Protein AF-0000000081276869 (afdb_homodimer)

Organism: Ralstonia solanacearum (NCBI:txid305)

Foldseek 3Di:
DPPPPPDPPPVVVVVVVVVVVVVPPPPPPPLDAAELVNLLQLLLVVCCVPLLDLVQLVVLLVVLVVLQDFDDKDKDWDWPDAACDDPQHRPQFPDQGTKTKIKIKGWDDDRLLSNLSSVLSVLSSVLSNLSSQVSSLVLSLQLSLLLLQLVLLVVVLVLLVVVLVVLVVLLVVQVVCVVVVNHDPVSNVVSVVVNVVSVVVNVVSVVSNVVSLVSNCVRRNPCSPRHHDDDDDQDQDPVLVCCVPVLVCQQSLLVSLVSVLVSLVSVLSSLVSVLDKIKMKMWMWIDHHPVHDTDIDIDMDIDDCPPCVPPSVVVSVVSVVVSVVSVVVSVVSSVVVVVVSVVLSVVLVVLVVVLVCLVPPVLVVLVVQLVVQVVCVVVVNHDSVSNVVSSVSNSVSVSVSSVSVSVSSSSSSVNNSSGPDDHPVNPPPPPDPD/DCPPDDDPPPVVVVVVVVVVVPVVPPPPPVLDAAELVNLLQLLLVVCCVPLLDLVQLVVLLVVLVVLQDFDDKDKDWDFPDQACDDDQHRPQFDDQGTKTKIKIKGWFQDNLLSNLSSVLSVLSSVLSNLSSQVSSLVLSLQLSLLLLQLVLLVVVLVLLVVVLVVLVVLLVVQVVCVVVVNHDPVSNVVSVVVNVVSVVVNVVSVVSNVVSLVSNCVRRNPCSPRHHDDDDDQDQDPVLVVCVVVLNCQQSLLVSLVSVLVSLVSVLSSLVSVLDKIKMKMWMWIDHHPVHDTDIDIDIDIDDCPPCVPPSVVVSVVSVVVSVVSVVVSVVSSVVVVVVSVVLSVVLVVLVVVLVCLVPPVLVVLVVQLVVQVVCVVVVNHDSVSNVVSSVVNSVSVSVSSVSVSVSSSSSSVNNSSGPDDHPVNDDPPPDPD

Secondary structure (DSSP, 8-state):
-------THHHHHHHHHHHHHHT--------S-B-HHHHHHHHHHHGGGTTT--HHHHHHHHHHHHHTSPPPPEEEEEEE----SSTTTT-SSSSTT-EEEEEEEEEE--HHHHHHHHHHHHHHHHHHHHHHHHHHHHHHHHHHHHHHHHHHHHHHHHHHHTTHHHHHHHHHHHHHHHHTTSS-HHHHHHHHHHHHHHHHHHHHHHHHHHHHHHHHHHHHGGGGGSPB-PPPP----HHHHHHHHHTTTTSHHHHHHHHHHHHHHHHHHHHHHHTSPPEEEEEEEEE--TTS--EEEEEEEEE--TTGGGTHHHHHHHHHHHHHHHHHHHHHHHHHHHHHHHHHHHHHHHHHHHHHHIIIIIHHHHHHHHHHHHHHHHTTSS-HHHHHHHHHHHHHHHHHHHHHHHHHHHHHHHHHTSS----GGGS-------/--------THHHHHHHHHHHHHT--------S-B-HHHHHHHHHHHGGGTTT--HHHHHHHHHHHHHTSPPPPEEEEEEEEEE-SSTTTT-SSSSTT-EEEEEEEEEE--HHHHHHHHHHHHHHHHHHHHHHHHHHHHHHHHHHHHHHHHHHHHHHHHHHHTTHHHHHHHHHHHHHHHHTTSS-HHHHHHHHHHHHHHHHHHHHHHHHHHHHHHHHHHHHGGGGGSPB-PPPP----HHHHHHTTTTTTTSHHHHHHHHHHHHHHHHHHHHHHHTSPPEEEEEEEEE--TTS--EEEEEEE----TTGGGTHHHHHHHHHHHHHHHHHHHHHHHHHHHHHHHHHHHHHHHHHHHHHHIIIIIHHHHHHHHHHHHHHHHTTSS-HHHHHHHHHHHHHHHHHHHHHHHHHHHHHHHHHTSS----GGGS-------

Nearest PDB structures (foldseek):
  5bun-assembly1_B  TM=7.837E-01  e=3.034E-13  Salmonella enterica subsp. enterica serovar Typhi
  2wmz-assembly1_B  TM=7.746E-01  e=6.427E-13  Escherichia coli K-12
  2xmn-assembly1_C  TM=7.506E-01  e=1.423E-12  Escherichia coli K-12
  2vdd-assembly1_A  TM=7.488E-01  e=1.614E-11  Escherichia coli K-12
  4mt4-assembly1_C  TM=6.837E-01  e=2.510E-11  Campylobacter jejuni

Sequence (868 aa):
MHLRFPPRGGRLFALAAALVAVSQLAHAEATGALSLQEAVGLASARSADAETSRAAIQSANEMVVAAGQLPDPVLKFGLDNVPLNKSDQFSLSRDFMTQRSISVVQEFTRADKRRAKADRYAAEAEAAEARRTVGLADVQRNAVAAWLDRWYAEQTGVLLGHHGHPLELARQAAMAAYRSGRGTRADVLAADLEVQKLHDRQDENRAAIDMAMVSLERWIGPAARRPLGDRPTLEVPSSVQRLETDAFDTVPEVAVARRDVALAETEIRAAAEAKKPDVTVELMYSQRGSAYSNMGSLNISFPVPWNQGHRQDREVAAKLAQAQEARAKSEILRRNTLAMVTTRLAELRRNLDRLKRYDETTLPLANAQANAALTAYRTNTGSLSAVAEANHRAVDTAQERLALEARTAKLWADLAFLVPLPTAQTEPATGSPQMHLRFPPRGGRLFALAAALVAVSQLAHAEATGALSLQEAVGLASARSADAETSRAAIQSANEMVVAAGQLPDPVLKFGLDNVPLNKSDQFSLSRDFMTQRSISVVQEFTRADKRRAKADRYAAEAEAAEARRTVGLADVQRNAVAAWLDRWYAEQTGVLLGHHGHPLELARQAAMAAYRSGRGTRADVLAADLEVQKLHDRQDENRAAIDMAMVSLERWIGPAARRPLGDRPTLEVPSSVQRLETDAFDTVPEVAVARRDVALAETEIRAAAEAKKPDVTVELMYSQRGSAYSNMGSLNISFPVPWNQGHRQDREVAAKLAQAQEARAKSEILRRNTLAMVTTRLAELRRNLDRLKRYDETTLPLANAQANAALTAYRTNTGSLSAVAEANHRAVDTAQERLALEARTAKLWADLAFLVPLPTAQTEPATGSPQ

pLDDT: mean 86.23, std 16.84, range [21.95, 98.56]

Solvent-accessible surface area (backbone atoms only — not comparable to full-atom values): 44106 Å² total; per-residue (Å²): 139,82,81,76,79,78,80,74,67,61,61,63,52,52,51,52,55,50,54,59,58,56,67,62,59,66,75,72,70,74,87,53,57,44,36,66,69,55,45,34,53,42,23,54,61,60,25,45,84,55,69,38,40,60,62,65,32,51,55,24,51,55,44,24,59,61,38,58,53,67,66,79,65,45,79,44,80,43,80,40,62,62,38,84,57,76,97,52,44,74,33,67,47,76,44,92,70,11,29,44,32,43,31,44,35,38,52,50,62,49,66,68,41,25,48,29,44,15,49,28,26,47,32,47,20,52,26,41,49,30,46,27,47,37,33,43,12,50,48,36,31,51,34,48,45,23,49,48,48,27,52,49,32,50,50,50,49,54,55,56,57,66,48,50,59,61,42,51,50,50,31,50,49,30,47,51,30,32,75,70,71,76,38,46,70,69,52,30,51,52,32,50,50,52,51,50,51,50,50,50,51,51,52,54,38,53,50,48,30,51,53,23,38,53,55,23,24,75,42,45,39,77,65,45,75,47,55,67,46,74,80,77,85,90,57,85,46,68,69,52,63,48,33,75,70,62,72,46,60,75,31,28,71,42,38,26,32,52,30,46,28,51,28,31,50,31,46,29,50,30,40,55,40,63,65,55,66,45,42,33,41,33,44,34,42,30,43,40,14,92,90,47,54,34,26,35,27,46,34,41,34,33,52,47,71,85,58,36,78,50,30,50,49,19,51,28,49,18,32,49,22,46,25,48,38,33,45,12,52,31,48,46,48,42,47,52,49,52,38,50,52,54,38,50,49,54,50,39,56,48,45,51,53,49,50,51,43,38,68,69,46,52,49,56,51,33,48,50,47,24,52,50,28,45,52,30,31,74,69,70,74,36,49,67,67,50,26,51,52,28,45,50,50,29,49,52,49,51,50,50,52,50,52,50,49,47,55,38,47,45,47,42,40,58,55,58,29,51,48,54,75,86,43,89,84,64,54,73,82,73,73,71,85,122,141,84,83,76,80,77,84,76,68,65,63,60,56,57,53,52,55,53,54,60,60,55,68,64,62,68,77,69,73,74,87,54,55,43,34,67,68,54,44,32,52,43,20,55,62,59,24,44,67,24,65,38,42,60,24,59,30,50,18,24,52,28,41,24,52,27,40,56,52,68,67,62,33,30,43,34,41,32,40,35,40,29,24,70,38,72,94,50,45,71,33,67,45,74,44,90,70,11,27,44,31,43,31,41,36,36,50,50,62,48,66,66,40,23,49,26,46,15,47,30,26,48,30,46,20,51,26,40,50,30,46,29,46,37,34,43,12,49,48,36,32,51,34,48,44,23,48,49,48,27,52,49,30,51,50,49,47,55,56,55,57,69,48,51,59,62,45,51,51,49,29,51,50,29,46,52,30,32,75,70,70,75,38,46,71,67,51,29,53,52,31,50,50,52,50,52,52,49,52,49,50,51,53,54,35,54,50,48,30,54,40,22,36,46,52,23,25,62,42,44,38,78,65,45,75,47,54,70,45,75,79,79,85,88,59,84,45,67,67,51,64,50,32,74,71,62,72,45,59,76,31,28,70,42,38,26,31,52,31,46,28,51,26,32,50,31,48,28,51,30,41,56,40,64,65,54,68,43,43,32,41,33,47,33,43,30,43,42,15,92,88,47,73,66,46,79,45,83,46,77,48,61,69,78,77,83,58,35,80,78,47,52,50,45,52,29,50,51,32,50,52,50,28,51,50,34,47,51,51,30,50,51,48,43,51,51,48,50,50,51,53,52,50,49,50,52,50,38,54,50,45,52,51,50,51,50,44,37,67,72,44,52,51,54,51,32,49,47,47,23,51,49,28,44,51,29,31,77,70,69,74,37,47,68,67,50,25,52,52,29,44,48,49,30,50,50,50,52,50,50,52,52,52,49,47,48,56,37,49,46,47,42,41,57,55,58,28,51,48,53,75,87,42,90,84,64,55,72,83,71,72,72,85,122

InterPro domains:
  IPR010131 Multidrug resistance outer membrane protein MdtP/Nodulation protein T-like [PTHR30203] (30-418)

Structure (mmCIF, N/CA/C/O backbone):
data_AF-0000000081276869-model_v1
#
loop_
_entity.id
_entity.type
_entity.pdbx_description
1 polymer 'Heavy metal RND efflux outer membrane protein, CzcC family'
#
loop_
_atom_site.group_PDB
_atom_site.id
_atom_site.type_symbol
_atom_site.label_atom_id
_atom_site.label_alt_id
_atom_site.label_comp_id
_atom_site.label_asym_id
_atom_site.label_entity_id
_atom_site.label_seq_id
_atom_site.pdbx_PDB_ins_code
_atom_site.Cartn_x
_atom_site.Cartn_y
_atom_site.Cartn_z
_atom_site.occupancy
_atom_site.B_iso_or_equiv
_atom_site.auth_seq_id
_atom_site.auth_comp_id
_atom_site.auth_asym_id
_atom_site.auth_atom_id
_atom_site.pdbx_PDB_model_num
ATOM 1 N N . MET A 1 1 ? -74.688 -31.281 -16.984 1 26.73 1 MET A N 1
ATOM 2 C CA . MET A 1 1 ? -74.562 -30.75 -15.625 1 26.73 1 MET A CA 1
ATOM 3 C C . MET A 1 1 ? -73.188 -30.094 -15.398 1 26.73 1 MET A C 1
ATOM 5 O O . MET A 1 1 ? -72.188 -30.75 -15.508 1 26.73 1 MET A O 1
ATOM 9 N N . HIS A 1 2 ? -73.062 -28.703 -15.742 1 29.62 2 HIS A N 1
ATOM 10 C CA . HIS A 1 2 ? -72.125 -27.688 -16.094 1 29.62 2 HIS A CA 1
ATOM 11 C C . HIS A 1 2 ? -71.438 -27.125 -14.859 1 29.62 2 HIS A C 1
ATOM 13 O O . HIS A 1 2 ? -71.938 -26.234 -14.195 1 29.62 2 HIS A O 1
ATOM 19 N N . LEU A 1 3 ? -70.812 -28.047 -14.016 1 29.53 3 LEU A N 1
ATOM 20 C CA . LEU A 1 3 ? -70.375 -27.578 -12.711 1 29.53 3 LEU A CA 1
ATOM 21 C C . LEU A 1 3 ? -69.25 -26.547 -12.867 1 29.53 3 LEU A C 1
ATOM 23 O O . LEU A 1 3 ? -68.25 -26.812 -13.5 1 29.53 3 LEU A O 1
ATOM 27 N N . ARG A 1 4 ? -69.688 -25.172 -12.781 1 31.58 4 ARG A N 1
ATOM 28 C CA . ARG A 1 4 ? -69 -23.891 -12.891 1 31.58 4 ARG A CA 1
ATOM 29 C C . ARG A 1 4 ? -68 -23.688 -11.742 1 31.58 4 ARG A C 1
ATOM 31 O O . ARG A 1 4 ? -68.375 -23.578 -10.586 1 31.58 4 ARG A O 1
ATOM 38 N N . PHE A 1 5 ? -66.938 -24.531 -11.648 1 36.12 5 PHE A N 1
ATOM 39 C CA . PHE A 1 5 ? -66.062 -24.359 -10.492 1 36.12 5 PHE A CA 1
ATOM 40 C C . PHE A 1 5 ? -65.5 -22.953 -10.438 1 36.12 5 PHE A C 1
ATOM 42 O O . PHE A 1 5 ? -65 -22.438 -11.422 1 36.12 5 PHE A O 1
ATOM 49 N N . PRO A 1 6 ? -66.125 -22 -9.516 1 40.84 6 PRO A N 1
ATOM 50 C CA . PRO A 1 6 ? -65.75 -20.578 -9.383 1 40.84 6 PRO A CA 1
ATOM 51 C C . PRO A 1 6 ? -64.312 -20.344 -9.055 1 40.84 6 PRO A C 1
ATOM 53 O O . PRO A 1 6 ? -63.656 -21.219 -8.477 1 40.84 6 PRO A O 1
ATOM 56 N N . PRO A 1 7 ? -63.5 -19.438 -9.82 1 40.41 7 PRO A N 1
ATOM 57 C CA . PRO A 1 7 ? -62.062 -19.172 -9.859 1 40.41 7 PRO A CA 1
ATOM 58 C C . PRO A 1 7 ? -61.531 -18.609 -8.547 1 40.41 7 PRO A C 1
ATOM 60 O O . PRO A 1 7 ? -61.969 -17.531 -8.109 1 40.41 7 PRO A O 1
ATOM 63 N N . ARG A 1 8 ? -61.312 -19.453 -7.445 1 42.72 8 ARG A N 1
ATOM 64 C CA . ARG A 1 8 ? -60.781 -19.172 -6.105 1 42.72 8 ARG A CA 1
ATOM 65 C C . ARG A 1 8 ? -59.562 -18.281 -6.164 1 42.72 8 ARG A C 1
ATOM 67 O O . ARG A 1 8 ? -58.875 -18.078 -5.148 1 42.72 8 ARG A O 1
ATOM 74 N N . GLY A 1 9 ? -59.156 -17.891 -7.426 1 41.5 9 GLY A N 1
ATOM 75 C CA . GLY A 1 9 ? -57.875 -17.234 -7.559 1 41.5 9 GLY A CA 1
ATOM 76 C C . GLY A 1 9 ? -57.844 -15.867 -6.91 1 41.5 9 GLY A C 1
ATOM 77 O O . GLY A 1 9 ? -56.812 -15.195 -6.93 1 41.5 9 GLY A O 1
ATOM 78 N N . GLY A 1 10 ? -59.031 -15.281 -6.617 1 45.12 10 GLY A N 1
ATOM 79 C CA . GLY A 1 10 ? -59 -13.852 -6.344 1 45.12 10 GLY A CA 1
ATOM 80 C C . GLY A 1 10 ? -58.531 -13.523 -4.945 1 45.12 10 GLY A C 1
ATOM 81 O O . GLY A 1 10 ? -58.25 -12.367 -4.641 1 45.12 10 GLY A O 1
ATOM 82 N N . ARG A 1 11 ? -58.812 -14.469 -3.947 1 49.34 11 ARG A N 1
ATOM 83 C CA . ARG A 1 11 ? -58.594 -14.086 -2.559 1 49.34 11 ARG A CA 1
ATOM 84 C C . ARG A 1 11 ? -57.094 -14.047 -2.254 1 49.34 11 ARG A C 1
ATOM 86 O O . ARG A 1 11 ? -56.656 -13.312 -1.363 1 49.34 11 ARG A O 1
ATOM 93 N N . LEU A 1 12 ? -56.375 -15.102 -3.004 1 48.25 12 LEU A N 1
ATOM 94 C CA . LEU A 1 12 ? -54.969 -15.148 -2.619 1 48.25 12 LEU A CA 1
ATOM 95 C C . LEU A 1 12 ? -54.25 -13.914 -3.121 1 48.25 12 LEU A C 1
ATOM 97 O O . LEU A 1 12 ? -53.25 -13.5 -2.52 1 48.25 12 LEU A O 1
ATOM 101 N N . PHE A 1 13 ? -54.781 -13.297 -4.254 1 50.59 13 PHE A N 1
ATOM 102 C CA . PHE A 1 13 ? -54.125 -12.094 -4.734 1 50.59 13 PHE A CA 1
ATOM 103 C C . PHE A 1 13 ? -54.344 -10.922 -3.791 1 50.59 13 PHE A C 1
ATOM 105 O O . PHE A 1 13 ? -53.469 -10.086 -3.594 1 50.59 13 PHE A O 1
ATOM 112 N N . ALA A 1 14 ? -55.625 -10.891 -3.143 1 50.81 14 ALA A N 1
ATOM 113 C CA . ALA A 1 14 ? -55.906 -9.766 -2.258 1 50.81 14 ALA A CA 1
ATOM 114 C C . ALA A 1 14 ? -55.031 -9.844 -0.995 1 50.81 14 ALA A C 1
ATOM 116 O O . ALA A 1 14 ? -54.594 -8.812 -0.484 1 50.81 14 ALA A O 1
ATOM 117 N N . LEU A 1 15 ? -54.844 -11.094 -0.487 1 47.62 15 LEU A N 1
ATOM 118 C CA . LEU A 1 15 ? -54.031 -11.188 0.72 1 47.62 15 LEU A CA 1
ATOM 119 C C . LEU A 1 15 ? -52.562 -10.891 0.413 1 47.62 15 LEU A C 1
ATOM 121 O O . LEU A 1 15 ? -51.875 -10.242 1.21 1 47.62 15 LEU A O 1
ATOM 125 N N . ALA A 1 16 ? -52.031 -11.336 -0.766 1 48.5 16 ALA A N 1
ATOM 126 C CA . ALA A 1 16 ? -50.656 -11.031 -1.084 1 48.5 16 ALA A CA 1
ATOM 127 C C . ALA A 1 16 ? -50.438 -9.531 -1.287 1 48.5 16 ALA A C 1
ATOM 129 O O . ALA A 1 16 ? -49.406 -8.984 -0.9 1 48.5 16 ALA A O 1
ATOM 130 N N . ALA A 1 17 ? -51.469 -8.859 -1.92 1 45.84 17 ALA A N 1
ATOM 131 C CA . ALA A 1 17 ? -51.344 -7.414 -2.078 1 45.84 17 ALA A CA 1
ATOM 132 C C . ALA A 1 17 ? -51.375 -6.711 -0.724 1 45.84 17 ALA A C 1
ATOM 134 O O . ALA A 1 17 ? -50.688 -5.699 -0.531 1 45.84 17 ALA A O 1
ATOM 135 N N . ALA A 1 18 ? -52.188 -7.25 0.212 1 43.88 18 ALA A N 1
ATOM 136 C CA . ALA A 1 18 ? -52.219 -6.613 1.524 1 43.88 18 ALA A CA 1
ATOM 137 C C . ALA A 1 18 ? -50.875 -6.793 2.256 1 43.88 18 ALA A C 1
ATOM 139 O O . ALA A 1 18 ? -50.438 -5.898 2.98 1 43.88 18 ALA A O 1
ATOM 140 N N . LEU A 1 19 ? -50.25 -8.047 2.129 1 43.56 19 LEU A N 1
ATOM 141 C CA . LEU A 1 19 ? -49 -8.219 2.859 1 43.56 19 LEU A CA 1
ATOM 142 C C . LEU A 1 19 ? -47.906 -7.348 2.26 1 43.56 19 LEU A C 1
ATOM 144 O O . LEU A 1 19 ? -46.938 -6.988 2.949 1 43.56 19 LEU A O 1
ATOM 148 N N . VAL A 1 20 ? -47.906 -7.145 0.923 1 42.28 20 VAL A N 1
ATOM 149 C CA . VAL A 1 20 ? -46.906 -6.25 0.393 1 42.28 20 VAL A CA 1
ATOM 150 C C . VAL A 1 20 ? -47.094 -4.84 0.934 1 42.28 20 VAL A C 1
ATOM 152 O O . VAL A 1 20 ? -46.156 -4.074 1.086 1 42.28 20 VAL A O 1
ATOM 155 N N . ALA A 1 21 ? -48.375 -4.418 1.207 1 39.78 21 ALA A N 1
ATOM 156 C CA . ALA A 1 21 ? -48.594 -3.066 1.718 1 39.78 21 ALA A CA 1
ATOM 157 C C . ALA A 1 21 ? -48.031 -2.914 3.123 1 39.78 21 ALA A C 1
ATOM 159 O O . ALA A 1 21 ? -47.625 -1.818 3.518 1 39.78 21 ALA A O 1
ATOM 160 N N . VAL A 1 22 ? -48.188 -3.969 3.984 1 38.19 22 VAL A N 1
ATOM 161 C CA . VAL A 1 22 ? -47.75 -3.74 5.359 1 38.19 22 VAL A CA 1
ATOM 162 C C . VAL A 1 22 ? -46.25 -3.578 5.402 1 38.19 22 VAL A C 1
ATOM 164 O O . VAL A 1 22 ? -45.719 -2.809 6.207 1 38.19 22 VAL A O 1
ATOM 167 N N . SER A 1 23 ? -45.531 -4.418 4.598 1 36.91 23 SER A N 1
ATOM 168 C CA . SER A 1 23 ? -44.125 -4.348 4.934 1 36.91 23 SER A CA 1
ATOM 169 C C . SER A 1 23 ? -43.531 -2.98 4.594 1 36.91 23 SER A C 1
ATOM 171 O O . SER A 1 23 ? -42.344 -2.77 4.703 1 36.91 23 SER A O 1
ATOM 173 N N . GLN A 1 24 ? -44.281 -2.277 3.742 1 35.78 24 GLN A N 1
ATOM 174 C CA . GLN A 1 24 ? -43.719 -0.936 3.629 1 35.78 24 GLN A CA 1
ATOM 175 C C . GLN A 1 24 ? -43.75 -0.202 4.965 1 35.78 24 GLN A C 1
ATOM 177 O O . GLN A 1 24 ? -44.562 0.724 5.145 1 35.78 24 GLN A O 1
ATOM 182 N N . LEU A 1 25 ? -43.969 -0.92 6.109 1 34.91 25 LEU A N 1
ATOM 183 C CA . LEU A 1 25 ? -43.656 -0.135 7.297 1 34.91 25 LEU A CA 1
ATOM 184 C C . LEU A 1 25 ? -42.406 0.679 7.09 1 34.91 25 LEU A C 1
ATOM 186 O O . LEU A 1 25 ? -41.312 0.114 6.871 1 34.91 25 LEU A O 1
ATOM 190 N N . ALA A 1 26 ? -42.5 1.786 6.438 1 34 26 ALA A N 1
ATOM 191 C CA . ALA A 1 26 ? -41.656 2.967 6.543 1 34 26 ALA A CA 1
ATOM 192 C C . ALA A 1 26 ? -41 3.059 7.926 1 34 26 ALA A C 1
ATOM 194 O O . ALA A 1 26 ? -41.719 3.133 8.938 1 34 26 ALA A O 1
ATOM 195 N N . HIS A 1 27 ? -39.938 2.34 8.297 1 36.38 27 HIS A N 1
ATOM 196 C CA . HIS A 1 27 ? -39.031 2.875 9.312 1 36.38 27 HIS A CA 1
ATOM 197 C C . HIS A 1 27 ? -39.188 4.387 9.438 1 36.38 27 HIS A C 1
ATOM 199 O O . HIS A 1 27 ? -38.969 5.121 8.469 1 36.38 27 HIS A O 1
ATOM 205 N N . ALA A 1 28 ? -40.219 4.914 10.023 1 35.56 28 ALA A N 1
ATOM 206 C CA . ALA A 1 28 ? -40.25 6.281 10.531 1 35.56 28 ALA A CA 1
ATOM 207 C C . ALA A 1 28 ? -38.844 6.82 10.758 1 35.56 28 ALA A C 1
ATOM 209 O O . ALA A 1 28 ? -38.094 6.301 11.594 1 35.56 28 ALA A O 1
ATOM 210 N N . GLU A 1 29 ? -38.031 7.141 9.828 1 42.12 29 GLU A N 1
ATOM 211 C CA . GLU A 1 29 ? -36.906 8.062 9.953 1 42.12 29 GLU A CA 1
ATOM 212 C C . GLU A 1 29 ? -37.125 9.031 11.117 1 42.12 29 GLU A C 1
ATOM 214 O O . GLU A 1 29 ? -38.125 9.758 11.148 1 42.12 29 GLU A O 1
ATOM 219 N N . ALA A 1 30 ? -37.031 8.672 12.375 1 44.66 30 ALA A N 1
ATOM 220 C CA . ALA A 1 30 ? -37 9.578 13.516 1 44.66 30 ALA A CA 1
ATOM 221 C C . ALA A 1 30 ? -36.625 10.992 13.094 1 44.66 30 ALA A C 1
ATOM 223 O O . ALA A 1 30 ? -35.562 11.227 12.57 1 44.66 30 ALA A O 1
ATOM 224 N N . THR A 1 31 ? -37.469 11.781 12.578 1 57.47 31 THR A N 1
ATOM 225 C CA . THR A 1 31 ? -37.5 13.195 12.219 1 57.47 31 THR A CA 1
ATOM 226 C C . THR A 1 31 ? -36.781 14.031 13.258 1 57.47 31 THR A C 1
ATOM 228 O O . THR A 1 31 ? -36.844 15.266 13.234 1 57.47 31 THR A O 1
ATOM 231 N N . GLY A 1 32 ? -36.188 13.367 14.297 1 79.38 32 GLY A N 1
ATOM 232 C CA . GLY A 1 32 ? -35.5 14.148 15.297 1 79.38 32 GLY A CA 1
ATOM 233 C C . GLY A 1 32 ? -34.094 14.531 14.875 1 79.38 32 GLY A C 1
ATOM 234 O O . GLY A 1 32 ? -33.656 14.234 13.75 1 79.38 32 GLY A O 1
ATOM 235 N N . ALA A 1 33 ? -33.406 15.234 15.688 1 93 33 ALA A N 1
ATOM 236 C CA . ALA A 1 33 ? -32.062 15.695 15.43 1 93 33 ALA A CA 1
ATOM 237 C C . ALA A 1 33 ? -31.109 14.523 15.164 1 93 33 ALA A C 1
ATOM 239 O O . ALA A 1 33 ? -31.219 13.477 15.812 1 93 33 ALA A O 1
ATOM 240 N N . LEU A 1 34 ? -30.438 14.539 14.062 1 95.69 34 LEU A N 1
ATOM 241 C CA . LEU A 1 34 ? -29.469 13.523 13.672 1 95.69 34 LEU A CA 1
ATOM 242 C C . LEU A 1 34 ? -28.281 13.5 14.633 1 95.69 34 LEU A C 1
ATOM 244 O O . LEU A 1 34 ? -27.453 14.422 14.633 1 95.69 34 LEU A O 1
ATOM 248 N N . SER A 1 35 ? -28.266 12.477 15.469 1 95.25 35 SER A N 1
ATOM 249 C CA . SER A 1 35 ? -27.141 12.344 16.391 1 95.25 35 SER A CA 1
ATOM 250 C C . SER A 1 35 ? -25.922 11.766 15.68 1 95.25 35 SER A C 1
ATOM 252 O O . SER A 1 35 ? -26.031 11.211 14.586 1 95.25 35 SER A O 1
ATOM 254 N N . LEU A 1 36 ? -24.812 11.977 16.312 1 94.56 36 LEU A N 1
ATOM 255 C CA . LEU A 1 36 ? -23.578 11.438 15.766 1 94.56 36 LEU A CA 1
ATOM 256 C C . LEU A 1 36 ? -23.625 9.914 15.68 1 94.56 36 LEU A C 1
ATOM 258 O O . LEU A 1 36 ? -23.203 9.328 14.68 1 94.56 36 LEU A O 1
ATOM 262 N N . GLN A 1 37 ? -24.188 9.242 16.656 1 92.19 37 GLN A N 1
ATOM 263 C CA . GLN A 1 37 ? -24.281 7.785 16.703 1 92.19 37 GLN A CA 1
ATOM 264 C C . GLN A 1 37 ? -25.188 7.254 15.602 1 92.19 37 GLN A C 1
ATOM 266 O O . GLN A 1 37 ? -24.906 6.227 14.984 1 92.19 37 GLN A O 1
ATOM 271 N N . GLU A 1 38 ? -26.188 8.008 15.414 1 94.5 38 GLU A N 1
ATOM 272 C CA . GLU A 1 38 ? -27.109 7.613 14.344 1 94.5 38 GLU A CA 1
ATOM 273 C C . GLU A 1 38 ? -26.438 7.73 12.984 1 94.5 38 GLU A C 1
ATOM 275 O O . GLU A 1 38 ? -26.641 6.883 12.109 1 94.5 38 GLU A O 1
ATOM 280 N N . ALA A 1 39 ? -25.672 8.797 12.781 1 96.19 39 ALA A N 1
ATOM 281 C CA . ALA A 1 39 ? -24.953 8.984 11.531 1 96.19 39 ALA A CA 1
ATOM 282 C C . ALA A 1 39 ? -23.984 7.828 11.281 1 96.19 39 ALA A C 1
ATOM 284 O O . ALA A 1 39 ? -23.859 7.352 10.156 1 96.19 39 ALA A O 1
ATOM 285 N N . VAL A 1 40 ? -23.344 7.352 12.336 1 96.19 40 VAL A N 1
ATOM 286 C CA . VAL A 1 40 ? -22.422 6.23 12.234 1 96.19 40 VAL A CA 1
ATOM 287 C C . VAL A 1 40 ? -23.172 4.969 11.812 1 96.19 40 VAL A C 1
ATOM 289 O O . VAL A 1 40 ? -22.703 4.219 10.961 1 96.19 40 VAL A O 1
ATOM 292 N N . GLY A 1 41 ? -24.297 4.734 12.43 1 94.88 41 GLY A N 1
ATOM 293 C CA . GLY A 1 41 ? -25.125 3.59 12.07 1 94.88 41 GLY A CA 1
ATOM 294 C C . GLY A 1 41 ? -25.578 3.609 10.625 1 94.88 41 GLY A C 1
ATOM 295 O O . GLY A 1 41 ? -25.5 2.596 9.93 1 94.88 41 GLY A O 1
ATOM 296 N N . LEU A 1 42 ? -26.031 4.785 10.211 1 95.81 42 LEU A N 1
ATOM 297 C CA . LEU A 1 42 ? -26.484 4.945 8.844 1 95.81 42 LEU A CA 1
ATOM 298 C C . LEU A 1 42 ? -25.359 4.723 7.852 1 95.81 42 LEU A C 1
ATOM 300 O O . LEU A 1 42 ? -25.531 4.035 6.84 1 95.81 42 LEU A O 1
ATOM 304 N N . ALA A 1 43 ? -24.219 5.305 8.102 1 97.38 43 ALA A N 1
ATOM 305 C CA . ALA A 1 43 ? -23.062 5.148 7.227 1 97.38 43 ALA A CA 1
ATOM 306 C C . ALA A 1 43 ? -22.609 3.691 7.156 1 97.38 43 ALA A C 1
ATOM 308 O O . ALA A 1 43 ? -22.25 3.193 6.09 1 97.38 43 ALA A O 1
ATOM 309 N N . SER A 1 44 ? -22.625 3.031 8.32 1 96.19 44 SER A N 1
ATOM 310 C CA . SER A 1 44 ? -22.234 1.63 8.375 1 96.19 44 SER A CA 1
ATOM 311 C C . SER A 1 44 ? -23.141 0.755 7.535 1 96.19 44 SER A C 1
ATOM 313 O O . SER A 1 44 ? -22.688 -0.118 6.801 1 96.19 44 SER A O 1
ATOM 315 N N . ALA A 1 45 ? -24.391 1 7.613 1 94.19 45 ALA A N 1
ATOM 316 C CA . ALA A 1 45 ? -25.359 0.226 6.855 1 94.19 45 ALA A CA 1
ATOM 317 C C . ALA A 1 45 ? -25.219 0.469 5.359 1 94.19 45 ALA A C 1
ATOM 319 O O . ALA A 1 45 ? -25.281 -0.47 4.562 1 94.19 45 ALA A O 1
ATOM 320 N N . ARG A 1 46 ? -25.016 1.657 4.988 1 94.19 46 ARG A N 1
ATOM 321 C CA . ARG A 1 46 ? -24.922 2.033 3.582 1 94.19 46 ARG A CA 1
ATOM 322 C C . ARG A 1 46 ? -23.641 1.504 2.959 1 94.19 46 ARG A C 1
ATOM 324 O O . ARG A 1 46 ? -23.562 1.316 1.742 1 94.19 46 ARG A O 1
ATOM 331 N N . SER A 1 47 ? -22.672 1.25 3.736 1 95.06 47 SER A N 1
ATOM 332 C CA . SER A 1 47 ? -21.359 0.844 3.238 1 95.06 47 SER A CA 1
ATOM 333 C C . SER A 1 47 ? -21.359 -0.627 2.836 1 95.06 47 SER A C 1
ATOM 335 O O . SER A 1 47 ? -20.422 -1.091 2.172 1 95.06 47 SER A O 1
ATOM 337 N N . ALA A 1 48 ? -22.375 -1.396 3.15 1 92.75 48 ALA A N 1
ATOM 338 C CA . ALA A 1 48 ? -22.406 -2.844 2.965 1 92.75 48 ALA A CA 1
ATOM 339 C C . ALA A 1 48 ? -22.297 -3.211 1.487 1 92.75 48 ALA A C 1
ATOM 341 O O . ALA A 1 48 ? -21.734 -4.254 1.141 1 92.75 48 ALA A O 1
ATOM 342 N N . ASP A 1 49 ? -22.781 -2.295 0.623 1 92.12 49 ASP A N 1
ATOM 343 C CA . ASP A 1 49 ? -22.75 -2.596 -0.805 1 92.12 49 ASP A CA 1
ATOM 344 C C . ASP A 1 49 ? -21.609 -1.857 -1.496 1 92.12 49 ASP A C 1
ATOM 346 O O . ASP A 1 49 ? -21.547 -1.811 -2.727 1 92.12 49 ASP A O 1
ATOM 350 N N . ALA A 1 50 ? -20.75 -1.32 -0.75 1 95.62 50 ALA A N 1
ATOM 351 C CA . ALA A 1 50 ? -19.656 -0.534 -1.323 1 95.62 50 ALA A CA 1
ATOM 352 C C . ALA A 1 50 ? -18.359 -0.789 -0.581 1 95.62 50 ALA A C 1
ATOM 354 O O . ALA A 1 50 ? -17.672 -1.79 -0.827 1 95.62 50 ALA A O 1
ATOM 355 N N . GLU A 1 51 ? -18.062 0.06 0.434 1 94.31 51 GLU A N 1
ATOM 356 C CA . GLU A 1 51 ? -16.766 0.025 1.098 1 94.31 51 GLU A CA 1
ATOM 357 C C . GLU A 1 51 ? -16.578 -1.269 1.886 1 94.31 51 GLU A C 1
ATOM 359 O O . GLU A 1 51 ? -15.453 -1.725 2.09 1 94.31 51 GLU A O 1
ATOM 364 N N . THR A 1 52 ? -17.703 -1.855 2.406 1 95.12 52 THR A N 1
ATOM 365 C CA . THR A 1 52 ? -17.578 -3.004 3.299 1 95.12 52 THR A CA 1
ATOM 366 C C . THR A 1 52 ? -18.266 -4.23 2.699 1 95.12 52 THR A C 1
ATOM 368 O O . THR A 1 52 ? -18.828 -5.047 3.428 1 95.12 52 THR A O 1
ATOM 371 N N . SER A 1 53 ? -18.219 -4.27 1.346 1 94.31 53 SER A N 1
ATOM 372 C CA . SER A 1 53 ? -18.75 -5.426 0.646 1 94.31 53 SER A CA 1
ATOM 373 C C . SER A 1 53 ? -18.078 -6.715 1.094 1 94.31 53 SER A C 1
ATOM 375 O O . SER A 1 53 ? -16.875 -6.727 1.354 1 94.31 53 SER A O 1
ATOM 377 N N . ARG A 1 54 ? -18.891 -7.863 1.124 1 96.25 54 ARG A N 1
ATOM 378 C CA . ARG A 1 54 ? -18.359 -9.156 1.55 1 96.25 54 ARG A CA 1
ATOM 379 C C . ARG A 1 54 ? -17.969 -10.016 0.349 1 96.25 54 ARG A C 1
ATOM 381 O O . ARG A 1 54 ? -17.656 -11.195 0.499 1 96.25 54 ARG A O 1
ATOM 388 N N . ALA A 1 55 ? -17.906 -9.461 -0.834 1 97.12 55 ALA A N 1
ATOM 389 C CA . ALA A 1 55 ? -17.703 -10.195 -2.08 1 97.12 55 ALA A CA 1
ATOM 390 C C . ALA A 1 55 ? -16.344 -10.914 -2.074 1 97.12 55 ALA A C 1
ATOM 392 O O . ALA A 1 55 ? -16.25 -12.07 -2.492 1 97.12 55 ALA A O 1
ATOM 393 N N . ALA A 1 56 ? -15.359 -10.289 -1.654 1 96.94 56 ALA A N 1
ATOM 394 C CA . ALA A 1 56 ? -14.031 -10.891 -1.623 1 96.94 56 ALA A CA 1
ATOM 395 C C . ALA A 1 56 ? -13.992 -12.086 -0.671 1 96.94 56 ALA A C 1
ATOM 397 O O . ALA A 1 56 ? -13.336 -13.094 -0.952 1 96.94 56 ALA A O 1
ATOM 398 N N . ILE A 1 57 ? -14.664 -11.984 0.538 1 97.56 57 ILE A N 1
ATOM 399 C CA . ILE A 1 57 ? -14.734 -13.062 1.511 1 97.56 57 ILE A CA 1
ATOM 400 C C . ILE A 1 57 ? -15.453 -14.266 0.894 1 97.56 57 ILE A C 1
ATOM 402 O O . ILE A 1 57 ? -14.977 -15.398 0.982 1 97.56 57 ILE A O 1
ATOM 406 N N . GLN A 1 58 ? -16.562 -13.992 0.197 1 97.81 58 GLN A N 1
ATOM 407 C CA . GLN A 1 58 ? -17.344 -15.047 -0.45 1 97.81 58 GLN A CA 1
ATOM 408 C C . GLN A 1 58 ? -16.531 -15.734 -1.547 1 97.81 58 GLN A C 1
ATOM 410 O O . GLN A 1 58 ? -16.562 -16.953 -1.67 1 97.81 58 GLN A O 1
ATOM 415 N N . SER A 1 59 ? -15.898 -14.945 -2.32 1 98.19 59 SER A N 1
ATOM 416 C CA . SER A 1 59 ? -15.055 -15.5 -3.373 1 98.19 59 SER A CA 1
ATOM 417 C C . SER A 1 59 ? -14.031 -16.469 -2.805 1 98.19 59 SER A C 1
ATOM 419 O O . SER A 1 59 ? -13.883 -17.594 -3.309 1 98.19 59 SER A O 1
ATOM 421 N N . ALA A 1 60 ? -13.328 -16.156 -1.736 1 98.19 60 ALA A N 1
ATOM 422 C CA . ALA A 1 60 ? -12.312 -17 -1.114 1 98.19 60 ALA A CA 1
ATOM 423 C C . ALA A 1 60 ? -12.938 -18.266 -0.523 1 98.19 60 ALA A C 1
ATOM 425 O O . ALA A 1 60 ? -12.383 -19.359 -0.641 1 98.19 60 ALA A O 1
ATOM 426 N N . ASN A 1 61 ? -14.109 -18.125 0.059 1 98.12 61 ASN A N 1
ATOM 427 C CA . ASN A 1 61 ? -14.797 -19.266 0.66 1 98.12 61 ASN A CA 1
ATOM 428 C C . ASN A 1 61 ? -15.203 -20.297 -0.393 1 98.12 61 ASN A C 1
ATOM 430 O O . ASN A 1 61 ? -15.148 -21.5 -0.143 1 98.12 61 ASN A O 1
ATOM 434 N N . GLU A 1 62 ? -15.664 -19.75 -1.574 1 98.31 62 GLU A N 1
ATOM 435 C CA . GLU A 1 62 ? -15.977 -20.672 -2.662 1 98.31 62 GLU A CA 1
ATOM 436 C C . GLU A 1 62 ? -14.75 -21.484 -3.064 1 98.31 62 GLU A C 1
ATOM 438 O O . GLU A 1 62 ? -14.852 -22.688 -3.328 1 98.31 62 GLU A O 1
ATOM 443 N N . MET A 1 63 ? -13.672 -20.891 -2.973 1 98.25 63 MET A N 1
ATOM 444 C CA . MET A 1 63 ? -12.445 -21.562 -3.398 1 98.25 63 MET A CA 1
ATOM 445 C C . MET A 1 63 ? -11.953 -22.547 -2.336 1 98.25 63 MET A C 1
ATOM 447 O O . MET A 1 63 ? -11.25 -23.5 -2.646 1 98.25 63 MET A O 1
ATOM 451 N N . VAL A 1 64 ? -12.305 -22.312 -1.007 1 98.06 64 VAL A N 1
ATOM 452 C CA . VAL A 1 64 ? -11.969 -23.266 0.054 1 98.06 64 VAL A CA 1
ATOM 453 C C . VAL A 1 64 ? -12.555 -24.625 -0.268 1 98.06 64 VAL A C 1
ATOM 455 O O . VAL A 1 64 ? -11.875 -25.656 -0.141 1 98.06 64 VAL A O 1
ATOM 458 N N . VAL A 1 65 ? -13.789 -24.609 -0.787 1 97.94 65 VAL A N 1
ATOM 459 C CA . VAL A 1 65 ? -14.477 -25.859 -1.104 1 97.94 65 VAL A CA 1
ATOM 460 C C . VAL A 1 65 ? -13.844 -26.5 -2.332 1 97.94 65 VAL A C 1
ATOM 462 O O . VAL A 1 65 ? -13.523 -27.688 -2.318 1 97.94 65 VAL A O 1
ATOM 465 N N . ALA A 1 66 ? -13.609 -25.703 -3.359 1 97.94 66 ALA A N 1
ATOM 466 C CA . ALA A 1 66 ? -13.055 -26.219 -4.613 1 97.94 66 ALA A CA 1
ATOM 467 C C . ALA A 1 66 ? -11.664 -26.797 -4.398 1 97.94 66 ALA A C 1
ATOM 469 O O . ALA A 1 66 ? -11.336 -27.844 -4.961 1 97.94 66 ALA A O 1
ATOM 470 N N . ALA A 1 67 ? -10.867 -26.188 -3.516 1 97.06 67 ALA A N 1
ATOM 471 C CA . ALA A 1 67 ? -9.477 -26.578 -3.307 1 97.06 67 ALA A CA 1
ATOM 472 C C . ALA A 1 67 ? -9.391 -27.922 -2.57 1 97.06 67 ALA A C 1
ATOM 474 O O . ALA A 1 67 ? -8.383 -28.609 -2.656 1 97.06 67 ALA A O 1
ATOM 475 N N . GLY A 1 68 ? -10.484 -28.297 -1.913 1 96.88 68 GLY A N 1
ATOM 476 C CA . GLY A 1 68 ? -10.477 -29.531 -1.145 1 96.88 68 GLY A CA 1
ATOM 477 C C . GLY A 1 68 ? -10.898 -30.75 -1.955 1 96.88 68 GLY A C 1
ATOM 478 O O . GLY A 1 68 ? -10.938 -31.859 -1.438 1 96.88 68 GLY A O 1
ATOM 479 N N . GLN A 1 69 ? -11.039 -30.562 -3.316 1 96.69 69 GLN A N 1
ATOM 480 C CA . GLN A 1 69 ? -11.578 -31.641 -4.129 1 96.69 69 GLN A CA 1
ATOM 481 C C . GLN A 1 69 ? -10.484 -32.312 -4.957 1 96.69 69 GLN A C 1
ATOM 483 O O . GLN A 1 69 ? -9.43 -31.719 -5.188 1 96.69 69 GLN A O 1
ATOM 488 N N . LEU A 1 70 ? -10.672 -33.562 -5.297 1 97.44 70 LEU A N 1
ATOM 489 C CA . LEU A 1 70 ? -9.82 -34.281 -6.246 1 97.44 70 LEU A CA 1
ATOM 490 C C . LEU A 1 70 ? -10.039 -33.75 -7.664 1 97.44 70 LEU A C 1
ATOM 492 O O . LEU A 1 70 ? -11.141 -33.312 -8 1 97.44 70 LEU A O 1
ATOM 496 N N . PRO A 1 71 ? -9.047 -33.719 -8.477 1 96.69 71 PRO A N 1
ATOM 497 C CA . PRO A 1 71 ? -9.266 -33.375 -9.875 1 96.69 71 PRO A CA 1
ATOM 498 C C . PRO A 1 71 ? -10.258 -34.281 -10.578 1 96.69 71 PRO A C 1
ATOM 500 O O . PRO A 1 71 ? -10.469 -35.438 -10.133 1 96.69 71 PRO A O 1
ATOM 503 N N . ASP A 1 72 ? -10.797 -33.812 -11.648 1 96.88 72 ASP A N 1
ATOM 504 C CA . ASP A 1 72 ? -11.742 -34.625 -12.422 1 96.88 72 ASP A CA 1
ATOM 505 C C . ASP A 1 72 ? -11.047 -35.812 -13.07 1 96.88 72 ASP A C 1
ATOM 507 O O . ASP A 1 72 ? -9.922 -35.688 -13.555 1 96.88 72 ASP A O 1
ATOM 511 N N . PRO A 1 73 ? -11.664 -37.031 -13.062 1 97.12 73 PRO A N 1
ATOM 512 C CA . PRO A 1 73 ? -11.141 -38.188 -13.812 1 97.12 73 PRO A CA 1
ATOM 513 C C . PRO A 1 73 ? -11.18 -37.969 -15.328 1 97.12 73 PRO A C 1
ATOM 515 O O . PRO A 1 73 ? -11.969 -37.156 -15.812 1 97.12 73 PRO A O 1
ATOM 518 N N . VAL A 1 74 ? -10.344 -38.594 -15.984 1 98.06 74 VAL A N 1
ATOM 519 C CA . VAL A 1 74 ? -10.305 -38.5 -17.438 1 98.06 74 VAL A CA 1
ATOM 520 C C . VAL A 1 74 ? -10.719 -39.844 -18.047 1 98.06 74 VAL A C 1
ATOM 522 O O . VAL A 1 74 ? -10.172 -40.906 -17.703 1 98.06 74 VAL A O 1
ATOM 525 N N . LEU A 1 75 ? -11.742 -39.75 -18.938 1 97.75 75 LEU A N 1
ATOM 526 C CA . LEU A 1 75 ? -12.188 -40.938 -19.672 1 97.75 75 LEU A CA 1
ATOM 527 C C . LEU A 1 75 ? -11.539 -41 -21.062 1 97.75 75 LEU A C 1
ATOM 529 O O . LEU A 1 75 ? -11.516 -40 -21.781 1 97.75 75 LEU A O 1
ATOM 533 N N . LYS A 1 76 ? -11.016 -42.156 -21.328 1 96.88 76 LYS A N 1
ATOM 534 C CA . LYS A 1 76 ? -10.383 -42.375 -22.625 1 96.88 76 LYS A CA 1
ATOM 535 C C . LYS A 1 76 ? -11.039 -43.531 -23.391 1 96.88 76 LYS A C 1
ATOM 537 O O . LYS A 1 76 ? -11.273 -44.594 -22.828 1 96.88 76 LYS A O 1
ATOM 542 N N . PHE A 1 77 ? -11.367 -43.219 -24.688 1 96.5 77 PHE A N 1
ATOM 543 C CA . PHE A 1 77 ? -11.836 -44.219 -25.609 1 96.5 77 PHE A CA 1
ATOM 544 C C . PHE A 1 77 ? -10.789 -44.5 -26.688 1 96.5 77 PHE A C 1
ATOM 546 O O . PHE A 1 77 ? -10.188 -43.562 -27.234 1 96.5 77 PHE A O 1
ATOM 553 N N . GLY A 1 78 ? -10.594 -45.812 -26.859 1 93.94 78 GLY A N 1
ATOM 554 C CA . GLY A 1 78 ? -9.562 -46.125 -27.844 1 93.94 78 GLY A CA 1
ATOM 555 C C . GLY A 1 78 ? -9.93 -47.281 -28.75 1 93.94 78 GLY A C 1
ATOM 556 O O . GLY A 1 78 ? -10.68 -48.188 -28.344 1 93.94 78 GLY A O 1
ATOM 557 N N . LEU A 1 79 ? -9.531 -47.156 -29.984 1 93.38 79 LEU A N 1
ATOM 558 C CA . LEU A 1 79 ? -9.445 -48.219 -30.969 1 93.38 79 LEU A CA 1
ATOM 559 C C . LEU A 1 79 ? -7.992 -48.5 -31.344 1 93.38 79 LEU A C 1
ATOM 561 O O . LEU A 1 79 ? -7.406 -47.719 -32.125 1 93.38 79 LEU A O 1
ATOM 565 N N . ASP A 1 80 ? -7.578 -49.688 -30.812 1 90.12 80 ASP A N 1
ATOM 566 C CA . ASP A 1 80 ? -6.141 -49.906 -30.922 1 90.12 80 ASP A CA 1
ATOM 567 C C . ASP A 1 80 ? -5.836 -51.031 -31.922 1 90.12 80 ASP A C 1
ATOM 569 O O . ASP A 1 80 ? -6.543 -52.031 -31.953 1 90.12 80 ASP A O 1
ATOM 573 N N . ASN A 1 81 ? -4.801 -50.875 -32.656 1 89.19 81 ASN A N 1
ATOM 574 C CA . ASN A 1 81 ? -4.164 -51.906 -33.5 1 89.19 81 ASN A CA 1
ATOM 575 C C . ASN A 1 81 ? -5.113 -52.406 -34.594 1 89.19 81 ASN A C 1
ATOM 577 O O . ASN A 1 81 ? -5.281 -53.594 -34.781 1 89.19 81 ASN A O 1
ATOM 581 N N . VAL A 1 82 ? -5.695 -51.531 -35.312 1 91.06 82 VAL A N 1
ATOM 582 C CA . VAL A 1 82 ? -6.516 -51.906 -36.469 1 91.06 82 VAL A CA 1
ATOM 583 C C . VAL A 1 82 ? -5.617 -52.188 -37.656 1 91.06 82 VAL A C 1
ATOM 585 O O . VAL A 1 82 ? -4.844 -51.312 -38.062 1 91.06 82 VAL A O 1
ATOM 588 N N . PRO A 1 83 ? -5.754 -53.438 -38.156 1 92.06 83 PRO A N 1
ATOM 589 C CA . PRO A 1 83 ? -4.941 -53.719 -39.344 1 92.06 83 PRO A CA 1
ATOM 590 C C . PRO A 1 83 ? -5.285 -52.812 -40.531 1 92.06 83 PRO A C 1
ATOM 592 O O . PRO A 1 83 ? -6.465 -52.625 -40.812 1 92.06 83 PRO A O 1
ATOM 595 N N . LEU A 1 84 ? -4.34 -52.312 -41.25 1 92.12 84 LEU A N 1
ATOM 596 C CA . LEU A 1 84 ? -4.582 -51.344 -42.312 1 92.12 84 LEU A CA 1
ATOM 597 C C . LEU A 1 84 ? -4.359 -51.969 -43.656 1 92.12 84 LEU A C 1
ATOM 599 O O . LEU A 1 84 ? -4.711 -51.406 -44.688 1 92.12 84 LEU A O 1
ATOM 603 N N . ASN A 1 85 ? -3.723 -53.125 -43.594 1 90.12 85 ASN A N 1
ATOM 604 C CA . ASN A 1 85 ? -3.465 -53.844 -44.844 1 90.12 85 ASN A CA 1
ATOM 605 C C . ASN A 1 85 ? -3.607 -55.344 -44.688 1 90.12 85 ASN A C 1
ATOM 607 O O . ASN A 1 85 ? -3.943 -55.844 -43.625 1 90.12 85 ASN A O 1
ATOM 611 N N . LYS A 1 86 ? -3.504 -56.062 -45.75 1 89.5 86 LYS A N 1
ATOM 612 C CA . LYS A 1 86 ? -3.531 -57.531 -45.844 1 89.5 86 LYS A CA 1
ATOM 613 C C . LYS A 1 86 ? -4.941 -58.062 -45.656 1 89.5 86 LYS A C 1
ATOM 615 O O . LYS A 1 86 ? -5.926 -57.344 -45.844 1 89.5 86 LYS A O 1
ATOM 620 N N . SER A 1 87 ? -5.125 -59.406 -45.375 1 86.81 87 SER A N 1
ATOM 621 C CA . SER A 1 87 ? -6.383 -60.156 -45.438 1 86.81 87 SER A CA 1
ATOM 622 C C . SER A 1 87 ? -7.348 -59.656 -44.344 1 86.81 87 SER A C 1
ATOM 624 O O . SER A 1 87 ? -8.562 -59.688 -44.531 1 86.81 87 SER A O 1
ATOM 626 N N . ASP A 1 88 ? -6.891 -59.094 -43.375 1 85.56 88 ASP A N 1
ATOM 627 C CA . ASP A 1 88 ? -7.766 -58.719 -42.281 1 85.56 88 ASP A CA 1
ATOM 628 C C . ASP A 1 88 ? -7.918 -57.188 -42.219 1 85.56 88 ASP A C 1
ATOM 630 O O . ASP A 1 88 ? -8.203 -56.625 -41.156 1 85.56 88 ASP A O 1
ATOM 634 N N . GLN A 1 89 ? -7.871 -56.656 -43.344 1 87.12 89 GLN A N 1
ATOM 635 C CA . GLN A 1 89 ? -7.879 -55.219 -43.406 1 87.12 89 GLN A CA 1
ATOM 636 C C . GLN A 1 89 ? -9.18 -54.625 -42.875 1 87.12 89 GLN A C 1
ATOM 638 O O . GLN A 1 89 ? -10.266 -55.094 -43.219 1 87.12 89 GLN A O 1
ATOM 643 N N . PHE A 1 90 ? -9.07 -53.656 -41.938 1 88.44 90 PHE A N 1
ATOM 644 C CA . PHE A 1 90 ? -10.125 -52.844 -41.312 1 88.44 90 PHE A CA 1
ATOM 645 C C . PHE A 1 90 ? -11.062 -53.719 -40.5 1 88.44 90 PHE A C 1
ATOM 647 O O . PHE A 1 90 ? -12.125 -53.25 -40.062 1 88.44 90 PHE A O 1
ATOM 654 N N . SER A 1 91 ? -10.508 -54.875 -40.281 1 88.25 91 SER A N 1
ATOM 655 C CA . SER A 1 91 ? -11.312 -55.75 -39.438 1 88.25 91 SER A CA 1
ATOM 656 C C . SER A 1 91 ? -11.094 -55.406 -37.938 1 88.25 91 SER A C 1
ATOM 658 O O . SER A 1 91 ? -9.953 -55.188 -37.531 1 88.25 91 SER A O 1
ATOM 660 N N . LEU A 1 92 ? -12.188 -55.5 -37.219 1 88 92 LEU A N 1
ATOM 661 C CA . LEU A 1 92 ? -12.102 -55.156 -35.812 1 88 92 LEU A CA 1
ATOM 662 C C . LEU A 1 92 ? -12.156 -56.406 -34.938 1 88 92 LEU A C 1
ATOM 664 O O . LEU A 1 92 ? -12.055 -56.344 -33.719 1 88 92 LEU A O 1
ATOM 668 N N . SER A 1 93 ? -12.234 -57.594 -35.562 1 85.94 93 SER A N 1
ATOM 669 C CA . SER A 1 93 ? -12.477 -58.812 -34.781 1 85.94 93 SER A CA 1
ATOM 670 C C . SER A 1 93 ? -11.508 -59.906 -35.156 1 85.94 93 SER A C 1
ATOM 672 O O . SER A 1 93 ? -11.32 -60.875 -34.406 1 85.94 93 SER A O 1
ATOM 674 N N . ARG A 1 94 ? -10.875 -59.75 -36.188 1 86.56 94 ARG A N 1
ATOM 675 C CA . ARG A 1 94 ? -10.156 -60.906 -36.719 1 86.56 94 ARG A CA 1
ATOM 676 C C . ARG A 1 94 ? -8.711 -60.938 -36.25 1 86.56 94 ARG A C 1
ATOM 678 O O . ARG A 1 94 ? -8.133 -62 -36.031 1 86.56 94 ARG A O 1
ATOM 685 N N . ASP A 1 95 ? -8.234 -59.75 -36.062 1 87.31 95 ASP A N 1
ATOM 686 C CA . ASP A 1 95 ? -6.852 -59.719 -35.594 1 87.31 95 ASP A CA 1
ATOM 687 C C . ASP A 1 95 ? -6.797 -59.75 -34.062 1 87.31 95 ASP A C 1
ATOM 689 O O . ASP A 1 95 ? -7.582 -59.094 -33.406 1 87.31 95 ASP A O 1
ATOM 693 N N . PHE A 1 96 ? -5.793 -60.5 -33.5 1 83.75 96 PHE A N 1
ATOM 694 C CA . PHE A 1 96 ? -5.719 -60.719 -32.062 1 83.75 96 PHE A CA 1
ATOM 695 C C . PHE A 1 96 ? -5.227 -59.469 -31.344 1 83.75 96 PHE A C 1
ATOM 697 O O . PHE A 1 96 ? -5.391 -59.344 -30.125 1 83.75 96 PHE A O 1
ATOM 704 N N . MET A 1 97 ? -4.676 -58.5 -32.094 1 86.06 97 MET A N 1
ATOM 705 C CA . MET A 1 97 ? -4.102 -57.344 -31.469 1 86.06 97 MET A CA 1
ATOM 706 C C . MET A 1 97 ? -5.109 -56.188 -31.422 1 86.06 97 MET A C 1
ATOM 708 O O . MET A 1 97 ? -4.941 -55.219 -30.672 1 86.06 97 MET A O 1
ATOM 712 N N . THR A 1 98 ? -6.168 -56.25 -32.312 1 91.44 98 THR A N 1
ATOM 713 C CA . THR A 1 98 ? -7.168 -55.188 -32.406 1 91.44 98 THR A CA 1
ATOM 714 C C . THR A 1 98 ? -8.039 -55.188 -31.141 1 91.44 98 THR A C 1
ATOM 716 O O . THR A 1 98 ? -8.578 -56.219 -30.734 1 91.44 98 THR A O 1
ATOM 719 N N . GLN A 1 99 ? -8.117 -53.938 -30.547 1 92.38 99 GLN A N 1
ATOM 720 C CA . GLN A 1 99 ? -8.859 -53.844 -29.297 1 92.38 99 GLN A CA 1
ATOM 721 C C . GLN A 1 99 ? -9.664 -52.531 -29.234 1 92.38 99 GLN A C 1
ATOM 723 O O . GLN A 1 99 ? -9.18 -51.5 -29.672 1 92.38 99 GLN A O 1
ATOM 728 N N . ARG A 1 100 ? -10.953 -52.656 -28.719 1 94.81 100 ARG A N 1
ATOM 729 C CA . ARG A 1 100 ? -11.703 -51.5 -28.25 1 94.81 100 ARG A CA 1
ATOM 730 C C . ARG A 1 100 ? -11.508 -51.281 -26.75 1 94.81 100 ARG A C 1
ATOM 732 O O . ARG A 1 100 ? -11.797 -52.188 -25.953 1 94.81 100 ARG A O 1
ATOM 739 N N . SER A 1 101 ? -11.031 -50.125 -26.484 1 94.75 101 SER A N 1
ATOM 740 C CA . SER A 1 101 ? -10.664 -49.969 -25.078 1 94.75 101 SER A CA 1
ATOM 741 C C . SER A 1 101 ? -11.359 -48.75 -24.469 1 94.75 101 SER A C 1
ATOM 743 O O . SER A 1 101 ? -11.68 -47.781 -25.156 1 94.75 101 SER A O 1
ATOM 745 N N . ILE A 1 102 ? -11.703 -48.875 -23.172 1 96.44 102 ILE A N 1
ATOM 746 C CA . ILE A 1 102 ? -12.195 -47.812 -22.312 1 96.44 102 ILE A CA 1
ATOM 747 C C . ILE A 1 102 ? -11.305 -47.688 -21.078 1 96.44 102 ILE A C 1
ATOM 749 O O . ILE A 1 102 ? -11.016 -48.688 -20.422 1 96.44 102 ILE A O 1
ATOM 753 N N . SER A 1 103 ? -10.812 -46.5 -20.859 1 96.38 103 SER A N 1
ATOM 754 C CA . SER A 1 103 ? -9.953 -46.344 -19.703 1 96.38 103 SER A CA 1
ATOM 755 C C . SER A 1 103 ? -10.391 -45.125 -18.859 1 96.38 103 SER A C 1
ATOM 757 O O . SER A 1 103 ? -10.953 -44.188 -19.391 1 96.38 103 SER A O 1
ATOM 759 N N . VAL A 1 104 ? -10.203 -45.25 -17.562 1 97.75 104 VAL A N 1
ATOM 760 C CA . VAL A 1 104 ? -10.422 -44.156 -16.609 1 97.75 104 VAL A CA 1
ATOM 761 C C . VAL A 1 104 ? -9.117 -43.812 -15.891 1 97.75 104 VAL A C 1
ATOM 763 O O . VAL A 1 104 ? -8.445 -44.719 -15.359 1 97.75 104 VAL A O 1
ATOM 766 N N . VAL A 1 105 ? -8.766 -42.531 -15.961 1 97.62 105 VAL A N 1
ATOM 767 C CA . VAL A 1 105 ? -7.566 -42.062 -15.289 1 97.62 105 VAL A CA 1
ATOM 768 C C . VAL A 1 105 ? -7.961 -41.125 -14.141 1 97.62 105 VAL A C 1
ATOM 770 O O . VAL A 1 105 ? -8.711 -40.156 -14.344 1 97.62 105 VAL A O 1
ATOM 773 N N . GLN A 1 106 ? -7.391 -41.406 -12.953 1 97.44 106 GLN A N 1
ATOM 774 C CA . GLN A 1 106 ? -7.688 -40.594 -11.773 1 97.44 106 GLN A CA 1
ATOM 775 C C . GLN A 1 106 ? -6.406 -40.219 -11.047 1 97.44 106 GLN A C 1
ATOM 777 O O . GLN A 1 106 ? -5.605 -41.062 -10.68 1 97.44 106 GLN A O 1
ATOM 782 N N . GLU A 1 107 ? -6.273 -38.906 -10.906 1 97.19 107 GLU A N 1
ATOM 783 C CA . GLU A 1 107 ? -5.199 -38.438 -10.039 1 97.19 107 GLU A CA 1
ATOM 784 C C . GLU A 1 107 ? -5.668 -38.312 -8.594 1 97.19 107 GLU A C 1
ATOM 786 O O . GLU A 1 107 ? -6.672 -37.656 -8.312 1 97.19 107 GLU A O 1
ATOM 791 N N . PHE A 1 108 ? -4.992 -38.969 -7.754 1 97.75 108 PHE A N 1
ATOM 792 C CA . PHE A 1 108 ? -5.293 -38.875 -6.328 1 97.75 108 PHE A CA 1
ATOM 793 C C . PHE A 1 108 ? -4.34 -37.938 -5.621 1 97.75 108 PHE A C 1
ATOM 795 O O . PHE A 1 108 ? -3.285 -38.344 -5.133 1 97.75 108 PHE A O 1
ATOM 802 N N . THR A 1 109 ? -4.789 -36.688 -5.543 1 97.5 109 THR A N 1
ATOM 803 C CA . THR A 1 109 ? -4.039 -35.688 -4.789 1 97.5 109 THR A CA 1
ATOM 804 C C . THR A 1 109 ? -4.117 -35.969 -3.289 1 97.5 109 THR A C 1
ATOM 806 O O . THR A 1 109 ? -5.199 -36.219 -2.75 1 97.5 109 THR A O 1
ATOM 809 N N . ARG A 1 110 ? -3.033 -35.969 -2.664 1 97.25 110 ARG A N 1
ATOM 810 C CA . ARG A 1 110 ? -2.953 -36.281 -1.246 1 97.25 110 ARG A CA 1
ATOM 811 C C . ARG A 1 110 ? -3.869 -35.406 -0.419 1 97.25 110 ARG A C 1
ATOM 813 O O . ARG A 1 110 ? -4.016 -34.219 -0.714 1 97.25 110 ARG A O 1
ATOM 820 N N . ALA A 1 111 ? -4.363 -35.906 0.638 1 97.25 111 ALA A N 1
ATOM 821 C CA . ALA A 1 111 ? -5.309 -35.219 1.491 1 97.25 111 ALA A CA 1
ATOM 822 C C . ALA A 1 111 ? -4.656 -34 2.139 1 97.25 111 ALA A C 1
ATOM 824 O O . ALA A 1 111 ? -5.27 -32.906 2.225 1 97.25 111 ALA A O 1
ATOM 825 N N . ASP A 1 112 ? -3.463 -34.156 2.59 1 97.81 112 ASP A N 1
ATOM 826 C CA . ASP A 1 112 ? -2.756 -33.062 3.248 1 97.81 112 ASP A CA 1
ATOM 827 C C . ASP A 1 112 ? -2.531 -31.906 2.285 1 97.81 112 ASP A C 1
ATOM 829 O O . ASP A 1 112 ? -2.586 -30.734 2.688 1 97.81 112 ASP A O 1
ATOM 833 N N . LYS A 1 113 ? -2.203 -32.156 1.036 1 97.44 113 LYS A N 1
ATOM 834 C CA . LYS A 1 113 ? -2.035 -31.109 0.022 1 97.44 113 LYS A CA 1
ATOM 835 C C . LYS A 1 113 ? -3.342 -30.359 -0.212 1 97.44 113 LYS A C 1
ATOM 837 O O . LYS A 1 113 ? -3.346 -29.125 -0.303 1 97.44 113 LYS A O 1
ATOM 842 N N . ARG A 1 114 ? -4.41 -31.094 -0.345 1 98 114 ARG A N 1
ATOM 843 C CA . ARG A 1 114 ? -5.719 -30.484 -0.537 1 98 114 ARG A CA 1
ATOM 844 C C . ARG A 1 114 ? -6.102 -29.625 0.664 1 98 114 ARG A C 1
ATOM 846 O O . ARG A 1 114 ? -6.629 -28.531 0.504 1 98 114 ARG A O 1
ATOM 853 N N . ARG A 1 115 ? -5.82 -30.156 1.845 1 98.19 115 ARG A N 1
ATOM 854 C CA . ARG A 1 115 ? -6.105 -29.391 3.061 1 98.19 115 ARG A CA 1
ATOM 855 C C . ARG A 1 115 ? -5.27 -28.125 3.127 1 98.19 115 ARG A C 1
ATOM 857 O O . ARG A 1 115 ? -5.777 -27.062 3.502 1 98.19 115 ARG A O 1
ATOM 864 N N . ALA A 1 116 ? -3.998 -28.234 2.76 1 98.25 116 ALA A N 1
ATOM 865 C CA . ALA A 1 116 ? -3.117 -27.062 2.775 1 98.25 116 ALA A CA 1
ATOM 866 C C . ALA A 1 116 ? -3.607 -26 1.805 1 98.25 116 ALA A C 1
ATOM 868 O O . ALA A 1 116 ? -3.57 -24.797 2.115 1 98.25 116 ALA A O 1
ATOM 869 N N . LYS A 1 117 ? -4.012 -26.406 0.614 1 97.56 117 LYS A N 1
ATOM 870 C CA . LYS A 1 117 ? -4.547 -25.453 -0.362 1 97.56 117 LYS A CA 1
ATOM 871 C C . LYS A 1 117 ? -5.84 -24.812 0.139 1 97.56 117 LYS A C 1
ATOM 873 O O . LYS A 1 117 ? -6.051 -23.609 -0.034 1 97.56 117 LYS A O 1
ATOM 878 N N . ALA A 1 118 ? -6.688 -25.609 0.728 1 98.31 118 ALA A N 1
ATOM 879 C CA . ALA A 1 118 ? -7.922 -25.094 1.31 1 98.31 118 ALA A CA 1
ATOM 880 C C . ALA A 1 118 ? -7.621 -24.094 2.424 1 98.31 118 ALA A C 1
ATOM 882 O O . ALA A 1 118 ? -8.258 -23.031 2.512 1 98.31 118 ALA A O 1
ATOM 883 N N . ASP A 1 119 ? -6.695 -24.453 3.227 1 98.38 119 ASP A N 1
ATOM 884 C CA . ASP A 1 119 ? -6.297 -23.578 4.324 1 98.38 119 ASP A CA 1
ATOM 885 C C . ASP A 1 119 ? -5.797 -22.234 3.805 1 98.38 119 ASP A C 1
ATOM 887 O O . ASP A 1 119 ? -6.012 -21.203 4.438 1 98.38 119 ASP A O 1
ATOM 891 N N . ARG A 1 120 ? -5.074 -22.25 2.707 1 98.12 120 ARG A N 1
ATOM 892 C CA . ARG A 1 120 ? -4.602 -21.016 2.098 1 98.12 120 ARG A CA 1
ATOM 893 C C . ARG A 1 120 ? -5.766 -20.094 1.744 1 98.12 120 ARG A C 1
ATOM 895 O O . ARG A 1 120 ? -5.734 -18.906 2.041 1 98.12 120 ARG A O 1
ATOM 902 N N . TYR A 1 121 ? -6.785 -20.625 1.167 1 98.19 121 TYR A N 1
ATOM 903 C CA . TYR A 1 121 ? -7.945 -19.828 0.797 1 98.19 121 TYR A CA 1
ATOM 904 C C . TYR A 1 121 ? -8.727 -19.406 2.033 1 98.19 121 TYR A C 1
ATOM 906 O O . TYR A 1 121 ? -9.305 -18.312 2.062 1 98.19 121 TYR A O 1
ATOM 914 N N . ALA A 1 122 ? -8.758 -20.266 3.033 1 98.56 122 ALA A N 1
ATOM 915 C CA . ALA A 1 122 ? -9.383 -19.875 4.293 1 98.56 122 ALA A CA 1
ATOM 916 C C . ALA A 1 122 ? -8.672 -18.656 4.898 1 98.56 122 ALA A C 1
ATOM 918 O O . ALA A 1 122 ? -9.32 -17.734 5.406 1 98.56 122 ALA A O 1
ATOM 919 N N . ALA A 1 123 ? -7.348 -18.703 4.84 1 98.44 123 ALA A N 1
ATOM 920 C CA . ALA A 1 123 ? -6.57 -17.562 5.328 1 98.44 123 ALA A CA 1
ATOM 921 C C . ALA A 1 123 ? -6.844 -16.312 4.496 1 98.44 123 ALA A C 1
ATOM 923 O O . ALA A 1 123 ? -6.879 -15.203 5.027 1 98.44 123 ALA A O 1
ATOM 924 N N . GLU A 1 124 ? -6.988 -16.5 3.232 1 98.12 124 GLU A N 1
ATOM 925 C CA . GLU A 1 124 ? -7.34 -15.398 2.35 1 98.12 124 GLU A CA 1
ATOM 926 C C . GLU A 1 124 ? -8.688 -14.789 2.736 1 98.12 124 GLU A C 1
ATOM 928 O O . GLU A 1 124 ? -8.859 -13.57 2.691 1 98.12 124 GLU A O 1
ATOM 933 N N . ALA A 1 125 ? -9.625 -15.594 3.098 1 98.19 125 ALA A N 1
ATOM 934 C CA . ALA A 1 125 ? -10.93 -15.125 3.553 1 98.19 125 ALA A CA 1
ATOM 935 C C . ALA A 1 125 ? -10.797 -14.312 4.84 1 98.19 125 ALA A C 1
ATOM 937 O O . ALA A 1 125 ? -11.438 -13.273 4.992 1 98.19 125 ALA A O 1
ATOM 938 N N . GLU A 1 126 ? -9.984 -14.836 5.711 1 98 126 GLU A N 1
ATOM 939 C CA . GLU A 1 126 ? -9.758 -14.133 6.969 1 98 126 GLU A CA 1
ATOM 940 C C . GLU A 1 126 ? -9.102 -12.781 6.73 1 98 126 GLU A C 1
ATOM 942 O O . GLU A 1 126 ? -9.422 -11.797 7.406 1 98 126 GLU A O 1
ATOM 947 N N . ALA A 1 127 ? -8.133 -12.719 5.809 1 97.56 127 ALA A N 1
ATOM 948 C CA . ALA A 1 127 ? -7.5 -11.453 5.449 1 97.56 127 ALA A CA 1
ATOM 949 C C . ALA A 1 127 ? -8.516 -10.484 4.852 1 97.56 127 ALA A C 1
ATOM 951 O O . ALA A 1 127 ? -8.492 -9.289 5.148 1 97.56 127 ALA A O 1
ATOM 952 N N . ALA A 1 128 ? -9.391 -10.992 4.031 1 97.69 128 ALA A N 1
ATOM 953 C CA . ALA A 1 128 ? -10.445 -10.172 3.434 1 97.69 128 ALA A CA 1
ATOM 954 C C . ALA A 1 128 ? -11.383 -9.617 4.5 1 97.69 128 ALA A C 1
ATOM 956 O O . ALA A 1 128 ? -11.828 -8.469 4.41 1 97.69 128 ALA A O 1
ATOM 957 N N . GLU A 1 129 ? -11.672 -10.438 5.477 1 97.12 129 GLU A N 1
ATOM 958 C CA . GLU A 1 129 ? -12.5 -9.984 6.594 1 97.12 129 GLU A CA 1
ATOM 959 C C . GLU A 1 129 ? -11.828 -8.859 7.363 1 97.12 129 GLU A C 1
ATOM 961 O O . GLU A 1 129 ? -12.477 -7.883 7.746 1 97.12 129 GLU A O 1
ATOM 966 N N . ALA A 1 130 ? -10.562 -9.016 7.598 1 96.19 130 ALA A N 1
ATOM 967 C CA . ALA A 1 130 ? -9.805 -7.965 8.281 1 96.19 130 ALA A CA 1
ATOM 968 C C . ALA A 1 130 ? -9.812 -6.668 7.477 1 96.19 130 ALA A C 1
ATOM 970 O O . ALA A 1 130 ? -9.953 -5.582 8.039 1 96.19 130 ALA A O 1
ATOM 971 N N . ARG A 1 131 ? -9.672 -6.742 6.184 1 97.12 131 ARG A N 1
ATOM 972 C CA . ARG A 1 131 ? -9.703 -5.566 5.324 1 97.12 131 ARG A CA 1
ATOM 973 C C . ARG A 1 131 ? -11.07 -4.898 5.352 1 97.12 131 ARG A C 1
ATOM 975 O O . ARG A 1 131 ? -11.18 -3.674 5.285 1 97.12 131 ARG A O 1
ATOM 982 N N . ARG A 1 132 ? -12.031 -5.68 5.414 1 96.06 132 ARG A N 1
ATOM 983 C CA . ARG A 1 132 ? -13.383 -5.141 5.535 1 96.06 132 ARG A CA 1
ATOM 984 C C . ARG A 1 132 ? -13.531 -4.312 6.809 1 96.06 132 ARG A C 1
ATOM 986 O O . ARG A 1 132 ? -14.172 -3.264 6.801 1 96.06 132 ARG A O 1
ATOM 993 N N . THR A 1 133 ? -12.969 -4.816 7.887 1 95.25 133 THR A N 1
ATOM 994 C CA . THR A 1 133 ? -13.023 -4.105 9.156 1 95.25 133 THR A CA 1
ATOM 995 C C . THR A 1 133 ? -12.32 -2.754 9.055 1 95.25 133 THR A C 1
ATOM 997 O O . THR A 1 133 ? -12.766 -1.769 9.648 1 95.25 133 THR A O 1
ATOM 1000 N N . VAL A 1 134 ? -11.195 -2.664 8.32 1 95.81 134 VAL A N 1
ATOM 1001 C CA . VAL A 1 134 ? -10.523 -1.396 8.062 1 95.81 134 VAL A CA 1
ATOM 1002 C C . VAL A 1 134 ? -11.469 -0.461 7.305 1 95.81 134 VAL A C 1
ATOM 1004 O O . VAL A 1 134 ? -11.578 0.722 7.637 1 95.81 134 VAL A O 1
ATOM 1007 N N . GLY A 1 135 ? -12.148 -1.064 6.32 1 95.94 135 GLY A N 1
ATOM 1008 C CA . GLY A 1 135 ? -13.109 -0.277 5.57 1 95.94 135 GLY A CA 1
ATOM 1009 C C . GLY A 1 135 ? -14.219 0.294 6.438 1 95.94 135 GLY A C 1
ATOM 1010 O O . GLY A 1 135 ? -14.602 1.456 6.285 1 95.94 135 GLY A O 1
ATOM 1011 N N . LEU A 1 136 ? -14.656 -0.5 7.332 1 96 136 LEU A N 1
ATOM 1012 C CA . LEU A 1 136 ? -15.727 -0.06 8.219 1 96 136 LEU A CA 1
ATOM 1013 C C . LEU A 1 136 ? -15.242 1.066 9.133 1 96 136 LEU A C 1
ATOM 1015 O O . LEU A 1 136 ? -15.961 2.051 9.336 1 96 136 LEU A O 1
ATOM 1019 N N . ALA A 1 137 ? -14.086 0.902 9.672 1 95.06 137 ALA A N 1
ATOM 1020 C CA . ALA A 1 137 ? -13.516 1.954 10.5 1 95.06 137 ALA A CA 1
ATOM 1021 C C . ALA A 1 137 ? -13.391 3.262 9.727 1 95.06 137 ALA A C 1
ATOM 1023 O O . ALA A 1 137 ? -13.719 4.332 10.242 1 95.06 137 ALA A O 1
ATOM 1024 N N . ASP A 1 138 ? -12.953 3.189 8.469 1 96.69 138 ASP A N 1
ATOM 1025 C CA . ASP A 1 138 ? -12.789 4.359 7.613 1 96.69 138 ASP A CA 1
ATOM 1026 C C . ASP A 1 138 ? -14.133 5.035 7.344 1 96.69 138 ASP A C 1
ATOM 1028 O O . ASP A 1 138 ? -14.234 6.262 7.391 1 96.69 138 ASP A O 1
ATOM 1032 N N . VAL A 1 139 ? -15.07 4.207 7.098 1 97.38 139 VAL A N 1
ATOM 1033 C CA . VAL A 1 139 ? -16.406 4.719 6.812 1 97.38 139 VAL A CA 1
ATOM 1034 C C . VAL A 1 139 ? -16.938 5.469 8.031 1 97.38 139 VAL A C 1
ATOM 1036 O O . VAL A 1 139 ? -17.438 6.59 7.91 1 97.38 139 VAL A O 1
ATOM 1039 N N . GLN A 1 140 ? -16.828 4.871 9.156 1 96.88 140 GLN A N 1
ATOM 1040 C CA . GLN A 1 140 ? -17.328 5.488 10.383 1 96.88 140 GLN A CA 1
ATOM 1041 C C . GLN A 1 140 ? -16.578 6.773 10.703 1 96.88 140 GLN A C 1
ATOM 1043 O O . GLN A 1 140 ? -17.188 7.797 11.023 1 96.88 140 GLN A O 1
ATOM 1048 N N . ARG A 1 141 ? -15.297 6.75 10.57 1 95.94 141 ARG A N 1
ATOM 1049 C CA . ARG A 1 141 ? -14.477 7.93 10.844 1 95.94 141 ARG A CA 1
ATOM 1050 C C . ARG A 1 141 ? -14.836 9.07 9.891 1 95.94 141 ARG A C 1
ATOM 1052 O O . ARG A 1 141 ? -14.977 10.219 10.32 1 95.94 141 ARG A O 1
ATOM 1059 N N . ASN A 1 142 ? -14.977 8.742 8.656 1 96.81 142 ASN A N 1
ATOM 1060 C CA . ASN A 1 142 ? -15.266 9.773 7.664 1 96.81 142 ASN A CA 1
ATOM 1061 C C . ASN A 1 142 ? -16.672 10.352 7.852 1 96.81 142 ASN A C 1
ATOM 1063 O O . ASN A 1 142 ? -16.875 11.547 7.672 1 96.81 142 ASN A O 1
ATOM 1067 N N . ALA A 1 143 ? -17.578 9.5 8.211 1 97.31 143 ALA A N 1
ATOM 1068 C CA . ALA A 1 143 ? -18.922 9.977 8.492 1 97.31 143 ALA A CA 1
ATOM 1069 C C . ALA A 1 143 ? -18.938 10.914 9.695 1 97.31 143 ALA A C 1
ATOM 1071 O O . ALA A 1 143 ? -19.578 11.961 9.672 1 97.31 143 ALA A O 1
ATOM 1072 N N . VAL A 1 144 ? -18.234 10.516 10.719 1 96.94 144 VAL A N 1
ATOM 1073 C CA . VAL A 1 144 ? -18.156 11.336 11.922 1 96.94 144 VAL A CA 1
ATOM 1074 C C . VAL A 1 144 ? -17.469 12.664 11.594 1 96.94 144 VAL A C 1
ATOM 1076 O O . VAL A 1 144 ? -17.938 13.727 12.023 1 96.94 144 VAL A O 1
ATOM 1079 N N . ALA A 1 145 ? -16.391 12.594 10.82 1 97 145 ALA A N 1
ATOM 1080 C CA . ALA A 1 145 ? -15.68 13.805 10.422 1 97 145 ALA A CA 1
ATOM 1081 C C . ALA A 1 145 ? -16.594 14.742 9.633 1 97 145 ALA A C 1
ATOM 1083 O O . ALA A 1 145 ? -16.594 15.953 9.859 1 97 145 ALA A O 1
ATOM 1084 N N . ALA A 1 146 ? -17.344 14.156 8.773 1 97.75 146 ALA A N 1
ATOM 1085 C CA . ALA A 1 146 ? -18.266 14.961 7.977 1 97.75 146 ALA A CA 1
ATOM 1086 C C . ALA A 1 146 ? -19.359 15.57 8.852 1 97.75 146 ALA A C 1
ATOM 1088 O O . ALA A 1 146 ? -19.734 16.734 8.656 1 97.75 146 ALA A O 1
ATOM 1089 N N . TRP A 1 147 ? -19.891 14.797 9.781 1 97.88 147 TRP A N 1
ATOM 1090 C CA . TRP A 1 147 ? -20.891 15.281 10.727 1 97.88 147 TRP A CA 1
ATOM 1091 C C . TRP A 1 147 ? -20.359 16.453 11.547 1 97.88 147 TRP A C 1
ATOM 1093 O O . TRP A 1 147 ? -21.016 17.469 11.695 1 97.88 147 TRP A O 1
ATOM 1103 N N . LEU A 1 148 ? -19.141 16.297 11.984 1 97.88 148 LEU A N 1
ATOM 1104 C CA . LEU A 1 148 ? -18.5 17.344 12.789 1 97.88 148 LEU A CA 1
ATOM 1105 C C . LEU A 1 148 ? -18.234 18.578 11.953 1 97.88 148 LEU A C 1
ATOM 1107 O O . LEU A 1 148 ? -18.406 19.703 12.438 1 97.88 148 LEU A O 1
ATOM 1111 N N . ASP A 1 149 ? -17.812 18.391 10.75 1 97.25 149 ASP A N 1
ATOM 1112 C CA . ASP A 1 149 ? -17.578 19.531 9.867 1 97.25 149 ASP A CA 1
ATOM 1113 C C . ASP A 1 149 ? -18.844 20.375 9.695 1 97.25 149 ASP A C 1
ATOM 1115 O O . ASP A 1 149 ? -18.797 21.594 9.781 1 97.25 149 ASP A O 1
ATOM 1119 N N . ARG A 1 150 ? -19.922 19.719 9.492 1 97.75 150 ARG A N 1
ATOM 1120 C CA . ARG A 1 150 ? -21.172 20.453 9.336 1 97.75 150 ARG A CA 1
ATOM 1121 C C . ARG A 1 150 ? -21.578 21.125 10.648 1 97.75 150 ARG A C 1
ATOM 1123 O O . ARG A 1 150 ? -21.984 22.297 10.656 1 97.75 150 ARG A O 1
ATOM 1130 N N . TRP A 1 151 ? -21.469 20.406 11.734 1 97.5 151 TRP A N 1
ATOM 1131 C CA . TRP A 1 151 ? -21.844 20.953 13.031 1 97.5 151 TRP A CA 1
ATOM 1132 C C . TRP A 1 151 ? -21.062 22.219 13.344 1 97.5 151 TRP A C 1
ATOM 1134 O O . TRP A 1 151 ? -21.656 23.25 13.711 1 97.5 151 TRP A O 1
ATOM 1144 N N . TYR A 1 152 ? -19.781 22.188 13.117 1 97.06 152 TYR A N 1
ATOM 1145 C CA . TYR A 1 152 ? -18.953 23.328 13.469 1 97.06 152 TYR A CA 1
ATOM 1146 C C . TYR A 1 152 ? -19.125 24.469 12.469 1 97.06 152 TYR A C 1
ATOM 1148 O O . TYR A 1 152 ? -19.016 25.641 12.82 1 97.06 152 TYR A O 1
ATOM 1156 N N . ALA A 1 153 ? -19.406 24.109 11.234 1 96.56 153 ALA A N 1
ATOM 1157 C CA . ALA A 1 153 ? -19.75 25.156 10.266 1 96.56 153 ALA A CA 1
ATOM 1158 C C . ALA A 1 153 ? -21.016 25.891 10.68 1 96.56 153 ALA A C 1
ATOM 1160 O O . ALA A 1 153 ? -21.094 27.125 10.586 1 96.56 153 ALA A O 1
ATOM 1161 N N . GLU A 1 154 ? -21.984 25.188 11.156 1 96.56 154 GLU A N 1
ATOM 1162 C CA . GLU A 1 154 ? -23.234 25.781 11.625 1 96.56 154 GLU A CA 1
ATOM 1163 C C . GLU A 1 154 ? -23 26.641 12.867 1 96.56 154 GLU A C 1
ATOM 1165 O O . GLU A 1 154 ? -23.562 27.734 12.992 1 96.56 154 GLU A O 1
ATOM 1170 N N . GLN A 1 155 ? -22.172 26.125 13.711 1 95.75 155 GLN A N 1
ATOM 1171 C CA . GLN A 1 155 ? -21.859 26.891 14.906 1 95.75 155 GLN A CA 1
ATOM 1172 C C . GLN A 1 155 ? -21.125 28.188 14.547 1 95.75 155 GLN A C 1
ATOM 1174 O O . GLN A 1 155 ? -21.312 29.219 15.195 1 95.75 155 GLN A O 1
ATOM 1179 N N . THR A 1 156 ? -20.266 28.094 13.586 1 95.06 156 THR A N 1
ATOM 1180 C CA . THR A 1 156 ? -19.578 29.297 13.109 1 95.06 156 THR A CA 1
ATOM 1181 C C . THR A 1 156 ? -20.578 30.312 12.562 1 95.06 156 THR A C 1
ATOM 1183 O O . THR A 1 156 ? -20.422 31.516 12.781 1 95.06 156 THR A O 1
ATOM 1186 N N . GLY A 1 157 ? -21.594 29.797 11.859 1 93.31 157 GLY A N 1
ATOM 1187 C CA . GLY A 1 157 ? -22.656 30.672 11.383 1 93.31 157 GLY A CA 1
ATOM 1188 C C . GLY A 1 157 ? -23.375 31.375 12.508 1 93.31 157 GLY A C 1
ATOM 1189 O O . GLY A 1 157 ? -23.641 32.594 12.414 1 93.31 157 GLY A O 1
ATOM 1190 N N . VAL A 1 158 ? -23.625 30.703 13.547 1 93.06 158 VAL A N 1
ATOM 1191 C CA . VAL A 1 158 ? -24.297 31.266 14.711 1 93.06 158 VAL A CA 1
ATOM 1192 C C . VAL A 1 158 ? -23.406 32.344 15.352 1 93.06 158 VAL A C 1
ATOM 1194 O O . VAL A 1 158 ? -23.891 33.406 15.695 1 93.06 158 VAL A O 1
ATOM 1197 N N . LEU A 1 159 ? -22.141 32.031 15.438 1 91.5 159 LEU A N 1
ATOM 1198 C CA . LEU A 1 159 ? -21.188 32.969 16.031 1 91.5 159 LEU A CA 1
ATOM 1199 C C . LEU A 1 159 ? -21.094 34.25 15.203 1 91.5 159 LEU A C 1
ATOM 1201 O O . LEU A 1 159 ? -21.125 35.344 15.742 1 91.5 159 LEU A O 1
ATOM 1205 N N . LEU A 1 160 ? -21.016 34.125 13.898 1 89.5 160 LEU A N 1
ATOM 1206 C CA . LEU A 1 160 ? -20.922 35.281 13.016 1 89.5 160 LEU A CA 1
ATOM 1207 C C . LEU A 1 160 ? -22.203 36.094 13.047 1 89.5 160 LEU A C 1
ATOM 1209 O O . LEU A 1 160 ? -22.156 37.344 12.938 1 89.5 160 LEU A O 1
ATOM 1213 N N . GLY A 1 161 ? -23.328 35.438 13.211 1 88.25 161 GLY A N 1
ATOM 1214 C CA . GLY A 1 161 ? -24.609 36.125 13.312 1 88.25 161 GLY A CA 1
ATOM 1215 C C . GLY A 1 161 ? -24.703 37.031 14.531 1 88.25 161 GLY A C 1
ATOM 1216 O O . GLY A 1 161 ? -25.281 38.125 14.453 1 88.25 161 GLY A O 1
ATOM 1217 N N . HIS A 1 162 ? -24.047 36.688 15.539 1 85.5 162 HIS A N 1
ATOM 1218 C CA . HIS A 1 162 ? -24.078 37.469 16.766 1 85.5 162 HIS A CA 1
ATOM 1219 C C . HIS A 1 162 ? -23.234 38.75 16.641 1 85.5 162 HIS A C 1
ATOM 1221 O O . HIS A 1 162 ? -23.359 39.656 17.453 1 85.5 162 HIS A O 1
ATOM 1227 N N . HIS A 1 163 ? -22.484 38.812 15.594 1 80.38 163 HIS A N 1
ATOM 1228 C CA . HIS A 1 163 ? -21.594 39.969 15.453 1 80.38 163 HIS A CA 1
ATOM 1229 C C . HIS A 1 163 ? -22.188 41.031 14.531 1 80.38 163 HIS A C 1
ATOM 1231 O O . HIS A 1 163 ? -21.656 42.125 14.422 1 80.38 163 HIS A O 1
ATOM 1237 N N . GLY A 1 164 ? -23.344 40.75 13.922 1 80.31 164 GLY A N 1
ATOM 1238 C CA . GLY A 1 164 ? -23.969 41.656 13 1 80.31 164 GLY A CA 1
ATOM 1239 C C . GLY A 1 164 ? -24.5 42.906 13.68 1 80.31 164 GLY A C 1
ATOM 1240 O O . GLY A 1 164 ? -24.188 44.031 13.273 1 80.31 164 GLY A O 1
ATOM 1241 N N . HIS A 1 165 ? -25.078 42.75 14.773 1 81.06 165 HIS A N 1
ATOM 1242 C CA . HIS A 1 165 ? -25.75 43.844 15.438 1 81.06 165 HIS A CA 1
ATOM 1243 C C . HIS A 1 165 ? -24.766 44.812 16.078 1 81.06 165 HIS A C 1
ATOM 1245 O O . HIS A 1 165 ? -24.828 46.031 15.852 1 81.06 165 HIS A O 1
ATOM 1251 N N . PRO A 1 166 ? -23.781 44.219 16.766 1 75.62 166 PRO A N 1
ATOM 1252 C CA . PRO A 1 166 ? -22.797 45.125 17.344 1 75.62 166 PRO A CA 1
ATOM 1253 C C . PRO A 1 166 ? -22.062 45.938 16.281 1 75.62 166 PRO A C 1
ATOM 1255 O O . PRO A 1 166 ? -21.766 47.125 16.5 1 75.62 166 PRO A O 1
ATOM 1258 N N . LEU A 1 167 ? -21.781 45.406 15.172 1 81.31 167 LEU A N 1
ATOM 1259 C CA . LEU A 1 167 ? -21.062 46.094 14.117 1 81.31 167 LEU A CA 1
ATOM 1260 C C . LEU A 1 167 ? -21.938 47.188 13.492 1 81.31 167 LEU A C 1
ATOM 1262 O O . LEU A 1 167 ? -21.453 48.25 13.133 1 81.31 167 LEU A O 1
ATOM 1266 N N . GLU A 1 168 ? -23.188 46.938 13.359 1 83.94 168 GLU A N 1
ATOM 1267 C CA . GLU A 1 168 ? -24.141 47.906 12.844 1 83.94 168 GLU A CA 1
ATOM 1268 C C . GLU A 1 168 ? -24.281 49.094 13.812 1 83.94 168 GLU A C 1
ATOM 1270 O O . GLU A 1 168 ? -24.391 50.25 13.383 1 83.94 168 GLU A O 1
ATOM 1275 N N . LEU A 1 169 ? -24.266 48.719 15.07 1 78.56 169 LEU A N 1
ATOM 1276 C CA . LEU A 1 169 ? -24.344 49.781 16.078 1 78.56 169 LEU A CA 1
ATOM 1277 C C . LEU A 1 169 ? -23.094 50.656 16.031 1 78.56 169 LEU A C 1
ATOM 1279 O O . LEU A 1 169 ? -23.188 51.875 16.172 1 78.56 169 LEU A O 1
ATOM 1283 N N . ALA A 1 170 ? -22.016 49.938 15.859 1 77.44 170 ALA A N 1
ATOM 1284 C CA . ALA A 1 170 ? -20.75 50.688 15.75 1 77.44 170 ALA A CA 1
ATOM 1285 C C . ALA A 1 170 ? -20.766 51.594 14.523 1 77.44 170 ALA A C 1
ATOM 1287 O O . ALA A 1 170 ? -20.25 52.719 14.578 1 77.44 170 ALA A O 1
ATOM 1288 N N . ARG A 1 171 ? -21.297 51.188 13.438 1 85.12 171 ARG A N 1
ATOM 1289 C CA . ARG A 1 171 ? -21.406 51.969 12.219 1 85.12 171 ARG A CA 1
ATOM 1290 C C . ARG A 1 171 ? -22.312 53.188 12.43 1 85.12 171 ARG A C 1
ATOM 1292 O O . ARG A 1 171 ? -21.969 54.281 12.023 1 85.12 171 ARG A O 1
ATOM 1299 N N . GLN A 1 172 ? -23.359 53.031 13.125 1 86.31 172 GLN A N 1
ATOM 1300 C CA . GLN A 1 172 ? -24.297 54.094 13.414 1 86.31 172 GLN A CA 1
ATOM 1301 C C . GLN A 1 172 ? -23.672 55.125 14.352 1 86.31 172 GLN A C 1
ATOM 1303 O O . GLN A 1 172 ? -23.859 56.344 14.172 1 86.31 172 GLN A O 1
ATOM 1308 N N . ALA A 1 173 ? -22.984 54.562 15.266 1 80.62 173 ALA A N 1
ATOM 1309 C CA . ALA A 1 173 ? -22.312 55.438 16.203 1 80.62 173 ALA A CA 1
ATOM 1310 C C . ALA A 1 173 ? -21.266 56.312 15.5 1 80.62 173 ALA A C 1
ATOM 1312 O O . ALA A 1 173 ? -21.125 57.5 15.789 1 80.62 173 ALA A O 1
ATOM 1313 N N . ALA A 1 174 ? -20.531 55.688 14.586 1 82.5 174 ALA A N 1
ATOM 1314 C CA . ALA A 1 174 ? -19.516 56.438 13.828 1 82.5 174 ALA A CA 1
ATOM 1315 C C . ALA A 1 174 ? -20.172 57.5 12.953 1 82.5 174 ALA A C 1
ATOM 1317 O O . ALA A 1 174 ? -19.656 58.625 12.844 1 82.5 174 ALA A O 1
ATOM 1318 N N . MET A 1 175 ? -21.266 57.281 12.352 1 88.12 175 MET A N 1
ATOM 1319 C CA . MET A 1 175 ? -22 58.219 11.508 1 88.12 175 MET A CA 1
ATOM 1320 C C . MET A 1 175 ? -22.531 59.375 12.344 1 88.12 175 MET A C 1
ATOM 1322 O O . MET A 1 175 ? -22.438 60.531 11.93 1 88.12 175 MET A O 1
ATOM 1326 N N . ALA A 1 176 ? -23.016 59.031 13.555 1 84.75 176 ALA A N 1
ATOM 1327 C CA . ALA A 1 176 ? -23.531 60.062 14.453 1 84.75 176 ALA A CA 1
ATOM 1328 C C . ALA A 1 176 ? -22.422 61 14.922 1 84.75 176 ALA A C 1
ATOM 1330 O O . ALA A 1 176 ? -22.609 62.219 14.977 1 84.75 176 ALA A O 1
ATOM 1331 N N . ALA A 1 177 ? -21.359 60.438 15.234 1 82.5 177 ALA A N 1
ATOM 1332 C CA . ALA A 1 177 ? -20.219 61.219 15.68 1 82.5 177 ALA A CA 1
ATOM 1333 C C . ALA A 1 177 ? -19.703 62.125 14.562 1 82.5 177 ALA A C 1
ATOM 1335 O O . ALA A 1 177 ? -19.328 63.281 14.797 1 82.5 177 ALA A O 1
ATOM 1336 N N . TYR A 1 178 ? -19.672 61.625 13.352 1 85.56 178 TYR A N 1
ATOM 1337 C CA . TYR A 1 178 ? -19.234 62.406 12.195 1 85.56 178 TYR A CA 1
ATOM 1338 C C . TYR A 1 178 ? -20.188 63.594 11.938 1 85.56 178 TYR A C 1
ATOM 1340 O O . TYR A 1 178 ? -19.734 64.688 11.68 1 85.56 178 TYR A O 1
ATOM 1348 N N . ARG A 1 179 ? -21.406 63.344 12.062 1 87.62 179 ARG A N 1
ATOM 1349 C CA . ARG A 1 179 ? -22.422 64.375 11.812 1 87.62 179 ARG A CA 1
ATOM 1350 C C . ARG A 1 179 ? -22.375 65.438 12.883 1 87.62 179 ARG A C 1
ATOM 1352 O O . ARG A 1 179 ? -22.672 66.625 12.609 1 87.62 179 ARG A O 1
ATOM 1359 N N . SER A 1 180 ? -21.938 65.062 14.047 1 86.88 180 SER A N 1
ATOM 1360 C CA . SER A 1 180 ? -21.875 66 15.148 1 86.88 180 SER A CA 1
ATOM 1361 C C . SER A 1 180 ? -20.516 66.688 15.203 1 86.88 180 SER A C 1
ATOM 1363 O O . SER A 1 180 ? -20.25 67.5 16.109 1 86.88 180 SER A O 1
ATOM 1365 N N . GLY A 1 181 ? -19.547 66.438 14.242 1 82.06 181 GLY A N 1
ATOM 1366 C CA . GLY A 1 181 ? -18.234 67.062 14.164 1 82.06 181 GLY A CA 1
ATOM 1367 C C . GLY A 1 181 ? -17.234 66.5 15.133 1 82.06 181 GLY A C 1
ATOM 1368 O O . GLY A 1 181 ? -16.156 67.062 15.328 1 82.06 181 GLY A O 1
ATOM 1369 N N . ARG A 1 182 ? -17.594 65.375 15.742 1 77.81 182 ARG A N 1
ATOM 1370 C CA . ARG A 1 182 ? -16.734 64.75 16.766 1 77.81 182 ARG A CA 1
ATOM 1371 C C . ARG A 1 182 ? -15.969 63.562 16.188 1 77.81 182 ARG A C 1
ATOM 1373 O O . ARG A 1 182 ? -15.062 63.031 16.844 1 77.81 182 ARG A O 1
ATOM 1380 N N . GLY A 1 183 ? -16.484 63.188 15.008 1 77.31 183 GLY A N 1
ATOM 1381 C CA . GLY A 1 183 ? -15.836 62.062 14.367 1 77.31 183 GLY A CA 1
ATOM 1382 C C . GLY A 1 183 ? -15.336 62.375 12.969 1 77.31 183 GLY A C 1
ATOM 1383 O O . GLY A 1 183 ? -15.562 63.469 12.453 1 77.31 183 GLY A O 1
ATOM 1384 N N . THR A 1 184 ? -14.578 61.531 12.422 1 86.06 184 THR A N 1
ATOM 1385 C CA . THR A 1 184 ? -14.016 61.719 11.094 1 86.06 184 THR A CA 1
ATOM 1386 C C . THR A 1 184 ? -14.719 60.844 10.07 1 86.06 184 THR A C 1
ATOM 1388 O O . THR A 1 184 ? -15.344 59.844 10.422 1 86.06 184 THR A O 1
ATOM 1391 N N . ARG A 1 185 ? -14.648 61.25 8.844 1 85.19 185 ARG A N 1
ATOM 1392 C CA . ARG A 1 185 ? -15.18 60.438 7.75 1 85.19 185 ARG A CA 1
ATOM 1393 C C . ARG A 1 185 ? -14.453 59.094 7.656 1 85.19 185 ARG A C 1
ATOM 1395 O O . ARG A 1 185 ? -15.055 58.094 7.277 1 85.19 185 ARG A O 1
ATOM 1402 N N . ALA A 1 186 ? -13.18 59.094 7.977 1 84.62 186 ALA A N 1
ATOM 1403 C CA . ALA A 1 186 ? -12.367 57.875 7.953 1 84.62 186 ALA A CA 1
ATOM 1404 C C . ALA A 1 186 ? -12.922 56.844 8.914 1 84.62 186 ALA A C 1
ATOM 1406 O O . ALA A 1 186 ? -12.883 55.625 8.625 1 84.62 186 ALA A O 1
ATOM 1407 N N . ASP A 1 187 ? -13.5 57.312 9.984 1 81.56 187 ASP A N 1
ATOM 1408 C CA . ASP A 1 187 ? -14.078 56.375 10.969 1 81.56 187 ASP A CA 1
ATOM 1409 C C . ASP A 1 187 ? -15.336 55.719 10.414 1 81.56 187 ASP A C 1
ATOM 1411 O O . ASP A 1 187 ? -15.555 54.531 10.641 1 81.56 187 ASP A O 1
ATOM 1415 N N . VAL A 1 188 ? -16.078 56.5 9.773 1 84.56 188 VAL A N 1
ATOM 1416 C CA . VAL A 1 188 ? -17.297 55.969 9.188 1 84.56 188 VAL A CA 1
ATOM 1417 C C . VAL A 1 188 ? -16.969 54.938 8.125 1 84.56 188 VAL A C 1
ATOM 1419 O O . VAL A 1 188 ? -17.562 53.875 8.094 1 84.56 188 VAL A O 1
ATOM 1422 N N . LEU A 1 189 ? -15.992 55.219 7.328 1 87.75 189 LEU A N 1
ATOM 1423 C CA . LEU A 1 189 ? -15.594 54.281 6.266 1 87.75 189 LEU A CA 1
ATOM 1424 C C . LEU A 1 189 ? -15 53 6.844 1 87.75 189 LEU A C 1
ATOM 1426 O O . LEU A 1 189 ? -15.219 51.938 6.309 1 87.75 189 LEU A O 1
ATOM 1430 N N . ALA A 1 190 ? -14.297 53.094 7.871 1 83.06 190 ALA A N 1
ATOM 1431 C CA . ALA A 1 190 ? -13.734 51.938 8.539 1 83.06 190 ALA A CA 1
ATOM 1432 C C . ALA A 1 190 ? -14.836 51.031 9.086 1 83.06 190 ALA A C 1
ATOM 1434 O O . ALA A 1 190 ? -14.727 49.781 9.008 1 83.06 190 ALA A O 1
ATOM 1435 N N . ALA A 1 191 ? -15.836 51.594 9.641 1 82.94 191 ALA A N 1
ATOM 1436 C CA . ALA A 1 191 ? -16.953 50.844 10.156 1 82.94 191 ALA A CA 1
ATOM 1437 C C . ALA A 1 191 ? -17.719 50.125 9.031 1 82.94 191 ALA A C 1
ATOM 1439 O O . ALA A 1 191 ? -18.141 49 9.18 1 82.94 191 ALA A O 1
ATOM 1440 N N . ASP A 1 192 ? -17.812 50.844 7.934 1 87.56 192 ASP A N 1
ATOM 1441 C CA . ASP A 1 192 ? -18.469 50.281 6.766 1 87.56 192 ASP A CA 1
ATOM 1442 C C . ASP A 1 192 ? -17.688 49.062 6.258 1 87.56 192 ASP A C 1
ATOM 1444 O O . ASP A 1 192 ? -18.297 48.031 5.879 1 87.56 192 ASP A O 1
ATOM 1448 N N . LEU A 1 193 ? -16.422 49.188 6.203 1 86.38 193 LEU A N 1
ATOM 1449 C CA . LEU A 1 193 ? -15.57 48.094 5.742 1 86.38 193 LEU A CA 1
ATOM 1450 C C . LEU A 1 193 ? -15.711 46.875 6.645 1 86.38 193 LEU A C 1
ATOM 1452 O O . LEU A 1 193 ? -15.711 45.75 6.164 1 86.38 193 LEU A O 1
ATOM 1456 N N . GLU A 1 194 ? -15.805 47.062 7.891 1 84.06 194 GLU A N 1
ATOM 1457 C CA . GLU A 1 194 ? -15.945 45.969 8.836 1 84.06 194 GLU A CA 1
ATOM 1458 C C . GLU A 1 194 ? -17.266 45.219 8.617 1 84.06 194 GLU A C 1
ATOM 1460 O O . GLU A 1 194 ? -17.312 44 8.734 1 84.06 194 GLU A O 1
ATOM 1465 N N . VAL A 1 195 ? -18.266 46 8.398 1 86.12 195 VAL A N 1
ATOM 1466 C CA . VAL A 1 195 ? -19.578 45.375 8.141 1 86.12 195 VAL A CA 1
ATOM 1467 C C . VAL A 1 195 ? -19.5 44.531 6.871 1 86.12 195 VAL A C 1
ATOM 1469 O O . VAL A 1 195 ? -20.031 43.438 6.828 1 86.12 195 VAL A O 1
ATOM 1472 N N . GLN A 1 196 ? -18.781 45.062 5.855 1 90.12 196 GLN A N 1
ATOM 1473 C CA . GLN A 1 196 ? -18.641 44.344 4.605 1 90.12 196 GLN A CA 1
ATOM 1474 C C . GLN A 1 196 ? -17.812 43.062 4.812 1 90.12 196 GLN A C 1
ATOM 1476 O O . GLN A 1 196 ? -18.109 42.031 4.219 1 90.12 196 GLN A O 1
ATOM 1481 N N . LYS A 1 197 ? -16.766 43.125 5.566 1 87.5 197 LYS A N 1
ATOM 1482 C CA . LYS A 1 197 ? -15.938 41.969 5.867 1 87.5 197 LYS A CA 1
ATOM 1483 C C . LYS A 1 197 ? -16.766 40.875 6.555 1 87.5 197 LYS A C 1
ATOM 1485 O O . LYS A 1 197 ? -16.562 39.688 6.301 1 87.5 197 LYS A O 1
ATOM 1490 N N . LEU A 1 198 ? -17.625 41.281 7.457 1 87 198 LEU A N 1
ATOM 1491 C CA . LEU A 1 198 ? -18.484 40.312 8.133 1 87 198 LEU A CA 1
ATOM 1492 C C . LEU A 1 198 ? -19.406 39.625 7.129 1 87 198 LEU A C 1
ATOM 1494 O O . LEU A 1 198 ? -19.578 38.406 7.203 1 87 198 LEU A O 1
ATOM 1498 N N . HIS A 1 199 ? -19.922 40.406 6.184 1 90.94 199 HIS A N 1
ATOM 1499 C CA . HIS A 1 199 ? -20.766 39.812 5.16 1 90.94 199 HIS A CA 1
ATOM 1500 C C . HIS A 1 199 ? -20 38.812 4.328 1 90.94 199 HIS A C 1
ATOM 1502 O O . HIS A 1 199 ? -20.531 37.75 3.99 1 90.94 199 HIS A O 1
ATOM 1508 N N . ASP A 1 200 ? -18.812 39.094 4.023 1 92.44 200 ASP A N 1
ATOM 1509 C CA . ASP A 1 200 ? -17.969 38.188 3.271 1 92.44 200 ASP A CA 1
ATOM 1510 C C . ASP A 1 200 ? -17.75 36.875 4.043 1 92.44 200 ASP A C 1
ATOM 1512 O O . ASP A 1 200 ? -17.828 35.781 3.469 1 92.44 200 ASP A O 1
ATOM 1516 N N . ARG A 1 201 ? -17.453 37 5.266 1 90.75 201 ARG A N 1
ATOM 1517 C CA . ARG A 1 201 ? -17.219 35.844 6.105 1 90.75 201 ARG A CA 1
ATOM 1518 C C . ARG A 1 201 ? -18.5 35 6.223 1 90.75 201 ARG A C 1
ATOM 1520 O O . ARG A 1 201 ? -18.422 33.75 6.258 1 90.75 201 ARG A O 1
ATOM 1527 N N . GLN A 1 202 ? -19.609 35.688 6.371 1 93.06 202 GLN A N 1
ATOM 1528 C CA . GLN A 1 202 ? -20.875 34.969 6.453 1 93.06 202 GLN A CA 1
ATOM 1529 C C . GLN A 1 202 ? -21.156 34.188 5.172 1 93.06 202 GLN A C 1
ATOM 1531 O O . GLN A 1 202 ? -21.625 33.062 5.223 1 93.06 202 GLN A O 1
ATOM 1536 N N . ASP A 1 203 ? -20.828 34.781 4.055 1 94.75 203 ASP A N 1
ATOM 1537 C CA . ASP A 1 203 ? -21.016 34.094 2.775 1 94.75 203 ASP A CA 1
ATOM 1538 C C . ASP A 1 203 ? -20.078 32.875 2.662 1 94.75 203 ASP A C 1
ATOM 1540 O O . ASP A 1 203 ? -20.5 31.812 2.199 1 94.75 203 ASP A O 1
ATOM 1544 N N . GLU A 1 204 ? -18.844 33.062 3.016 1 94.88 204 GLU A N 1
ATOM 1545 C CA . GLU A 1 204 ? -17.891 31.969 3.016 1 94.88 204 GLU A CA 1
ATOM 1546 C C . GLU A 1 204 ? -18.359 30.828 3.902 1 94.88 204 GLU A C 1
ATOM 1548 O O . GLU A 1 204 ? -18.203 29.656 3.551 1 94.88 204 GLU A O 1
ATOM 1553 N N . ASN A 1 205 ? -18.922 31.156 5.02 1 95.5 205 ASN A N 1
ATOM 1554 C CA . ASN A 1 205 ? -19.406 30.141 5.949 1 95.5 205 ASN A CA 1
ATOM 1555 C C . ASN A 1 205 ? -20.609 29.406 5.395 1 95.5 205 ASN A C 1
ATOM 1557 O O . ASN A 1 205 ? -20.766 28.203 5.621 1 95.5 205 ASN A O 1
ATOM 1561 N N . ARG A 1 206 ? -21.5 30.156 4.73 1 95.56 206 ARG A N 1
ATOM 1562 C CA . ARG A 1 206 ? -22.641 29.5 4.109 1 95.56 206 ARG A CA 1
ATOM 1563 C C . ARG A 1 206 ? -22.203 28.469 3.088 1 95.56 206 ARG A C 1
ATOM 1565 O O . ARG A 1 206 ? -22.781 27.375 3.014 1 95.56 206 ARG A O 1
ATOM 1572 N N . ALA A 1 207 ? -21.203 28.797 2.385 1 96.69 207 ALA A N 1
ATOM 1573 C CA . ALA A 1 207 ? -20.625 27.859 1.437 1 96.69 207 ALA A CA 1
ATOM 1574 C C . ALA A 1 207 ? -20.031 26.641 2.158 1 96.69 207 ALA A C 1
ATOM 1576 O O . ALA A 1 207 ? -20.172 25.516 1.69 1 96.69 207 ALA A O 1
ATOM 1577 N N . ALA A 1 208 ? -19.359 26.891 3.199 1 96.38 208 ALA A N 1
ATOM 1578 C CA . ALA A 1 208 ? -18.766 25.812 3.982 1 96.38 208 ALA A CA 1
ATOM 1579 C C . ALA A 1 208 ? -19.844 24.844 4.496 1 96.38 208 ALA A C 1
ATOM 1581 O O . ALA A 1 208 ? -19.641 23.641 4.512 1 96.38 208 ALA A O 1
ATOM 1582 N N . ILE A 1 209 ? -20.969 25.391 4.953 1 96.44 209 ILE A N 1
ATOM 1583 C CA . ILE A 1 209 ? -22.062 24.578 5.441 1 96.44 209 ILE A CA 1
ATOM 1584 C C . ILE A 1 209 ? -22.594 23.703 4.309 1 96.44 209 ILE A C 1
ATOM 1586 O O . ILE A 1 209 ? -22.797 22.5 4.488 1 96.44 209 ILE A O 1
ATOM 1590 N N . ASP A 1 210 ? -22.734 24.312 3.16 1 96.44 210 ASP A N 1
ATOM 1591 C CA . ASP A 1 210 ? -23.234 23.562 2.006 1 96.44 210 ASP A CA 1
ATOM 1592 C C . ASP A 1 210 ? -22.281 22.438 1.614 1 96.44 210 ASP A C 1
ATOM 1594 O O . ASP A 1 210 ? -22.703 21.328 1.329 1 96.44 210 ASP A O 1
ATOM 1598 N N . MET A 1 211 ? -21.016 22.766 1.585 1 97.19 211 MET A N 1
ATOM 1599 C CA . MET A 1 211 ? -20.016 21.766 1.24 1 97.19 211 MET A CA 1
ATOM 1600 C C . MET A 1 211 ? -20 20.625 2.258 1 97.19 211 MET A C 1
ATOM 1602 O O . MET A 1 211 ? -19.891 19.453 1.889 1 97.19 211 MET A O 1
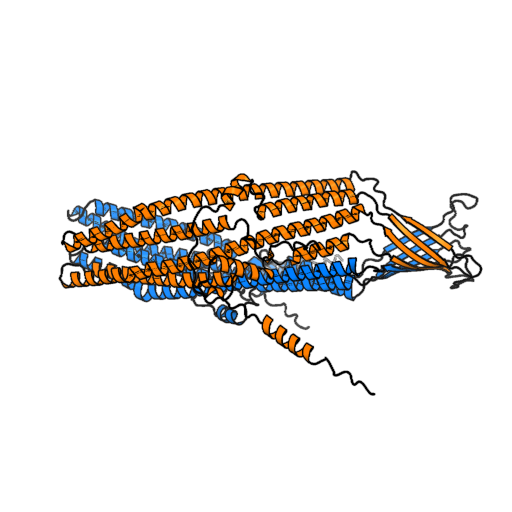ATOM 1606 N N . ALA A 1 212 ? -20.125 20.953 3.521 1 97.25 212 ALA A N 1
ATOM 1607 C CA . ALA A 1 212 ? -20.141 19.938 4.578 1 97.25 212 ALA A CA 1
ATOM 1608 C C . ALA A 1 212 ? -21.375 19.047 4.469 1 97.25 212 ALA A C 1
ATOM 1610 O O . ALA A 1 212 ? -21.312 17.859 4.754 1 97.25 212 ALA A O 1
ATOM 1611 N N . MET A 1 213 ? -22.469 19.688 4.086 1 96.81 213 MET A N 1
ATOM 1612 C CA . MET A 1 213 ? -23.703 18.938 3.902 1 96.81 213 MET A CA 1
ATOM 1613 C C . MET A 1 213 ? -23.547 17.906 2.787 1 96.81 213 MET A C 1
ATOM 1615 O O . MET A 1 213 ? -23.969 16.766 2.938 1 96.81 213 MET A O 1
ATOM 1619 N N . VAL A 1 214 ? -22.969 18.297 1.672 1 97.12 214 VAL A N 1
ATOM 1620 C CA . VAL A 1 214 ? -22.75 17.391 0.546 1 97.12 214 VAL A CA 1
ATOM 1621 C C . VAL A 1 214 ? -21.812 16.266 0.971 1 97.12 214 VAL A C 1
ATOM 1623 O O . VAL A 1 214 ? -22.031 15.102 0.623 1 97.12 214 VAL A O 1
ATOM 1626 N N . SER A 1 215 ? -20.812 16.641 1.668 1 97.62 215 SER A N 1
ATOM 1627 C CA . SER A 1 215 ? -19.859 15.641 2.145 1 97.62 215 SER A CA 1
ATOM 1628 C C . SER A 1 215 ? -20.531 14.625 3.055 1 97.62 215 SER A C 1
ATOM 1630 O O . SER A 1 215 ? -20.25 13.43 2.971 1 97.62 215 SER A O 1
ATOM 1632 N N . LEU A 1 216 ? -21.344 15.078 3.963 1 98.06 216 LEU A N 1
ATOM 1633 C CA . LEU A 1 216 ? -22.062 14.18 4.863 1 98.06 216 LEU A CA 1
ATOM 1634 C C . LEU A 1 216 ? -23.047 13.305 4.09 1 98.06 216 LEU A C 1
ATOM 1636 O O . LEU A 1 216 ? -23.203 12.125 4.398 1 98.06 216 LEU A O 1
ATOM 1640 N N . GLU A 1 217 ? -23.656 13.867 3.086 1 97.69 217 GLU A N 1
ATOM 1641 C CA . GLU A 1 217 ? -24.625 13.156 2.268 1 97.69 217 GLU A CA 1
ATOM 1642 C C . GLU A 1 217 ? -23.984 11.984 1.531 1 97.69 217 GLU A C 1
ATOM 1644 O O . GLU A 1 217 ? -24.625 10.961 1.291 1 97.69 217 GLU A O 1
ATOM 1649 N N . ARG A 1 218 ? -22.797 12.117 1.138 1 97.19 218 ARG A N 1
ATOM 1650 C CA . ARG A 1 218 ? -22.062 11.031 0.494 1 97.19 218 ARG A CA 1
ATOM 1651 C C . ARG A 1 218 ? -22.078 9.781 1.363 1 97.19 218 ARG A C 1
ATOM 1653 O O . ARG A 1 218 ? -22.188 8.664 0.852 1 97.19 218 ARG A O 1
ATOM 1660 N N . TRP A 1 219 ? -22.016 9.961 2.693 1 97.31 219 TRP A N 1
ATOM 1661 C CA . TRP A 1 219 ? -21.828 8.836 3.598 1 97.31 219 TRP A CA 1
ATOM 1662 C C . TRP A 1 219 ? -23.156 8.305 4.105 1 97.31 219 TRP A C 1
ATOM 1664 O O . TRP A 1 219 ? -23.312 7.094 4.301 1 97.31 219 TRP A O 1
ATOM 1674 N N . ILE A 1 220 ? -24.141 9.211 4.363 1 96.88 220 ILE A N 1
ATOM 1675 C CA . ILE A 1 220 ? -25.312 8.742 5.098 1 96.88 220 ILE A CA 1
ATOM 1676 C C . ILE A 1 220 ? -26.562 8.961 4.254 1 96.88 220 ILE A C 1
ATOM 1678 O O . ILE A 1 220 ? -27.672 8.594 4.664 1 96.88 220 ILE A O 1
ATOM 1682 N N . GLY A 1 221 ? -26.547 9.57 3.1 1 96.19 221 GLY A N 1
ATOM 1683 C CA . GLY A 1 221 ? -27.672 9.773 2.219 1 96.19 221 GLY A CA 1
ATOM 1684 C C . GLY A 1 221 ? -28.531 10.969 2.609 1 96.19 221 GLY A C 1
ATOM 1685 O O . GLY A 1 221 ? -28.016 11.969 3.119 1 96.19 221 GLY A O 1
ATOM 1686 N N . PRO A 1 222 ? -29.797 10.891 2.4 1 95.19 222 PRO A N 1
ATOM 1687 C CA . PRO A 1 222 ? -30.688 12.039 2.562 1 95.19 222 PRO A CA 1
ATOM 1688 C C . PRO A 1 222 ? -30.828 12.484 4.016 1 95.19 222 PRO A C 1
ATOM 1690 O O . PRO A 1 222 ? -31.203 13.625 4.285 1 95.19 222 PRO A O 1
ATOM 1693 N N . ALA A 1 223 ? -30.5 11.625 4.926 1 95.81 223 ALA A N 1
ATOM 1694 C CA . ALA A 1 223 ? -30.594 11.969 6.34 1 95.81 223 ALA A CA 1
ATOM 1695 C C . ALA A 1 223 ? -29.656 13.117 6.699 1 95.81 223 ALA A C 1
ATOM 1697 O O . ALA A 1 223 ? -29.797 13.727 7.762 1 95.81 223 ALA A O 1
ATOM 1698 N N . ALA A 1 224 ? -28.734 13.43 5.762 1 96.56 224 ALA A N 1
ATOM 1699 C CA . ALA A 1 224 ? -27.734 14.477 5.996 1 96.56 224 ALA A CA 1
ATOM 1700 C C . ALA A 1 224 ? -28.406 15.844 6.102 1 96.56 224 ALA A C 1
ATOM 1702 O O . ALA A 1 224 ? -27.812 16.781 6.641 1 96.56 224 ALA A O 1
ATOM 1703 N N . ARG A 1 225 ? -29.641 15.938 5.609 1 94.56 225 ARG A N 1
ATOM 1704 C CA . ARG A 1 225 ? -30.328 17.219 5.578 1 94.56 225 ARG A CA 1
ATOM 1705 C C . ARG A 1 225 ? -31.094 17.469 6.875 1 94.56 225 ARG A C 1
ATOM 1707 O O . ARG A 1 225 ? -31.578 18.578 7.109 1 94.56 225 ARG A O 1
ATOM 1714 N N . ARG A 1 226 ? -31.125 16.516 7.793 1 95.81 226 ARG A N 1
ATOM 1715 C CA . ARG A 1 226 ? -31.781 16.688 9.086 1 95.81 226 ARG A CA 1
ATOM 1716 C C . ARG A 1 226 ? -30.984 17.594 10 1 95.81 226 ARG A C 1
ATOM 1718 O O . ARG A 1 226 ? -29.766 17.719 9.844 1 95.81 226 ARG A O 1
ATOM 1725 N N . PRO A 1 227 ? -31.734 18.234 10.883 1 95.94 227 PRO A N 1
ATOM 1726 C CA . PRO A 1 227 ? -30.984 19 11.883 1 95.94 227 PRO A CA 1
ATOM 1727 C C . PRO A 1 227 ? -30.078 18.125 12.742 1 95.94 227 PRO A C 1
ATOM 1729 O O . PRO A 1 227 ? -30.422 16.984 13.055 1 95.94 227 PRO A O 1
ATOM 1732 N N . LEU A 1 228 ? -28.953 18.703 13.078 1 96.56 228 LEU A N 1
ATOM 1733 C CA . LEU A 1 228 ? -27.953 17.938 13.828 1 96.56 228 LEU A CA 1
ATOM 1734 C C . LEU A 1 228 ? -28.219 18.031 15.328 1 96.56 228 LEU A C 1
ATOM 1736 O O . LEU A 1 228 ? -28.75 19.031 15.805 1 96.56 228 LEU A O 1
ATOM 1740 N N . GLY A 1 229 ? -27.875 16.922 16.016 1 94.19 229 GLY A N 1
ATOM 1741 C CA . GLY A 1 229 ? -27.938 16.922 17.469 1 94.19 229 GLY A CA 1
ATOM 1742 C C . GLY A 1 229 ? -26.734 17.578 18.109 1 94.19 229 GLY A C 1
ATOM 1743 O O . GLY A 1 229 ? -26.031 18.375 17.469 1 94.19 229 GLY A O 1
ATOM 1744 N N . ASP A 1 230 ? -26.547 17.25 19.406 1 91.56 230 ASP A N 1
ATOM 1745 C CA . ASP A 1 230 ? -25.453 17.844 20.172 1 91.56 230 ASP A CA 1
ATOM 1746 C C . ASP A 1 230 ? -24.125 17.188 19.859 1 91.56 230 ASP A C 1
ATOM 1748 O O . ASP A 1 230 ? -24.078 16 19.5 1 91.56 230 ASP A O 1
ATOM 1752 N N . ARG A 1 231 ? -23.141 17.984 19.938 1 89.44 231 ARG A N 1
ATOM 1753 C CA . ARG A 1 231 ? -21.812 17.422 19.703 1 89.44 231 ARG A CA 1
ATOM 1754 C C . ARG A 1 231 ? -21.406 16.484 20.828 1 89.44 231 ARG A C 1
ATOM 1756 O O . ARG A 1 231 ? -21.922 16.609 21.953 1 89.44 231 ARG A O 1
ATOM 1763 N N . PRO A 1 232 ? -20.484 15.648 20.531 1 88.25 232 PRO A N 1
ATOM 1764 C CA . PRO A 1 232 ? -20 14.758 21.578 1 88.25 232 PRO A CA 1
ATOM 1765 C C . PRO A 1 232 ? -19.047 15.453 22.562 1 88.25 232 PRO A C 1
ATOM 1767 O O . PRO A 1 232 ? -18.531 16.531 22.25 1 88.25 232 PRO A O 1
ATOM 1770 N N . THR A 1 233 ? -18.922 14.797 23.734 1 89.88 233 THR A N 1
ATOM 1771 C CA . THR A 1 233 ? -17.922 15.273 24.672 1 89.88 233 THR A CA 1
ATOM 1772 C C . THR A 1 233 ? -16.516 14.938 24.203 1 89.88 233 THR A C 1
ATOM 1774 O O . THR A 1 233 ? -16.234 13.789 23.828 1 89.88 233 THR A O 1
ATOM 1777 N N . LEU A 1 234 ? -15.75 15.945 24.125 1 92.06 234 LEU A N 1
ATOM 1778 C CA . LEU A 1 234 ? -14.383 15.742 23.656 1 92.06 234 LEU A CA 1
ATOM 1779 C C . LEU A 1 234 ? -13.469 15.344 24.812 1 92.06 234 LEU A C 1
ATOM 1781 O O . LEU A 1 234 ? -13.148 16.172 25.672 1 92.06 234 LEU A O 1
ATOM 1785 N N . GLU A 1 235 ? -13.203 14.094 24.984 1 90.81 235 GLU A N 1
ATOM 1786 C CA . GLU A 1 235 ? -12.281 13.516 25.953 1 90.81 235 GLU A CA 1
ATOM 1787 C C . GLU A 1 235 ? -11.43 12.414 25.328 1 90.81 235 GLU A C 1
ATOM 1789 O O . GLU A 1 235 ? -11.719 11.945 24.234 1 90.81 235 GLU A O 1
ATOM 1794 N N . VAL A 1 236 ? -10.398 12.219 26.016 1 88.69 236 VAL A N 1
ATOM 1795 C CA . VAL A 1 236 ? -9.578 11.117 25.531 1 88.69 236 VAL A CA 1
ATOM 1796 C C . VAL A 1 236 ? -10.391 9.82 25.578 1 88.69 236 VAL A C 1
ATOM 1798 O O . VAL A 1 236 ? -10.867 9.406 26.641 1 88.69 236 VAL A O 1
ATOM 1801 N N . PRO A 1 237 ? -10.531 9.242 24.406 1 87.5 237 PRO A N 1
ATOM 1802 C CA . PRO A 1 237 ? -11.344 8.016 24.391 1 87.5 237 PRO A CA 1
ATOM 1803 C C . PRO A 1 237 ? -10.742 6.898 25.234 1 87.5 237 PRO A C 1
ATOM 1805 O O . PRO A 1 237 ? -9.523 6.719 25.25 1 87.5 237 PRO A O 1
ATOM 1808 N N . SER A 1 238 ? -11.578 6.129 25.859 1 81.75 238 SER A N 1
ATOM 1809 C CA . SER A 1 238 ? -11.133 5.051 26.734 1 81.75 238 SER A CA 1
ATOM 1810 C C . SER A 1 238 ? -10.445 3.943 25.953 1 81.75 238 SER A C 1
ATOM 1812 O O . SER A 1 238 ? -9.531 3.291 26.453 1 81.75 238 SER A O 1
ATOM 1814 N N . SER A 1 239 ? -10.938 3.732 24.781 1 78.12 239 SER A N 1
ATOM 1815 C CA . SER A 1 239 ? -10.359 2.686 23.938 1 78.12 239 SER A CA 1
ATOM 1816 C C . SER A 1 239 ? -8.891 2.955 23.641 1 78.12 239 SER A C 1
ATOM 1818 O O . SER A 1 239 ? -8.086 2.023 23.594 1 78.12 239 SER A O 1
ATOM 1820 N N . VAL A 1 240 ? -8.547 4.156 23.438 1 81.56 240 VAL A N 1
ATOM 1821 C CA . VAL A 1 240 ? -7.18 4.523 23.109 1 81.56 240 VAL A CA 1
ATOM 1822 C C . VAL A 1 240 ? -6.289 4.375 24.344 1 81.56 240 VAL A C 1
ATOM 1824 O O . VAL A 1 240 ? -5.117 4.008 24.219 1 81.56 240 VAL A O 1
ATOM 1827 N N . GLN A 1 241 ? -6.844 4.633 25.469 1 76.62 241 GLN A N 1
ATOM 1828 C CA . GLN A 1 241 ? -6.09 4.477 26.703 1 76.62 241 GLN A CA 1
ATOM 1829 C C . GLN A 1 241 ? -5.664 3.027 26.906 1 76.62 241 GLN A C 1
ATOM 1831 O O . GLN A 1 241 ? -4.551 2.762 27.375 1 76.62 241 GLN A O 1
ATOM 1836 N N . ARG A 1 242 ? -6.484 2.154 26.438 1 74.25 242 ARG A N 1
ATOM 1837 C CA . ARG A 1 242 ? -6.215 0.726 26.547 1 74.25 242 ARG A CA 1
ATOM 1838 C C . ARG A 1 242 ? -5.191 0.27 25.516 1 74.25 242 ARG A C 1
ATOM 1840 O O . ARG A 1 242 ? -4.379 -0.615 25.781 1 74.25 242 ARG A O 1
ATOM 1847 N N . LEU A 1 243 ? -5.266 0.874 24.391 1 72.31 243 LEU A N 1
ATOM 1848 C CA . LEU A 1 243 ? -4.383 0.493 23.297 1 72.31 243 LEU A CA 1
ATOM 1849 C C . LEU A 1 243 ? -2.928 0.776 23.641 1 72.31 243 LEU A C 1
ATOM 1851 O O . LEU A 1 243 ? -2.033 0.017 23.266 1 72.31 243 LEU A O 1
ATOM 1855 N N . GLU A 1 244 ? -2.74 1.75 24.297 1 65.38 244 GLU A N 1
ATOM 1856 C CA . GLU A 1 244 ? -1.38 2.08 24.703 1 65.38 244 GLU A CA 1
ATOM 1857 C C . GLU A 1 244 ? -0.749 0.938 25.5 1 65.38 244 GLU A C 1
ATOM 1859 O O . GLU A 1 244 ? 0.455 0.697 25.406 1 65.38 244 GLU A O 1
ATOM 1864 N N . THR A 1 245 ? -1.708 0.061 26.031 1 63.22 245 THR A N 1
ATOM 1865 C CA . THR A 1 245 ? -1.226 -1.035 26.875 1 63.22 245 THR A CA 1
ATOM 1866 C C . THR A 1 245 ? -1.098 -2.318 26.047 1 63.22 245 THR A C 1
ATOM 1868 O O . THR A 1 245 ? -0.165 -3.1 26.25 1 63.22 245 THR A O 1
ATOM 1871 N N . ASP A 1 246 ? -2.07 -2.613 25.188 1 63.12 246 ASP A N 1
ATOM 1872 C CA . ASP A 1 246 ? -2.164 -3.893 24.484 1 63.12 246 ASP A CA 1
ATOM 1873 C C . ASP A 1 246 ? -1.421 -3.848 23.156 1 63.12 246 ASP A C 1
ATOM 1875 O O . ASP A 1 246 ? -1.643 -4.691 22.297 1 63.12 246 ASP A O 1
ATOM 1879 N N . ALA A 1 247 ? -0.583 -3.076 22.953 1 63.53 247 ALA A N 1
ATOM 1880 C CA . ALA A 1 247 ? 0.377 -2.973 21.859 1 63.53 247 ALA A CA 1
ATOM 1881 C C . ALA A 1 247 ? -0.334 -2.82 20.516 1 63.53 247 ALA A C 1
ATOM 1883 O O . ALA A 1 247 ? 0.136 -3.33 19.5 1 63.53 247 ALA A O 1
ATOM 1884 N N . PHE A 1 248 ? -1.508 -2.42 20.422 1 72.81 248 PHE A N 1
ATOM 1885 C CA . PHE A 1 248 ? -2.215 -1.941 19.234 1 72.81 248 PHE A CA 1
ATOM 1886 C C . PHE A 1 248 ? -2.592 -3.102 18.328 1 72.81 248 PHE A C 1
ATOM 1888 O O . PHE A 1 248 ? -2.881 -2.9 17.141 1 72.81 248 PHE A O 1
ATOM 1895 N N . ASP A 1 249 ? -2.646 -4.34 18.812 1 76.25 249 ASP A N 1
ATOM 1896 C CA . ASP A 1 249 ? -2.932 -5.516 18 1 76.25 249 ASP A CA 1
ATOM 1897 C C . ASP A 1 249 ? -4.387 -5.52 17.531 1 76.25 249 ASP A C 1
ATOM 1899 O O . ASP A 1 249 ? -4.723 -6.164 16.531 1 76.25 249 ASP A O 1
ATOM 1903 N N . THR A 1 250 ? -5.16 -4.754 18.078 1 80.5 250 THR A N 1
ATOM 1904 C CA . THR A 1 250 ? -6.586 -4.762 17.781 1 80.5 250 THR A CA 1
ATOM 1905 C C . THR A 1 250 ? -6.914 -3.719 16.719 1 80.5 250 THR A C 1
ATOM 1907 O O . THR A 1 250 ? -8.031 -3.689 16.188 1 80.5 250 THR A O 1
ATOM 1910 N N . VAL A 1 251 ? -5.914 -2.865 16.422 1 89.38 251 VAL A N 1
ATOM 1911 C CA . VAL A 1 251 ? -6.145 -1.877 15.375 1 89.38 251 VAL A CA 1
ATOM 1912 C C . VAL A 1 251 ? -6.277 -2.576 14.023 1 89.38 251 VAL A C 1
ATOM 1914 O O . VAL A 1 251 ? -5.406 -3.357 13.633 1 89.38 251 VAL A O 1
ATOM 1917 N N . PRO A 1 252 ? -7.395 -2.326 13.305 1 92 252 PRO A N 1
ATOM 1918 C CA . PRO A 1 252 ? -7.707 -3.076 12.086 1 92 252 PRO A CA 1
ATOM 1919 C C . PRO A 1 252 ? -6.547 -3.098 11.094 1 92 252 PRO A C 1
ATOM 1921 O O . PRO A 1 252 ? -6.273 -4.133 10.484 1 92 252 PRO A O 1
ATOM 1924 N N . GLU A 1 253 ? -5.848 -1.999 10.922 1 92.44 253 GLU A N 1
ATOM 1925 C CA . GLU A 1 253 ? -4.723 -1.941 9.992 1 92.44 253 GLU A CA 1
ATOM 1926 C C . GLU A 1 253 ? -3.627 -2.928 10.391 1 92.44 253 GLU A C 1
ATOM 1928 O O . GLU A 1 253 ? -3.02 -3.566 9.531 1 92.44 253 GLU A O 1
ATOM 1933 N N . VAL A 1 254 ? -3.365 -3.041 11.656 1 93.06 254 VAL A N 1
ATOM 1934 C CA . VAL A 1 254 ? -2.363 -3.969 12.172 1 93.06 254 VAL A CA 1
ATOM 1935 C C . VAL A 1 254 ? -2.861 -5.406 12.023 1 93.06 254 VAL A C 1
ATOM 1937 O O . VAL A 1 254 ? -2.088 -6.305 11.688 1 93.06 254 VAL A O 1
ATOM 1940 N N . ALA A 1 255 ? -4.141 -5.598 12.203 1 93.44 255 ALA A N 1
ATOM 1941 C CA . ALA A 1 255 ? -4.742 -6.922 12.07 1 93.44 255 ALA A CA 1
ATOM 1942 C C . ALA A 1 255 ? -4.625 -7.438 10.633 1 93.44 255 ALA A C 1
ATOM 1944 O O . ALA A 1 255 ? -4.367 -8.625 10.414 1 93.44 255 ALA A O 1
ATOM 1945 N N . VAL A 1 256 ? -4.859 -6.586 9.672 1 95.88 256 VAL A N 1
ATOM 1946 C CA . VAL A 1 256 ? -4.734 -6.98 8.273 1 95.88 256 VAL A CA 1
ATOM 1947 C C . VAL A 1 256 ? -3.318 -7.484 8 1 95.88 256 VAL A C 1
ATOM 1949 O O . VAL A 1 256 ? -3.135 -8.523 7.359 1 95.88 256 VAL A O 1
ATOM 1952 N N . ALA A 1 257 ? -2.307 -6.707 8.492 1 95.75 257 ALA A N 1
ATOM 1953 C CA . ALA A 1 257 ? -0.912 -7.09 8.281 1 95.75 257 ALA A CA 1
ATOM 1954 C C . ALA A 1 257 ? -0.613 -8.445 8.914 1 95.75 257 ALA A C 1
ATOM 1956 O O . ALA A 1 257 ? 0.103 -9.266 8.336 1 95.75 257 ALA A O 1
ATOM 1957 N N . ARG A 1 258 ? -1.17 -8.719 10.07 1 95.38 258 ARG A N 1
ATOM 1958 C CA . ARG A 1 258 ? -0.989 -10.008 10.734 1 95.38 258 ARG A CA 1
ATOM 1959 C C . ARG A 1 258 ? -1.636 -11.133 9.938 1 95.38 258 ARG A C 1
ATOM 1961 O O . ARG A 1 258 ? -1.08 -12.227 9.844 1 95.38 258 ARG A O 1
ATOM 1968 N N . ARG A 1 259 ? -2.807 -10.812 9.391 1 97.25 259 ARG A N 1
ATOM 1969 C CA . ARG A 1 259 ? -3.486 -11.82 8.578 1 97.25 259 ARG A CA 1
ATOM 1970 C C . ARG A 1 259 ? -2.715 -12.102 7.293 1 97.25 259 ARG A C 1
ATOM 1972 O O . ARG A 1 259 ? -2.703 -13.227 6.805 1 97.25 259 ARG A O 1
ATOM 1979 N N . ASP A 1 260 ? -2.09 -11.117 6.793 1 97.19 260 ASP A N 1
ATOM 1980 C CA . ASP A 1 260 ? -1.266 -11.312 5.605 1 97.19 260 ASP A CA 1
ATOM 1981 C C . ASP A 1 260 ? -0.067 -12.211 5.914 1 97.19 260 ASP A C 1
ATOM 1983 O O . ASP A 1 260 ? 0.351 -13.008 5.07 1 97.19 260 ASP A O 1
ATOM 1987 N N . VAL A 1 261 ? 0.517 -12.008 7.121 1 97.5 261 VAL A N 1
ATOM 1988 C CA . VAL A 1 261 ? 1.599 -12.891 7.539 1 97.5 261 VAL A CA 1
ATOM 1989 C C . VAL A 1 261 ? 1.079 -14.32 7.664 1 97.5 261 VAL A C 1
ATOM 1991 O O . VAL A 1 261 ? 1.725 -15.266 7.199 1 97.5 261 VAL A O 1
ATOM 1994 N N . ALA A 1 262 ? -0.087 -14.492 8.219 1 97.75 262 ALA A N 1
ATOM 1995 C CA . ALA A 1 262 ? -0.696 -15.812 8.359 1 97.75 262 ALA A CA 1
ATOM 1996 C C . ALA A 1 262 ? -0.951 -16.438 6.988 1 97.75 262 ALA A C 1
ATOM 1998 O O . ALA A 1 262 ? -0.728 -17.641 6.801 1 97.75 262 ALA A O 1
ATOM 1999 N N . LEU A 1 263 ? -1.425 -15.664 6.062 1 97.94 263 LEU A N 1
ATOM 2000 C CA . LEU A 1 263 ? -1.631 -16.141 4.699 1 97.94 263 LEU A CA 1
ATOM 2001 C C . LEU A 1 263 ? -0.319 -16.625 4.086 1 97.94 263 LEU A C 1
ATOM 2003 O O . LEU A 1 263 ? -0.266 -17.703 3.494 1 97.94 263 LEU A O 1
ATOM 2007 N N . ALA A 1 264 ? 0.749 -15.82 4.285 1 98 264 ALA A N 1
ATOM 2008 C CA . ALA A 1 264 ? 2.061 -16.203 3.768 1 98 264 ALA A CA 1
ATOM 2009 C C . ALA A 1 264 ? 2.547 -17.5 4.402 1 98 264 ALA A C 1
ATOM 2011 O O . ALA A 1 264 ? 3.195 -18.312 3.746 1 98 264 ALA A O 1
ATOM 2012 N N . GLU A 1 265 ? 2.209 -17.703 5.652 1 97.94 265 GLU A N 1
ATOM 2013 C CA . GLU A 1 265 ? 2.602 -18.938 6.344 1 97.94 265 GLU A CA 1
ATOM 2014 C C . GLU A 1 265 ? 1.884 -20.141 5.766 1 97.94 265 GLU A C 1
ATOM 2016 O O . GLU A 1 265 ? 2.465 -21.234 5.672 1 97.94 265 GLU A O 1
ATOM 2021 N N . THR A 1 266 ? 0.589 -19.938 5.438 1 98.12 266 THR A N 1
ATOM 2022 C CA . THR A 1 266 ? -0.131 -21.047 4.812 1 98.12 266 THR A CA 1
ATOM 2023 C C . THR A 1 266 ? 0.471 -21.391 3.451 1 98.12 266 THR A C 1
ATOM 2025 O O . THR A 1 266 ? 0.459 -22.547 3.033 1 98.12 266 THR A O 1
ATOM 2028 N N . GLU A 1 267 ? 1.049 -20.453 2.803 1 97.81 267 GLU A N 1
ATOM 2029 C CA . GLU A 1 267 ? 1.689 -20.688 1.512 1 97.81 267 GLU A CA 1
ATOM 2030 C C . GLU A 1 267 ? 2.961 -21.516 1.668 1 97.81 267 GLU A C 1
ATOM 2032 O O . GLU A 1 267 ? 3.297 -22.328 0.794 1 97.81 267 GLU A O 1
ATOM 2037 N N . ILE A 1 268 ? 3.686 -21.328 2.773 1 98.12 268 ILE A N 1
ATOM 2038 C CA . ILE A 1 268 ? 4.848 -22.156 3.076 1 98.12 268 ILE A CA 1
ATOM 2039 C C . ILE A 1 268 ? 4.414 -23.609 3.227 1 98.12 268 ILE A C 1
ATOM 2041 O O . ILE A 1 268 ? 5.02 -24.516 2.637 1 98.12 268 ILE A O 1
ATOM 2045 N N . ARG A 1 269 ? 3.326 -23.812 3.947 1 97.81 269 ARG A N 1
ATOM 2046 C CA . ARG A 1 269 ? 2.828 -25.172 4.18 1 97.81 269 ARG A CA 1
ATOM 2047 C C . ARG A 1 269 ? 2.359 -25.812 2.877 1 97.81 269 ARG A C 1
ATOM 2049 O O . ARG A 1 269 ? 2.627 -26.984 2.629 1 97.81 269 ARG A O 1
ATOM 2056 N N . ALA A 1 270 ? 1.654 -25.031 2.061 1 97.19 270 ALA A N 1
ATOM 2057 C CA . ALA A 1 270 ? 1.211 -25.531 0.765 1 97.19 270 ALA A CA 1
ATOM 2058 C C . ALA A 1 270 ? 2.398 -25.953 -0.1 1 97.19 270 ALA A C 1
ATOM 2060 O O . ALA A 1 270 ? 2.365 -26.984 -0.758 1 97.19 270 ALA A O 1
ATOM 2061 N N . ALA A 1 271 ? 3.434 -25.156 -0.063 1 96.94 271 ALA A N 1
ATOM 2062 C CA . ALA A 1 271 ? 4.633 -25.469 -0.834 1 96.94 271 ALA A CA 1
ATOM 2063 C C . ALA A 1 271 ? 5.332 -26.703 -0.268 1 96.94 271 ALA A C 1
ATOM 2065 O O . ALA A 1 271 ? 5.836 -27.547 -1.021 1 96.94 271 ALA A O 1
ATOM 2066 N N . ALA A 1 272 ? 5.371 -26.875 0.995 1 97.62 272 ALA A N 1
ATOM 2067 C CA . ALA A 1 272 ? 5.988 -28.031 1.646 1 97.62 272 ALA A CA 1
ATOM 2068 C C . ALA A 1 272 ? 5.242 -29.312 1.297 1 97.62 272 ALA A C 1
ATOM 2070 O O . ALA A 1 272 ? 5.863 -30.344 1.005 1 97.62 272 ALA A O 1
ATOM 2071 N N . GLU A 1 273 ? 3.887 -29.172 1.307 1 97.06 273 GLU A N 1
ATOM 2072 C CA . GLU A 1 273 ? 3.084 -30.344 0.958 1 97.06 273 GLU A CA 1
ATOM 2073 C C . GLU A 1 273 ? 3.197 -30.656 -0.529 1 97.06 273 GLU A C 1
ATOM 2075 O O . GLU A 1 273 ? 3.068 -31.812 -0.929 1 97.06 273 GLU A O 1
ATOM 2080 N N . ALA A 1 274 ? 3.473 -29.656 -1.319 1 95.06 274 ALA A N 1
ATOM 2081 C CA . ALA A 1 274 ? 3.572 -29.844 -2.764 1 95.06 274 ALA A CA 1
ATOM 2082 C C . ALA A 1 274 ? 4.801 -30.688 -3.125 1 95.06 274 ALA A C 1
ATOM 2084 O O . ALA A 1 274 ? 4.891 -31.219 -4.23 1 95.06 274 ALA A O 1
ATOM 2085 N N . LYS A 1 275 ? 5.781 -30.922 -2.16 1 95.19 275 LYS A N 1
ATOM 2086 C CA . LYS A 1 275 ? 6.98 -31.719 -2.379 1 95.19 275 LYS A CA 1
ATOM 2087 C C . LYS A 1 275 ? 6.637 -33.219 -2.484 1 95.19 275 LYS A C 1
ATOM 2089 O O . LYS A 1 275 ? 7.402 -34 -3.047 1 95.19 275 LYS A O 1
ATOM 2094 N N . LYS A 1 276 ? 5.484 -33.5 -1.898 1 96.12 276 LYS A N 1
ATOM 2095 C CA . LYS A 1 276 ? 5.074 -34.906 -1.887 1 96.12 276 LYS A CA 1
ATOM 2096 C C . LYS A 1 276 ? 4.344 -35.281 -3.176 1 96.12 276 LYS A C 1
ATOM 2098 O O . LYS A 1 276 ? 3.398 -34.594 -3.578 1 96.12 276 LYS A O 1
ATOM 2103 N N . PRO A 1 277 ? 4.75 -36.312 -3.805 1 95.56 277 PRO A N 1
ATOM 2104 C CA . PRO A 1 277 ? 4.172 -36.656 -5.105 1 95.56 277 PRO A CA 1
ATOM 2105 C C . PRO A 1 277 ? 2.729 -37.125 -4.996 1 95.56 277 PRO A C 1
ATOM 2107 O O . PRO A 1 277 ? 2.365 -37.781 -4.012 1 95.56 277 PRO A O 1
ATOM 2110 N N . ASP A 1 278 ? 1.926 -36.844 -5.984 1 96.38 278 ASP A N 1
ATOM 2111 C CA . ASP A 1 278 ? 0.581 -37.406 -6.141 1 96.38 278 ASP A CA 1
ATOM 2112 C C . ASP A 1 278 ? 0.595 -38.656 -6.996 1 96.38 278 ASP A C 1
ATOM 2114 O O . ASP A 1 278 ? 1.515 -38.875 -7.789 1 96.38 278 ASP A O 1
ATOM 2118 N N . VAL A 1 279 ? -0.418 -39.469 -6.793 1 97.31 279 VAL A N 1
ATOM 2119 C CA . VAL A 1 279 ? -0.487 -40.75 -7.504 1 97.31 279 VAL A CA 1
ATOM 2120 C C . VAL A 1 279 ? -1.6 -40.688 -8.547 1 97.31 279 VAL A C 1
ATOM 2122 O O . VAL A 1 279 ? -2.686 -40.188 -8.281 1 97.31 279 VAL A O 1
ATOM 2125 N N . THR A 1 280 ? -1.312 -41.156 -9.672 1 97.94 280 THR A N 1
ATOM 2126 C CA . THR A 1 280 ? -2.307 -41.281 -10.734 1 97.94 280 THR A CA 1
ATOM 2127 C C . THR A 1 280 ? -2.557 -42.75 -11.078 1 97.94 280 THR A C 1
ATOM 2129 O O . THR A 1 280 ? -1.612 -43.531 -11.281 1 97.94 280 THR A O 1
ATOM 2132 N N . VAL A 1 281 ? -3.852 -43.156 -11.148 1 98.12 281 VAL A N 1
ATOM 2133 C CA . VAL A 1 281 ? -4.234 -44.531 -11.445 1 98.12 281 VAL A CA 1
ATOM 2134 C C . VAL A 1 281 ? -5.055 -44.594 -12.734 1 98.12 281 VAL A C 1
ATOM 2136 O O . VAL A 1 281 ? -5.949 -43.75 -12.93 1 98.12 281 VAL A O 1
ATOM 2139 N N . GLU A 1 282 ? -4.703 -45.469 -13.547 1 97.31 282 GLU A N 1
ATOM 2140 C CA . GLU A 1 282 ? -5.453 -45.688 -14.781 1 97.31 282 GLU A CA 1
ATOM 2141 C C . GLU A 1 282 ? -5.953 -47.125 -14.883 1 97.31 282 GLU A C 1
ATOM 2143 O O . GLU A 1 282 ? -5.168 -48.062 -14.789 1 97.31 282 GLU A O 1
ATOM 2148 N N . LEU A 1 283 ? -7.227 -47.312 -15.062 1 97.5 283 LEU A N 1
ATOM 2149 C CA . LEU A 1 283 ? -7.875 -48.594 -15.305 1 97.5 283 LEU A CA 1
ATOM 2150 C C . LEU A 1 283 ? -8.398 -48.688 -16.734 1 97.5 283 LEU A C 1
ATOM 2152 O O . LEU A 1 283 ? -9.141 -47.812 -17.188 1 97.5 283 LEU A O 1
ATOM 2156 N N . MET A 1 284 ? -7.961 -49.719 -17.359 1 96.69 284 MET A N 1
ATOM 2157 C CA . MET A 1 284 ? -8.367 -49.844 -18.75 1 96.69 284 MET A CA 1
ATOM 2158 C C . MET A 1 284 ? -9.016 -51.219 -19 1 96.69 284 MET A C 1
ATOM 2160 O O . MET A 1 284 ? -8.555 -52.219 -18.484 1 96.69 284 MET A O 1
ATOM 2164 N N . TYR A 1 285 ? -10.086 -51.219 -19.641 1 95.06 285 TYR A N 1
ATOM 2165 C CA . TYR A 1 285 ? -10.773 -52.406 -20.156 1 95.06 285 TYR A CA 1
ATOM 2166 C C . TYR A 1 285 ? -10.703 -52.469 -21.672 1 95.06 285 TYR A C 1
ATOM 2168 O O . TYR A 1 285 ? -11.055 -51.5 -22.359 1 95.06 285 TYR A O 1
ATOM 2176 N N . SER A 1 286 ? -10.273 -53.531 -22.172 1 93.94 286 SER A N 1
ATOM 2177 C CA . SER A 1 286 ? -10.133 -53.688 -23.625 1 93.94 286 SER A CA 1
ATOM 2178 C C . SER A 1 286 ? -10.898 -54.875 -24.125 1 93.94 286 SER A C 1
ATOM 2180 O O . SER A 1 286 ? -10.703 -56 -23.641 1 93.94 286 SER A O 1
ATOM 2182 N N . GLN A 1 287 ? -11.719 -54.688 -25.109 1 92.56 287 GLN A N 1
ATOM 2183 C CA . GLN A 1 287 ? -12.484 -55.75 -25.75 1 92.56 287 GLN A CA 1
ATOM 2184 C C . GLN A 1 287 ? -11.883 -56.125 -27.109 1 92.56 287 GLN A C 1
ATOM 2186 O O . GLN A 1 287 ? -11.633 -55.25 -27.938 1 92.56 287 GLN A O 1
ATOM 2191 N N . ARG A 1 288 ? -11.68 -57.406 -27.266 1 91.12 288 ARG A N 1
ATOM 2192 C CA . ARG A 1 288 ? -11.156 -57.906 -28.531 1 91.12 288 ARG A CA 1
ATOM 2193 C C . ARG A 1 288 ? -12.227 -58.688 -29.297 1 91.12 288 ARG A C 1
ATOM 2195 O O . ARG A 1 288 ? -13.414 -58.594 -28.969 1 91.12 288 ARG A O 1
ATOM 2202 N N . GLY A 1 289 ? -11.812 -59.344 -30.406 1 87.38 289 GLY A N 1
ATOM 2203 C CA . GLY A 1 289 ? -12.742 -60.188 -31.141 1 87.38 289 GLY A CA 1
ATOM 2204 C C . GLY A 1 289 ? -13.297 -61.344 -30.312 1 87.38 289 GLY A C 1
ATOM 2205 O O . GLY A 1 289 ? -12.742 -61.688 -29.266 1 87.38 289 GLY A O 1
ATOM 2206 N N . SER A 1 290 ? -14.391 -62 -30.734 1 86.69 290 SER A N 1
ATOM 2207 C CA . SER A 1 290 ? -15.109 -63 -29.984 1 86.69 290 SER A CA 1
ATOM 2208 C C . SER A 1 290 ? -14.234 -64.25 -29.75 1 86.69 290 SER A C 1
ATOM 2210 O O . SER A 1 290 ? -14.438 -65 -28.781 1 86.69 290 SER A O 1
ATOM 2212 N N . ALA A 1 291 ? -13.266 -64.312 -30.531 1 86.88 291 ALA A N 1
ATOM 2213 C CA . ALA A 1 291 ? -12.391 -65.5 -30.422 1 86.88 291 ALA A CA 1
ATOM 2214 C C . ALA A 1 291 ? -11.328 -65.25 -29.344 1 86.88 291 ALA A C 1
ATOM 2216 O O . ALA A 1 291 ? -10.672 -66.25 -28.922 1 86.88 291 ALA A O 1
ATOM 2217 N N . TYR A 1 292 ? -11.25 -64.062 -28.938 1 87.88 292 TYR A N 1
ATOM 2218 C CA . TYR A 1 292 ? -10.172 -63.75 -28.031 1 87.88 292 TYR A CA 1
ATOM 2219 C C . TYR A 1 292 ? -10.711 -63.25 -26.703 1 87.88 292 TYR A C 1
ATOM 2221 O O . TYR A 1 292 ? -11.859 -62.812 -26.625 1 87.88 292 TYR A O 1
ATOM 2229 N N . SER A 1 293 ? -9.883 -63.25 -25.641 1 89.12 293 SER A N 1
ATOM 2230 C CA . SER A 1 293 ? -10.281 -62.781 -24.312 1 89.12 293 SER A CA 1
ATOM 2231 C C . SER A 1 293 ? -10.312 -61.281 -24.219 1 89.12 293 SER A C 1
ATOM 2233 O O . SER A 1 293 ? -9.531 -60.594 -24.891 1 89.12 293 SER A O 1
ATOM 2235 N N . ASN A 1 294 ? -11.273 -60.781 -23.406 1 91.31 294 ASN A N 1
ATOM 2236 C CA . ASN A 1 294 ? -11.203 -59.375 -23.016 1 91.31 294 ASN A CA 1
ATOM 2237 C C . ASN A 1 294 ? -10.055 -59.125 -22.047 1 91.31 294 ASN A C 1
ATOM 2239 O O . ASN A 1 294 ? -9.633 -60.031 -21.312 1 91.31 294 ASN A O 1
ATOM 2243 N N . MET A 1 295 ? -9.562 -57.938 -22.156 1 92.12 295 MET A N 1
ATOM 2244 C CA . MET A 1 295 ? -8.359 -57.656 -21.375 1 92.12 295 MET A CA 1
ATOM 2245 C C . MET A 1 295 ? -8.602 -56.531 -20.375 1 92.12 295 MET A C 1
ATOM 2247 O O . MET A 1 295 ? -9.406 -55.625 -20.641 1 92.12 295 MET A O 1
ATOM 2251 N N . GLY A 1 296 ? -7.891 -56.656 -19.156 1 93.94 296 GLY A N 1
ATOM 2252 C CA . GLY A 1 296 ? -7.836 -55.594 -18.156 1 93.94 296 GLY A CA 1
ATOM 2253 C C . GLY A 1 296 ? -6.43 -55.094 -17.906 1 93.94 296 GLY A C 1
ATOM 2254 O O . GLY A 1 296 ? -5.473 -55.875 -17.906 1 93.94 296 GLY A O 1
ATOM 2255 N N . SER A 1 297 ? -6.336 -53.812 -17.766 1 95.25 297 SER A N 1
ATOM 2256 C CA . SER A 1 297 ? -5.031 -53.219 -17.469 1 95.25 297 SER A CA 1
ATOM 2257 C C . SER A 1 297 ? -5.125 -52.219 -16.312 1 95.25 297 SER A C 1
ATOM 2259 O O . SER A 1 297 ? -6.141 -51.562 -16.156 1 95.25 297 SER A O 1
ATOM 2261 N N . LEU A 1 298 ? -4.078 -52.219 -15.469 1 96.44 298 LEU A N 1
ATOM 2262 C CA . LEU A 1 298 ? -3.926 -51.312 -14.336 1 96.44 298 LEU A CA 1
ATOM 2263 C C . LEU A 1 298 ? -2.572 -50.625 -14.383 1 96.44 298 LEU A C 1
ATOM 2265 O O . LEU A 1 298 ? -1.529 -51.281 -14.414 1 96.44 298 LEU A O 1
ATOM 2269 N N . ASN A 1 299 ? -2.592 -49.281 -14.422 1 96.75 299 ASN A N 1
ATOM 2270 C CA . ASN A 1 299 ? -1.364 -48.5 -14.445 1 96.75 299 ASN A CA 1
ATOM 2271 C C . ASN A 1 299 ? -1.334 -47.5 -13.305 1 96.75 299 ASN A C 1
ATOM 2273 O O . ASN A 1 299 ? -2.33 -46.812 -13.047 1 96.75 299 ASN A O 1
ATOM 2277 N N . ILE A 1 300 ? -0.23 -47.406 -12.609 1 98 300 ILE A N 1
ATOM 2278 C CA . ILE A 1 300 ? -0.007 -46.438 -11.539 1 98 300 ILE A CA 1
ATOM 2279 C C . ILE A 1 300 ? 1.217 -45.594 -11.852 1 98 300 ILE A C 1
ATOM 2281 O O . ILE A 1 300 ? 2.266 -46.125 -12.234 1 98 300 ILE A O 1
ATOM 2285 N N . SER A 1 301 ? 1.066 -44.312 -11.758 1 97.62 301 SER A N 1
ATOM 2286 C CA . SER A 1 301 ? 2.197 -43.406 -12.047 1 97.62 301 SER A CA 1
ATOM 2287 C C . SER A 1 301 ? 2.322 -42.312 -10.992 1 97.62 301 SER A C 1
ATOM 2289 O O . SER A 1 301 ? 1.328 -41.906 -10.391 1 97.62 301 SER A O 1
ATOM 2291 N N . PHE A 1 302 ? 3.547 -41.812 -10.688 1 97 302 PHE A N 1
ATOM 2292 C CA . PHE A 1 302 ? 3.84 -40.75 -9.766 1 97 302 PHE A CA 1
ATOM 2293 C C . PHE A 1 302 ? 5.18 -40.094 -10.094 1 97 302 PHE A C 1
ATOM 2295 O O . PHE A 1 302 ? 6.098 -40.75 -10.57 1 97 302 PHE A O 1
ATOM 2302 N N . PRO A 1 303 ? 5.238 -38.781 -9.867 1 96.19 303 PRO A N 1
ATOM 2303 C CA . PRO A 1 303 ? 6.527 -38.125 -10.07 1 96.19 303 PRO A CA 1
ATOM 2304 C C . PRO A 1 303 ? 7.551 -38.5 -8.992 1 96.19 303 PRO A C 1
ATOM 2306 O O . PRO A 1 303 ? 7.188 -38.719 -7.844 1 96.19 303 PRO A O 1
ATOM 2309 N N . VAL A 1 304 ? 8.812 -38.562 -9.422 1 96.06 304 VAL A N 1
ATOM 2310 C CA . VAL A 1 304 ? 9.906 -38.844 -8.5 1 96.06 304 VAL A CA 1
ATOM 2311 C C . VAL A 1 304 ? 10.82 -37.625 -8.367 1 96.06 304 VAL A C 1
ATOM 2313 O O . VAL A 1 304 ? 11.672 -37.406 -9.219 1 96.06 304 VAL A O 1
ATOM 2316 N N . PRO A 1 305 ? 10.703 -36.969 -7.238 1 94.31 305 PRO A N 1
ATOM 2317 C CA . PRO A 1 305 ? 11.547 -35.781 -7.031 1 94.31 305 PRO A CA 1
ATOM 2318 C C . PRO A 1 305 ? 12.969 -36.156 -6.59 1 94.31 305 PRO A C 1
ATOM 2320 O O . PRO A 1 305 ? 13.305 -36 -5.414 1 94.31 305 PRO A O 1
ATOM 2323 N N . TRP A 1 306 ? 13.812 -36.5 -7.504 1 92.69 306 TRP A N 1
ATOM 2324 C CA . TRP A 1 306 ? 15.148 -37 -7.184 1 92.69 306 TRP A CA 1
ATOM 2325 C C . TRP A 1 306 ? 16.078 -35.844 -6.84 1 92.69 306 TRP A C 1
ATOM 2327 O O . TRP A 1 306 ? 17.109 -36.031 -6.191 1 92.69 306 TRP A O 1
ATOM 2337 N N . ASN A 1 307 ? 15.781 -34.594 -7.242 1 94.56 307 ASN A N 1
ATOM 2338 C CA . ASN A 1 307 ? 16.609 -33.406 -6.984 1 94.56 307 ASN A CA 1
ATOM 2339 C C . ASN A 1 307 ? 15.883 -32.375 -6.145 1 94.56 307 ASN A C 1
ATOM 2341 O O . ASN A 1 307 ? 15.836 -31.203 -6.512 1 94.56 307 ASN A O 1
ATOM 2345 N N . GLN A 1 308 ? 15.328 -32.75 -5.113 1 94.81 308 GLN A N 1
ATOM 2346 C CA . GLN A 1 308 ? 14.5 -31.875 -4.281 1 94.81 308 GLN A CA 1
ATOM 2347 C C . GLN A 1 308 ? 15.297 -30.672 -3.779 1 94.81 308 GLN A C 1
ATOM 2349 O O . GLN A 1 308 ? 14.75 -29.578 -3.646 1 94.81 308 GLN A O 1
ATOM 2354 N N . GLY A 1 309 ? 16.531 -30.828 -3.5 1 96.31 309 GLY A N 1
ATOM 2355 C CA . GLY A 1 309 ? 17.375 -29.781 -2.953 1 96.31 309 GLY A CA 1
ATOM 2356 C C . GLY A 1 309 ? 17.469 -28.562 -3.846 1 96.31 309 GLY A C 1
ATOM 2357 O O . GLY A 1 309 ? 17.641 -27.438 -3.361 1 96.31 309 GLY A O 1
ATOM 2358 N N . HIS A 1 310 ? 17.328 -28.734 -5.172 1 96.31 310 HIS A N 1
ATOM 2359 C CA . HIS A 1 310 ? 17.531 -27.625 -6.098 1 96.31 310 HIS A CA 1
ATOM 2360 C C . HIS A 1 310 ? 16.219 -27.203 -6.746 1 96.31 310 HIS A C 1
ATOM 2362 O O . HIS A 1 310 ? 16.188 -26.281 -7.559 1 96.31 310 HIS A O 1
ATOM 2368 N N . ARG A 1 311 ? 15.148 -27.859 -6.406 1 95.56 311 ARG A N 1
ATOM 2369 C CA . ARG A 1 311 ? 13.875 -27.5 -7.039 1 95.56 311 ARG A CA 1
ATOM 2370 C C . ARG A 1 311 ? 12.805 -27.219 -5.992 1 95.56 311 ARG A C 1
ATOM 2372 O O . ARG A 1 311 ? 12.617 -26.062 -5.59 1 95.56 311 ARG A O 1
ATOM 2379 N N . GLN A 1 312 ? 12.25 -28.359 -5.387 1 95.88 312 GLN A N 1
ATOM 2380 C CA . GLN A 1 312 ? 11.148 -28.188 -4.453 1 95.88 312 GLN A CA 1
ATOM 2381 C C . GLN A 1 312 ? 11.602 -27.453 -3.191 1 95.88 312 GLN A C 1
ATOM 2383 O O . GLN A 1 312 ? 10.875 -26.609 -2.656 1 95.88 312 GLN A O 1
ATOM 2388 N N . ASP A 1 313 ? 12.773 -27.781 -2.68 1 97.44 313 ASP A N 1
ATOM 2389 C CA . ASP A 1 313 ? 13.273 -27.125 -1.484 1 97.44 313 ASP A CA 1
ATOM 2390 C C . ASP A 1 313 ? 13.492 -25.625 -1.739 1 97.44 313 ASP A C 1
ATOM 2392 O O . ASP A 1 313 ? 13.297 -24.812 -0.844 1 97.44 313 ASP A O 1
ATOM 2396 N N . ARG A 1 314 ? 14 -25.328 -2.949 1 97.75 314 ARG A N 1
ATOM 2397 C CA . ARG A 1 314 ? 14.195 -23.922 -3.311 1 97.75 314 ARG A CA 1
ATOM 2398 C C . ARG A 1 314 ? 12.859 -23.188 -3.398 1 97.75 314 ARG A C 1
ATOM 2400 O O . ARG A 1 314 ? 12.758 -22.031 -3.021 1 97.75 314 ARG A O 1
ATOM 2407 N N . GLU A 1 315 ? 11.844 -23.828 -3.875 1 97 315 GLU A N 1
ATOM 2408 C CA . GLU A 1 315 ? 10.5 -23.25 -3.922 1 97 315 GLU A CA 1
ATOM 2409 C C . GLU A 1 315 ? 9.969 -22.969 -2.518 1 97 315 GLU A C 1
ATOM 2411 O O . GLU A 1 315 ? 9.375 -21.922 -2.271 1 97 315 GLU A O 1
ATOM 2416 N N . VAL A 1 316 ? 10.195 -23.922 -1.621 1 98 316 VAL A N 1
ATOM 2417 C CA . VAL A 1 316 ? 9.789 -23.719 -0.232 1 98 316 VAL A CA 1
ATOM 2418 C C . VAL A 1 316 ? 10.578 -22.562 0.371 1 98 316 VAL A C 1
ATOM 2420 O O . VAL A 1 316 ? 10.016 -21.719 1.071 1 98 316 VAL A O 1
ATOM 2423 N N . ALA A 1 317 ? 11.867 -22.531 0.061 1 98.25 317 ALA A N 1
A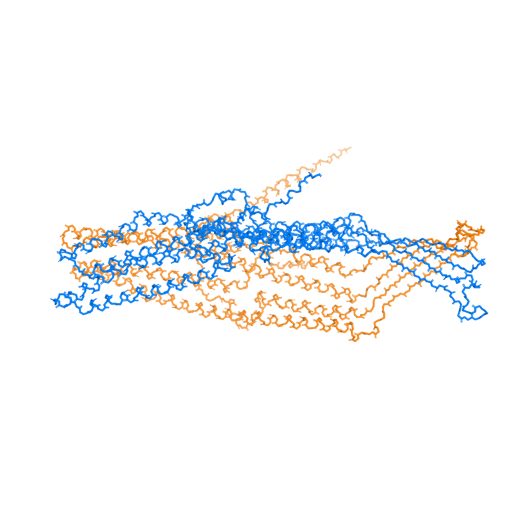TOM 2424 C CA . ALA A 1 317 ? 12.711 -21.453 0.564 1 98.25 317 ALA A CA 1
ATOM 2425 C C . ALA A 1 317 ? 12.234 -20.094 0.045 1 98.25 317 ALA A C 1
ATOM 2427 O O . ALA A 1 317 ? 12.281 -19.094 0.765 1 98.25 317 ALA A O 1
ATOM 2428 N N . ALA A 1 318 ? 11.828 -20.047 -1.203 1 98.06 318 ALA A N 1
ATOM 2429 C CA . ALA A 1 318 ? 11.273 -18.828 -1.768 1 98.06 318 ALA A CA 1
ATOM 2430 C C . ALA A 1 318 ? 10.031 -18.375 -1.006 1 98.06 318 ALA A C 1
ATOM 2432 O O . ALA A 1 318 ? 9.859 -17.188 -0.727 1 98.06 318 ALA A O 1
ATOM 2433 N N . LYS A 1 319 ? 9.195 -19.359 -0.666 1 98.25 319 LYS A N 1
ATOM 2434 C CA . LYS A 1 319 ? 7.992 -19.031 0.091 1 98.25 319 LYS A CA 1
ATOM 2435 C C . LYS A 1 319 ? 8.336 -18.562 1.504 1 98.25 319 LYS A C 1
ATOM 2437 O O . LYS A 1 319 ? 7.672 -17.688 2.055 1 98.25 319 LYS A O 1
ATOM 2442 N N . LEU A 1 320 ? 9.344 -19.188 2.074 1 98.25 320 LEU A N 1
ATOM 2443 C CA . LEU A 1 320 ? 9.82 -18.75 3.381 1 98.25 320 LEU A CA 1
ATOM 2444 C C . LEU A 1 320 ? 10.266 -17.297 3.338 1 98.25 320 LEU A C 1
ATOM 2446 O O . LEU A 1 320 ? 9.93 -16.5 4.227 1 98.25 320 LEU A O 1
ATOM 2450 N N . ALA A 1 321 ? 10.992 -16.953 2.287 1 97.94 321 ALA A N 1
ATOM 2451 C CA . ALA A 1 321 ? 11.445 -15.578 2.115 1 97.94 321 ALA A CA 1
ATOM 2452 C C . ALA A 1 321 ? 10.258 -14.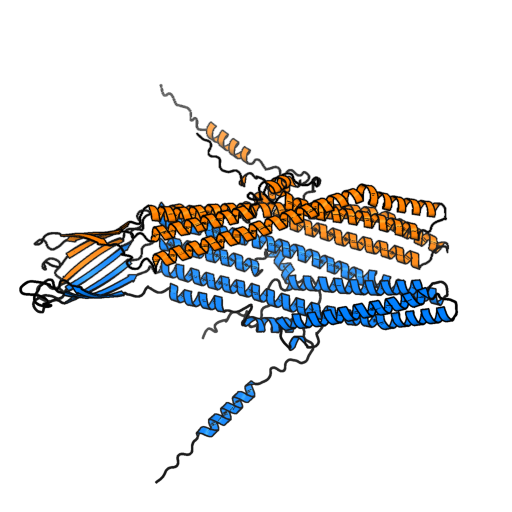633 1.926 1 97.94 321 ALA A C 1
ATOM 2454 O O . ALA A 1 321 ? 10.266 -13.508 2.443 1 97.94 321 ALA A O 1
ATOM 2455 N N . GLN A 1 322 ? 9.281 -15.047 1.224 1 97.62 322 GLN A N 1
ATOM 2456 C CA . GLN A 1 322 ? 8.086 -14.234 1.03 1 97.62 322 GLN A CA 1
ATOM 2457 C C . GLN A 1 322 ? 7.363 -14 2.354 1 97.62 322 GLN A C 1
ATOM 2459 O O . GLN A 1 322 ? 6.812 -12.922 2.582 1 97.62 322 GLN A O 1
ATOM 2464 N N . ALA A 1 323 ? 7.32 -14.992 3.203 1 97.88 323 ALA A N 1
ATOM 2465 C CA . ALA A 1 323 ? 6.73 -14.82 4.527 1 97.88 323 ALA A CA 1
ATOM 2466 C C . ALA A 1 323 ? 7.516 -13.805 5.352 1 97.88 323 ALA A C 1
ATOM 2468 O O . ALA A 1 323 ? 6.934 -13.031 6.113 1 97.88 323 ALA A O 1
ATOM 2469 N N . GLN A 1 324 ? 8.781 -13.836 5.168 1 97.62 324 GLN A N 1
ATOM 2470 C CA . GLN A 1 324 ? 9.609 -12.844 5.848 1 97.62 324 GLN A CA 1
ATOM 2471 C C . GLN A 1 324 ? 9.312 -11.438 5.344 1 97.62 324 GLN A C 1
ATOM 2473 O O . GLN A 1 324 ? 9.336 -10.477 6.117 1 97.62 324 GLN A O 1
ATOM 2478 N N . GLU A 1 325 ? 9.117 -11.336 4.074 1 96.69 325 GLU A N 1
ATOM 2479 C CA . GLU A 1 325 ? 8.711 -10.055 3.514 1 96.69 325 GLU A CA 1
ATOM 2480 C C . GLU A 1 325 ? 7.398 -9.57 4.129 1 96.69 325 GLU A C 1
ATOM 2482 O O . GLU A 1 325 ? 7.262 -8.391 4.457 1 96.69 325 GLU A O 1
ATOM 2487 N N . ALA A 1 326 ? 6.488 -10.469 4.27 1 97 326 ALA A N 1
ATOM 2488 C CA . ALA A 1 326 ? 5.207 -10.125 4.883 1 97 326 ALA A CA 1
ATOM 2489 C C . ALA A 1 326 ? 5.395 -9.688 6.332 1 97 326 ALA A C 1
ATOM 2491 O O . ALA A 1 326 ? 4.734 -8.75 6.793 1 97 326 ALA A O 1
ATOM 2492 N N . ARG A 1 327 ? 6.254 -10.32 7.012 1 97.44 327 ARG A N 1
ATOM 2493 C CA . ARG A 1 327 ? 6.551 -9.945 8.391 1 97.44 327 ARG A CA 1
ATOM 2494 C C . ARG A 1 327 ? 7.168 -8.555 8.461 1 97.44 327 ARG A C 1
ATOM 2496 O O . ARG A 1 327 ? 6.844 -7.766 9.344 1 97.44 327 ARG A O 1
ATOM 2503 N N . ALA A 1 328 ? 8.031 -8.281 7.539 1 96.62 328 ALA A N 1
ATOM 2504 C CA . ALA A 1 328 ? 8.641 -6.953 7.477 1 96.62 328 ALA A CA 1
ATOM 2505 C C . ALA A 1 328 ? 7.582 -5.879 7.23 1 96.62 328 ALA A C 1
ATOM 2507 O O . ALA A 1 328 ? 7.594 -4.828 7.875 1 96.62 328 ALA A O 1
ATOM 2508 N N . LYS A 1 329 ? 6.727 -6.133 6.344 1 96.12 329 LYS A N 1
ATOM 2509 C CA . LYS A 1 329 ? 5.648 -5.195 6.055 1 96.12 329 LYS A CA 1
ATOM 2510 C C . LYS A 1 329 ? 4.75 -4.992 7.27 1 96.12 329 LYS A C 1
ATOM 2512 O O . LYS A 1 329 ? 4.301 -3.877 7.539 1 96.12 329 LYS A O 1
ATOM 2517 N N . SER A 1 330 ? 4.473 -6.066 7.977 1 96.19 330 SER A N 1
ATOM 2518 C CA . SER A 1 330 ? 3.684 -5.98 9.203 1 96.19 330 SER A CA 1
ATOM 2519 C C . SER A 1 330 ? 4.363 -5.094 10.242 1 96.19 330 SER A C 1
ATOM 2521 O O . SER A 1 330 ? 3.703 -4.305 10.914 1 96.19 330 SER A O 1
ATOM 2523 N N . GLU A 1 331 ? 5.664 -5.242 10.32 1 94.12 331 GLU A N 1
ATOM 2524 C CA . GLU A 1 331 ? 6.43 -4.43 11.266 1 94.12 331 GLU A CA 1
ATOM 2525 C C . GLU A 1 331 ? 6.371 -2.951 10.891 1 94.12 331 GLU A C 1
ATOM 2527 O O . GLU A 1 331 ? 6.223 -2.092 11.766 1 94.12 331 GLU A O 1
ATOM 2532 N N . ILE A 1 332 ? 6.461 -2.613 9.609 1 94.81 332 ILE A N 1
ATOM 2533 C CA . ILE A 1 332 ? 6.355 -1.238 9.141 1 94.81 332 ILE A CA 1
ATOM 2534 C C . ILE A 1 332 ? 5.008 -0.65 9.547 1 94.81 332 ILE A C 1
ATOM 2536 O O . ILE A 1 332 ? 4.949 0.445 10.117 1 94.81 332 ILE A O 1
ATOM 2540 N N . LEU A 1 333 ? 4.004 -1.409 9.344 1 93.69 333 LEU A N 1
ATOM 2541 C CA . LEU A 1 333 ? 2.654 -0.934 9.633 1 93.69 333 LEU A CA 1
ATOM 2542 C C . LEU A 1 333 ? 2.447 -0.757 11.133 1 93.69 333 LEU A C 1
ATOM 2544 O O . LEU A 1 333 ? 1.802 0.199 11.562 1 93.69 333 LEU A O 1
ATOM 2548 N N . ARG A 1 334 ? 2.953 -1.654 11.875 1 91.38 334 ARG A N 1
ATOM 2549 C CA . ARG A 1 334 ? 2.855 -1.557 13.328 1 91.38 334 ARG A CA 1
ATOM 2550 C C . ARG A 1 334 ? 3.545 -0.296 13.836 1 91.38 334 ARG A C 1
ATOM 2552 O O . ARG A 1 334 ? 2.965 0.462 14.617 1 91.38 334 ARG A O 1
ATOM 2559 N N . ARG A 1 335 ? 4.758 -0.051 13.367 1 90.38 335 ARG A N 1
ATOM 2560 C CA . ARG A 1 335 ? 5.516 1.12 13.797 1 90.38 335 ARG A CA 1
ATOM 2561 C C . ARG A 1 335 ? 4.832 2.408 13.352 1 90.38 335 ARG A C 1
ATOM 2563 O O . ARG A 1 335 ? 4.762 3.377 14.109 1 90.38 335 ARG A O 1
ATOM 2570 N N . ASN A 1 336 ? 4.34 2.416 12.125 1 91.56 336 ASN A N 1
ATOM 2571 C CA . ASN A 1 336 ? 3.631 3.586 11.625 1 91.56 336 ASN A CA 1
ATOM 2572 C C . ASN A 1 336 ? 2.367 3.867 12.43 1 91.56 336 ASN A C 1
ATOM 2574 O O . ASN A 1 336 ? 2.08 5.02 12.758 1 91.56 336 ASN A O 1
ATOM 2578 N N . THR A 1 337 ? 1.628 2.842 12.766 1 90.19 337 THR A N 1
ATOM 2579 C CA . THR A 1 337 ? 0.389 2.996 13.523 1 90.19 337 THR A CA 1
ATOM 2580 C C . THR A 1 337 ? 0.675 3.498 14.938 1 90.19 337 THR A C 1
ATOM 2582 O O . THR A 1 337 ? -0.014 4.391 15.43 1 90.19 337 THR A O 1
ATOM 2585 N N . LEU A 1 338 ? 1.705 2.971 15.539 1 87.5 338 LEU A N 1
ATOM 2586 C CA . LEU A 1 338 ? 2.088 3.406 16.875 1 87.5 338 LEU A CA 1
ATOM 2587 C C . LEU A 1 338 ? 2.48 4.879 16.875 1 87.5 338 LEU A C 1
ATOM 2589 O O . LEU A 1 338 ? 2.033 5.645 17.734 1 87.5 338 LEU A O 1
ATOM 2593 N N . ALA A 1 339 ? 3.275 5.246 15.914 1 87.75 339 ALA A N 1
ATOM 2594 C CA . ALA A 1 339 ? 3.701 6.641 15.812 1 87.75 339 ALA A CA 1
ATOM 2595 C C . ALA A 1 339 ? 2.514 7.559 15.562 1 87.75 339 ALA A C 1
ATOM 2597 O O . ALA A 1 339 ? 2.402 8.625 16.172 1 87.75 339 ALA A O 1
ATOM 2598 N N . MET A 1 340 ? 1.652 7.16 14.703 1 89.75 340 MET A N 1
ATOM 2599 C CA . MET A 1 340 ? 0.481 7.961 14.352 1 89.75 340 MET A CA 1
ATOM 2600 C C . MET A 1 340 ? -0.435 8.133 15.555 1 89.75 340 MET A C 1
ATOM 2602 O O . MET A 1 340 ? -0.853 9.25 15.867 1 89.75 340 MET A O 1
ATOM 2606 N N . VAL A 1 341 ? -0.754 7.082 16.312 1 88.5 341 VAL A N 1
ATOM 2607 C CA . VAL A 1 341 ? -1.66 7.133 17.453 1 88.5 341 VAL A CA 1
ATOM 2608 C C . VAL A 1 341 ? -1.04 7.973 18.562 1 88.5 341 VAL A C 1
ATOM 2610 O O . VAL A 1 341 ? -1.714 8.812 19.172 1 88.5 341 VAL A O 1
ATOM 2613 N N . THR A 1 342 ? 0.246 7.793 18.812 1 86.88 342 THR A N 1
ATOM 2614 C CA . THR A 1 342 ? 0.924 8.523 19.875 1 86.88 342 THR A CA 1
ATOM 2615 C C . THR A 1 342 ? 0.95 10.023 19.578 1 86.88 342 THR A C 1
ATOM 2617 O O . THR A 1 342 ? 0.695 10.844 20.453 1 86.88 342 THR A O 1
ATOM 2620 N N . THR A 1 343 ? 1.173 10.336 18.312 1 87.75 343 THR A N 1
ATOM 2621 C CA . THR A 1 343 ? 1.215 11.742 17.922 1 87.75 343 THR A CA 1
ATOM 2622 C C . THR A 1 343 ? -0.172 12.367 18.016 1 87.75 343 THR A C 1
ATOM 2624 O O . THR A 1 343 ? -0.325 13.477 18.531 1 87.75 343 THR A O 1
ATOM 2627 N N . ARG A 1 344 ? -1.133 11.68 17.562 1 90.25 344 ARG A N 1
ATOM 2628 C CA . ARG A 1 344 ? -2.492 12.211 17.594 1 90.25 344 ARG A CA 1
ATOM 2629 C C . ARG A 1 344 ? -3.014 12.328 19.016 1 90.25 344 ARG A C 1
ATOM 2631 O O . ARG A 1 344 ? -3.738 13.266 19.344 1 90.25 344 ARG A O 1
ATOM 2638 N N . LEU A 1 345 ? -2.66 11.43 19.891 1 87.69 345 LEU A N 1
ATOM 2639 C CA . LEU A 1 345 ? -3.059 11.492 21.281 1 87.69 345 LEU A CA 1
ATOM 2640 C C . LEU A 1 345 ? -2.424 12.688 21.984 1 87.69 345 LEU A C 1
ATOM 2642 O O . LEU A 1 345 ? -3.094 13.406 22.734 1 87.69 345 LEU A O 1
ATOM 2646 N N . ALA A 1 346 ? -1.181 12.875 21.734 1 85.69 346 ALA A N 1
ATOM 2647 C CA . ALA A 1 346 ? -0.496 14.031 22.297 1 85.69 346 ALA A CA 1
ATOM 2648 C C . ALA A 1 346 ? -1.138 15.336 21.828 1 85.69 346 ALA A C 1
ATOM 2650 O O . ALA A 1 346 ? -1.334 16.266 22.625 1 85.69 346 ALA A O 1
ATOM 2651 N N . GLU A 1 347 ? -1.467 15.367 20.562 1 89.06 347 GLU A N 1
ATOM 2652 C CA . GLU A 1 347 ? -2.113 16.547 20 1 89.06 347 GLU A CA 1
ATOM 2653 C C . GLU A 1 347 ? -3.492 16.766 20.609 1 89.06 347 GLU A C 1
ATOM 2655 O O . GLU A 1 347 ? -3.875 17.906 20.906 1 89.06 347 GLU A O 1
ATOM 2660 N N . LEU A 1 348 ? -4.215 15.719 20.828 1 91.31 348 LEU A N 1
ATOM 2661 C CA . LEU A 1 348 ? -5.539 15.812 21.438 1 91.31 348 LEU A CA 1
ATOM 2662 C C . LEU A 1 348 ? -5.453 16.359 22.859 1 91.31 348 LEU A C 1
ATOM 2664 O O . LEU A 1 348 ? -6.176 17.297 23.203 1 91.31 348 LEU A O 1
ATOM 2668 N N . ARG A 1 349 ? -4.598 15.859 23.641 1 88.81 349 ARG A N 1
ATOM 2669 C CA . ARG A 1 349 ? -4.426 16.312 25.016 1 88.81 349 ARG A CA 1
ATOM 2670 C C . ARG A 1 349 ? -4.035 17.781 25.078 1 88.81 349 ARG A C 1
ATOM 2672 O O . ARG A 1 349 ? -4.57 18.531 25.891 1 88.81 349 ARG A O 1
ATOM 2679 N N . ARG A 1 350 ? -3.252 18.109 24.219 1 88.12 350 ARG A N 1
ATOM 2680 C CA . ARG A 1 350 ? -2.816 19.5 24.156 1 88.12 350 ARG A CA 1
ATOM 2681 C C . ARG A 1 350 ? -3.975 20.422 23.797 1 88.12 350 ARG A C 1
ATOM 2683 O O . ARG A 1 350 ? -4.156 21.469 24.406 1 88.12 350 ARG A O 1
ATOM 2690 N N . ASN A 1 351 ? -4.633 20.062 22.734 1 91.94 351 ASN A N 1
ATOM 2691 C CA . ASN A 1 351 ? -5.758 20.875 22.297 1 91.94 351 ASN A CA 1
ATOM 2692 C C . ASN A 1 351 ? -6.816 21 23.391 1 91.94 351 ASN A C 1
ATOM 2694 O O . ASN A 1 351 ? -7.434 22.062 23.547 1 91.94 351 ASN A O 1
ATOM 2698 N N . LEU A 1 352 ? -6.98 19.969 24.172 1 92.69 352 LEU A N 1
ATOM 2699 C CA . LEU A 1 352 ? -7.934 20.016 25.266 1 92.69 352 LEU A CA 1
ATOM 2700 C C . LEU A 1 352 ? -7.473 21 26.344 1 92.69 352 LEU A C 1
ATOM 2702 O O . LEU A 1 352 ? -8.281 21.75 26.891 1 92.69 352 LEU A O 1
ATOM 2706 N N . ASP A 1 353 ? -6.203 21.016 26.594 1 89.75 353 ASP A N 1
ATOM 2707 C CA . ASP A 1 353 ? -5.645 21.984 27.547 1 89.75 353 ASP A CA 1
ATOM 2708 C C . ASP A 1 353 ? -5.816 23.406 27.047 1 89.75 353 ASP A C 1
ATOM 2710 O O . ASP A 1 353 ? -6.148 24.312 27.828 1 89.75 353 ASP A O 1
ATOM 2714 N N . ARG A 1 354 ? -5.613 23.562 25.797 1 88.06 354 ARG A N 1
ATOM 2715 C CA . ARG A 1 354 ? -5.777 24.875 25.203 1 88.06 354 ARG A CA 1
ATOM 2716 C C . ARG A 1 354 ? -7.23 25.344 25.281 1 88.06 354 ARG A C 1
ATOM 2718 O O . ARG A 1 354 ? -7.504 26.5 25.562 1 88.06 354 ARG A O 1
ATOM 2725 N N . LEU A 1 355 ? -8.078 24.438 25.016 1 92.94 355 LEU A N 1
ATOM 2726 C CA . LEU A 1 355 ? -9.492 24.781 25.094 1 92.94 355 LEU A CA 1
ATOM 2727 C C . LEU A 1 355 ? -9.891 25.188 26.5 1 92.94 355 LEU A C 1
ATOM 2729 O O . LEU A 1 355 ? -10.641 26.141 26.688 1 92.94 355 LEU A O 1
ATOM 2733 N N . LYS A 1 356 ? -9.367 24.531 27.422 1 92.69 356 LYS A N 1
ATOM 2734 C CA . LYS A 1 356 ? -9.609 24.906 28.812 1 92.69 356 LYS A CA 1
ATOM 2735 C C . LYS A 1 356 ? -9.094 26.312 29.109 1 92.69 356 LYS A C 1
ATOM 2737 O O . LYS A 1 356 ? -9.781 27.094 29.766 1 92.69 356 LYS A O 1
ATOM 2742 N N . ARG A 1 357 ? -7.961 26.625 28.641 1 87.44 357 ARG A N 1
ATOM 2743 C CA . ARG A 1 357 ? -7.387 27.938 28.844 1 87.44 357 ARG A CA 1
ATOM 2744 C C . ARG A 1 357 ? -8.211 29.016 28.141 1 87.44 357 ARG A C 1
ATOM 2746 O O . ARG A 1 357 ? -8.422 30.109 28.688 1 87.44 357 ARG A O 1
ATOM 2753 N N . TYR A 1 358 ? -8.648 28.75 26.906 1 90.44 358 TYR A N 1
ATOM 2754 C CA . TYR A 1 358 ? -9.516 29.688 26.203 1 90.44 358 TYR A CA 1
ATOM 2755 C C . TYR A 1 358 ? -10.766 30 27.016 1 90.44 358 TYR A C 1
ATOM 2757 O O . TYR A 1 358 ? -11.141 31.156 27.172 1 90.44 358 TYR A O 1
ATOM 2765 N N . ASP A 1 359 ? -11.344 29.031 27.594 1 92.5 359 ASP A N 1
ATOM 2766 C CA . ASP A 1 359 ? -12.617 29.172 28.297 1 92.5 359 ASP A CA 1
ATOM 2767 C C . ASP A 1 359 ? -12.422 29.844 29.656 1 92.5 359 ASP A C 1
ATOM 2769 O O . ASP A 1 359 ? -13.25 30.656 30.078 1 92.5 359 ASP A O 1
ATOM 2773 N N . GLU A 1 360 ? -11.32 29.625 30.281 1 91.69 360 GLU A N 1
ATOM 2774 C CA . GLU A 1 360 ? -11.125 30.109 31.641 1 91.69 360 GLU A CA 1
ATOM 2775 C C . GLU A 1 360 ? -10.469 31.484 31.656 1 91.69 360 GLU A C 1
ATOM 2777 O O . GLU A 1 360 ? -10.711 32.281 32.562 1 91.69 360 GLU A O 1
ATOM 2782 N N . THR A 1 361 ? -9.68 31.703 30.672 1 87.88 361 THR A N 1
ATOM 2783 C CA . THR A 1 361 ? -8.867 32.906 30.797 1 87.88 361 THR A CA 1
ATOM 2784 C C . THR A 1 361 ? -8.984 33.781 29.547 1 87.88 361 THR A C 1
ATOM 2786 O O . THR A 1 361 ? -9.406 34.938 29.641 1 87.88 361 THR A O 1
ATOM 2789 N N . THR A 1 362 ? -8.781 33.188 28.359 1 85.94 362 THR A N 1
ATOM 2790 C CA . THR A 1 362 ? -8.586 33.969 27.141 1 85.94 362 THR A CA 1
ATOM 2791 C C . THR A 1 362 ? -9.883 34.656 26.719 1 85.94 362 THR A C 1
ATOM 2793 O O . THR A 1 362 ? -9.906 35.844 26.469 1 85.94 362 THR A O 1
ATOM 2796 N N . LEU A 1 363 ? -10.984 33.938 26.75 1 89.81 363 LEU A N 1
ATOM 2797 C CA . LEU A 1 363 ? -12.258 34.5 26.312 1 89.81 363 LEU A CA 1
ATOM 2798 C C . LEU A 1 363 ? -12.773 35.531 27.312 1 89.81 363 LEU A C 1
ATOM 2800 O O . LEU A 1 363 ? -13.156 36.656 26.922 1 89.81 363 LEU A O 1
ATOM 2804 N N . PRO A 1 364 ? -12.719 35.25 28.578 1 89.94 364 PRO A N 1
ATOM 2805 C CA . PRO A 1 364 ? -13.164 36.25 29.547 1 89.94 364 PRO A CA 1
ATOM 2806 C C . PRO A 1 364 ? -12.328 37.531 29.5 1 89.94 364 PRO A C 1
ATOM 2808 O O . PRO A 1 364 ? -12.867 38.625 29.641 1 89.94 364 PRO A O 1
ATOM 2811 N N . LEU A 1 365 ? -11.055 37.375 29.234 1 84.12 365 LEU A N 1
ATOM 2812 C CA . LEU A 1 365 ? -10.18 38.531 29.156 1 84.12 365 LEU A CA 1
ATOM 2813 C C . LEU A 1 365 ? -10.508 39.375 27.938 1 84.12 365 LEU A C 1
ATOM 2815 O O . LEU A 1 365 ? -10.508 40.625 28 1 84.12 365 LEU A O 1
ATOM 2819 N N . ALA A 1 366 ? -10.797 38.75 26.812 1 86.31 366 ALA A N 1
ATOM 2820 C CA . ALA A 1 366 ? -11.156 39.438 25.578 1 86.31 366 ALA A CA 1
ATOM 2821 C C . ALA A 1 366 ? -12.484 40.188 25.75 1 86.31 366 ALA A C 1
ATOM 2823 O O . ALA A 1 366 ? -12.617 41.344 25.328 1 86.31 366 ALA A O 1
ATOM 2824 N N . ASN A 1 367 ? -13.422 39.656 26.438 1 86.31 367 ASN A N 1
ATOM 2825 C CA . ASN A 1 367 ? -14.719 40.281 26.703 1 86.31 367 ASN A CA 1
ATOM 2826 C C . ASN A 1 367 ? -14.586 41.438 27.672 1 86.31 367 ASN A C 1
ATOM 2828 O O . ASN A 1 367 ? -15.219 42.469 27.5 1 86.31 367 ASN A O 1
ATOM 2832 N N . ALA A 1 368 ? -13.742 41.281 28.656 1 85.69 368 ALA A N 1
ATOM 2833 C CA . ALA A 1 368 ? -13.5 42.375 29.625 1 85.69 368 ALA A CA 1
ATOM 2834 C C . ALA A 1 368 ? -12.867 43.562 28.953 1 85.69 368 ALA A C 1
ATOM 2836 O O . ALA A 1 368 ? -13.18 44.719 29.297 1 85.69 368 ALA A O 1
ATOM 2837 N N . GLN A 1 369 ? -12.047 43.219 28.078 1 82.31 369 GLN A N 1
ATOM 2838 C CA . GLN A 1 369 ? -11.398 44.312 27.344 1 82.31 369 GLN A CA 1
ATOM 2839 C C . GLN A 1 369 ? -12.414 45.094 26.516 1 82.31 369 GLN A C 1
ATOM 2841 O O . GLN A 1 369 ? -12.359 46.312 26.453 1 82.31 369 GLN A O 1
ATOM 2846 N N . ALA A 1 370 ? -13.297 44.375 25.875 1 82.06 370 ALA A N 1
ATOM 2847 C CA . ALA A 1 370 ? -14.344 45.031 25.078 1 82.06 370 ALA A CA 1
ATOM 2848 C C . ALA A 1 370 ? -15.258 45.875 25.969 1 82.06 370 ALA A C 1
ATOM 2850 O O . ALA A 1 370 ? -15.586 47 25.625 1 82.06 370 ALA A O 1
ATOM 2851 N N . ASN A 1 371 ? -15.57 45.406 27.109 1 84.06 371 ASN A N 1
ATOM 2852 C CA . ASN A 1 371 ? -16.422 46.156 28.047 1 84.06 371 ASN A CA 1
ATOM 2853 C C . ASN A 1 371 ? -15.727 47.375 28.609 1 84.06 371 ASN A C 1
ATOM 2855 O O . ASN A 1 371 ? -16.359 48.438 28.781 1 84.06 371 ASN A O 1
ATOM 2859 N N . ALA A 1 372 ? -14.484 47.188 28.844 1 82.31 372 ALA A N 1
ATOM 2860 C CA . ALA A 1 372 ? -13.703 48.312 29.359 1 82.31 372 ALA A CA 1
ATOM 2861 C C . ALA A 1 372 ? -13.609 49.438 28.312 1 82.31 372 ALA A C 1
ATOM 2863 O O . ALA A 1 372 ? -13.703 50.625 28.656 1 82.31 372 ALA A O 1
ATOM 2864 N N . ALA A 1 373 ? -13.438 49 27.094 1 79.38 373 ALA A N 1
ATOM 2865 C CA . ALA A 1 373 ? -13.359 50 26.031 1 79.38 373 ALA A CA 1
ATOM 2866 C C . ALA A 1 373 ? -14.695 50.719 25.859 1 79.38 373 ALA A C 1
ATOM 2868 O O . ALA A 1 373 ? -14.727 51.938 25.641 1 79.38 373 ALA A O 1
ATOM 2869 N N . LEU A 1 374 ? -15.734 50.062 26 1 77.44 374 LEU A N 1
ATOM 2870 C CA . LEU A 1 374 ? -17.062 50.656 25.891 1 77.44 374 LEU A CA 1
ATOM 2871 C C . LEU A 1 374 ? -17.344 51.625 27.031 1 77.44 374 LEU A C 1
ATOM 2873 O O . LEU A 1 374 ? -17.891 52.688 26.812 1 77.44 374 LEU A O 1
ATOM 2877 N N . THR A 1 375 ? -16.922 51.219 28.188 1 81.31 375 THR A N 1
ATOM 2878 C CA . THR A 1 375 ? -17.094 52.094 29.359 1 81.31 375 THR A CA 1
ATOM 2879 C C . THR A 1 375 ? -16.281 53.375 29.203 1 81.31 375 THR A C 1
ATOM 2881 O O . THR A 1 375 ? -16.781 54.469 29.5 1 81.31 375 THR A O 1
ATOM 2884 N N . ALA A 1 376 ? -15.07 53.219 28.719 1 78.06 376 ALA A N 1
ATOM 2885 C CA . ALA A 1 376 ? -14.219 54.406 28.516 1 78.06 376 ALA A CA 1
ATOM 2886 C C . ALA A 1 376 ? -14.82 55.344 27.469 1 78.06 376 ALA A C 1
ATOM 2888 O O . ALA A 1 376 ? -14.727 56.562 27.609 1 78.06 376 ALA A O 1
ATOM 2889 N N . TYR A 1 377 ? -15.375 54.812 26.516 1 73.88 377 TYR A N 1
ATOM 2890 C CA . TYR A 1 377 ? -16.016 55.625 25.484 1 73.88 377 TYR A CA 1
ATOM 2891 C C . TYR A 1 377 ? -17.234 56.375 26.047 1 73.88 377 TYR A C 1
ATOM 2893 O O . TYR A 1 377 ? -17.422 57.562 25.781 1 73.88 377 TYR A O 1
ATOM 2901 N N . ARG A 1 378 ? -17.969 55.719 26.828 1 75.88 378 ARG A N 1
ATOM 2902 C CA . ARG A 1 378 ? -19.172 56.281 27.422 1 75.88 378 ARG A CA 1
ATOM 2903 C C . ARG A 1 378 ? -18.828 57.438 28.375 1 75.88 378 ARG A C 1
ATOM 2905 O O . ARG A 1 378 ? -19.609 58.375 28.531 1 75.88 378 ARG A O 1
ATOM 2912 N N . THR A 1 379 ? -17.688 57.344 28.938 1 78.19 379 THR A N 1
ATOM 2913 C CA . THR A 1 379 ? -17.266 58.375 29.875 1 78.19 379 THR A CA 1
ATOM 2914 C C . THR A 1 379 ? -16.391 59.406 29.172 1 78.19 379 THR A C 1
ATOM 2916 O O . THR A 1 379 ? -15.75 60.219 29.828 1 78.19 379 THR A O 1
ATOM 2919 N N . ASN A 1 380 ? -16.312 59.344 27.812 1 70.56 380 ASN A N 1
ATOM 2920 C CA . ASN A 1 380 ? -15.578 60.281 26.969 1 70.56 380 ASN A CA 1
ATOM 2921 C C . ASN A 1 380 ? -14.086 60.25 27.266 1 70.56 380 ASN A C 1
ATOM 2923 O O . ASN A 1 380 ? -13.414 61.281 27.188 1 70.56 380 ASN A O 1
ATOM 2927 N N . THR A 1 381 ? -13.703 59.156 27.672 1 73.56 381 THR A N 1
ATOM 2928 C CA . THR A 1 381 ? -12.281 59 27.969 1 73.56 381 THR A CA 1
ATOM 2929 C C . THR A 1 381 ? -11.617 58.094 26.953 1 73.56 381 THR A C 1
ATOM 2931 O O . THR A 1 381 ? -10.406 57.875 27 1 73.56 381 THR A O 1
ATOM 2934 N N . GLY A 1 382 ? -12.531 57.438 26.219 1 72.38 382 GLY A N 1
ATOM 2935 C CA . GLY A 1 382 ? -12.016 56.531 25.203 1 72.38 382 GLY A CA 1
ATOM 2936 C C . GLY A 1 382 ? -12.562 56.812 23.812 1 72.38 382 GLY A C 1
ATOM 2937 O O . GLY A 1 382 ? -13.5 57.594 23.656 1 72.38 382 GLY A O 1
ATOM 2938 N N . SER A 1 383 ? -11.859 56.25 22.844 1 72.56 383 SER A N 1
ATOM 2939 C CA . SER A 1 383 ? -12.266 56.5 21.453 1 72.56 383 SER A CA 1
ATOM 2940 C C . SER A 1 383 ? -13.156 55.375 20.938 1 72.56 383 SER A C 1
ATOM 2942 O O . SER A 1 383 ? -13.117 54.25 21.438 1 72.56 383 SER A O 1
ATOM 2944 N N . LEU A 1 384 ? -13.93 55.719 20.062 1 69.12 384 LEU A N 1
ATOM 2945 C CA . LEU A 1 384 ? -14.789 54.719 19.406 1 69.12 384 LEU A CA 1
ATOM 2946 C C . LEU A 1 384 ? -13.961 53.688 18.672 1 69.12 384 LEU A C 1
ATOM 2948 O O . LEU A 1 384 ? -14.344 52.5 18.594 1 69.12 384 LEU A O 1
ATOM 2952 N N . SER A 1 385 ? -12.828 54.125 18.156 1 69.94 385 SER A N 1
ATOM 2953 C CA . SER A 1 385 ? -11.922 53.219 17.453 1 69.94 385 SER A CA 1
ATOM 2954 C C . SER A 1 385 ? -11.406 52.125 18.391 1 69.94 385 SER A C 1
ATOM 2956 O O . SER A 1 385 ? -11.242 50.969 17.984 1 69.94 385 SER A O 1
ATOM 2958 N N . ALA A 1 386 ? -11.266 52.5 19.609 1 73.69 386 ALA A N 1
ATOM 2959 C CA . ALA A 1 386 ? -10.797 51.531 20.594 1 73.69 386 ALA A CA 1
ATOM 2960 C C . ALA A 1 386 ? -11.875 50.5 20.906 1 73.69 386 ALA A C 1
ATOM 2962 O O . ALA A 1 386 ? -11.578 49.344 21.125 1 73.69 386 ALA A O 1
ATOM 2963 N N . VAL A 1 387 ? -13.109 50.938 20.984 1 74.44 387 VAL A N 1
ATOM 2964 C CA . VAL A 1 387 ? -14.227 50.031 21.219 1 74.44 387 VAL A CA 1
ATOM 2965 C C . VAL A 1 387 ? -14.352 49.062 20.047 1 74.44 387 VAL A C 1
ATOM 2967 O O . VAL A 1 387 ? -14.5 47.844 20.25 1 74.44 387 VAL A O 1
ATOM 2970 N N . ALA A 1 388 ? -14.172 49.531 18.906 1 70.31 388 ALA A N 1
ATOM 2971 C CA . ALA A 1 388 ? -14.273 48.688 17.719 1 70.31 388 ALA A CA 1
ATOM 2972 C C . ALA A 1 388 ? -13.18 47.656 17.688 1 70.31 388 ALA A C 1
ATOM 2974 O O . ALA A 1 388 ? -13.438 46.469 17.391 1 70.31 388 ALA A O 1
ATOM 2975 N N . GLU A 1 389 ? -12.031 48.062 17.938 1 74 389 GLU A N 1
ATOM 2976 C CA . GLU A 1 389 ? -10.891 47.156 17.938 1 74 389 GLU A CA 1
ATOM 2977 C C . GLU A 1 389 ? -11.055 46.062 18.984 1 74 389 GLU A C 1
ATOM 2979 O O . GLU A 1 389 ? -10.742 44.875 18.734 1 74 389 GLU A O 1
ATOM 2984 N N . ALA A 1 390 ? -11.516 46.5 20.172 1 77.38 390 ALA A N 1
ATOM 2985 C CA . ALA A 1 390 ? -11.703 45.531 21.25 1 77.38 390 ALA A CA 1
ATOM 2986 C C . ALA A 1 390 ? -12.797 44.531 20.906 1 77.38 390 ALA A C 1
ATOM 2988 O O . ALA A 1 390 ? -12.672 43.344 21.219 1 77.38 390 ALA A O 1
ATOM 2989 N N . ASN A 1 391 ? -13.797 44.969 20.281 1 75.75 391 ASN A N 1
ATOM 2990 C CA . ASN A 1 391 ? -14.867 44.062 19.859 1 75.75 391 ASN A CA 1
ATOM 2991 C C . ASN A 1 391 ? -14.406 43.094 18.766 1 75.75 391 ASN A C 1
ATOM 2993 O O . ASN A 1 391 ? -14.758 41.938 18.797 1 75.75 391 ASN A O 1
ATOM 2997 N N . HIS A 1 392 ? -13.633 43.562 17.891 1 74.75 392 HIS A N 1
ATOM 2998 C CA . HIS A 1 392 ? -13.062 42.719 16.844 1 74.75 392 HIS A CA 1
ATOM 2999 C C . HIS A 1 392 ? -12.211 41.625 17.453 1 74.75 392 HIS A C 1
ATOM 3001 O O . HIS A 1 392 ? -12.305 40.469 17.047 1 74.75 392 HIS A O 1
ATOM 3007 N N . ARG A 1 393 ? -11.469 41.969 18.328 1 78.81 393 ARG A N 1
ATOM 3008 C CA . ARG A 1 393 ? -10.594 41 18.969 1 78.81 393 ARG A CA 1
ATOM 3009 C C . ARG A 1 393 ? -11.406 39.938 19.719 1 78.81 393 ARG A C 1
ATOM 3011 O O . ARG A 1 393 ? -11.047 38.75 19.719 1 78.81 393 ARG A O 1
ATOM 3018 N N . ALA A 1 394 ? -12.461 40.375 20.391 1 82.75 394 ALA A N 1
ATOM 3019 C CA . ALA A 1 394 ? -13.312 39.438 21.109 1 82.75 394 ALA A CA 1
ATOM 3020 C C . ALA A 1 394 ? -13.938 38.438 20.156 1 82.75 394 ALA A C 1
ATOM 3022 O O . ALA A 1 394 ? -13.961 37.25 20.438 1 82.75 394 ALA A O 1
ATOM 3023 N N . VAL A 1 395 ? -14.305 38.844 19.078 1 81.31 395 VAL A N 1
ATOM 3024 C CA . VAL A 1 395 ? -14.922 38 18.078 1 81.31 395 VAL A CA 1
ATOM 3025 C C . VAL A 1 395 ? -13.883 37.062 17.484 1 81.31 395 VAL A C 1
ATOM 3027 O O . VAL A 1 395 ? -14.141 35.844 17.328 1 81.31 395 VAL A O 1
ATOM 3030 N N . ASP A 1 396 ? -12.797 37.594 17.125 1 83.62 396 ASP A N 1
ATOM 3031 C CA . ASP A 1 396 ? -11.719 36.781 16.562 1 83.62 396 ASP A CA 1
ATOM 3032 C C . ASP A 1 396 ? -11.305 35.688 17.531 1 83.62 396 ASP A C 1
ATOM 3034 O O . ASP A 1 396 ? -11.039 34.562 17.125 1 83.62 396 ASP A O 1
ATOM 3038 N N . THR A 1 397 ? -11.266 36.094 18.75 1 86.88 397 THR A N 1
ATOM 3039 C CA . THR A 1 397 ? -10.883 35.125 19.781 1 86.88 397 THR A CA 1
ATOM 3040 C C . THR A 1 397 ? -11.922 34 19.891 1 86.88 397 THR A C 1
ATOM 3042 O O . THR A 1 397 ? -11.562 32.844 20.016 1 86.88 397 THR A O 1
ATOM 3045 N N . ALA A 1 398 ? -13.141 34.375 19.844 1 89.31 398 ALA A N 1
ATOM 3046 C CA . ALA A 1 398 ? -14.211 33.406 19.891 1 89.31 398 ALA A CA 1
ATOM 3047 C C . ALA A 1 398 ? -14.156 32.469 18.672 1 89.31 398 ALA A C 1
ATOM 3049 O O . ALA A 1 398 ? -14.375 31.266 18.797 1 89.31 398 ALA A O 1
ATOM 3050 N N . GLN A 1 399 ? -13.891 33 17.609 1 89.12 399 GLN A N 1
ATOM 3051 C CA . GLN A 1 399 ? -13.773 32.219 16.391 1 89.12 399 GLN A CA 1
ATOM 3052 C C . GLN A 1 399 ? -12.578 31.25 16.453 1 89.12 399 GLN A C 1
ATOM 3054 O O . GLN A 1 399 ? -12.664 30.125 15.984 1 89.12 399 GLN A O 1
ATOM 3059 N N . GLU A 1 400 ? -11.523 31.766 16.922 1 89.81 400 GLU A N 1
ATOM 3060 C CA . GLU A 1 400 ? -10.328 30.938 17.078 1 89.81 400 GLU A CA 1
ATOM 3061 C C . GLU A 1 400 ? -10.594 29.766 18 1 89.81 400 GLU A C 1
ATOM 3063 O O . GLU A 1 400 ? -10.133 28.641 17.734 1 89.81 400 GLU A O 1
ATOM 3068 N N . ARG A 1 401 ? -11.258 30.047 19.078 1 93 401 ARG A N 1
ATOM 3069 C CA . ARG A 1 401 ? -11.617 28.984 20.016 1 93 401 ARG A CA 1
ATOM 3070 C C . ARG A 1 401 ? -12.484 27.922 19.328 1 93 401 ARG A C 1
ATOM 3072 O O . ARG A 1 401 ? -12.266 26.719 19.516 1 93 401 ARG A O 1
ATOM 3079 N N . LEU A 1 402 ? -13.414 28.344 18.594 1 94.12 402 LEU A N 1
ATOM 3080 C CA . LEU A 1 402 ? -14.297 27.422 17.891 1 94.12 402 LEU A CA 1
ATOM 3081 C C . LEU A 1 402 ? -13.523 26.609 16.859 1 94.12 402 LEU A C 1
ATOM 3083 O O . LEU A 1 402 ? -13.75 25.406 16.719 1 94.12 402 LEU A O 1
ATOM 3087 N N . ALA A 1 403 ? -12.656 27.203 16.141 1 93.62 403 ALA A N 1
ATOM 3088 C CA . ALA A 1 403 ? -11.82 26.516 15.172 1 93.62 403 ALA A CA 1
ATOM 3089 C C . ALA A 1 403 ? -10.938 25.469 15.852 1 93.62 403 ALA A C 1
ATOM 3091 O O . ALA A 1 403 ? -10.742 24.375 15.32 1 93.62 403 ALA A O 1
ATOM 3092 N N . LEU A 1 404 ? -10.398 25.859 16.969 1 92.75 404 LEU A N 1
ATOM 3093 C CA . LEU A 1 404 ? -9.594 24.922 17.75 1 92.75 404 LEU A CA 1
ATOM 3094 C C . LEU A 1 404 ? -10.422 23.719 18.188 1 92.75 404 LEU A C 1
ATOM 3096 O O . LEU A 1 404 ? -9.953 22.578 18.125 1 92.75 404 LEU A O 1
ATOM 3100 N N . GLU A 1 405 ? -11.57 24.031 18.609 1 96.12 405 GLU A N 1
ATOM 3101 C CA . GLU A 1 405 ? -12.453 22.953 19.031 1 96.12 405 GLU A CA 1
ATOM 3102 C C . GLU A 1 405 ? -12.781 22.016 17.859 1 96.12 405 GLU A C 1
ATOM 3104 O O . GLU A 1 405 ? -12.828 20.797 18.031 1 96.12 405 GLU A O 1
ATOM 3109 N N . ALA A 1 406 ? -12.992 22.547 16.734 1 95.81 406 ALA A N 1
ATOM 3110 C CA . ALA A 1 406 ? -13.273 21.75 15.539 1 95.81 406 ALA A CA 1
ATOM 3111 C C . ALA A 1 406 ? -12.102 20.812 15.211 1 95.81 406 ALA A C 1
ATOM 3113 O O . ALA A 1 406 ? -12.305 19.641 14.945 1 95.81 406 ALA A O 1
ATOM 3114 N N . ARG A 1 407 ? -10.93 21.375 15.219 1 94.19 407 ARG A N 1
ATOM 3115 C CA . ARG A 1 407 ? -9.742 20.578 14.969 1 94.19 407 ARG A CA 1
ATOM 3116 C C . ARG A 1 407 ? -9.594 19.469 16.016 1 94.19 407 ARG A C 1
ATOM 3118 O O . ARG A 1 407 ? -9.195 18.359 15.68 1 94.19 407 ARG A O 1
ATOM 3125 N N . THR A 1 408 ? -9.891 19.859 17.25 1 95.19 408 THR A N 1
ATOM 3126 C CA . THR A 1 408 ? -9.812 18.891 18.344 1 95.19 408 THR A CA 1
ATOM 3127 C C . THR A 1 408 ? -10.828 17.766 18.156 1 95.19 408 THR A C 1
ATOM 3129 O O . THR A 1 408 ? -10.523 16.609 18.406 1 95.19 408 THR A O 1
ATOM 3132 N N . ALA A 1 409 ? -11.969 18.141 17.719 1 96.06 409 ALA A N 1
ATOM 3133 C CA . ALA A 1 409 ? -13.031 17.172 17.5 1 96.06 409 ALA A CA 1
ATOM 3134 C C . ALA A 1 409 ? -12.648 16.188 16.391 1 96.06 409 ALA A C 1
ATOM 3136 O O . ALA A 1 409 ? -12.961 14.992 16.484 1 96.06 409 ALA A O 1
ATOM 3137 N N . LYS A 1 410 ? -12.055 16.641 15.391 1 94.19 410 LYS A N 1
ATOM 3138 C CA . LYS A 1 410 ? -11.602 15.766 14.312 1 94.19 410 LYS A CA 1
ATOM 3139 C C . LYS A 1 410 ? -10.531 14.797 14.797 1 94.19 410 LYS A C 1
ATOM 3141 O O . LYS A 1 410 ? -10.547 13.617 14.438 1 94.19 410 LYS A O 1
ATOM 3146 N N . LEU A 1 411 ? -9.609 15.328 15.578 1 93.06 411 LEU A N 1
ATOM 3147 C CA . LEU A 1 411 ? -8.594 14.477 16.188 1 93.06 411 LEU A CA 1
ATOM 3148 C C . LEU A 1 411 ? -9.234 13.422 17.078 1 93.06 411 LEU A C 1
ATOM 3150 O O . LEU A 1 411 ? -8.812 12.258 17.078 1 93.06 411 LEU A O 1
ATOM 3154 N N . TRP A 1 412 ? -10.203 13.875 17.844 1 94.19 412 TRP A N 1
ATOM 3155 C CA . TRP A 1 412 ? -10.969 12.969 18.688 1 94.19 412 TRP A CA 1
ATOM 3156 C C . TRP A 1 412 ? -11.602 11.852 17.859 1 94.19 412 TRP A C 1
ATOM 3158 O O . TRP A 1 412 ? -11.516 10.68 18.219 1 94.19 412 TRP A O 1
ATOM 3168 N N . ALA A 1 413 ? -12.188 12.195 16.75 1 94.06 413 ALA A N 1
ATOM 3169 C CA . ALA A 1 413 ? -12.844 11.219 15.883 1 94.06 413 ALA A CA 1
ATOM 3170 C C . ALA A 1 413 ? -11.836 10.211 15.336 1 94.06 413 ALA A C 1
ATOM 3172 O O . ALA A 1 413 ? -12.125 9.008 15.273 1 94.06 413 ALA A O 1
ATOM 3173 N N . ASP A 1 414 ? -10.68 10.695 14.922 1 92.81 414 ASP A N 1
ATOM 3174 C CA . ASP A 1 414 ? -9.633 9.836 14.383 1 92.81 414 ASP A CA 1
ATOM 3175 C C . ASP A 1 414 ? -9.219 8.773 15.398 1 92.81 414 ASP A C 1
ATOM 3177 O O . ASP A 1 414 ? -8.938 7.633 15.039 1 92.81 414 ASP A O 1
ATOM 3181 N N . LEU A 1 415 ? -9.172 9.164 16.656 1 91.31 415 LEU A N 1
ATOM 3182 C CA . LEU A 1 415 ? -8.719 8.273 17.703 1 91.31 415 LEU A CA 1
ATOM 3183 C C . LEU A 1 415 ? -9.859 7.383 18.203 1 91.31 415 LEU A C 1
ATOM 3185 O O . LEU A 1 415 ? -9.648 6.199 18.469 1 91.31 415 LEU A O 1
ATOM 3189 N N . ALA A 1 416 ? -11.039 7.926 18.281 1 90.19 416 ALA A N 1
ATOM 3190 C CA . ALA A 1 416 ? -12.195 7.207 18.812 1 90.19 416 ALA A CA 1
ATOM 3191 C C . ALA A 1 416 ? -12.617 6.078 17.891 1 90.19 416 ALA A C 1
ATOM 3193 O O . ALA A 1 416 ? -13.133 5.051 18.344 1 90.19 416 ALA A O 1
ATOM 3194 N N . PHE A 1 417 ? -12.359 6.246 16.625 1 90.12 417 PHE A N 1
ATOM 3195 C CA . PHE A 1 417 ? -12.836 5.27 15.648 1 90.12 417 PHE A CA 1
ATOM 3196 C C . PHE A 1 417 ? -11.664 4.551 14.992 1 90.12 417 PHE A C 1
ATOM 3198 O O . PHE A 1 417 ? -11.742 4.164 13.82 1 90.12 417 PHE A O 1
ATOM 3205 N N . LEU A 1 418 ? -10.57 4.453 15.781 1 88.75 418 LEU A N 1
ATOM 3206 C CA . LEU A 1 418 ? -9.469 3.59 15.359 1 88.75 418 LEU A CA 1
ATOM 3207 C C . LEU A 1 418 ? -9.953 2.156 15.164 1 88.75 418 LEU A C 1
ATOM 3209 O O . LEU A 1 418 ? -9.492 1.46 14.258 1 88.75 418 LEU A O 1
ATOM 3213 N N . VAL A 1 419 ? -10.812 1.763 16.062 1 85.88 419 VAL A N 1
ATOM 3214 C CA . VAL A 1 419 ? -11.523 0.492 15.969 1 85.88 419 VAL A CA 1
ATOM 3215 C C . VAL A 1 419 ? -13.016 0.747 15.75 1 85.88 419 VAL A C 1
ATOM 3217 O O . VAL A 1 419 ? -13.617 1.562 16.453 1 85.88 419 VAL A O 1
ATOM 3220 N N . PRO A 1 420 ? -13.523 0.18 14.688 1 87 420 PRO A N 1
ATOM 3221 C CA . PRO A 1 420 ? -14.93 0.469 14.398 1 87 420 PRO A CA 1
ATOM 3222 C C . PRO A 1 420 ? -15.867 0.01 15.516 1 87 420 PRO A C 1
ATOM 3224 O O . PRO A 1 420 ? -15.57 -0.958 16.219 1 87 420 PRO A O 1
ATOM 3227 N N . LEU A 1 421 ? -16.891 0.709 15.672 1 83 421 LEU A N 1
ATOM 3228 C CA . LEU A 1 421 ? -17.953 0.301 16.594 1 83 421 LEU A CA 1
ATOM 3229 C C . LEU A 1 421 ? -18.703 -0.911 16.047 1 83 421 LEU A C 1
ATOM 3231 O O . LEU A 1 421 ? -18.875 -1.053 14.836 1 83 421 LEU A O 1
ATOM 3235 N N . PRO A 1 422 ? -19.031 -1.778 17.031 1 78.19 422 PRO A N 1
ATOM 3236 C CA . PRO A 1 422 ? -19.797 -2.947 16.578 1 78.19 422 PRO A CA 1
ATOM 3237 C C . PRO A 1 422 ? -21.172 -2.584 16.016 1 78.19 422 PRO A C 1
ATOM 3239 O O . PRO A 1 422 ? -21.812 -1.667 16.516 1 78.19 422 PRO A O 1
ATOM 3242 N N . THR A 1 423 ? -21.359 -2.766 14.789 1 66.94 423 THR A N 1
ATOM 3243 C CA . THR A 1 423 ? -22.703 -2.59 14.227 1 66.94 423 THR A CA 1
ATOM 3244 C C . THR A 1 423 ? -23.359 -3.943 13.961 1 66.94 423 THR A C 1
ATOM 3246 O O . THR A 1 423 ? -22.688 -4.973 13.945 1 66.94 423 THR A O 1
ATOM 3249 N N . ALA A 1 424 ? -24.703 -4.051 13.945 1 51.97 424 ALA A N 1
ATOM 3250 C CA . ALA A 1 424 ? -25.438 -5.281 13.656 1 51.97 424 ALA A CA 1
ATOM 3251 C C . ALA A 1 424 ? -24.703 -6.105 12.594 1 51.97 424 ALA A C 1
ATOM 3253 O O . ALA A 1 424 ? -24.812 -7.336 12.578 1 51.97 424 ALA A O 1
ATOM 3254 N N . GLN A 1 425 ? -23.969 -5.516 11.711 1 50.44 425 GLN A N 1
ATOM 3255 C CA . GLN A 1 425 ? -23.297 -6.223 10.625 1 50.44 425 GLN A CA 1
ATOM 3256 C C . GLN A 1 425 ? -22.016 -6.879 11.102 1 50.44 425 GLN A C 1
ATOM 3258 O O . GLN A 1 425 ? -21.453 -7.73 10.414 1 50.44 425 GLN A O 1
ATOM 3263 N N . THR A 1 426 ? -21.422 -6.461 12.156 1 52.06 426 THR A N 1
ATOM 3264 C CA . THR A 1 426 ? -20.172 -7.023 12.648 1 52.06 426 THR A CA 1
ATOM 3265 C C . THR A 1 426 ? -20.438 -8.195 13.594 1 52.06 426 THR A C 1
ATOM 3267 O O . THR A 1 426 ? -19.5 -8.781 14.141 1 52.06 426 THR A O 1
ATOM 3270 N N . GLU A 1 427 ? -21.672 -8.453 14.016 1 45.62 427 GLU A N 1
ATOM 3271 C CA . GLU A 1 427 ? -21.906 -9.57 14.922 1 45.62 427 GLU A CA 1
ATOM 3272 C C . GLU A 1 427 ? -21.625 -10.906 14.242 1 45.62 427 GLU A C 1
ATOM 3274 O O . GLU A 1 427 ? -22.062 -11.141 13.117 1 45.62 427 GLU A O 1
ATOM 3279 N N . PRO A 1 428 ? -20.688 -11.547 14.664 1 42.12 428 PRO A N 1
ATOM 3280 C CA . PRO A 1 428 ? -20.5 -12.883 14.102 1 42.12 428 PRO A CA 1
ATOM 3281 C C . PRO A 1 428 ? -21.812 -13.672 14.023 1 42.12 428 PRO A C 1
ATOM 3283 O O . PRO A 1 428 ? -22.703 -13.492 14.867 1 42.12 428 PRO A O 1
ATOM 3286 N N . ALA A 1 429 ? -22.266 -14.164 12.898 1 36.44 429 ALA A N 1
ATOM 3287 C CA . ALA A 1 429 ? -23.391 -15.094 12.781 1 36.44 429 ALA A CA 1
ATOM 3288 C C . ALA A 1 429 ? -23.281 -16.219 13.812 1 36.44 429 ALA A C 1
ATOM 3290 O O . ALA A 1 429 ? -22.438 -17.109 13.695 1 36.44 429 ALA A O 1
ATOM 3291 N N . THR A 1 430 ? -23.438 -15.961 15.062 1 35.16 430 THR A N 1
ATOM 3292 C CA . THR A 1 430 ? -23.609 -17.062 16 1 35.16 430 THR A CA 1
ATOM 3293 C C . THR A 1 430 ? -24.625 -18.078 15.461 1 35.16 430 THR A C 1
ATOM 3295 O O . THR A 1 430 ? -25.781 -17.734 15.242 1 35.16 430 THR A O 1
ATOM 3298 N N . GLY A 1 431 ? -24.219 -19 14.594 1 31.62 431 GLY A N 1
ATOM 3299 C CA . GLY A 1 431 ? -25 -20.203 14.305 1 31.62 431 GLY A CA 1
ATOM 3300 C C . GLY A 1 431 ? -25.703 -20.75 15.523 1 31.62 431 GLY A C 1
ATOM 3301 O O . GLY A 1 431 ? -25.109 -20.906 16.594 1 31.62 431 GLY A O 1
ATOM 3302 N N . SER A 1 432 ? -27.031 -20.406 15.711 1 29.41 432 SER A N 1
ATOM 3303 C CA . SER A 1 432 ? -27.844 -21.172 16.641 1 29.41 432 SER A CA 1
ATOM 3304 C C . SER A 1 432 ? -27.641 -22.672 16.484 1 29.41 432 SER A C 1
ATOM 3306 O O . SER A 1 432 ? -27.688 -23.188 15.359 1 29.41 432 SER A O 1
ATOM 3308 N N . PRO A 1 433 ? -26.938 -23.312 17.359 1 33.84 433 PRO A N 1
ATOM 3309 C CA . PRO A 1 433 ? -27.031 -24.766 17.391 1 33.84 433 PRO A CA 1
ATOM 3310 C C . PRO A 1 433 ? -28.469 -25.266 17.297 1 33.84 433 PRO A C 1
ATOM 3312 O O . PRO A 1 433 ? -29.281 -24.953 18.156 1 33.84 433 PRO A O 1
ATOM 3315 N N . GLN A 1 434 ? -29.156 -25.266 16.078 1 21.95 434 GLN A N 1
ATOM 3316 C CA . GLN A 1 434 ? -30.188 -26.297 16.109 1 21.95 434 GLN A CA 1
ATOM 3317 C C . GLN A 1 434 ? -29.578 -27.703 16.141 1 21.95 434 GLN A C 1
ATOM 3319 O O . GLN A 1 434 ? -28.578 -27.953 15.469 1 21.95 434 GLN A O 1
ATOM 3324 N N . MET B 1 1 ? 59.969 -47.25 31.891 1 26.55 1 MET B N 1
ATOM 3325 C CA . MET B 1 1 ? 60.219 -45.812 31.922 1 26.55 1 MET B CA 1
ATOM 3326 C C . MET B 1 1 ? 59.062 -45.031 31.281 1 26.55 1 MET B C 1
ATOM 3328 O O . MET B 1 1 ? 58.906 -45.062 30.062 1 26.55 1 MET B O 1
ATOM 3332 N N . HIS B 1 2 ? 57.875 -44.875 32 1 30.19 2 HIS B N 1
ATOM 3333 C CA . HIS B 1 2 ? 56.438 -44.656 31.781 1 30.19 2 HIS B CA 1
ATOM 3334 C C . HIS B 1 2 ? 56.125 -43.188 31.578 1 30.19 2 HIS B C 1
ATOM 3336 O O . HIS B 1 2 ? 56.156 -42.406 32.531 1 30.19 2 HIS B O 1
ATOM 3342 N N . LEU B 1 3 ? 56.594 -42.562 30.422 1 29.25 3 LEU B N 1
ATOM 3343 C CA . LEU B 1 3 ? 56.594 -41.125 30.078 1 29.25 3 LEU B CA 1
ATOM 3344 C C . LEU B 1 3 ? 55.156 -40.594 30 1 29.25 3 LEU B C 1
ATOM 3346 O O . LEU B 1 3 ? 54.406 -41 29.125 1 29.25 3 LEU B O 1
ATOM 3350 N N . ARG B 1 4 ? 54.5 -40.219 31.203 1 31.25 4 ARG B N 1
ATOM 3351 C CA . ARG B 1 4 ? 53.094 -39.844 31.406 1 31.25 4 ARG B CA 1
ATOM 3352 C C . ARG B 1 4 ? 52.812 -38.469 30.859 1 31.25 4 ARG B C 1
ATOM 3354 O O . ARG B 1 4 ? 53.438 -37.5 31.266 1 31.25 4 ARG B O 1
ATOM 3361 N N . PHE B 1 5 ? 52.469 -38.375 29.547 1 35.25 5 PHE B N 1
ATOM 3362 C CA . PHE B 1 5 ? 52.281 -37.156 28.797 1 35.25 5 PHE B CA 1
ATOM 3363 C C . PHE B 1 5 ? 51.156 -36.312 29.438 1 35.25 5 PHE B C 1
ATOM 3365 O O . PHE B 1 5 ? 50.094 -36.812 29.734 1 35.25 5 PHE B O 1
ATOM 3372 N N . PRO B 1 6 ? 51.5 -35.156 30.188 1 41.38 6 PRO B N 1
ATOM 3373 C CA . PRO B 1 6 ? 50.594 -34.312 30.984 1 41.38 6 PRO B CA 1
ATOM 3374 C C . PRO B 1 6 ? 49.469 -33.688 30.156 1 41.38 6 PRO B C 1
ATOM 3376 O O . PRO B 1 6 ? 49.625 -33.5 28.953 1 41.38 6 PRO B O 1
ATOM 3379 N N . PRO B 1 7 ? 48.125 -33.688 30.625 1 38.72 7 PRO B N 1
ATOM 3380 C CA . PRO B 1 7 ? 46.844 -33.375 29.984 1 38.72 7 PRO B CA 1
ATOM 3381 C C . PRO B 1 7 ? 46.719 -31.922 29.594 1 38.72 7 PRO B C 1
ATOM 3383 O O . PRO B 1 7 ? 46.875 -31.031 30.438 1 38.72 7 PRO B O 1
ATOM 3386 N N . ARG B 1 8 ? 47.125 -31.438 28.328 1 40.88 8 ARG B N 1
ATOM 3387 C CA . ARG B 1 8 ? 47.156 -30.156 27.625 1 40.88 8 ARG B CA 1
ATOM 3388 C C . ARG B 1 8 ? 45.812 -29.469 27.656 1 40.88 8 ARG B C 1
ATOM 3390 O O . ARG B 1 8 ? 45.594 -28.469 26.953 1 40.88 8 ARG B O 1
ATOM 3397 N N . GLY B 1 9 ? 44.781 -30.062 28.328 1 40.06 9 GLY B N 1
ATOM 3398 C CA . GLY B 1 9 ? 43.438 -29.625 28.094 1 40.06 9 GLY B CA 1
ATOM 3399 C C . GLY B 1 9 ? 43.125 -28.25 28.672 1 40.06 9 GLY B C 1
ATOM 3400 O O . GLY B 1 9 ? 42 -27.75 28.562 1 40.06 9 GLY B O 1
ATOM 3401 N N . GLY B 1 10 ? 43.938 -27.797 29.656 1 44.94 10 GLY B N 1
ATOM 3402 C CA . GLY B 1 10 ? 43.438 -26.703 30.484 1 44.94 10 GLY B CA 1
ATOM 3403 C C . GLY B 1 10 ? 43.5 -25.359 29.781 1 44.94 10 GLY B C 1
ATOM 3404 O O . GLY B 1 10 ? 42.969 -24.375 30.281 1 44.94 10 GLY B O 1
ATOM 3405 N N . ARG B 1 11 ? 44.5 -25.188 28.844 1 48.03 11 ARG B N 1
ATOM 3406 C CA . ARG B 1 11 ? 44.781 -23.859 28.328 1 48.03 11 ARG B CA 1
ATOM 3407 C C . ARG B 1 11 ? 43.688 -23.406 27.359 1 48.03 11 ARG B C 1
ATOM 3409 O O . ARG B 1 11 ? 43.5 -22.203 27.141 1 48.03 11 ARG B O 1
ATOM 3416 N N . LEU B 1 12 ? 43.094 -24.531 26.656 1 47.34 12 LEU B N 1
ATOM 3417 C CA . LEU B 1 12 ? 42.156 -24.094 25.609 1 47.34 12 LEU B CA 1
ATOM 3418 C C . LEU B 1 12 ? 40.875 -23.531 26.219 1 47.34 12 LEU B C 1
ATOM 3420 O O . LEU B 1 12 ? 40.219 -22.703 25.609 1 47.34 12 LEU B O 1
ATOM 3424 N N . PHE B 1 13 ? 40.531 -24.047 27.453 1 48.75 13 PHE B N 1
ATOM 3425 C CA . PHE B 1 13 ? 39.281 -23.562 28.031 1 48.75 13 PHE B CA 1
ATOM 3426 C C . PHE B 1 13 ? 39.406 -22.141 28.516 1 48.75 13 PHE B C 1
ATOM 3428 O O . PHE B 1 13 ? 38.469 -21.359 28.484 1 48.75 13 PHE B O 1
ATOM 3435 N N . ALA B 1 14 ? 40.688 -21.781 29.031 1 49.22 14 ALA B N 1
ATOM 3436 C CA . ALA B 1 14 ? 40.844 -20.422 29.547 1 49.22 14 ALA B CA 1
ATOM 3437 C C . ALA B 1 14 ? 40.781 -19.391 28.422 1 49.22 14 ALA B C 1
ATOM 3439 O O . ALA B 1 14 ? 40.312 -18.266 28.609 1 49.22 14 ALA B O 1
ATOM 3440 N N . LEU B 1 15 ? 41.344 -19.797 27.234 1 45.22 15 LEU B N 1
ATOM 3441 C CA . LEU B 1 15 ? 41.344 -18.828 26.141 1 45.22 15 LEU B CA 1
ATOM 3442 C C . LEU B 1 15 ? 39.906 -18.656 25.594 1 45.22 15 LEU B C 1
ATOM 3444 O O . LEU B 1 15 ? 39.531 -17.562 25.188 1 45.22 15 LEU B O 1
ATOM 3448 N N . ALA B 1 16 ? 39.094 -19.75 25.547 1 46.69 16 ALA B N 1
ATOM 3449 C CA . ALA B 1 16 ? 37.75 -19.609 25.031 1 46.69 16 ALA B CA 1
ATOM 3450 C C . ALA B 1 16 ? 36.906 -18.734 25.953 1 46.69 16 ALA B C 1
ATOM 3452 O O . ALA B 1 16 ? 36.062 -17.969 25.484 1 46.69 16 ALA B O 1
ATOM 3453 N N . ALA B 1 17 ? 37.062 -18.922 27.312 1 44.41 17 ALA B N 1
ATOM 3454 C CA . ALA B 1 17 ? 36.312 -18.094 28.234 1 44.41 17 ALA B CA 1
ATOM 3455 C C . ALA B 1 17 ? 36.688 -16.625 28.094 1 44.41 17 ALA B C 1
ATOM 3457 O O . ALA B 1 17 ? 35.844 -15.734 28.281 1 44.41 17 ALA B O 1
ATOM 3458 N N . ALA B 1 18 ? 38 -16.375 27.828 1 42.34 18 ALA B N 1
ATOM 3459 C CA . ALA B 1 18 ? 38.406 -14.977 27.672 1 42.34 18 ALA B CA 1
ATOM 3460 C C . ALA B 1 18 ? 37.812 -14.367 26.406 1 42.34 18 ALA B C 1
ATOM 3462 O O . ALA B 1 18 ? 37.5 -13.172 26.375 1 42.34 18 ALA B O 1
ATOM 3463 N N . LEU B 1 19 ? 37.719 -15.234 25.297 1 41.97 19 LEU B N 1
ATOM 3464 C CA . LEU B 1 19 ? 37.188 -14.641 24.062 1 41.97 19 LEU B CA 1
ATOM 3465 C C . LEU B 1 19 ? 35.688 -14.352 24.203 1 41.97 19 LEU B C 1
ATOM 3467 O O . LEU B 1 19 ? 35.156 -13.5 23.484 1 41.97 19 LEU B O 1
ATOM 3471 N N . VAL B 1 20 ? 34.938 -15.211 24.953 1 42.25 20 VAL B N 1
ATOM 3472 C CA . VAL B 1 20 ? 33.531 -14.891 25.109 1 42.25 20 VAL B CA 1
ATOM 3473 C C . VAL B 1 20 ? 33.375 -13.57 25.859 1 42.25 20 VAL B C 1
ATOM 3475 O O . VAL B 1 20 ? 32.406 -12.852 25.656 1 42.25 20 VAL B O 1
ATOM 3478 N N . ALA B 1 21 ? 34.281 -13.234 26.797 1 39.16 21 ALA B N 1
ATOM 3479 C CA . ALA B 1 21 ? 34.125 -12 27.562 1 39.16 21 ALA B CA 1
ATOM 3480 C C . ALA B 1 21 ? 34.312 -10.781 26.656 1 39.16 21 ALA B C 1
ATOM 3482 O O . ALA B 1 21 ? 33.781 -9.703 26.953 1 39.16 21 ALA B O 1
ATOM 3483 N N . VAL B 1 22 ? 35.281 -10.883 25.656 1 36.91 22 VAL B N 1
ATOM 3484 C CA . VAL B 1 22 ? 35.562 -9.648 24.938 1 36.91 22 VAL B CA 1
ATOM 3485 C C . VAL B 1 22 ? 34.344 -9.258 24.078 1 36.91 22 VAL B C 1
ATOM 3487 O O . VAL B 1 22 ? 34.094 -8.07 23.875 1 36.91 22 VAL B O 1
ATOM 3490 N N . SER B 1 23 ? 33.688 -10.289 23.453 1 36.47 23 SER B N 1
ATOM 3491 C CA . SER B 1 23 ? 32.812 -9.766 22.406 1 36.47 23 SER B CA 1
ATOM 3492 C C . SER B 1 23 ? 31.625 -9.023 23.016 1 36.47 23 SER B C 1
ATOM 3494 O O . SER B 1 23 ? 30.688 -8.664 22.312 1 36.47 23 SER B O 1
ATOM 3496 N N . GLN B 1 24 ? 31.422 -9.289 24.297 1 36.16 24 GLN B N 1
ATOM 3497 C CA . GLN B 1 24 ? 30.359 -8.414 24.766 1 36.16 24 GLN B CA 1
ATOM 3498 C C . GLN B 1 24 ? 30.75 -6.945 24.641 1 36.16 24 GLN B C 1
ATOM 3500 O O . GLN B 1 24 ? 31.109 -6.305 25.641 1 36.16 24 GLN B O 1
ATOM 3505 N N . LEU B 1 25 ? 31.703 -6.617 23.703 1 34.69 25 LEU B N 1
ATOM 3506 C CA . LEU B 1 25 ? 31.812 -5.18 23.453 1 34.69 25 LEU B CA 1
ATOM 3507 C C . LEU B 1 25 ? 30.422 -4.535 23.438 1 34.69 25 LEU B C 1
ATOM 3509 O O . LEU B 1 25 ? 29.578 -4.883 22.609 1 34.69 25 LEU B O 1
ATOM 3513 N N . ALA B 1 26 ? 29.891 -4.223 24.578 1 34.28 26 ALA B N 1
ATOM 3514 C CA . ALA B 1 26 ? 28.906 -3.176 24.859 1 34.28 26 ALA B CA 1
ATOM 3515 C C . ALA B 1 26 ? 29.031 -2.027 23.859 1 34.28 26 ALA B C 1
ATOM 3517 O O . ALA B 1 26 ? 30.047 -1.334 23.828 1 34.28 26 ALA B O 1
ATOM 3518 N N . HIS B 1 27 ? 28.641 -2.105 22.594 1 37.09 27 HIS B N 1
ATOM 3519 C CA . HIS B 1 27 ? 28.344 -0.878 21.859 1 37.09 27 HIS B CA 1
ATOM 3520 C C . HIS B 1 27 ? 27.969 0.254 22.797 1 37.09 27 HIS B C 1
ATOM 3522 O O . HIS B 1 27 ? 26.938 0.188 23.469 1 37.09 27 HIS B O 1
ATOM 3528 N N . ALA B 1 28 ? 28.797 0.766 23.625 1 35.59 28 ALA B N 1
ATOM 3529 C CA . ALA B 1 28 ? 28.672 2.062 24.297 1 35.59 28 ALA B CA 1
ATOM 3530 C C . ALA B 1 28 ? 27.719 2.975 23.516 1 35.59 28 ALA B C 1
ATOM 3532 O O . ALA B 1 28 ? 28 3.336 22.375 1 35.59 28 ALA B O 1
ATOM 3533 N N . GLU B 1 29 ? 26.453 2.883 23.5 1 42.53 29 GLU B N 1
ATOM 3534 C CA . GLU B 1 29 ? 25.5 3.932 23.172 1 42.53 29 GLU B CA 1
ATOM 3535 C C . GLU B 1 29 ? 26.078 5.316 23.438 1 42.53 29 GLU B C 1
ATOM 3537 O O . GLU B 1 29 ? 26.406 5.645 24.578 1 42.53 29 GLU B O 1
ATOM 3542 N N . ALA B 1 30 ? 27.094 5.809 22.766 1 45.38 30 ALA B N 1
ATOM 3543 C CA . ALA B 1 30 ? 27.656 7.152 22.844 1 45.38 30 ALA B CA 1
ATOM 3544 C C . ALA B 1 30 ? 26.625 8.141 23.391 1 45.38 30 ALA B C 1
ATOM 3546 O O . ALA B 1 30 ? 25.578 8.352 22.781 1 45.38 30 ALA B O 1
ATOM 3547 N N . THR B 1 31 ? 26.391 8.305 24.656 1 58.62 31 THR B N 1
ATOM 3548 C CA . THR B 1 31 ? 25.672 9.203 25.547 1 58.62 31 THR B CA 1
ATOM 3549 C C . THR B 1 31 ? 25.812 10.656 25.078 1 58.62 31 THR B C 1
ATOM 3551 O O . THR B 1 31 ? 25.375 11.578 25.766 1 58.62 31 THR B O 1
ATOM 3554 N N . GLY B 1 32 ? 26.578 10.914 23.984 1 79.69 32 GLY B N 1
ATOM 3555 C CA . GLY B 1 32 ? 26.734 12.281 23.531 1 79.69 32 GLY B CA 1
ATOM 3556 C C . GLY B 1 32 ? 25.562 12.758 22.688 1 79.69 32 GLY B C 1
ATOM 3557 O O . GLY B 1 32 ? 24.594 12.023 22.469 1 79.69 32 GLY B O 1
ATOM 3558 N N . ALA B 1 33 ? 25.656 14 22.234 1 93.19 33 ALA B N 1
ATOM 3559 C CA . ALA B 1 33 ? 24.609 14.609 21.422 1 93.19 33 ALA B CA 1
ATOM 3560 C C . ALA B 1 33 ? 24.375 13.812 20.141 1 93.19 33 ALA B C 1
ATOM 3562 O O . ALA B 1 33 ? 25.328 13.312 19.531 1 93.19 33 ALA B O 1
ATOM 3563 N N . LEU B 1 34 ? 23.172 13.422 19.859 1 96.12 34 LEU B N 1
ATOM 3564 C CA . LEU B 1 34 ? 22.766 12.688 18.672 1 96.12 34 LEU B CA 1
ATOM 3565 C C . LEU B 1 34 ? 22.938 13.539 17.422 1 96.12 34 LEU B C 1
ATOM 3567 O O . LEU B 1 34 ? 22.203 14.492 17.203 1 96.12 34 LEU B O 1
ATOM 3571 N N . SER B 1 35 ? 23.984 13.211 16.656 1 95.38 35 SER B N 1
ATOM 3572 C CA . SER B 1 35 ? 24.203 13.922 15.406 1 95.38 35 SER B CA 1
ATOM 3573 C C . SER B 1 35 ? 23.25 13.438 14.32 1 95.38 35 SER B C 1
ATOM 3575 O O . SER B 1 35 ? 22.641 12.375 14.445 1 95.38 35 SER B O 1
ATOM 3577 N N . LEU B 1 36 ? 23.094 14.266 13.328 1 94.44 36 LEU B N 1
ATOM 3578 C CA . LEU B 1 36 ? 22.25 13.906 12.195 1 94.44 36 LEU B CA 1
ATOM 3579 C C . LEU B 1 36 ? 22.766 12.648 11.508 1 94.44 36 LEU B C 1
ATOM 3581 O O . LEU B 1 36 ? 21.984 11.766 11.148 1 94.44 36 LEU B O 1
ATOM 3585 N N . GLN B 1 37 ? 24.094 12.5 11.359 1 92.31 37 GLN B N 1
ATOM 3586 C CA . GLN B 1 37 ? 24.703 11.352 10.703 1 92.31 37 GLN B CA 1
ATOM 3587 C C . GLN B 1 37 ? 24.469 10.07 11.508 1 92.31 37 GLN B C 1
ATOM 3589 O O . GLN B 1 37 ? 24.219 9.016 10.93 1 92.31 37 GLN B O 1
ATOM 3594 N N . GLU B 1 38 ? 24.562 10.242 12.766 1 94.69 38 GLU B N 1
ATOM 3595 C CA . GLU B 1 38 ? 24.312 9.086 13.625 1 94.69 38 GLU B CA 1
ATOM 3596 C C . GLU B 1 38 ? 22.859 8.625 13.516 1 94.69 38 GLU B C 1
ATOM 3598 O O . GLU B 1 38 ? 22.578 7.426 13.508 1 94.69 38 GLU B O 1
ATOM 3603 N N . ALA B 1 39 ? 21.906 9.609 13.461 1 96.12 39 ALA B N 1
ATOM 3604 C CA . ALA B 1 39 ? 20.5 9.273 13.297 1 96.12 39 ALA B CA 1
ATOM 3605 C C . ALA B 1 39 ? 20.25 8.508 12.008 1 96.12 39 ALA B C 1
ATOM 3607 O O . ALA B 1 39 ? 19.484 7.543 11.984 1 96.12 39 ALA B O 1
ATOM 3608 N N . VAL B 1 40 ? 20.953 8.883 10.969 1 96 40 VAL B N 1
ATOM 3609 C CA . VAL B 1 40 ? 20.828 8.211 9.68 1 96 40 VAL B CA 1
ATOM 3610 C C . VAL B 1 40 ? 21.328 6.777 9.797 1 96 40 VAL B C 1
ATOM 3612 O O . VAL B 1 40 ? 20.703 5.848 9.281 1 96 40 VAL B O 1
ATOM 3615 N N . GLY B 1 41 ? 22.453 6.605 10.438 1 94.94 41 GLY B N 1
ATOM 3616 C CA . GLY B 1 41 ? 23 5.273 10.648 1 94.94 41 GLY B CA 1
ATOM 3617 C C . GLY B 1 41 ? 22.078 4.367 11.438 1 94.94 41 GLY B C 1
ATOM 3618 O O . GLY B 1 41 ? 21.859 3.211 11.07 1 94.94 41 GLY B O 1
ATOM 3619 N N . LEU B 1 42 ? 21.531 4.922 12.531 1 96 42 LEU B N 1
ATOM 3620 C CA . LEU B 1 42 ? 20.625 4.164 13.375 1 96 42 LEU B CA 1
ATOM 3621 C C . LEU B 1 42 ? 19.359 3.771 12.609 1 96 42 LEU B C 1
ATOM 3623 O O . LEU B 1 42 ? 18.906 2.629 12.703 1 96 42 LEU B O 1
ATOM 3627 N N . ALA B 1 43 ? 18.797 4.715 11.867 1 97.06 43 ALA B N 1
ATOM 3628 C CA . ALA B 1 43 ? 17.594 4.445 11.078 1 97.06 43 ALA B CA 1
ATOM 3629 C C . ALA B 1 43 ? 17.859 3.385 10.016 1 97.06 43 ALA B C 1
ATOM 3631 O O . ALA B 1 43 ? 17.031 2.512 9.773 1 97.06 43 ALA B O 1
ATOM 3632 N N . SER B 1 44 ? 19.016 3.475 9.375 1 96.12 44 SER B N 1
ATOM 3633 C CA . SER B 1 44 ? 19.391 2.516 8.344 1 96.12 44 SER B CA 1
ATOM 3634 C C . SER B 1 44 ? 19.5 1.105 8.914 1 96.12 44 SER B C 1
ATOM 3636 O O . SER B 1 44 ? 19.031 0.145 8.305 1 96.12 44 SER B O 1
ATOM 3638 N N . ALA B 1 45 ? 20.094 0.976 10.055 1 94.38 45 ALA B N 1
ATOM 3639 C CA . ALA B 1 45 ? 20.266 -0.325 10.695 1 94.38 45 ALA B CA 1
ATOM 3640 C C . ALA B 1 45 ? 18.922 -0.911 11.117 1 94.38 45 ALA B C 1
ATOM 3642 O O . ALA B 1 45 ? 18.672 -2.104 10.922 1 94.38 45 ALA B O 1
ATOM 3643 N N . ARG B 1 46 ? 18.094 -0.088 11.633 1 93.94 46 ARG B N 1
ATOM 3644 C CA . ARG B 1 46 ? 16.797 -0.525 12.141 1 93.94 46 ARG B CA 1
ATOM 3645 C C . ARG B 1 46 ? 15.859 -0.924 11 1 93.94 46 ARG B C 1
ATOM 3647 O O . ARG B 1 46 ? 14.914 -1.68 11.203 1 93.94 46 ARG B O 1
ATOM 3654 N N . SER B 1 47 ? 16.109 -0.427 9.828 1 95.38 47 SER B N 1
ATOM 3655 C CA . SER B 1 47 ? 15.227 -0.653 8.695 1 95.38 47 SER B CA 1
ATOM 3656 C C . SER B 1 47 ? 15.445 -2.037 8.086 1 95.38 47 SER B C 1
ATOM 3658 O O . SER B 1 47 ? 14.633 -2.502 7.285 1 95.38 47 SER B O 1
ATOM 3660 N N . ALA B 1 48 ? 16.469 -2.775 8.516 1 93.38 48 ALA B N 1
ATOM 3661 C CA . ALA B 1 48 ? 16.875 -4.035 7.891 1 93.38 48 ALA B CA 1
ATOM 3662 C C . ALA B 1 48 ? 15.789 -5.094 8.039 1 93.38 48 ALA B C 1
ATOM 3664 O O . ALA B 1 48 ? 15.641 -5.965 7.18 1 93.38 48 ALA B O 1
ATOM 3665 N N . ASP B 1 49 ? 15.039 -4.961 9.125 1 92.56 49 ASP B N 1
ATOM 3666 C CA . ASP B 1 49 ? 14.008 -5.965 9.359 1 92.56 49 ASP B CA 1
ATOM 3667 C C . ASP B 1 49 ? 12.641 -5.453 8.922 1 92.56 49 ASP B C 1
ATOM 3669 O O . ASP B 1 49 ? 11.617 -6.074 9.219 1 92.56 49 ASP B O 1
ATOM 3673 N N . ALA B 1 50 ? 12.617 -4.34 8.203 1 95.44 50 ALA B N 1
ATOM 3674 C CA . ALA B 1 50 ? 11.359 -3.729 7.805 1 95.44 50 ALA B CA 1
ATOM 3675 C C . ALA B 1 50 ? 11.445 -3.145 6.395 1 95.44 50 ALA B C 1
ATOM 3677 O O . ALA B 1 50 ? 11.359 -3.877 5.406 1 95.44 50 ALA B O 1
ATOM 3678 N N . GLU B 1 51 ? 11.758 -1.858 6.309 1 94.75 51 GLU B N 1
ATOM 3679 C CA . GLU B 1 51 ? 11.688 -1.144 5.039 1 94.75 51 GLU B CA 1
ATOM 3680 C C . GLU B 1 51 ? 12.719 -1.676 4.047 1 94.75 51 GLU B C 1
ATOM 3682 O O . GLU B 1 51 ? 12.516 -1.596 2.832 1 94.75 51 GLU B O 1
ATOM 3687 N N . THR B 1 52 ? 13.867 -2.176 4.566 1 94.94 52 THR B N 1
ATOM 3688 C CA . THR B 1 52 ? 14.945 -2.576 3.67 1 94.94 52 THR B CA 1
ATOM 3689 C C . THR B 1 52 ? 15.234 -4.07 3.803 1 94.94 52 THR B C 1
ATOM 3691 O O . THR B 1 52 ? 16.375 -4.504 3.648 1 94.94 52 THR B O 1
ATOM 3694 N N . SER B 1 53 ? 14.203 -4.809 4.102 1 94.44 53 SER B N 1
ATOM 3695 C CA . SER B 1 53 ? 14.312 -6.262 4.164 1 94.44 53 SER B CA 1
ATOM 3696 C C . SER B 1 53 ? 14.797 -6.836 2.838 1 94.44 53 SER B C 1
ATOM 3698 O O . SER B 1 53 ? 14.414 -6.355 1.77 1 94.44 53 SER B O 1
ATOM 3700 N N . ARG B 1 54 ? 15.602 -7.953 2.893 1 96.75 54 ARG B N 1
ATOM 3701 C CA . ARG B 1 54 ? 16.141 -8.594 1.7 1 96.75 54 ARG B CA 1
ATOM 3702 C C . ARG B 1 54 ? 15.312 -9.797 1.292 1 96.75 54 ARG B C 1
ATOM 3704 O O . ARG B 1 54 ? 15.711 -10.57 0.414 1 96.75 54 ARG B O 1
ATOM 3711 N N . ALA B 1 55 ? 14.203 -9.906 1.908 1 96.94 55 ALA B N 1
ATOM 3712 C CA . ALA B 1 55 ? 13.375 -11.102 1.735 1 96.94 55 ALA B CA 1
ATOM 3713 C C . ALA B 1 55 ? 12.969 -11.281 0.275 1 96.94 55 ALA B C 1
ATOM 3715 O O . ALA B 1 55 ? 13.039 -12.383 -0.264 1 96.94 55 ALA B O 1
ATOM 3716 N N . ALA B 1 56 ? 12.57 -10.258 -0.408 1 96.56 56 ALA B N 1
ATOM 3717 C CA . ALA B 1 56 ? 12.148 -10.336 -1.805 1 96.56 56 ALA B CA 1
ATOM 3718 C C . ALA B 1 56 ? 13.305 -10.758 -2.703 1 96.56 56 ALA B C 1
ATOM 3720 O O . ALA B 1 56 ? 13.117 -11.508 -3.66 1 96.56 56 ALA B O 1
ATOM 3721 N N . ILE B 1 57 ? 14.531 -10.227 -2.424 1 97.94 57 ILE B N 1
ATOM 3722 C CA . ILE B 1 57 ? 15.727 -10.602 -3.168 1 97.94 57 ILE B CA 1
ATOM 3723 C C . ILE B 1 57 ? 16.016 -12.086 -2.982 1 97.94 57 ILE B C 1
ATOM 3725 O O . ILE B 1 57 ? 16.25 -12.805 -3.957 1 97.94 57 ILE B O 1
ATOM 3729 N N . GLN B 1 58 ? 15.93 -12.516 -1.722 1 98.06 58 GLN B N 1
ATOM 3730 C CA . GLN B 1 58 ? 16.172 -13.922 -1.406 1 98.06 58 GLN B CA 1
ATOM 3731 C C . GLN B 1 58 ? 15.156 -14.82 -2.098 1 98.06 58 GLN B C 1
ATOM 3733 O O . GLN B 1 58 ? 15.516 -15.875 -2.639 1 98.06 58 GLN B O 1
ATOM 3738 N N . SER B 1 59 ? 13.898 -14.477 -2.062 1 98.25 59 SER B N 1
ATOM 3739 C CA . SER B 1 59 ? 12.859 -15.25 -2.727 1 98.25 59 SER B CA 1
ATOM 3740 C C . SER B 1 59 ? 13.164 -15.422 -4.211 1 98.25 59 SER B C 1
ATOM 3742 O O . SER B 1 59 ? 13.109 -16.547 -4.734 1 98.25 59 SER B O 1
ATOM 3744 N N . ALA B 1 60 ? 13.484 -14.336 -4.875 1 98.12 60 ALA B N 1
ATOM 3745 C CA . ALA B 1 60 ? 13.773 -14.375 -6.309 1 98.12 60 ALA B CA 1
ATOM 3746 C C . ALA B 1 60 ? 15.008 -15.227 -6.59 1 98.12 60 ALA B C 1
ATOM 3748 O O . ALA B 1 60 ? 15.031 -16 -7.555 1 98.12 60 ALA B O 1
ATOM 3749 N N . ASN B 1 61 ? 16.031 -15.156 -5.738 1 98.38 61 ASN B N 1
ATOM 3750 C CA . ASN B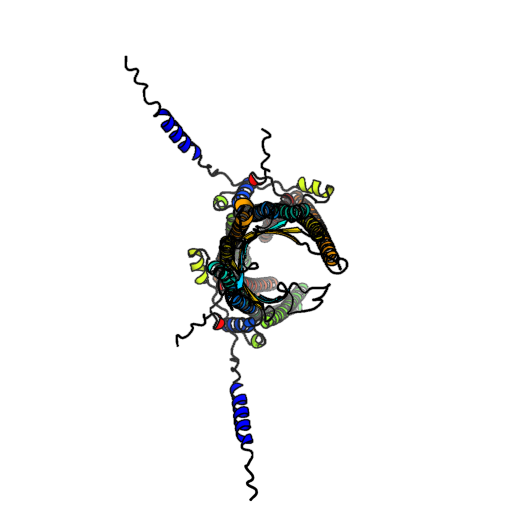 1 61 ? 17.266 -15.922 -5.922 1 98.38 61 ASN B CA 1
ATOM 3751 C C . ASN B 1 61 ? 17.016 -17.422 -5.785 1 98.38 61 ASN B C 1
ATOM 3753 O O . ASN B 1 61 ? 17.625 -18.219 -6.5 1 98.38 61 ASN B O 1
ATOM 3757 N N . GLU B 1 62 ? 16.156 -17.766 -4.816 1 98.31 62 GLU B N 1
ATOM 3758 C CA . GLU B 1 62 ? 15.805 -19.188 -4.695 1 98.31 62 GLU B CA 1
ATOM 3759 C C . GLU B 1 62 ? 15.133 -19.703 -5.969 1 98.31 62 GLU B C 1
ATOM 3761 O O . GLU B 1 62 ? 15.414 -20.812 -6.418 1 98.31 62 GLU B O 1
ATOM 3766 N N . MET B 1 63 ? 14.375 -18.859 -6.609 1 98.12 63 MET B N 1
ATOM 3767 C CA . MET B 1 63 ? 13.641 -19.281 -7.805 1 98.12 63 MET B CA 1
ATOM 3768 C C . MET B 1 63 ? 14.562 -19.328 -9.016 1 98.12 63 MET B C 1
ATOM 3770 O O . MET B 1 63 ? 14.289 -20.047 -9.977 1 98.12 63 MET B O 1
ATOM 3774 N N . VAL B 1 64 ? 15.703 -18.516 -8.992 1 98.25 64 VAL B N 1
ATOM 3775 C CA . VAL B 1 64 ? 16.703 -18.609 -10.055 1 98.25 64 VAL B CA 1
ATOM 3776 C C . VAL B 1 64 ? 17.219 -20.047 -10.156 1 98.25 64 VAL B C 1
ATOM 3778 O O . VAL B 1 64 ? 17.344 -20.594 -11.25 1 98.25 64 VAL B O 1
ATOM 3781 N N . VAL B 1 65 ? 17.438 -20.656 -8.992 1 98 65 VAL B N 1
ATOM 3782 C CA . VAL B 1 65 ? 17.984 -22.016 -8.945 1 98 65 VAL B CA 1
ATOM 3783 C C . VAL B 1 65 ? 16.922 -23.016 -9.398 1 98 65 VAL B C 1
ATOM 3785 O O . VAL B 1 65 ? 17.172 -23.844 -10.273 1 98 65 VAL B O 1
ATOM 3788 N N . ALA B 1 66 ? 15.711 -22.859 -8.914 1 97.19 66 ALA B N 1
ATOM 3789 C CA . ALA B 1 66 ? 14.633 -23.797 -9.227 1 97.19 66 ALA B CA 1
ATOM 3790 C C . ALA B 1 66 ? 14.281 -23.766 -10.711 1 97.19 66 ALA B C 1
ATOM 3792 O O . ALA B 1 66 ? 14.039 -24.797 -11.328 1 97.19 66 ALA B O 1
ATOM 3793 N N . ALA B 1 67 ? 14.305 -22.578 -11.297 1 96.69 67 ALA B N 1
ATOM 3794 C CA . ALA B 1 67 ? 13.891 -22.391 -12.68 1 96.69 67 ALA B CA 1
ATOM 3795 C C . ALA B 1 67 ? 14.883 -23.047 -13.641 1 96.69 67 ALA B C 1
ATOM 3797 O O . ALA B 1 67 ? 14.531 -23.359 -14.781 1 96.69 67 ALA B O 1
ATOM 3798 N N . GLY B 1 68 ? 16.109 -23.312 -13.188 1 96.38 68 GLY B N 1
ATOM 3799 C CA . GLY B 1 68 ? 17.141 -23.875 -14.047 1 96.38 68 GLY B CA 1
ATOM 3800 C C . GLY B 1 68 ? 17.125 -25.391 -14.062 1 96.38 68 GLY B C 1
ATOM 3801 O O . GLY B 1 68 ? 17.953 -26.016 -14.742 1 96.38 68 GLY B O 1
ATOM 3802 N N . GLN B 1 69 ? 16.125 -26.016 -13.43 1 96.19 69 GLN B N 1
ATOM 3803 C CA . GLN B 1 69 ? 16.141 -27.469 -13.289 1 96.19 69 GLN B CA 1
ATOM 3804 C C . GLN B 1 69 ? 15.141 -28.125 -14.234 1 96.19 69 GLN B C 1
ATOM 3806 O O . GLN B 1 69 ? 14.195 -27.469 -14.695 1 96.19 69 GLN B O 1
ATOM 3811 N N . LEU B 1 70 ? 15.359 -29.391 -14.578 1 96.5 70 LEU B N 1
ATOM 3812 C CA . LEU B 1 70 ? 14.414 -30.188 -15.336 1 96.5 70 LEU B CA 1
ATOM 3813 C C . LEU B 1 70 ? 13.234 -30.625 -14.469 1 96.5 70 LEU B C 1
ATOM 3815 O O . LEU B 1 70 ? 13.383 -30.781 -13.258 1 96.5 70 LEU B O 1
ATOM 3819 N N . PRO B 1 71 ? 12.055 -30.75 -15.07 1 95.06 71 PRO B N 1
ATOM 3820 C CA . PRO B 1 71 ? 10.938 -31.297 -14.297 1 95.06 71 PRO B CA 1
ATOM 3821 C C . PRO B 1 71 ? 11.234 -32.688 -13.75 1 95.06 71 PRO B C 1
ATOM 3823 O O . PRO B 1 71 ? 12.094 -33.406 -14.289 1 95.06 71 PRO B O 1
ATOM 3826 N N . ASP B 1 72 ? 10.531 -33.125 -12.727 1 95.62 72 ASP B N 1
ATOM 3827 C CA . ASP B 1 72 ? 10.695 -34.469 -12.141 1 95.62 72 ASP B CA 1
ATOM 3828 C C . ASP B 1 72 ? 10.258 -35.531 -13.109 1 95.62 72 ASP B C 1
ATOM 3830 O O . ASP B 1 72 ? 9.242 -35.406 -13.797 1 95.62 72 ASP B O 1
ATOM 3834 N N . PRO B 1 73 ? 11.047 -36.562 -13.211 1 97 73 PRO B N 1
ATOM 3835 C CA . PRO B 1 73 ? 10.586 -37.719 -14 1 97 73 PRO B CA 1
ATOM 3836 C C . PRO B 1 73 ? 9.359 -38.406 -13.391 1 97 73 PRO B C 1
ATOM 3838 O O . PRO B 1 73 ? 9.117 -38.281 -12.188 1 97 73 PRO B O 1
ATOM 3841 N N . VAL B 1 74 ? 8.68 -39.094 -14.195 1 97.81 74 VAL B N 1
ATOM 3842 C CA . VAL B 1 74 ? 7.496 -39.812 -13.742 1 97.81 74 VAL B CA 1
ATOM 3843 C C . VAL B 1 74 ? 7.711 -41.312 -13.898 1 97.81 74 VAL B C 1
ATOM 3845 O O . VAL B 1 74 ? 8.109 -41.781 -14.969 1 97.81 74 VAL B O 1
ATOM 3848 N N . LEU B 1 75 ? 7.531 -42.062 -12.859 1 98.06 75 LEU B N 1
ATOM 3849 C CA . LEU B 1 75 ? 7.594 -43.5 -12.883 1 98.06 75 LEU B CA 1
ATOM 3850 C C . LEU B 1 75 ? 6.203 -44.125 -13.039 1 98.06 75 LEU B C 1
ATOM 3852 O O . LEU B 1 75 ? 5.254 -43.688 -12.383 1 98.06 75 LEU B O 1
ATOM 3856 N N . LYS B 1 76 ? 6.078 -45.031 -13.883 1 97.56 76 LYS B N 1
ATOM 3857 C CA . LYS B 1 76 ? 4.805 -45.719 -14.133 1 97.56 76 LYS B CA 1
ATOM 3858 C C . LYS B 1 76 ? 4.941 -47.219 -13.977 1 97.56 76 LYS B C 1
ATOM 3860 O O . LYS B 1 76 ? 5.887 -47.812 -14.492 1 97.56 76 LYS B O 1
ATOM 3865 N N . PHE B 1 77 ? 4.098 -47.812 -13.227 1 97.31 77 PHE B N 1
ATOM 3866 C CA . PHE B 1 77 ? 3.967 -49.25 -13.094 1 97.31 77 PHE B CA 1
ATOM 3867 C C . PHE B 1 77 ? 2.658 -49.719 -13.711 1 97.31 77 PHE B C 1
ATOM 3869 O O . PHE B 1 77 ? 1.601 -49.156 -13.469 1 97.31 77 PHE B O 1
ATOM 3876 N N . GLY B 1 78 ? 2.787 -50.75 -14.5 1 95.62 78 GLY B N 1
ATOM 3877 C CA . GLY B 1 78 ? 1.574 -51.188 -15.18 1 95.62 78 GLY B CA 1
ATOM 3878 C C . GLY B 1 78 ? 1.436 -52.688 -15.234 1 95.62 78 GLY B C 1
ATOM 3879 O O . GLY B 1 78 ? 2.436 -53.406 -15.273 1 95.62 78 GLY B O 1
ATOM 3880 N N . LEU B 1 79 ? 0.271 -53.156 -15.094 1 94.88 79 LEU B N 1
ATOM 3881 C CA . LEU B 1 79 ? -0.187 -54.5 -15.477 1 94.88 79 LEU B CA 1
ATOM 3882 C C . LEU B 1 79 ? -1.13 -54.438 -16.672 1 94.88 79 LEU B C 1
ATOM 3884 O O . LEU B 1 79 ? -2.299 -54.062 -16.531 1 94.88 79 LEU B O 1
ATOM 3888 N N . ASP B 1 80 ? -0.593 -54.875 -17.766 1 92.25 80 ASP B N 1
ATOM 3889 C CA . ASP B 1 80 ? -1.316 -54.625 -19.016 1 92.25 80 ASP B CA 1
ATOM 3890 C C . ASP B 1 80 ? -1.882 -55.938 -19.578 1 92.25 80 ASP B C 1
ATOM 3892 O O . ASP B 1 80 ? -1.21 -56.969 -19.562 1 92.25 80 ASP B O 1
ATOM 3896 N N . ASN B 1 81 ? -3.051 -55.812 -20.031 1 91 81 ASN B N 1
ATOM 3897 C CA . ASN B 1 81 ? -3.713 -56.875 -20.812 1 91 81 ASN B CA 1
ATOM 3898 C C . ASN B 1 81 ? -3.828 -58.156 -20.016 1 91 81 ASN B C 1
ATOM 3900 O O . ASN B 1 81 ? -3.43 -59.219 -20.5 1 91 81 ASN B O 1
ATOM 3904 N N . VAL B 1 82 ? -4.43 -58.188 -18.891 1 92.06 82 VAL B N 1
ATOM 3905 C CA . VAL B 1 82 ? -4.781 -59.375 -18.125 1 92.06 82 VAL B CA 1
ATOM 3906 C C . VAL B 1 82 ? -6.117 -59.938 -18.609 1 92.06 82 VAL B C 1
ATOM 3908 O O . VAL B 1 82 ? -7.133 -59.25 -18.594 1 92.06 82 VAL B O 1
ATOM 3911 N N . PRO B 1 83 ? -6.094 -61.125 -19.062 1 91.94 83 PRO B N 1
ATOM 3912 C CA . PRO B 1 83 ? -7.359 -61.688 -19.547 1 91.94 83 PRO B CA 1
ATOM 3913 C C . PRO B 1 83 ? -8.43 -61.75 -18.453 1 91.94 83 PRO B C 1
ATOM 3915 O O . PRO B 1 83 ? -8.156 -62.188 -17.328 1 91.94 83 PRO B O 1
ATOM 3918 N N . LEU B 1 84 ? -9.617 -61.406 -18.781 1 91.12 84 LEU B N 1
ATOM 3919 C CA . LEU B 1 84 ? -10.664 -61.312 -17.766 1 91.12 84 LEU B CA 1
ATOM 3920 C C . LEU B 1 84 ? -11.672 -62.469 -17.922 1 91.12 84 LEU B C 1
ATOM 3922 O O . LEU B 1 84 ? -12.484 -62.719 -17.031 1 91.12 84 LEU B O 1
ATOM 3926 N N . ASN B 1 85 ? -11.547 -63.062 -19.109 1 87.88 85 ASN B N 1
ATOM 3927 C CA . ASN B 1 85 ? -12.453 -64.188 -19.359 1 87.88 85 ASN B CA 1
ATOM 3928 C C . ASN B 1 85 ? -11.766 -65.312 -20.156 1 87.88 85 ASN B C 1
ATOM 3930 O O . ASN B 1 85 ? -10.57 -65.188 -20.453 1 87.88 85 ASN B O 1
ATOM 3934 N N . LYS B 1 86 ? -12.422 -66.438 -20.328 1 85.25 86 LYS B N 1
ATOM 3935 C CA . LYS B 1 86 ? -12.008 -67.562 -21.109 1 85.25 86 LYS B CA 1
ATOM 3936 C C . LYS B 1 86 ? -10.945 -68.375 -20.359 1 85.25 86 LYS B C 1
ATOM 3938 O O . LYS B 1 86 ? -10.859 -68.312 -19.125 1 85.25 86 LYS B O 1
ATOM 3943 N N . SER B 1 87 ? -10.219 -69.25 -20.984 1 81.88 87 SER B N 1
ATOM 3944 C CA . SER B 1 87 ? -9.391 -70.25 -20.375 1 81.88 87 SER B CA 1
ATOM 3945 C C . SER B 1 87 ? -8.234 -69.625 -19.594 1 81.88 87 SER B C 1
ATOM 3947 O O . SER B 1 87 ? -7.793 -70.188 -18.578 1 81.88 87 SER B O 1
ATOM 3949 N N . ASP B 1 88 ? -7.848 -68.5 -19.891 1 81.75 88 ASP B N 1
ATOM 3950 C CA . ASP B 1 88 ? -6.664 -68 -19.234 1 81.75 88 ASP B CA 1
ATOM 3951 C C . ASP B 1 88 ? -7.035 -66.812 -18.312 1 81.75 88 ASP B C 1
ATOM 3953 O O . ASP B 1 88 ? -6.215 -65.938 -18.047 1 81.75 88 ASP B O 1
ATOM 3957 N N . GLN B 1 89 ? -8.18 -67 -17.75 1 84.31 89 GLN B N 1
ATOM 3958 C CA . GLN B 1 89 ? -8.703 -65.875 -16.938 1 84.31 89 GLN B CA 1
ATOM 3959 C C . GLN B 1 89 ? -7.785 -65.625 -15.75 1 84.31 89 GLN B C 1
ATOM 3961 O O . GLN B 1 89 ? -7.402 -66.5 -15.023 1 84.31 89 GLN B O 1
ATOM 3966 N N . PHE B 1 90 ? -7.34 -64.375 -15.633 1 86.69 90 PHE B N 1
ATOM 3967 C CA . PHE B 1 90 ? -6.578 -63.812 -14.539 1 86.69 90 PHE B CA 1
ATOM 3968 C C . PHE B 1 90 ? -5.156 -64.375 -14.508 1 86.69 90 PHE B C 1
ATOM 3970 O O . PHE B 1 90 ? -4.434 -64.188 -13.531 1 86.69 90 PHE B O 1
ATOM 3977 N N . SER B 1 91 ? -4.867 -65 -15.609 1 87.25 91 SER B N 1
ATOM 3978 C CA . SER B 1 91 ? -3.49 -65.5 -15.688 1 87.25 91 SER B CA 1
ATOM 3979 C C . SER B 1 91 ? -2.539 -64.375 -16.094 1 87.25 91 SER B C 1
ATOM 3981 O O . SER B 1 91 ? -2.844 -63.562 -16.984 1 87.25 91 SER B O 1
ATOM 3983 N N . LEU B 1 92 ? -1.4 -64.375 -15.445 1 87.06 92 LEU B N 1
ATOM 3984 C CA . LEU B 1 92 ? -0.433 -63.281 -15.719 1 87.06 92 LEU B CA 1
ATOM 3985 C C . LEU B 1 92 ? 0.705 -63.812 -16.594 1 87.06 92 LEU B C 1
ATOM 3987 O O . LEU B 1 92 ? 1.604 -63.062 -16.969 1 87.06 92 LEU B O 1
ATOM 3991 N N . SER B 1 93 ? 0.611 -65.125 -17 1 84.69 93 SER B N 1
ATOM 3992 C CA . SER B 1 93 ? 1.758 -65.688 -17.703 1 84.69 93 SER B CA 1
ATOM 3993 C C . SER B 1 93 ? 1.326 -66.438 -18.953 1 84.69 93 SER B C 1
ATOM 3995 O O . SER B 1 93 ? 2.146 -66.75 -19.828 1 84.69 93 SER B O 1
ATOM 3997 N N . ARG B 1 94 ? 0.111 -66.625 -19.094 1 84 94 ARG B N 1
ATOM 3998 C CA . ARG B 1 94 ? -0.298 -67.562 -20.125 1 84 94 ARG B CA 1
ATOM 3999 C C . ARG B 1 94 ? -0.624 -66.875 -21.438 1 84 94 ARG B C 1
ATOM 4001 O O . ARG B 1 94 ? -0.383 -67.375 -22.516 1 84 94 ARG B O 1
ATOM 4008 N N . ASP B 1 95 ? -1.154 -65.688 -21.203 1 85.12 95 ASP B N 1
ATOM 4009 C CA . ASP B 1 95 ? -1.481 -64.938 -22.422 1 85.12 95 ASP B CA 1
ATOM 4010 C C . ASP B 1 95 ? -0.274 -64.188 -22.922 1 85.12 95 ASP B C 1
ATOM 4012 O O . ASP B 1 95 ? 0.438 -63.531 -22.125 1 85.12 95 ASP B O 1
ATOM 4016 N N . PHE B 1 96 ? -0.07 -64.125 -24.234 1 83.38 96 PHE B N 1
ATOM 4017 C CA . PHE B 1 96 ? 1.113 -63.469 -24.828 1 83.38 96 PHE B CA 1
ATOM 4018 C C . PHE B 1 96 ? 1.023 -61.969 -24.766 1 83.38 96 PHE B C 1
ATOM 4020 O O . PHE B 1 96 ? 2.035 -61.281 -24.891 1 83.38 96 PHE B O 1
ATOM 4027 N N . MET B 1 97 ? -0.139 -61.438 -24.5 1 86.75 97 MET B N 1
ATOM 4028 C CA . MET B 1 97 ? -0.318 -59.969 -24.5 1 86.75 97 MET B CA 1
ATOM 4029 C C . MET B 1 97 ? -0.189 -59.406 -23.094 1 86.75 97 MET B C 1
ATOM 4031 O O . MET B 1 97 ? -0.023 -58.219 -22.922 1 86.75 97 MET B O 1
ATOM 4035 N N . THR B 1 98 ? -0.332 -60.312 -22.016 1 91.25 98 THR B N 1
ATOM 4036 C CA . THR B 1 98 ? -0.236 -59.844 -20.625 1 91.25 98 THR B CA 1
ATOM 4037 C C . THR B 1 98 ? 1.197 -59.469 -20.281 1 91.25 98 THR B C 1
ATOM 4039 O O . THR B 1 98 ? 2.131 -60.219 -20.516 1 91.25 98 THR B O 1
ATOM 4042 N N . GLN B 1 99 ? 1.334 -58.25 -19.781 1 93.44 99 GLN B N 1
ATOM 4043 C CA . GLN B 1 99 ? 2.67 -57.75 -19.453 1 93.44 99 GLN B CA 1
ATOM 4044 C C . GLN B 1 99 ? 2.66 -56.938 -18.172 1 93.44 99 GLN B C 1
ATOM 4046 O O . GLN B 1 99 ? 1.719 -56.188 -17.906 1 93.44 99 GLN B O 1
ATOM 4051 N N . ARG B 1 100 ? 3.758 -57.125 -17.359 1 95.25 100 ARG B N 1
ATOM 4052 C CA . ARG B 1 100 ? 4.113 -56.219 -16.281 1 95.25 100 ARG B CA 1
ATOM 4053 C C . ARG B 1 100 ? 5.141 -55.188 -16.75 1 95.25 100 ARG B C 1
ATOM 4055 O O . ARG B 1 100 ? 6.223 -55.562 -17.219 1 95.25 100 ARG B O 1
ATOM 4062 N N . SER B 1 101 ? 4.773 -54 -16.609 1 95.44 101 SER B N 1
ATOM 4063 C CA . SER B 1 101 ? 5.648 -53 -17.219 1 95.44 101 SER B CA 1
ATOM 4064 C C . SER B 1 101 ? 6.078 -51.938 -16.219 1 95.44 101 SER B C 1
ATOM 4066 O O . SER B 1 101 ? 5.363 -51.656 -15.242 1 95.44 101 SER B O 1
ATOM 4068 N N . ILE B 1 102 ? 7.289 -51.438 -16.359 1 96.94 102 ILE B N 1
ATOM 4069 C CA . ILE B 1 102 ? 7.855 -50.281 -15.656 1 96.94 102 ILE B CA 1
ATOM 4070 C C . ILE B 1 102 ? 8.32 -49.25 -16.672 1 96.94 102 ILE B C 1
ATOM 4072 O O . ILE B 1 102 ? 9.016 -49.594 -17.641 1 96.94 102 ILE B O 1
ATOM 4076 N N . SER B 1 103 ? 7.848 -48.094 -16.516 1 97 103 SER B N 1
ATOM 4077 C CA . SER B 1 103 ? 8.219 -47.031 -17.469 1 97 103 SER B CA 1
ATOM 4078 C C . SER B 1 103 ? 8.695 -45.781 -16.75 1 97 103 SER B C 1
ATOM 4080 O O . SER B 1 103 ? 8.258 -45.5 -15.633 1 97 103 SER B O 1
ATOM 4082 N N . VAL B 1 104 ? 9.609 -45.062 -17.328 1 97.56 104 VAL B N 1
ATOM 4083 C CA . VAL B 1 104 ? 10.102 -43.781 -16.875 1 97.56 104 VAL B CA 1
ATOM 4084 C C . VAL B 1 104 ? 9.852 -42.719 -17.953 1 97.56 104 VAL B C 1
ATOM 4086 O O . VAL B 1 104 ? 10.211 -42.906 -19.109 1 97.56 104 VAL B O 1
ATOM 4089 N N . VAL B 1 105 ? 9.172 -41.656 -17.516 1 97.5 105 VAL B N 1
ATOM 4090 C CA . VAL B 1 105 ? 8.891 -40.562 -18.438 1 97.5 105 VAL B CA 1
ATOM 4091 C C . VAL B 1 105 ? 9.664 -39.312 -17.984 1 97.5 105 VAL B C 1
ATOM 4093 O O . VAL B 1 105 ? 9.57 -38.906 -16.828 1 97.5 105 VAL B O 1
ATOM 4096 N N . GLN B 1 106 ? 10.383 -38.719 -18.922 1 97 106 GLN B N 1
ATOM 4097 C CA . GLN B 1 106 ? 11.164 -37.531 -18.625 1 97 106 GLN B CA 1
ATOM 4098 C C . GLN B 1 106 ? 10.938 -36.438 -19.672 1 97 106 GLN B C 1
ATOM 4100 O O . GLN B 1 106 ? 11.094 -36.688 -20.875 1 97 106 GLN B O 1
ATOM 4105 N N . GLU B 1 107 ? 10.547 -35.281 -19.172 1 96.5 107 GLU B N 1
ATOM 4106 C CA . GLU B 1 107 ? 10.508 -34.125 -20.062 1 96.5 107 GLU B CA 1
ATOM 4107 C C . GLU B 1 107 ? 11.836 -33.375 -20.062 1 96.5 107 GLU B C 1
ATOM 4109 O O . GLU B 1 107 ? 12.336 -33 -19 1 96.5 107 GLU B O 1
ATOM 4114 N N . PHE B 1 108 ? 12.391 -33.281 -21.203 1 97.31 108 PHE B N 1
ATOM 4115 C CA . PHE B 1 108 ? 13.641 -32.531 -21.344 1 97.31 108 PHE B CA 1
ATOM 4116 C C . PHE B 1 108 ? 13.367 -31.125 -21.844 1 97.31 108 PHE B C 1
ATOM 4118 O O . PHE B 1 108 ? 13.352 -30.875 -23.062 1 97.31 108 PHE B O 1
ATOM 4125 N N . THR B 1 109 ? 13.211 -30.234 -20.891 1 97.31 109 THR B N 1
ATOM 4126 C CA . THR B 1 109 ? 13.07 -28.812 -21.219 1 97.31 109 THR B CA 1
ATOM 4127 C C . THR B 1 109 ? 14.383 -28.25 -21.766 1 97.31 109 THR B C 1
ATOM 4129 O O . THR B 1 109 ? 15.445 -28.453 -21.156 1 97.31 109 THR B O 1
ATOM 4132 N N . ARG B 1 110 ? 14.312 -27.547 -22.797 1 97.06 110 ARG B N 1
ATOM 4133 C CA . ARG B 1 110 ? 15.5 -27.031 -23.469 1 97.06 110 ARG B CA 1
ATOM 4134 C C . ARG B 1 110 ? 16.312 -26.141 -22.531 1 97.06 110 ARG B C 1
ATOM 4136 O O . ARG B 1 110 ? 15.75 -25.406 -21.734 1 97.06 110 ARG B O 1
ATOM 4143 N N . ALA B 1 111 ? 17.578 -26.203 -22.703 1 97.06 111 ALA B N 1
ATOM 4144 C CA . ALA B 1 111 ? 18.5 -25.438 -21.859 1 97.06 111 ALA B CA 1
ATOM 4145 C C . ALA B 1 111 ? 18.25 -23.938 -21.984 1 97.06 111 ALA B C 1
ATOM 4147 O O . ALA B 1 111 ? 18.281 -23.219 -20.984 1 97.06 111 ALA B O 1
ATOM 4148 N N . ASP B 1 112 ? 17.984 -23.5 -23.156 1 97.69 112 ASP B N 1
ATOM 4149 C CA . ASP B 1 112 ? 17.766 -22.078 -23.375 1 97.69 112 ASP B CA 1
ATOM 4150 C C . ASP B 1 112 ? 16.484 -21.609 -22.672 1 97.69 112 ASP B C 1
ATOM 4152 O O . ASP B 1 112 ? 16.438 -20.484 -22.172 1 97.69 112 ASP B O 1
ATOM 4156 N N . LYS B 1 113 ? 15.492 -22.375 -22.672 1 97.31 113 LYS B N 1
ATOM 4157 C CA . LYS B 1 113 ? 14.258 -22.062 -21.984 1 97.31 113 LYS B CA 1
ATOM 4158 C C . LYS B 1 113 ? 14.484 -21.953 -20.469 1 97.31 113 LYS B C 1
ATOM 4160 O O . LYS B 1 113 ? 13.992 -21.016 -19.828 1 97.31 113 LYS B O 1
ATOM 4165 N N . ARG B 1 114 ? 15.227 -22.891 -19.953 1 97.75 114 ARG B N 1
ATOM 4166 C CA . ARG B 1 114 ? 15.539 -22.875 -18.531 1 97.75 114 ARG B CA 1
ATOM 4167 C C . ARG B 1 114 ? 16.391 -21.672 -18.172 1 97.75 114 ARG B C 1
ATOM 4169 O O . ARG B 1 114 ? 16.141 -21.016 -17.141 1 97.75 114 ARG B O 1
ATOM 4176 N N . ARG B 1 115 ? 17.328 -21.391 -19.016 1 98.06 115 ARG B N 1
ATOM 4177 C CA . ARG B 1 115 ? 18.172 -20.219 -18.781 1 98.06 115 ARG B CA 1
ATOM 4178 C C . ARG B 1 115 ? 17.359 -18.938 -18.844 1 98.06 115 ARG B C 1
ATOM 4180 O O . ARG B 1 115 ? 17.547 -18.031 -18.031 1 98.06 115 ARG B O 1
ATOM 4187 N N . ALA B 1 116 ? 16.438 -18.828 -19.797 1 98.19 116 ALA B N 1
ATOM 4188 C CA . ALA B 1 116 ? 15.602 -17.641 -19.938 1 98.19 116 ALA B CA 1
ATOM 4189 C C . ALA B 1 116 ? 14.719 -17.453 -18.719 1 98.19 116 ALA B C 1
ATOM 4191 O O . ALA B 1 116 ? 14.539 -16.312 -18.25 1 98.19 116 ALA B O 1
ATOM 4192 N N . LYS B 1 117 ? 14.164 -18.516 -18.25 1 97.44 117 LYS B N 1
ATOM 4193 C CA . LYS B 1 117 ? 13.344 -18.438 -17.047 1 97.44 117 LYS B CA 1
ATOM 4194 C C . LYS B 1 117 ? 14.18 -18.031 -15.828 1 97.44 117 LYS B C 1
ATOM 4196 O O . LYS B 1 117 ? 13.742 -17.219 -15.016 1 97.44 117 LYS B O 1
ATOM 4201 N N . ALA B 1 118 ? 15.383 -18.625 -15.688 1 98.12 118 ALA B N 1
ATOM 4202 C CA . ALA B 1 118 ? 16.297 -18.25 -14.609 1 98.12 118 ALA B CA 1
ATOM 4203 C C . ALA B 1 118 ? 16.672 -16.766 -14.695 1 98.12 118 ALA B C 1
ATOM 4205 O O . ALA B 1 118 ? 16.703 -16.062 -13.68 1 98.12 118 ALA B O 1
ATOM 4206 N N . ASP B 1 119 ? 16.922 -16.344 -15.906 1 98.25 119 ASP B N 1
ATOM 4207 C CA . ASP B 1 119 ? 17.297 -14.953 -16.125 1 98.25 119 ASP B CA 1
ATOM 4208 C C . ASP B 1 119 ? 16.156 -14.023 -15.703 1 98.25 119 ASP B C 1
ATOM 4210 O O . ASP B 1 119 ? 16.406 -12.922 -15.203 1 98.25 119 ASP B O 1
ATOM 4214 N N . ARG B 1 120 ? 14.953 -14.391 -15.969 1 98.06 120 ARG B N 1
ATOM 4215 C CA . ARG B 1 120 ? 13.805 -13.602 -15.547 1 98.06 120 ARG B CA 1
ATOM 4216 C C . ARG B 1 120 ? 13.805 -13.391 -14.031 1 98.06 120 ARG B C 1
ATOM 4218 O O . ARG B 1 120 ? 13.609 -12.273 -13.555 1 98.06 120 ARG B O 1
ATOM 4225 N N . TYR B 1 121 ? 14.039 -14.5 -13.258 1 98.25 121 TYR B N 1
ATOM 4226 C CA . TYR B 1 121 ? 14.07 -14.391 -11.805 1 98.25 121 TYR B CA 1
ATOM 4227 C C . TYR B 1 121 ? 15.289 -13.609 -11.336 1 98.25 121 TYR B C 1
ATOM 4229 O O . TYR B 1 121 ? 15.227 -12.898 -10.336 1 98.25 121 TYR B O 1
ATOM 4237 N N . ALA B 1 122 ? 16.391 -13.75 -12.07 1 98.44 122 ALA B N 1
ATOM 4238 C CA . ALA B 1 122 ? 17.562 -12.945 -11.75 1 98.44 122 ALA B CA 1
ATOM 4239 C C . ALA B 1 122 ? 17.266 -11.453 -11.906 1 98.44 122 ALA B C 1
ATOM 4241 O O . ALA B 1 122 ? 17.672 -10.641 -11.07 1 98.44 122 ALA B O 1
ATOM 4242 N N . ALA B 1 123 ? 16.562 -11.102 -12.992 1 98.44 123 ALA B N 1
ATOM 4243 C CA . ALA B 1 123 ? 16.156 -9.719 -13.203 1 98.44 123 ALA B CA 1
ATOM 4244 C C . ALA B 1 123 ? 15.203 -9.25 -12.109 1 98.44 123 ALA B C 1
ATOM 4246 O O . ALA B 1 123 ? 15.25 -8.094 -11.688 1 98.44 123 ALA B O 1
ATOM 4247 N N . GLU B 1 124 ? 14.375 -10.117 -11.711 1 97.94 124 GLU B N 1
ATOM 4248 C CA . GLU B 1 124 ? 13.461 -9.812 -10.609 1 97.94 124 GLU B CA 1
ATOM 4249 C C . GLU B 1 124 ? 14.234 -9.508 -9.328 1 97.94 124 GLU B C 1
ATOM 4251 O O . GLU B 1 124 ? 13.859 -8.609 -8.57 1 97.94 124 GLU B O 1
ATOM 4256 N N . ALA B 1 125 ? 15.273 -10.273 -9.039 1 98.19 125 ALA B N 1
ATOM 4257 C CA . ALA B 1 125 ? 16.125 -10.031 -7.871 1 98.19 125 ALA B CA 1
ATOM 4258 C C . ALA B 1 125 ? 16.797 -8.664 -7.957 1 98.19 125 ALA B C 1
ATOM 4260 O O . ALA B 1 125 ? 16.859 -7.938 -6.957 1 98.19 125 ALA B O 1
ATOM 4261 N N . GLU B 1 126 ? 17.219 -8.359 -9.172 1 97.81 126 GLU B N 1
ATOM 4262 C CA . GLU B 1 126 ? 17.844 -7.055 -9.375 1 97.81 126 GLU B CA 1
ATOM 4263 C C . GLU B 1 126 ? 16.844 -5.922 -9.172 1 97.81 126 GLU B C 1
ATOM 4265 O O . GLU B 1 126 ? 17.188 -4.879 -8.609 1 97.81 126 GLU B O 1
ATOM 4270 N N . ALA B 1 127 ? 15.656 -6.086 -9.656 1 97.5 127 ALA B N 1
ATOM 4271 C CA . ALA B 1 127 ? 14.602 -5.098 -9.438 1 97.5 127 ALA B CA 1
ATOM 4272 C C . ALA B 1 127 ? 14.297 -4.941 -7.949 1 97.5 127 ALA B C 1
ATOM 4274 O O . ALA B 1 127 ? 14.094 -3.828 -7.461 1 97.5 127 ALA B O 1
ATOM 4275 N N . ALA B 1 128 ? 14.25 -6.062 -7.223 1 97.56 128 ALA B N 1
ATOM 4276 C CA . ALA B 1 128 ? 14.016 -6.031 -5.781 1 97.56 128 ALA B CA 1
ATOM 4277 C C . ALA B 1 128 ? 15.133 -5.289 -5.059 1 97.56 128 ALA B C 1
ATOM 4279 O O . ALA B 1 128 ? 14.875 -4.559 -4.094 1 97.56 128 ALA B O 1
ATOM 4280 N N . GLU B 1 129 ? 16.344 -5.516 -5.543 1 97 129 GLU B N 1
ATOM 4281 C CA . GLU B 1 129 ? 17.484 -4.805 -4.969 1 97 129 GLU B CA 1
ATOM 4282 C C . GLU B 1 129 ? 17.344 -3.299 -5.184 1 97 129 GLU B C 1
ATOM 4284 O O . GLU B 1 129 ? 17.625 -2.512 -4.277 1 97 129 GLU B O 1
ATOM 4289 N N . ALA B 1 130 ? 16.953 -2.895 -6.344 1 96.06 130 ALA B N 1
ATOM 4290 C CA . ALA B 1 130 ? 16.734 -1.48 -6.633 1 96.06 130 ALA B CA 1
ATOM 4291 C C . ALA B 1 130 ? 15.633 -0.902 -5.742 1 96.06 130 ALA B C 1
ATOM 4293 O O . ALA B 1 130 ? 15.75 0.222 -5.25 1 96.06 130 ALA B O 1
ATOM 4294 N N . ARG B 1 131 ? 14.602 -1.604 -5.551 1 96.75 131 ARG B N 1
ATOM 4295 C CA . ARG B 1 131 ? 13.516 -1.155 -4.688 1 96.75 131 ARG B CA 1
ATOM 4296 C C . ARG B 1 131 ? 13.984 -1.012 -3.244 1 96.75 131 ARG B C 1
ATOM 4298 O O . ARG B 1 131 ? 13.539 -0.112 -2.527 1 96.75 131 ARG B O 1
ATOM 4305 N N . ARG B 1 132 ? 14.797 -1.909 -2.822 1 96 132 ARG B N 1
ATOM 4306 C CA . ARG B 1 132 ? 15.375 -1.812 -1.486 1 96 132 ARG B CA 1
ATOM 4307 C C . ARG B 1 132 ? 16.156 -0.508 -1.319 1 96 132 ARG B C 1
ATOM 4309 O O . ARG B 1 132 ? 16.078 0.128 -0.265 1 96 132 ARG B O 1
ATOM 4316 N N . THR B 1 133 ? 16.844 -0.111 -2.373 1 95.19 133 THR B N 1
ATOM 4317 C CA . THR B 1 133 ? 17.609 1.134 -2.338 1 95.19 133 THR B CA 1
ATOM 4318 C C . THR B 1 133 ? 16.672 2.334 -2.209 1 95.19 133 THR B C 1
ATOM 4320 O O . THR B 1 133 ? 16.984 3.301 -1.513 1 95.19 133 THR B O 1
ATOM 4323 N N . VAL B 1 134 ? 15.57 2.33 -2.883 1 95.62 134 VAL B N 1
ATOM 4324 C CA . VAL B 1 134 ? 14.555 3.367 -2.723 1 95.62 134 VAL B CA 1
ATOM 4325 C C . VAL B 1 134 ? 14.086 3.414 -1.27 1 95.62 134 VAL B C 1
ATOM 4327 O O . VAL B 1 134 ? 13.969 4.492 -0.683 1 95.62 134 VAL B O 1
ATOM 4330 N N . GLY B 1 135 ? 13.828 2.17 -0.709 1 95.38 135 GLY B N 1
ATOM 4331 C CA . GLY B 1 135 ? 13.438 2.094 0.688 1 95.38 135 GLY B CA 1
ATOM 4332 C C . GLY B 1 135 ? 14.453 2.703 1.632 1 95.38 135 GLY B C 1
ATOM 4333 O O . GLY B 1 135 ? 14.086 3.418 2.568 1 95.38 135 GLY B O 1
ATOM 4334 N N . LEU B 1 136 ? 15.695 2.449 1.339 1 95.62 136 LEU B N 1
ATOM 4335 C CA . LEU B 1 136 ? 16.766 2.98 2.178 1 95.62 136 LEU B CA 1
ATOM 4336 C C . LEU B 1 136 ? 16.812 4.504 2.092 1 95.62 136 LEU B C 1
ATOM 4338 O O . LEU B 1 136 ? 16.953 5.184 3.111 1 95.62 136 LEU B O 1
ATOM 4342 N N . ALA B 1 137 ? 16.703 5.039 0.886 1 94.88 137 ALA B N 1
ATOM 4343 C CA . ALA B 1 137 ? 16.672 6.488 0.705 1 94.88 137 ALA B CA 1
ATOM 4344 C C . ALA B 1 137 ? 15.508 7.113 1.473 1 94.88 137 ALA B C 1
ATOM 4346 O O . ALA B 1 137 ? 15.672 8.141 2.135 1 94.88 137 ALA B O 1
ATOM 4347 N N . ASP B 1 138 ? 14.391 6.527 1.415 1 96.12 138 ASP B N 1
ATOM 4348 C CA . ASP B 1 138 ? 13.203 7.016 2.111 1 96.12 138 ASP B CA 1
ATOM 4349 C C . ASP B 1 138 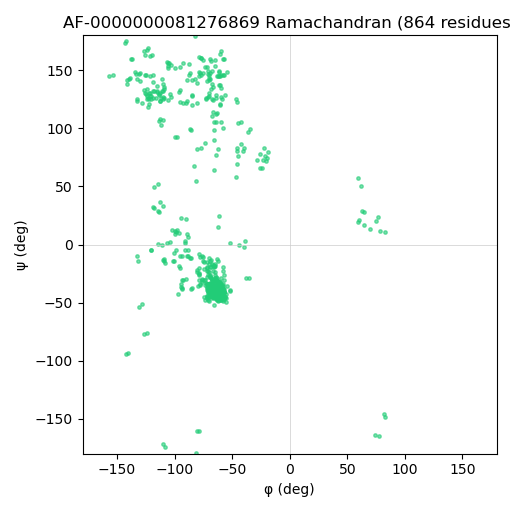? 13.414 7.008 3.623 1 96.12 138 ASP B C 1
ATOM 4351 O O . ASP B 1 138 ? 13.047 7.965 4.309 1 96.12 138 ASP B O 1
ATOM 4355 N N . VAL B 1 139 ? 13.945 5.875 4.105 1 96.88 139 VAL B N 1
ATOM 4356 C CA . VAL B 1 139 ? 14.195 5.738 5.535 1 96.88 139 VAL B CA 1
ATOM 4357 C C . VAL B 1 139 ? 15.141 6.844 6 1 96.88 139 VAL B C 1
ATOM 4359 O O . VAL B 1 139 ? 14.883 7.512 7.004 1 96.88 139 VAL B O 1
ATOM 4362 N N . GLN B 1 140 ? 16.188 7.066 5.273 1 96.5 140 GLN B N 1
ATOM 4363 C CA . GLN B 1 140 ? 17.172 8.078 5.645 1 96.5 140 GLN B CA 1
ATOM 4364 C C . GLN B 1 140 ? 16.562 9.477 5.574 1 96.5 140 GLN B C 1
ATOM 4366 O O . GLN B 1 140 ? 16.734 10.281 6.492 1 96.5 140 GLN B O 1
ATOM 4371 N N . ARG B 1 141 ? 15.836 9.773 4.523 1 95.62 141 ARG B N 1
ATOM 4372 C CA . ARG B 1 141 ? 15.203 11.078 4.367 1 95.62 141 ARG B CA 1
ATOM 4373 C C . ARG B 1 141 ? 14.203 11.344 5.492 1 95.62 141 ARG B C 1
ATOM 4375 O O . ARG B 1 141 ? 14.18 12.445 6.059 1 95.62 141 ARG B O 1
ATOM 4382 N N . ASN B 1 142 ? 13.398 10.367 5.77 1 96 142 ASN B N 1
ATOM 4383 C CA . ASN B 1 142 ? 12.391 10.539 6.809 1 96 142 ASN B CA 1
ATOM 4384 C C . ASN B 1 142 ? 13.023 10.695 8.188 1 96 142 ASN B C 1
ATOM 4386 O O . ASN B 1 142 ? 12.539 11.477 9.016 1 96 142 ASN B O 1
ATOM 4390 N N . ALA B 1 143 ? 14.078 9.938 8.453 1 96.62 143 ALA B N 1
ATOM 4391 C CA . ALA B 1 143 ? 14.797 10.078 9.719 1 96.62 143 ALA B CA 1
ATOM 4392 C C . ALA B 1 143 ? 15.406 11.477 9.852 1 96.62 143 ALA B C 1
ATOM 4394 O O . ALA B 1 143 ? 15.305 12.102 10.914 1 96.62 143 ALA B O 1
ATOM 4395 N N . VAL B 1 144 ? 16 11.938 8.742 1 96.56 144 VAL B N 1
ATOM 4396 C CA . VAL B 1 144 ? 16.609 13.266 8.75 1 96.56 144 VAL B CA 1
ATOM 4397 C C . VAL B 1 144 ? 15.516 14.32 8.945 1 96.56 144 VAL B C 1
ATOM 4399 O O . VAL B 1 144 ? 15.688 15.25 9.734 1 96.56 144 VAL B O 1
ATOM 4402 N N . ALA B 1 145 ? 14.414 14.148 8.234 1 96.44 145 ALA B N 1
ATOM 4403 C CA . ALA B 1 145 ? 13.305 15.086 8.375 1 96.44 145 ALA B CA 1
ATOM 4404 C C . ALA B 1 145 ? 12.789 15.125 9.812 1 96.44 145 ALA B C 1
ATOM 4406 O O . ALA B 1 145 ? 12.539 16.203 10.359 1 96.44 145 ALA B O 1
ATOM 4407 N N . ALA B 1 146 ? 12.672 13.961 10.398 1 96.62 146 ALA B N 1
ATOM 4408 C CA . ALA B 1 146 ? 12.211 13.891 11.781 1 96.62 146 ALA B CA 1
ATOM 4409 C C . ALA B 1 146 ? 13.211 14.539 12.734 1 96.62 146 ALA B C 1
ATOM 4411 O O . ALA B 1 146 ? 12.82 15.234 13.68 1 96.62 146 ALA B O 1
ATOM 4412 N N . TRP B 1 147 ? 14.508 14.328 12.508 1 97.5 147 TRP B N 1
ATOM 4413 C CA . TRP B 1 147 ? 15.57 14.93 13.297 1 97.5 147 TRP B CA 1
ATOM 4414 C C . TRP B 1 147 ? 15.523 16.453 13.203 1 97.5 147 TRP B C 1
ATOM 4416 O O . TRP B 1 147 ? 15.586 17.141 14.227 1 97.5 147 TRP B O 1
ATOM 4426 N N . LEU B 1 148 ? 15.328 16.922 11.977 1 97.56 148 LEU B N 1
ATOM 4427 C CA . LEU B 1 148 ? 15.273 18.359 11.75 1 97.56 148 LEU B CA 1
ATOM 4428 C C . LEU B 1 148 ? 14.023 18.969 12.391 1 97.56 148 LEU B C 1
ATOM 4430 O O . LEU B 1 148 ? 14.07 20.062 12.945 1 97.56 148 LEU B O 1
ATOM 4434 N N . ASP B 1 149 ? 12.945 18.266 12.289 1 96.31 149 ASP B N 1
ATOM 4435 C CA . ASP B 1 149 ? 11.711 18.734 12.914 1 96.31 149 ASP B CA 1
ATOM 4436 C C . ASP B 1 149 ? 11.898 18.953 14.414 1 96.31 149 ASP B C 1
ATOM 4438 O O . ASP B 1 149 ? 11.492 19.969 14.961 1 96.31 149 ASP B O 1
ATOM 4442 N N . ARG B 1 150 ? 12.516 18.016 15.07 1 96.88 150 ARG B N 1
ATOM 4443 C CA . ARG B 1 150 ? 12.75 18.156 16.5 1 96.88 150 ARG B CA 1
ATOM 4444 C C . ARG B 1 150 ? 13.727 19.297 16.797 1 96.88 150 ARG B C 1
ATOM 4446 O O . ARG B 1 150 ? 13.5 20.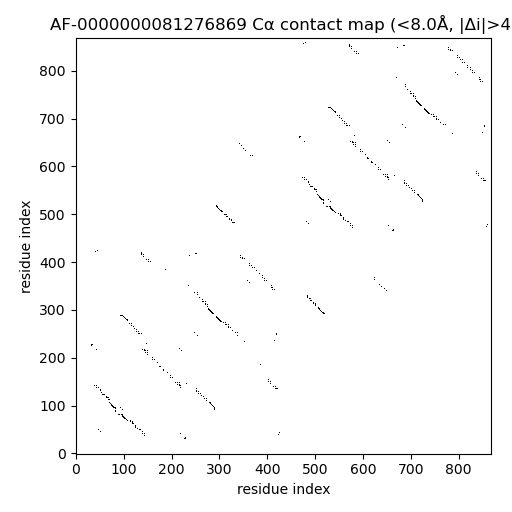094 17.703 1 96.88 150 ARG B O 1
ATOM 4453 N N . TRP B 1 151 ? 14.781 19.375 16.016 1 97.12 151 TRP B N 1
ATOM 4454 C CA . TRP B 1 151 ? 15.797 20.406 16.234 1 97.12 151 TRP B CA 1
ATOM 4455 C C . TRP B 1 151 ? 15.188 21.797 16.141 1 97.12 151 TRP B C 1
ATOM 4457 O O . TRP B 1 151 ? 15.383 22.641 17.016 1 97.12 151 TRP B O 1
ATOM 4467 N N . TYR B 1 152 ? 14.398 22.031 15.094 1 96.75 152 TYR B N 1
ATOM 4468 C CA . TYR B 1 152 ? 13.852 23.359 14.883 1 96.75 152 TYR B CA 1
ATOM 4469 C C . TYR B 1 152 ? 12.727 23.656 15.875 1 96.75 152 TYR B C 1
ATOM 4471 O O . TYR B 1 152 ? 12.5 24.797 16.25 1 96.75 152 TYR B O 1
ATOM 4479 N N . ALA B 1 153 ? 12.008 22.609 16.297 1 95.31 153 ALA B N 1
ATOM 4480 C CA . ALA B 1 153 ? 11.039 22.797 17.359 1 95.31 153 ALA B CA 1
ATOM 4481 C C . ALA B 1 153 ? 11.734 23.25 18.656 1 95.31 153 ALA B C 1
ATOM 4483 O O . ALA B 1 153 ? 11.242 24.141 19.344 1 95.31 153 ALA B O 1
ATOM 4484 N N . GLU B 1 154 ? 12.859 22.688 18.938 1 96.12 154 GLU B N 1
ATOM 4485 C CA . GLU B 1 154 ? 13.617 23.062 20.125 1 96.12 154 GLU B CA 1
ATOM 4486 C C . GLU B 1 154 ? 14.164 24.484 20 1 96.12 154 GLU B C 1
ATOM 4488 O O . GLU B 1 154 ? 14.141 25.25 20.969 1 96.12 154 GLU B O 1
ATOM 4493 N N . GLN B 1 155 ? 14.617 24.797 18.812 1 95.56 155 GLN B N 1
ATOM 4494 C CA . GLN B 1 155 ? 15.109 26.156 18.594 1 95.56 155 GLN B CA 1
ATOM 4495 C C . GLN B 1 155 ? 13.992 27.172 18.734 1 95.56 155 GLN B C 1
ATOM 4497 O O . GLN B 1 155 ? 14.211 28.297 19.203 1 95.56 155 GLN B O 1
ATOM 4502 N N . THR B 1 156 ? 12.859 26.812 18.266 1 94.62 156 THR B N 1
ATOM 4503 C CA . THR B 1 156 ? 11.711 27.688 18.438 1 94.62 156 THR B CA 1
ATOM 4504 C C . THR B 1 156 ? 11.406 27.906 19.906 1 94.62 156 THR B C 1
ATOM 4506 O O . THR B 1 156 ? 11.07 29.016 20.328 1 94.62 156 THR B O 1
ATOM 4509 N N . GLY B 1 157 ? 11.539 26.844 20.703 1 92.88 157 GLY B N 1
ATOM 4510 C CA . GLY B 1 157 ? 11.367 26.969 22.141 1 92.88 157 GLY B CA 1
ATOM 4511 C C . GLY B 1 157 ? 12.352 27.938 22.766 1 92.88 157 GLY B C 1
ATOM 4512 O O . GLY B 1 157 ? 11.969 28.766 23.609 1 92.88 157 GLY B O 1
ATOM 4513 N N . VAL B 1 158 ? 13.562 27.906 22.312 1 92.5 158 VAL B N 1
ATOM 4514 C CA . VAL B 1 158 ? 14.602 28.812 22.797 1 92.5 158 VAL B CA 1
ATOM 4515 C C . VAL B 1 158 ? 14.258 30.25 22.422 1 92.5 158 VAL B C 1
ATOM 4517 O O . VAL B 1 158 ? 14.352 31.156 23.25 1 92.5 158 VAL B O 1
ATOM 4520 N N . LEU B 1 159 ? 13.82 30.422 21.219 1 91.31 159 LEU B N 1
ATOM 4521 C CA . LEU B 1 159 ? 13.461 31.75 20.734 1 91.31 159 LEU B CA 1
ATOM 4522 C C . LEU B 1 159 ? 12.289 32.312 21.516 1 91.31 159 LEU B C 1
ATOM 4524 O O . LEU B 1 159 ? 12.32 33.469 21.938 1 91.31 159 LEU B O 1
ATOM 4528 N N . LEU B 1 160 ? 11.258 31.5 21.75 1 88.75 160 LEU B N 1
ATOM 4529 C CA . LEU B 1 160 ? 10.086 31.953 22.5 1 88.75 160 LEU B CA 1
ATOM 4530 C C . LEU B 1 160 ? 10.445 32.281 23.953 1 88.75 160 LEU B C 1
ATOM 4532 O O . LEU B 1 160 ? 9.891 33.188 24.547 1 88.75 160 LEU B O 1
ATOM 4536 N N . GLY B 1 161 ? 11.398 31.547 24.5 1 87.5 161 GLY B N 1
ATOM 4537 C CA . GLY B 1 161 ? 11.867 31.781 25.859 1 87.5 161 GLY B CA 1
ATOM 4538 C C . GLY B 1 161 ? 12.516 33.156 26.016 1 87.5 161 GLY B C 1
ATOM 4539 O O . GLY B 1 161 ? 12.336 33.812 27.047 1 87.5 161 GLY B O 1
ATOM 4540 N N . HIS B 1 162 ? 13.109 33.656 25.031 1 84.56 162 HIS B N 1
ATOM 4541 C CA . HIS B 1 162 ? 13.789 34.938 25.062 1 84.56 162 HIS B CA 1
ATOM 4542 C C . HIS B 1 162 ? 12.789 36.094 25.016 1 84.56 162 HIS B C 1
ATOM 4544 O O . HIS B 1 162 ? 13.133 37.25 25.344 1 84.56 162 HIS B O 1
ATOM 4550 N N . HIS B 1 163 ? 11.562 35.781 24.766 1 79.69 163 HIS B N 1
ATOM 4551 C CA . HIS B 1 163 ? 10.578 36.844 24.609 1 79.69 163 HIS B CA 1
ATOM 4552 C C . HIS B 1 163 ? 9.75 37.031 25.891 1 79.69 163 HIS B C 1
ATOM 4554 O O . HIS B 1 163 ? 8.969 37.969 26 1 79.69 163 HIS B O 1
ATOM 4560 N N . GLY B 1 164 ? 9.938 36.125 26.875 1 79.44 164 GLY B N 1
ATOM 4561 C CA . GLY B 1 164 ? 9.18 36.219 28.109 1 79.44 164 GLY B CA 1
ATOM 4562 C C . GLY B 1 164 ? 9.492 37.438 28.938 1 79.44 164 GLY B C 1
ATOM 4563 O O . GLY B 1 164 ? 8.586 38.156 29.344 1 79.44 164 GLY B O 1
ATOM 4564 N N . HIS B 1 165 ? 10.703 37.75 29.016 1 79.81 165 HIS B N 1
ATOM 4565 C CA . HIS B 1 165 ? 11.133 38.844 29.906 1 79.81 165 HIS B CA 1
ATOM 4566 C C . HIS B 1 165 ? 10.758 40.188 29.359 1 79.81 165 HIS B C 1
ATOM 4568 O O . HIS B 1 165 ? 10.133 41 30.062 1 79.81 165 HIS B O 1
ATOM 4574 N N . PRO B 1 166 ? 11.039 40.438 28.062 1 74.81 166 PRO B N 1
ATOM 4575 C CA . PRO B 1 166 ? 10.625 41.719 27.516 1 74.81 166 PRO B CA 1
ATOM 4576 C C . PRO B 1 166 ? 9.125 41.969 27.609 1 74.81 166 PRO B C 1
ATOM 4578 O O . PRO B 1 166 ? 8.688 43.094 27.875 1 74.81 166 PRO B O 1
ATOM 4581 N N . LEU B 1 167 ? 8.312 40.969 27.438 1 79.06 167 LEU B N 1
ATOM 4582 C CA . LEU B 1 167 ? 6.867 41.125 27.5 1 79.06 167 LEU B CA 1
ATOM 4583 C C . LEU B 1 167 ? 6.414 41.375 28.938 1 79.06 167 LEU B C 1
ATOM 4585 O O . LEU B 1 167 ? 5.48 42.156 29.172 1 79.06 167 LEU B O 1
ATOM 4589 N N . GLU B 1 168 ? 7.062 40.781 29.875 1 83.12 168 GLU B N 1
ATOM 4590 C CA . GLU B 1 168 ? 6.762 41.031 31.281 1 83.12 168 GLU B CA 1
ATOM 4591 C C . GLU B 1 168 ? 7.133 42.438 31.688 1 83.12 168 GLU B C 1
ATOM 4593 O O . GLU B 1 168 ? 6.41 43.094 32.438 1 83.12 168 GLU B O 1
ATOM 4598 N N . LEU B 1 169 ? 8.234 42.906 31.156 1 76.88 169 LEU B N 1
ATOM 4599 C CA . LEU B 1 169 ? 8.641 44.281 31.422 1 76.88 169 LEU B CA 1
ATOM 4600 C C . LEU B 1 169 ? 7.637 45.25 30.828 1 76.88 169 LEU B C 1
ATOM 4602 O O . LEU B 1 169 ? 7.32 46.281 31.453 1 76.88 169 LEU B O 1
ATOM 4606 N N . ALA B 1 170 ? 7.199 44.875 29.641 1 75.31 170 ALA B N 1
ATOM 4607 C CA . ALA B 1 170 ? 6.191 45.719 29 1 75.31 170 ALA B CA 1
ATOM 4608 C C . ALA B 1 170 ? 4.902 45.75 29.828 1 75.31 170 ALA B C 1
ATOM 4610 O O . ALA B 1 170 ? 4.258 46.812 29.938 1 75.31 170 ALA B O 1
ATOM 4611 N N . ARG B 1 171 ? 4.508 44.688 30.375 1 83.06 171 ARG B N 1
ATOM 4612 C CA . ARG B 1 171 ? 3.316 44.594 31.219 1 83.06 171 ARG B CA 1
ATOM 4613 C C . ARG B 1 171 ? 3.48 45.438 32.469 1 83.06 171 ARG B C 1
ATOM 4615 O O . ARG B 1 171 ? 2.574 46.188 32.875 1 83.06 171 ARG B O 1
ATOM 4622 N N . GLN B 1 172 ? 4.633 45.406 33.094 1 84.56 172 GLN B N 1
ATOM 4623 C CA . GLN B 1 172 ? 4.918 46.188 34.312 1 84.56 172 GLN B CA 1
ATOM 4624 C C . GLN B 1 172 ? 4.938 47.688 34 1 84.56 172 GLN B C 1
ATOM 4626 O O . GLN B 1 172 ? 4.441 48.5 34.812 1 84.56 172 GLN B O 1
ATOM 4631 N N . ALA B 1 173 ? 5.508 47.938 32.875 1 78.5 173 ALA B N 1
ATOM 4632 C CA . ALA B 1 173 ? 5.555 49.344 32.469 1 78.5 173 ALA B CA 1
ATOM 4633 C C . ALA B 1 173 ? 4.152 49.906 32.219 1 78.5 173 ALA B C 1
ATOM 4635 O O . ALA B 1 173 ? 3.854 51.031 32.594 1 78.5 173 ALA B O 1
ATOM 4636 N N . ALA B 1 174 ? 3.342 49.094 31.578 1 80.19 174 ALA B N 1
ATOM 4637 C CA . ALA B 1 174 ? 1.963 49.5 31.328 1 80.19 174 ALA B CA 1
ATOM 4638 C C . ALA B 1 174 ? 1.212 49.688 32.656 1 80.19 174 ALA B C 1
ATOM 4640 O O . ALA B 1 174 ? 0.445 50.625 32.812 1 80.19 174 ALA B O 1
ATOM 4641 N N . MET B 1 175 ? 1.396 48.906 33.656 1 85.81 175 MET B N 1
ATOM 4642 C CA . MET B 1 175 ? 0.763 49 34.969 1 85.81 175 MET B CA 1
ATOM 4643 C C . MET B 1 175 ? 1.237 50.25 35.719 1 85.81 175 MET B C 1
ATOM 4645 O O . MET B 1 175 ? 0.434 50.938 36.312 1 85.81 175 MET B O 1
ATOM 4649 N N . ALA B 1 176 ? 2.502 50.5 35.625 1 81.88 176 ALA B N 1
ATOM 4650 C CA . ALA B 1 176 ? 3.059 51.688 36.281 1 81.88 176 ALA B CA 1
ATOM 4651 C C . ALA B 1 176 ? 2.506 52.969 35.656 1 81.88 176 ALA B C 1
ATOM 4653 O O . ALA B 1 176 ? 2.174 53.906 36.375 1 81.88 176 ALA B O 1
ATOM 4654 N N . ALA B 1 177 ? 2.41 53 34.344 1 78.25 177 ALA B N 1
ATOM 4655 C CA . ALA B 1 177 ? 1.879 54.156 33.656 1 78.25 177 ALA B CA 1
ATOM 4656 C C . ALA B 1 177 ? 0.411 54.375 34.031 1 78.25 177 ALA B C 1
ATOM 4658 O O . ALA B 1 177 ? -0.024 55.531 34.188 1 78.25 177 ALA B O 1
ATOM 4659 N N . TYR B 1 178 ? -0.335 53.344 34.125 1 79.62 178 TYR B N 1
ATOM 4660 C CA . TYR B 1 178 ? -1.742 53.438 34.5 1 79.62 178 TYR B CA 1
ATOM 4661 C C . TYR B 1 178 ? -1.896 53.969 35.938 1 79.62 178 TYR B C 1
ATOM 4663 O O . TYR B 1 178 ? -2.74 54.812 36.188 1 79.62 178 TYR B O 1
ATOM 4671 N N . ARG B 1 179 ? -1.087 53.5 36.812 1 83.81 179 ARG B N 1
ATOM 4672 C CA . ARG B 1 179 ? -1.151 53.906 38.219 1 83.81 179 ARG B CA 1
ATOM 4673 C C . ARG B 1 179 ? -0.761 55.375 38.375 1 83.81 179 ARG B C 1
ATOM 4675 O O . ARG B 1 179 ? -1.267 56.062 39.281 1 83.81 179 ARG B O 1
ATOM 4682 N N . SER B 1 180 ? 0.069 55.812 37.5 1 82 180 SER B N 1
ATOM 4683 C CA . SER B 1 180 ? 0.521 57.219 37.594 1 82 180 SER B CA 1
ATOM 4684 C C . SER B 1 180 ? -0.382 58.125 36.781 1 82 180 SER B C 1
ATOM 4686 O O . SER B 1 180 ? -0.117 59.344 36.656 1 82 180 SER B O 1
ATOM 4688 N N . GLY B 1 181 ? -1.438 57.656 36.125 1 75.19 181 GLY B N 1
ATOM 4689 C CA . GLY B 1 181 ? -2.404 58.438 35.375 1 75.19 181 GLY B CA 1
ATOM 4690 C C . GLY B 1 181 ? -1.955 58.781 33.969 1 75.19 181 GLY B C 1
ATOM 4691 O O . GLY B 1 181 ? -2.576 59.594 33.281 1 75.19 181 GLY B O 1
ATOM 4692 N N . ARG B 1 182 ? -0.861 58.125 33.562 1 73.25 182 ARG B N 1
ATOM 4693 C CA . ARG B 1 182 ? -0.297 58.406 32.25 1 73.25 182 ARG B CA 1
ATOM 4694 C C . ARG B 1 182 ? -0.704 57.344 31.234 1 73.25 182 ARG B C 1
ATOM 4696 O O . ARG B 1 182 ? -0.49 57.531 30.031 1 73.25 182 ARG B O 1
ATOM 4703 N N . GLY B 1 183 ? -1.193 56.281 31.766 1 71.62 183 GLY B N 1
ATOM 4704 C CA . GLY B 1 183 ? -1.598 55.188 30.891 1 71.62 183 GLY B CA 1
ATOM 4705 C C . GLY B 1 183 ? -3.049 54.781 31.078 1 71.62 183 GLY B C 1
ATOM 4706 O O . GLY B 1 183 ? -3.744 55.344 31.938 1 71.62 183 GLY B O 1
ATOM 4707 N N . THR B 1 184 ? -3.498 54.031 30.203 1 73.44 184 THR B N 1
ATOM 4708 C CA . THR B 1 184 ? -4.891 53.625 30.25 1 73.44 184 THR B CA 1
ATOM 4709 C C . THR B 1 184 ? -4.996 52.156 30.719 1 73.44 184 THR B C 1
ATOM 4711 O O . THR B 1 184 ? -4.027 51.406 30.625 1 73.44 184 THR B O 1
ATOM 4714 N N . ARG B 1 185 ? -6.098 51.844 31.328 1 75.25 185 ARG B N 1
ATOM 4715 C CA . ARG B 1 185 ? -6.371 50.438 31.703 1 75.25 185 ARG B CA 1
ATOM 4716 C C . ARG B 1 185 ? -6.32 49.531 30.484 1 75.25 185 ARG B C 1
ATOM 4718 O O . ARG B 1 185 ? -5.941 48.375 30.594 1 75.25 185 ARG B O 1
ATOM 4725 N N . ALA B 1 186 ? -6.688 50.094 29.328 1 69.31 186 ALA B N 1
ATOM 4726 C CA . ALA B 1 186 ? -6.684 49.312 28.078 1 69.31 186 ALA B CA 1
ATOM 4727 C C . ALA B 1 186 ? -5.273 48.875 27.719 1 69.31 186 ALA B C 1
ATOM 4729 O O . ALA B 1 186 ? -5.078 47.75 27.219 1 69.31 186 ALA B O 1
ATOM 4730 N N . ASP B 1 187 ? -4.328 49.656 28.078 1 72.38 187 ASP B N 1
ATOM 4731 C CA . ASP B 1 187 ? -2.936 49.312 27.797 1 72.38 187 ASP B CA 1
ATOM 4732 C C . ASP B 1 187 ? -2.459 48.156 28.656 1 72.38 187 ASP B C 1
ATOM 4734 O O . ASP B 1 187 ? -1.73 47.281 28.172 1 72.38 187 ASP B O 1
ATOM 4738 N N . VAL B 1 188 ? -2.92 48.188 29.875 1 78.5 188 VAL B N 1
ATOM 4739 C CA . VAL B 1 188 ? -2.539 47.125 30.797 1 78.5 188 VAL B CA 1
ATOM 4740 C C . VAL B 1 188 ? -3.148 45.812 30.344 1 78.5 188 VAL B C 1
ATOM 4742 O O . VAL B 1 188 ? -2.465 44.781 30.312 1 78.5 188 VAL B O 1
ATOM 4745 N N . LEU B 1 189 ? -4.367 45.875 29.969 1 76.56 189 LEU B N 1
ATOM 4746 C CA . LEU B 1 189 ? -5.055 44.656 29.531 1 76.56 189 LEU B CA 1
ATOM 4747 C C . LEU B 1 189 ? -4.445 44.125 28.234 1 76.56 189 LEU B C 1
ATOM 4749 O O . LEU B 1 189 ? -4.352 42.906 28.031 1 76.56 189 LEU B O 1
ATOM 4753 N N . ALA B 1 190 ? -4.035 44.969 27.344 1 73.75 190 ALA B N 1
ATOM 4754 C CA . ALA B 1 190 ? -3.375 44.594 26.109 1 73.75 190 ALA B CA 1
ATOM 4755 C C . ALA B 1 190 ? -2.055 43.875 26.391 1 73.75 190 ALA B C 1
ATOM 4757 O O . ALA B 1 190 ? -1.721 42.875 25.734 1 73.75 190 ALA B O 1
ATOM 4758 N N . ALA B 1 191 ? -1.342 44.344 27.312 1 77.88 191 ALA B N 1
ATOM 4759 C CA . ALA B 1 191 ? -0.073 43.75 27.703 1 77.88 191 ALA B CA 1
ATOM 4760 C C . ALA B 1 191 ? -0.294 42.375 28.328 1 77.88 191 ALA B C 1
ATOM 4762 O O . ALA B 1 191 ? 0.464 41.438 28.062 1 77.88 191 ALA B O 1
ATOM 4763 N N . ASP B 1 192 ? -1.385 42.281 29.078 1 81.31 192 ASP B N 1
ATOM 4764 C CA . ASP B 1 192 ? -1.735 41 29.688 1 81.31 192 ASP B CA 1
ATOM 4765 C C . ASP B 1 192 ? -2.076 39.969 28.609 1 81.31 192 ASP B C 1
ATOM 4767 O O . ASP B 1 192 ? -1.671 38.781 28.703 1 81.31 192 ASP B O 1
ATOM 4771 N N . LEU B 1 193 ? -2.75 40.375 27.672 1 75.25 193 LEU B N 1
ATOM 4772 C CA . LEU B 1 193 ? -3.141 39.469 26.578 1 75.25 193 LEU B CA 1
ATOM 4773 C C . LEU B 1 193 ? -1.918 39 25.797 1 75.25 193 LEU B C 1
ATOM 4775 O O . LEU B 1 193 ? -1.863 37.844 25.391 1 75.25 193 LEU B O 1
ATOM 4779 N N . GLU B 1 194 ? -1.002 39.812 25.609 1 77.38 194 GLU B N 1
ATOM 4780 C CA . GLU B 1 194 ? 0.209 39.438 24.891 1 77.38 194 GLU B CA 1
ATOM 4781 C C . GLU B 1 194 ? 1.007 38.406 25.656 1 77.38 194 GLU B C 1
ATOM 4783 O O . GLU B 1 194 ? 1.58 37.469 25.062 1 77.38 194 GLU B O 1
ATOM 4788 N N . VAL B 1 195 ? 1.076 38.594 26.938 1 81.44 195 VAL B N 1
ATOM 4789 C CA . VAL B 1 195 ? 1.771 37.625 27.766 1 81.44 195 VAL B CA 1
ATOM 4790 C C . VAL B 1 195 ? 1.065 36.25 27.688 1 81.44 195 VAL B C 1
ATOM 4792 O O . VAL B 1 195 ? 1.718 35.219 27.578 1 81.44 195 VAL B O 1
ATOM 4795 N N . GLN B 1 196 ? -0.226 36.312 27.672 1 79.44 196 GLN B N 1
ATOM 4796 C CA . GLN B 1 196 ? -0.987 35.062 27.578 1 79.44 196 GLN B CA 1
ATOM 4797 C C . GLN B 1 196 ? -0.776 34.375 26.219 1 79.44 196 GLN B C 1
ATOM 4799 O O . GLN B 1 196 ? -0.686 33.156 26.141 1 79.44 196 GLN B O 1
ATOM 4804 N N . LYS B 1 197 ? -0.752 35.125 25.172 1 77.19 197 LYS B N 1
ATOM 4805 C CA . LYS B 1 197 ? -0.509 34.594 23.844 1 77.19 197 LYS B CA 1
ATOM 4806 C C . LYS B 1 197 ? 0.856 33.938 23.75 1 77.19 197 LYS B C 1
ATOM 4808 O O . LYS B 1 197 ? 1.01 32.906 23.078 1 77.19 197 LYS B O 1
ATOM 4813 N N . LEU B 1 198 ? 1.828 34.562 24.406 1 82.19 198 LEU B N 1
ATOM 4814 C CA . LEU B 1 198 ? 3.15 33.938 24.422 1 82.19 198 LEU B CA 1
ATOM 4815 C C . LEU B 1 198 ? 3.111 32.594 25.141 1 82.19 198 LEU B C 1
ATOM 4817 O O . LEU B 1 198 ? 3.721 31.625 24.672 1 82.19 198 LEU B O 1
ATOM 4821 N N . HIS B 1 199 ? 2.359 32.562 26.234 1 82.19 199 HIS B N 1
ATOM 4822 C CA . HIS B 1 199 ? 2.225 31.281 26.953 1 82.19 199 HIS B CA 1
ATOM 4823 C C . HIS B 1 199 ? 1.566 30.219 26.078 1 82.19 199 HIS B C 1
ATOM 4825 O O . HIS B 1 199 ? 1.976 29.062 26.078 1 82.19 199 HIS B O 1
ATOM 4831 N N . ASP B 1 200 ? 0.696 30.578 25.266 1 79.12 200 ASP B N 1
ATOM 4832 C CA . ASP B 1 200 ? 0.028 29.672 24.344 1 79.12 200 ASP B CA 1
ATOM 4833 C C . ASP B 1 200 ? 1.002 29.141 23.297 1 79.12 200 ASP B C 1
ATOM 4835 O O . ASP B 1 200 ? 1.021 27.953 23 1 79.12 200 ASP B O 1
ATOM 4839 N N . ARG B 1 201 ? 1.705 30 22.812 1 83.56 201 ARG B N 1
ATOM 4840 C CA . ARG B 1 201 ? 2.68 29.609 21.797 1 83.56 201 ARG B CA 1
ATOM 4841 C C . ARG B 1 201 ? 3.74 28.688 22.375 1 83.56 201 ARG B C 1
ATOM 4843 O O . ARG B 1 201 ? 4.195 27.766 21.703 1 83.56 201 ARG B O 1
ATOM 4850 N N . GLN B 1 202 ? 4.152 29.047 23.594 1 87.25 202 GLN B N 1
ATOM 4851 C CA . GLN B 1 202 ? 5.129 28.188 24.266 1 87.25 202 GLN B CA 1
ATOM 4852 C C . GLN B 1 202 ? 4.566 26.781 24.5 1 87.25 202 GLN B C 1
ATOM 4854 O O . GLN B 1 202 ? 5.262 25.797 24.297 1 87.25 202 GLN B O 1
ATOM 4859 N N . ASP B 1 203 ? 3.371 26.656 24.859 1 82.62 203 ASP B N 1
ATOM 4860 C CA . ASP B 1 203 ? 2.723 25.375 25.047 1 82.62 203 ASP B CA 1
ATOM 4861 C C . ASP B 1 203 ? 2.592 24.609 23.719 1 82.62 203 ASP B C 1
ATOM 4863 O O . ASP B 1 203 ? 2.838 23.406 23.672 1 82.62 203 ASP B O 1
ATOM 4867 N N . GLU B 1 204 ? 2.188 25.344 22.688 1 83.81 204 GLU B N 1
ATOM 4868 C CA . GLU B 1 204 ? 2.109 24.75 21.344 1 83.81 204 GLU B CA 1
ATOM 4869 C C . GLU B 1 204 ? 3.463 24.188 20.906 1 83.81 204 GLU B C 1
ATOM 4871 O O . GLU B 1 204 ? 3.533 23.109 20.328 1 83.81 204 GLU B O 1
ATOM 4876 N N . ASN B 1 205 ? 4.441 24.953 21.234 1 90.31 205 ASN B N 1
ATOM 4877 C CA . ASN B 1 205 ? 5.781 24.531 20.828 1 90.31 205 ASN B CA 1
ATOM 4878 C C . ASN B 1 205 ? 6.234 23.297 21.625 1 90.31 205 ASN B C 1
ATOM 4880 O O . ASN B 1 205 ? 6.93 22.438 21.094 1 90.31 205 ASN B O 1
ATOM 4884 N N . ARG B 1 206 ? 5.922 23.266 22.922 1 88.44 206 ARG B N 1
ATOM 4885 C CA . ARG B 1 206 ? 6.254 22.094 23.734 1 88.44 206 ARG B CA 1
ATOM 4886 C C . ARG B 1 206 ? 5.609 20.828 23.156 1 88.44 206 ARG B C 1
ATOM 4888 O O . ARG B 1 206 ? 6.246 19.781 23.094 1 88.44 206 ARG B O 1
ATOM 4895 N N . ALA B 1 207 ? 4.438 20.969 22.688 1 86.25 207 ALA B N 1
ATOM 4896 C CA . ALA B 1 207 ? 3.75 19.859 22.031 1 86.25 207 ALA B CA 1
ATOM 4897 C C . ALA B 1 207 ? 4.449 19.469 20.734 1 86.25 207 ALA B C 1
ATOM 4899 O O . ALA B 1 207 ? 4.559 18.281 20.406 1 86.25 207 ALA B O 1
ATOM 4900 N N . ALA B 1 208 ? 4.781 20.438 19.984 1 89.94 208 ALA B N 1
ATOM 4901 C CA . ALA B 1 208 ? 5.484 20.172 18.734 1 89.94 208 ALA B CA 1
ATOM 4902 C C . ALA B 1 208 ? 6.777 19.406 18.969 1 89.94 208 ALA B C 1
ATOM 4904 O O . ALA B 1 208 ? 7.125 18.516 18.188 1 89.94 208 ALA B O 1
ATOM 4905 N N . ILE B 1 209 ? 7.457 19.75 20.047 1 93.44 209 ILE B N 1
ATOM 4906 C CA . ILE B 1 209 ? 8.688 19.047 20.406 1 93.44 209 ILE B CA 1
ATOM 4907 C C . ILE B 1 209 ? 8.375 17.594 20.734 1 93.44 209 ILE B C 1
ATOM 4909 O O . ILE B 1 209 ? 9.047 16.688 20.25 1 93.44 209 ILE B O 1
ATOM 4913 N N . ASP B 1 210 ? 7.359 17.344 21.516 1 88.94 210 ASP B N 1
ATOM 4914 C CA . ASP B 1 210 ? 6.969 15.992 21.891 1 88.94 210 ASP B CA 1
ATOM 4915 C C . ASP B 1 210 ? 6.586 15.164 20.672 1 88.94 210 ASP B C 1
ATOM 4917 O O . ASP B 1 210 ? 6.984 14.008 20.547 1 88.94 210 ASP B O 1
ATOM 4921 N N . MET B 1 211 ? 5.793 15.789 19.781 1 89.31 211 MET B N 1
ATOM 4922 C CA . MET B 1 211 ? 5.383 15.109 18.547 1 89.31 211 MET B CA 1
ATOM 4923 C C . MET B 1 211 ? 6.594 14.773 17.688 1 89.31 211 MET B C 1
ATOM 4925 O O . MET B 1 211 ? 6.668 13.68 17.125 1 89.31 211 MET B O 1
ATOM 4929 N N . ALA B 1 212 ? 7.488 15.688 17.562 1 94.19 212 ALA B N 1
ATOM 4930 C CA . ALA B 1 212 ? 8.695 15.461 16.781 1 94.19 212 ALA B CA 1
ATOM 4931 C C . ALA B 1 212 ? 9.547 14.352 17.375 1 94.19 212 ALA B C 1
ATOM 4933 O O . ALA B 1 212 ? 10.188 13.586 16.656 1 94.19 212 ALA B O 1
ATOM 4934 N N . MET B 1 213 ? 9.539 14.289 18.688 1 94.44 213 MET B N 1
ATOM 4935 C CA . MET B 1 213 ? 10.281 13.242 19.375 1 94.44 213 MET B CA 1
ATOM 4936 C C . MET B 1 213 ? 9.703 11.867 19.078 1 94.44 213 MET B C 1
ATOM 4938 O O . MET B 1 213 ? 10.445 10.922 18.797 1 94.44 213 MET B O 1
ATOM 4942 N N . VAL B 1 214 ? 8.422 11.719 19.078 1 90 214 VAL B N 1
ATOM 4943 C CA . VAL B 1 214 ? 7.746 10.461 18.766 1 90 214 VAL B CA 1
ATOM 4944 C C . VAL B 1 214 ? 8.039 10.07 17.312 1 90 214 VAL B C 1
ATOM 4946 O O . VAL B 1 214 ? 8.312 8.906 17.031 1 90 214 VAL B O 1
ATOM 4949 N N . SER B 1 215 ? 7.941 11.078 16.484 1 93.75 215 SER B N 1
ATOM 4950 C CA . SER B 1 215 ? 8.211 10.828 15.062 1 93.75 215 SER B CA 1
ATOM 4951 C C . SER B 1 215 ? 9.641 10.32 14.859 1 93.75 215 SER B C 1
ATOM 4953 O O . SER B 1 215 ? 9.867 9.398 14.078 1 93.75 215 SER B O 1
ATOM 4955 N N . LEU B 1 216 ? 10.547 10.969 15.516 1 96.56 216 LEU B N 1
ATOM 4956 C CA . LEU B 1 216 ? 11.938 10.539 15.414 1 96.56 216 LEU B CA 1
ATOM 4957 C C . LEU B 1 216 ? 12.125 9.148 16.016 1 96.56 216 LEU B C 1
ATOM 4959 O O . LEU B 1 216 ? 12.883 8.336 15.484 1 96.56 216 LEU B O 1
ATOM 4963 N N . GLU B 1 217 ? 11.453 8.859 17.109 1 94.94 217 GLU B N 1
ATOM 4964 C CA . GLU B 1 217 ? 11.555 7.57 17.781 1 94.94 217 GLU B CA 1
ATOM 4965 C C . GLU B 1 217 ? 11.062 6.441 16.875 1 94.94 217 GLU B C 1
ATOM 4967 O O . GLU B 1 217 ? 11.562 5.316 16.953 1 94.94 217 GLU B O 1
ATOM 4972 N N . ARG B 1 218 ? 10.133 6.742 16.047 1 93.25 218 ARG B N 1
ATOM 4973 C CA . ARG B 1 218 ? 9.656 5.754 15.086 1 93.25 218 ARG B CA 1
ATOM 4974 C C . ARG B 1 218 ? 10.797 5.25 14.211 1 93.25 218 ARG B C 1
ATOM 4976 O O . ARG B 1 218 ? 10.852 4.062 13.875 1 93.25 218 ARG B O 1
ATOM 4983 N N . TRP B 1 219 ? 11.703 6.098 13.891 1 96.06 219 TRP B N 1
ATOM 4984 C CA . TRP B 1 219 ? 12.727 5.762 12.914 1 96.06 219 TRP B CA 1
ATOM 4985 C C . TRP B 1 219 ? 13.984 5.238 13.602 1 96.06 219 TRP B C 1
ATOM 4987 O O . TRP B 1 219 ? 14.641 4.324 13.094 1 96.06 219 TRP B O 1
ATOM 4997 N N . ILE B 1 220 ? 14.352 5.789 14.773 1 96 220 ILE B N 1
ATOM 4998 C CA . ILE B 1 220 ? 15.68 5.477 15.297 1 96 220 ILE B CA 1
ATOM 4999 C C . ILE B 1 220 ? 15.555 4.816 16.672 1 96 220 ILE B C 1
ATOM 5001 O O . ILE B 1 220 ? 16.562 4.426 17.266 1 96 220 ILE B O 1
ATOM 5005 N N . GLY B 1 221 ? 14.422 4.676 17.266 1 93.44 221 GLY B N 1
ATOM 5006 C CA . GLY B 1 221 ? 14.211 4.023 18.547 1 93.44 221 GLY B CA 1
ATOM 5007 C C . GLY B 1 221 ? 14.492 4.934 19.734 1 93.44 221 GLY B C 1
ATOM 5008 O O . GLY B 1 221 ? 14.281 6.148 19.641 1 93.44 221 GLY B O 1
ATOM 5009 N N . PRO B 1 222 ? 14.938 4.387 20.812 1 93.06 222 PRO B N 1
ATOM 5010 C CA . PRO B 1 222 ? 15.07 5.121 22.078 1 93.06 222 PRO B CA 1
ATOM 5011 C C . PRO B 1 222 ? 16.125 6.223 22 1 93.06 222 PRO B C 1
ATOM 5013 O O . PRO B 1 222 ? 16.109 7.152 22.812 1 93.06 222 PRO B O 1
ATOM 5016 N N . ALA B 1 223 ? 17.016 6.121 21.031 1 95.56 223 ALA B N 1
ATOM 5017 C CA . ALA B 1 223 ? 18.062 7.133 20.891 1 95.56 223 ALA B CA 1
ATOM 5018 C C . ALA B 1 223 ? 17.469 8.5 20.594 1 95.56 223 ALA B C 1
ATOM 5020 O O . ALA B 1 223 ? 18.141 9.523 20.703 1 95.56 223 ALA B O 1
ATOM 5021 N N . ALA B 1 224 ? 16.156 8.523 20.219 1 95.5 224 ALA B N 1
ATOM 5022 C CA . ALA B 1 224 ? 15.469 9.758 19.859 1 95.5 224 ALA B CA 1
ATOM 5023 C C . ALA B 1 224 ? 15.375 10.703 21.047 1 95.5 224 ALA B C 1
ATOM 5025 O O . ALA B 1 224 ? 15.164 11.906 20.875 1 95.5 224 ALA B O 1
ATOM 5026 N N . ARG B 1 225 ? 15.594 10.156 22.266 1 93.81 225 ARG B N 1
ATOM 5027 C CA . ARG B 1 225 ? 15.422 10.961 23.469 1 93.81 225 ARG B CA 1
ATOM 5028 C C . ARG B 1 225 ? 16.734 11.641 23.875 1 93.81 225 ARG B C 1
ATOM 5030 O O . ARG B 1 225 ? 16.75 12.492 24.766 1 93.81 225 ARG B O 1
ATOM 5037 N N . ARG B 1 226 ? 17.812 11.352 23.188 1 95.69 226 ARG B N 1
ATOM 5038 C CA . ARG B 1 226 ? 19.094 11.992 23.453 1 95.69 226 ARG B CA 1
ATOM 5039 C C . ARG B 1 226 ? 19.094 13.445 22.984 1 95.69 226 ARG B C 1
ATOM 5041 O O . ARG B 1 226 ? 18.344 13.805 22.078 1 95.69 226 ARG B O 1
ATOM 5048 N N . PRO B 1 227 ? 19.953 14.242 23.672 1 96.19 227 PRO B N 1
ATOM 5049 C CA . PRO B 1 227 ? 20.094 15.602 23.156 1 96.19 227 PRO B CA 1
ATOM 5050 C C . PRO B 1 227 ? 20.625 15.641 21.734 1 96.19 227 PRO B C 1
ATOM 5052 O O . PRO B 1 227 ? 21.453 14.805 21.359 1 96.19 227 PRO B O 1
ATOM 5055 N N . LEU B 1 228 ? 20.141 16.594 20.984 1 96.75 228 LEU B N 1
ATOM 5056 C CA . LEU B 1 228 ? 20.516 16.688 19.562 1 96.75 228 LEU B CA 1
ATOM 5057 C C . LEU B 1 228 ? 21.797 17.5 19.391 1 96.75 228 LEU B C 1
ATOM 5059 O O . LEU B 1 228 ? 22.062 18.406 20.188 1 96.75 228 LEU B O 1
ATOM 5063 N N . GLY B 1 229 ? 22.609 17.094 18.391 1 94.5 229 GLY B N 1
ATOM 5064 C CA . GLY B 1 229 ? 23.797 17.859 18.031 1 94.5 229 GLY B CA 1
ATOM 5065 C C . GLY B 1 229 ? 23.469 19.078 17.188 1 94.5 229 GLY B C 1
ATOM 5066 O O . GLY B 1 229 ? 22.328 19.547 17.172 1 94.5 229 GLY B O 1
ATOM 5067 N N . ASP B 1 230 ? 24.5 19.578 16.5 1 91.44 230 ASP B N 1
ATOM 5068 C CA . ASP B 1 230 ? 24.359 20.781 15.695 1 91.44 230 ASP B CA 1
ATOM 5069 C C . ASP B 1 230 ? 23.688 20.469 14.359 1 91.44 230 ASP B C 1
ATOM 5071 O O . ASP B 1 230 ? 23.812 19.359 13.844 1 91.44 230 ASP B O 1
ATOM 5075 N N . ARG B 1 231 ? 22.969 21.469 13.922 1 89.44 231 ARG B N 1
ATOM 5076 C CA . ARG B 1 231 ? 22.328 21.297 12.625 1 89.44 231 ARG B CA 1
ATOM 5077 C C . ARG B 1 231 ? 23.359 21.266 11.5 1 89.44 231 ARG B C 1
ATOM 5079 O O . ARG B 1 231 ? 24.453 21.812 11.648 1 89.44 231 ARG B O 1
ATOM 5086 N N . PRO B 1 232 ? 22.984 20.688 10.406 1 88.12 232 PRO B N 1
ATOM 5087 C CA . PRO B 1 232 ? 23.891 20.688 9.258 1 88.12 232 PRO B CA 1
ATOM 5088 C C . PRO B 1 232 ? 23.953 22.031 8.539 1 88.12 232 PRO B C 1
ATOM 5090 O O . PRO B 1 232 ? 23.062 22.875 8.727 1 88.12 232 PRO B O 1
ATOM 5093 N N . THR B 1 233 ? 25.047 22.188 7.812 1 89.69 233 THR B N 1
ATOM 5094 C CA . THR B 1 233 ? 25.125 23.375 6.957 1 89.69 233 THR B CA 1
ATOM 5095 C C . THR B 1 233 ? 24.188 23.234 5.762 1 89.69 233 THR B C 1
ATOM 5097 O O . THR B 1 233 ? 24.188 22.203 5.082 1 89.69 233 THR B O 1
ATOM 5100 N N . LEU B 1 234 ? 23.359 24.219 5.613 1 92.5 234 LEU B N 1
ATOM 5101 C CA . LEU B 1 234 ? 22.406 24.188 4.516 1 92.5 234 LEU B CA 1
ATOM 5102 C C . LEU B 1 234 ? 23.016 24.766 3.244 1 92.5 234 LEU B C 1
ATOM 5104 O O . LEU B 1 234 ? 23.234 25.984 3.152 1 92.5 234 LEU B O 1
ATOM 5108 N N . GLU B 1 235 ? 23.453 23.969 2.375 1 90.75 235 GLU B N 1
ATOM 5109 C CA . GLU B 1 235 ? 23.984 24.312 1.058 1 90.75 235 GLU B CA 1
ATOM 5110 C C . GLU B 1 235 ? 23.469 23.344 -0.01 1 90.75 235 GLU B C 1
ATOM 5112 O O . GLU B 1 235 ? 22.922 22.297 0.312 1 90.75 235 GLU B O 1
ATOM 5117 N N . VAL B 1 236 ? 23.578 23.875 -1.148 1 89.12 236 VAL B N 1
ATOM 5118 C CA . VAL B 1 236 ? 23.203 22.953 -2.229 1 89.12 236 VAL B CA 1
ATOM 5119 C C . VAL B 1 236 ? 24.109 21.734 -2.203 1 89.12 236 VAL B C 1
ATOM 5121 O O . VAL B 1 236 ? 25.344 21.859 -2.299 1 89.12 236 VAL B O 1
ATOM 5124 N N . PRO B 1 237 ? 23.484 20.609 -2.051 1 87.5 237 PRO B N 1
ATOM 5125 C CA . PRO B 1 237 ? 24.312 19.406 -1.976 1 87.5 237 PRO B CA 1
ATOM 5126 C C . PRO B 1 237 ? 25.094 19.156 -3.26 1 87.5 237 PRO B C 1
ATOM 5128 O O . PRO B 1 237 ? 24.578 19.359 -4.359 1 87.5 237 PRO B O 1
ATOM 5131 N N . SER B 1 238 ? 26.266 18.641 -3.121 1 82.5 238 SER B N 1
ATOM 5132 C CA . SER B 1 238 ? 27.141 18.391 -4.262 1 82.5 238 SER B CA 1
ATOM 5133 C C . SER B 1 238 ? 26.594 17.297 -5.16 1 82.5 238 SER B C 1
ATOM 5135 O O . SER B 1 238 ? 26.781 17.328 -6.379 1 82.5 238 SER B O 1
ATOM 5137 N N . SER B 1 239 ? 25.984 16.344 -4.543 1 78.62 239 SER B N 1
ATOM 5138 C CA . SER B 1 239 ? 25.422 15.227 -5.293 1 78.62 239 SER B CA 1
ATOM 5139 C C . SER B 1 239 ? 24.375 15.703 -6.289 1 78.62 239 SER B C 1
ATOM 5141 O O . SER B 1 239 ? 24.281 15.172 -7.398 1 78.62 239 SER B O 1
ATOM 5143 N N . VAL B 1 240 ? 23.625 16.625 -5.902 1 81.56 240 VAL B N 1
ATOM 5144 C CA . VAL B 1 240 ? 22.562 17.125 -6.75 1 81.56 240 VAL B CA 1
ATOM 5145 C C . VAL B 1 240 ? 23.141 17.938 -7.906 1 81.56 240 VAL B C 1
ATOM 5147 O O . VAL B 1 240 ? 22.609 17.922 -9.023 1 81.56 240 VAL B O 1
ATOM 5150 N N . GLN B 1 241 ? 24.203 18.609 -7.652 1 77.19 241 GLN B N 1
ATOM 5151 C CA . GLN B 1 241 ? 24.875 19.359 -8.703 1 77.19 241 GLN B CA 1
ATOM 5152 C C . GLN B 1 241 ? 25.344 18.453 -9.828 1 77.19 241 GLN B C 1
ATOM 5154 O O . GLN B 1 241 ? 25.25 18.797 -11.008 1 77.19 241 GLN B O 1
ATOM 5159 N N . ARG B 1 242 ? 25.672 17.266 -9.414 1 75.19 242 ARG B N 1
ATOM 5160 C CA . ARG B 1 242 ? 26.156 16.281 -10.375 1 75.19 242 ARG B CA 1
ATOM 5161 C C . ARG B 1 242 ? 25 15.641 -11.133 1 75.19 242 ARG B C 1
ATOM 5163 O O . ARG B 1 242 ? 25.109 15.32 -12.32 1 75.19 242 ARG B O 1
ATOM 5170 N N . LEU B 1 243 ? 23.938 15.461 -10.453 1 72.94 243 LEU B N 1
ATOM 5171 C CA . LEU B 1 243 ? 22.766 14.812 -11.039 1 72.94 243 LEU B CA 1
ATOM 5172 C C . LEU B 1 243 ? 22.219 15.641 -12.195 1 72.94 243 LEU B C 1
ATOM 5174 O O . LEU B 1 243 ? 21.734 15.086 -13.188 1 72.94 243 LEU B O 1
ATOM 5178 N N . GLU B 1 244 ? 22.281 16.844 -12.031 1 66.12 244 GLU B N 1
ATOM 5179 C CA . GLU B 1 244 ? 21.797 17.703 -13.102 1 66.12 244 GLU B CA 1
ATOM 5180 C C . GLU B 1 244 ? 22.531 17.438 -14.406 1 66.12 244 GLU B C 1
ATOM 5182 O O . GLU B 1 244 ? 21.938 17.516 -15.484 1 66.12 244 GLU B O 1
ATOM 5187 N N . THR B 1 245 ? 23.781 16.844 -14.211 1 65.5 245 THR B N 1
ATOM 5188 C CA . THR B 1 245 ? 24.594 16.609 -15.398 1 65.5 245 THR B CA 1
ATOM 5189 C C . THR B 1 245 ? 24.375 15.195 -15.93 1 65.5 245 THR B C 1
ATOM 5191 O O . THR B 1 245 ? 24.375 14.977 -17.141 1 65.5 245 THR B O 1
ATOM 5194 N N . ASP B 1 246 ? 24.234 14.195 -15.039 1 66 246 ASP B N 1
ATOM 5195 C CA . ASP B 1 246 ? 24.203 12.789 -15.422 1 66 246 ASP B CA 1
ATOM 5196 C C . ASP B 1 246 ? 22.766 12.297 -15.609 1 66 246 ASP B C 1
ATOM 5198 O O . ASP B 1 246 ? 22.5 11.094 -15.547 1 66 246 ASP B O 1
ATOM 5202 N N . ALA B 1 247 ? 21.875 13.102 -15.844 1 64.94 247 ALA B N 1
ATOM 5203 C CA . ALA B 1 247 ? 20.484 12.859 -16.25 1 64.94 247 ALA B CA 1
ATOM 5204 C C . ALA B 1 247 ? 19.75 12.023 -15.203 1 64.94 247 ALA B C 1
ATOM 5206 O O . ALA B 1 247 ? 18.891 11.203 -15.547 1 64.94 247 ALA B O 1
ATOM 5207 N N . PHE B 1 248 ? 20.125 11.914 -14.055 1 71.19 248 PHE B N 1
ATOM 5208 C CA . PHE B 1 248 ? 19.391 11.43 -12.898 1 71.19 248 PHE B CA 1
ATOM 5209 C C . PHE B 1 248 ? 19.281 9.906 -12.922 1 71.19 248 PHE B C 1
ATOM 5211 O O . PHE B 1 248 ? 18.422 9.328 -12.25 1 71.19 248 PHE B O 1
ATOM 5218 N N . ASP B 1 249 ? 20.172 9.18 -13.602 1 76.81 249 ASP B N 1
ATOM 5219 C CA . ASP B 1 249 ? 20.109 7.73 -13.727 1 76.81 249 ASP B CA 1
ATOM 5220 C C . ASP B 1 249 ? 20.469 7.051 -12.406 1 76.81 249 ASP B C 1
ATOM 5222 O O . ASP B 1 249 ? 20.094 5.902 -12.172 1 76.81 249 ASP B O 1
ATOM 5226 N N . THR B 1 250 ? 21.016 7.723 -11.555 1 81.12 250 THR B N 1
ATOM 5227 C CA . THR B 1 250 ? 21.484 7.145 -10.305 1 81.12 250 THR B CA 1
ATOM 5228 C C . THR B 1 250 ? 20.438 7.281 -9.211 1 81.12 250 THR B C 1
ATOM 5230 O O . THR B 1 250 ? 20.562 6.703 -8.133 1 81.12 250 THR B O 1
ATOM 5233 N N . VAL B 1 251 ? 19.391 8.086 -9.547 1 89.31 251 VAL B N 1
ATOM 5234 C CA . VAL B 1 251 ? 18.297 8.219 -8.578 1 89.31 251 VAL B CA 1
ATOM 5235 C C . VAL B 1 251 ? 17.578 6.887 -8.43 1 89.31 251 VAL B C 1
ATOM 5237 O O . VAL B 1 251 ? 17.125 6.309 -9.422 1 89.31 251 VAL B O 1
ATOM 5240 N N . PRO B 1 252 ? 17.484 6.395 -7.195 1 92.31 252 PRO B N 1
ATOM 5241 C CA . PRO B 1 252 ? 16.953 5.047 -6.961 1 92.31 252 PRO B CA 1
ATOM 5242 C C . PRO B 1 252 ? 15.602 4.816 -7.633 1 92.31 252 PRO B C 1
ATOM 5244 O O . PRO B 1 252 ? 15.367 3.75 -8.211 1 92.31 252 PRO B O 1
ATOM 5247 N N . GLU B 1 253 ? 14.695 5.773 -7.66 1 92.5 253 GLU B N 1
ATOM 5248 C CA . GLU B 1 253 ? 13.383 5.621 -8.281 1 92.5 253 GLU B CA 1
ATOM 5249 C C . GLU B 1 253 ? 13.508 5.383 -9.781 1 92.5 253 GLU B C 1
ATOM 5251 O O . GLU B 1 253 ? 12.758 4.586 -10.352 1 92.5 253 GLU B O 1
ATOM 5256 N N . VAL B 1 254 ? 14.438 6.055 -10.406 1 92.81 254 VAL B N 1
ATOM 5257 C CA . VAL B 1 254 ? 14.672 5.891 -11.836 1 92.81 254 VAL B CA 1
ATOM 5258 C C . VAL B 1 254 ? 15.328 4.539 -12.102 1 92.81 254 VAL B C 1
ATOM 5260 O O . VAL B 1 254 ? 15 3.865 -13.078 1 92.81 254 VAL B O 1
ATOM 5263 N N . ALA B 1 255 ? 16.203 4.141 -11.227 1 93.62 255 ALA B N 1
ATOM 5264 C CA . ALA B 1 255 ? 16.875 2.854 -11.352 1 93.62 255 ALA B CA 1
ATOM 5265 C C . ALA B 1 255 ? 15.883 1.698 -11.289 1 93.62 255 ALA B C 1
ATOM 5267 O O . ALA B 1 255 ? 16.016 0.718 -12.023 1 93.62 255 ALA B O 1
ATOM 5268 N N . VAL B 1 256 ? 14.898 1.795 -10.383 1 96.12 256 VAL B N 1
ATOM 5269 C CA . VAL B 1 256 ? 13.875 0.754 -10.281 1 96.12 256 VAL B CA 1
ATOM 5270 C C . VAL B 1 256 ? 13.133 0.625 -11.609 1 96.12 256 VAL B C 1
ATOM 5272 O O . VAL B 1 256 ? 12.906 -0.486 -12.094 1 96.12 256 VAL B O 1
ATOM 5275 N N . ALA B 1 257 ? 12.773 1.772 -12.133 1 96.12 257 ALA B N 1
ATOM 5276 C CA . ALA B 1 257 ? 12.039 1.764 -13.398 1 96.12 257 ALA B CA 1
ATOM 5277 C C . ALA B 1 257 ? 12.867 1.13 -14.508 1 96.12 257 ALA B C 1
ATOM 5279 O O . ALA B 1 257 ? 12.336 0.377 -15.328 1 96.12 257 ALA B O 1
ATOM 5280 N N . ARG B 1 258 ? 14.133 1.366 -14.57 1 95.5 258 ARG B N 1
ATOM 5281 C CA . ARG B 1 258 ? 15.031 0.766 -15.555 1 95.5 258 ARG B CA 1
ATOM 5282 C C . ARG B 1 258 ? 15.117 -0.744 -15.359 1 95.5 258 ARG B C 1
ATOM 5284 O O . ARG B 1 258 ? 15.148 -1.499 -16.344 1 95.5 258 ARG B O 1
ATOM 5291 N N . ARG B 1 259 ? 15.172 -1.12 -14.086 1 97.25 259 ARG B N 1
ATOM 5292 C CA . ARG B 1 259 ? 15.234 -2.551 -13.805 1 97.25 259 ARG B CA 1
ATOM 5293 C C . ARG B 1 259 ? 13.93 -3.24 -14.188 1 97.25 259 ARG B C 1
ATOM 5295 O O . ARG B 1 259 ? 13.93 -4.395 -14.617 1 97.25 259 ARG B O 1
ATOM 5302 N N . ASP B 1 260 ? 12.836 -2.523 -14.078 1 97.56 260 ASP B N 1
ATOM 5303 C CA . ASP B 1 260 ? 11.555 -3.084 -14.492 1 97.56 260 ASP B CA 1
ATOM 5304 C C . ASP B 1 260 ? 11.508 -3.277 -16 1 97.56 260 ASP B C 1
ATOM 5306 O O . ASP B 1 260 ? 10.906 -4.238 -16.5 1 97.56 260 ASP B O 1
ATOM 5310 N N . VAL B 1 261 ? 12.125 -2.344 -16.734 1 97.81 261 VAL B N 1
ATOM 5311 C CA . VAL B 1 261 ? 12.219 -2.508 -18.172 1 97.81 261 VAL B CA 1
ATOM 5312 C C . VAL B 1 261 ? 13.078 -3.73 -18.5 1 97.81 261 VAL B C 1
ATOM 5314 O O . VAL B 1 261 ? 12.703 -4.547 -19.359 1 97.81 261 VAL B O 1
ATOM 5317 N N . ALA B 1 262 ? 14.164 -3.889 -17.812 1 97.94 262 ALA B N 1
ATOM 5318 C CA . ALA B 1 262 ? 15.039 -5.039 -18.016 1 97.94 262 ALA B CA 1
ATOM 5319 C C . ALA B 1 262 ? 14.305 -6.344 -17.719 1 97.94 262 ALA B C 1
ATOM 5321 O O . ALA B 1 262 ? 14.469 -7.336 -18.438 1 97.94 262 ALA B O 1
ATOM 5322 N N . LEU B 1 263 ? 13.523 -6.352 -16.656 1 98.19 263 LEU B N 1
ATOM 5323 C CA . LEU B 1 263 ? 12.719 -7.52 -16.312 1 98.19 263 LEU B CA 1
ATOM 5324 C C . LEU B 1 263 ? 11.742 -7.848 -17.438 1 98.19 263 LEU B C 1
ATOM 5326 O O . LEU B 1 263 ? 11.617 -9.008 -17.844 1 98.19 263 LEU B O 1
ATOM 5330 N N . ALA B 1 264 ? 11.109 -6.828 -17.953 1 98.38 264 ALA B N 1
ATOM 5331 C CA . ALA B 1 264 ? 10.156 -7.031 -19.047 1 98.38 264 ALA B CA 1
ATOM 5332 C C . ALA B 1 264 ? 10.859 -7.586 -20.281 1 98.38 264 ALA B C 1
ATOM 5334 O O . ALA B 1 264 ? 10.289 -8.398 -21.016 1 98.38 264 ALA B O 1
ATOM 5335 N N . GLU B 1 265 ? 12.07 -7.176 -20.516 1 98.06 265 GLU B N 1
ATOM 5336 C CA . GLU B 1 265 ? 12.836 -7.672 -21.656 1 98.06 265 GLU B CA 1
ATOM 5337 C C . GLU B 1 265 ? 13.164 -9.156 -21.5 1 98.06 265 GLU B C 1
ATOM 5339 O O . GLU B 1 265 ? 13.164 -9.898 -22.484 1 98.06 265 GLU B O 1
ATOM 5344 N N . THR B 1 266 ? 13.469 -9.5 -20.266 1 98.25 266 THR B N 1
ATOM 5345 C CA . THR B 1 266 ? 13.719 -10.922 -20.031 1 98.25 266 THR B CA 1
ATOM 5346 C C . THR B 1 266 ? 12.461 -11.742 -20.266 1 98.25 266 THR B C 1
ATOM 5348 O O . THR B 1 266 ? 12.531 -12.891 -20.703 1 98.25 266 THR B O 1
ATOM 5351 N N . GLU B 1 267 ? 11.297 -11.211 -20.078 1 98.12 267 GLU B N 1
ATOM 5352 C CA . GLU B 1 267 ? 10.031 -11.898 -20.328 1 98.12 267 GLU B CA 1
ATOM 5353 C C . GLU B 1 267 ? 9.797 -12.109 -21.812 1 98.12 267 GLU B C 1
ATOM 5355 O O . GLU B 1 267 ? 9.211 -13.117 -22.219 1 98.12 267 GLU B O 1
ATOM 5360 N N . ILE B 1 268 ? 10.258 -11.164 -22.641 1 98.25 268 ILE B N 1
ATOM 5361 C CA . ILE B 1 268 ? 10.195 -11.336 -24.078 1 98.25 268 ILE B CA 1
ATOM 5362 C C . ILE B 1 268 ? 11.031 -12.547 -24.5 1 98.25 268 ILE B C 1
ATOM 5364 O O . ILE B 1 268 ? 10.562 -13.398 -25.25 1 98.25 268 ILE B O 1
ATOM 5368 N N . ARG B 1 269 ? 12.203 -12.609 -23.938 1 98 269 ARG B N 1
ATOM 5369 C CA . ARG B 1 269 ? 13.102 -13.703 -24.281 1 98 269 ARG B CA 1
ATOM 5370 C C . ARG B 1 269 ? 12.531 -15.039 -23.812 1 98 269 ARG B C 1
ATOM 5372 O O . ARG B 1 269 ? 12.617 -16.031 -24.531 1 98 269 ARG B O 1
ATOM 5379 N N . ALA B 1 270 ? 11.953 -15.062 -22.609 1 97.69 270 ALA B N 1
ATOM 5380 C CA . ALA B 1 270 ? 11.336 -16.281 -22.109 1 97.69 270 ALA B CA 1
ATOM 5381 C C . ALA B 1 270 ? 10.188 -16.734 -23.016 1 97.69 270 ALA B C 1
ATOM 5383 O O . ALA B 1 270 ? 10.039 -17.922 -23.297 1 97.69 270 ALA B O 1
ATOM 5384 N N . ALA B 1 271 ? 9.438 -15.789 -23.484 1 97.56 271 ALA B N 1
ATOM 5385 C CA . ALA B 1 271 ? 8.328 -16.109 -24.375 1 97.56 271 ALA B CA 1
ATOM 5386 C C . ALA B 1 271 ? 8.836 -16.609 -25.734 1 97.56 271 ALA B C 1
ATOM 5388 O O . ALA B 1 271 ? 8.266 -17.531 -26.312 1 97.56 271 ALA B O 1
ATOM 5389 N N . ALA B 1 272 ? 9.867 -16.047 -26.219 1 97.62 272 ALA B N 1
ATOM 5390 C CA . ALA B 1 272 ? 10.461 -16.438 -27.484 1 97.62 272 ALA B CA 1
ATOM 5391 C C . ALA B 1 272 ? 11 -17.875 -27.406 1 97.62 272 ALA B C 1
ATOM 5393 O O . ALA B 1 272 ? 10.812 -18.656 -28.328 1 97.62 272 ALA B O 1
ATOM 5394 N N . GLU B 1 273 ? 11.648 -18.109 -26.266 1 97.19 273 GLU B N 1
ATOM 5395 C CA . GLU B 1 273 ? 12.188 -19.453 -26.078 1 97.19 273 GLU B CA 1
ATOM 5396 C C . GLU B 1 273 ? 11.07 -20.469 -25.891 1 97.19 273 GLU B C 1
ATOM 5398 O O . GLU B 1 273 ? 11.219 -21.641 -26.234 1 97.19 273 GLU B O 1
ATOM 5403 N N . ALA B 1 274 ? 9.891 -20.031 -25.375 1 95.75 274 ALA B N 1
ATOM 5404 C CA . ALA B 1 274 ? 8.766 -20.922 -25.078 1 95.75 274 ALA B CA 1
ATOM 5405 C C . ALA B 1 274 ? 8.141 -21.438 -26.375 1 95.75 274 ALA B C 1
ATOM 5407 O O . ALA B 1 274 ? 7.41 -22.438 -26.359 1 95.75 274 ALA B O 1
ATOM 5408 N N . LYS B 1 275 ? 8.5 -20.859 -27.609 1 95.25 275 LYS B N 1
ATOM 5409 C CA . LYS B 1 275 ? 7.969 -21.297 -28.891 1 95.25 275 LYS B CA 1
ATOM 5410 C C . LYS B 1 275 ? 8.578 -22.625 -29.328 1 95.25 275 LYS B C 1
ATOM 5412 O O . LYS B 1 275 ? 8.008 -23.328 -30.156 1 95.25 275 LYS B O 1
ATOM 5417 N N . LYS B 1 276 ? 9.734 -22.844 -28.719 1 95.81 276 LYS B N 1
ATOM 5418 C CA . LYS B 1 276 ? 10.445 -24.062 -29.109 1 95.81 276 LYS B CA 1
ATOM 5419 C C . LYS B 1 276 ? 9.945 -25.266 -28.312 1 95.81 276 LYS B C 1
ATOM 5421 O O . LYS B 1 276 ? 9.859 -25.219 -27.094 1 95.81 276 LYS B O 1
ATOM 5426 N N . PRO B 1 277 ? 9.586 -26.266 -28.938 1 95.38 277 PRO B N 1
ATOM 5427 C CA . PRO B 1 277 ? 8.984 -27.422 -28.25 1 95.38 277 PRO B CA 1
ATOM 5428 C C . PRO B 1 277 ? 9.984 -28.172 -27.375 1 95.38 277 PRO B C 1
ATOM 5430 O O . PRO B 1 277 ? 11.164 -28.266 -27.719 1 95.38 277 PRO B O 1
ATOM 5433 N N . ASP B 1 278 ? 9.555 -28.672 -26.203 1 96.38 278 ASP B N 1
ATOM 5434 C CA . ASP B 1 278 ? 10.305 -29.578 -25.344 1 96.38 278 ASP B CA 1
ATOM 5435 C C . ASP B 1 278 ? 10.07 -31.047 -25.75 1 96.38 278 ASP B C 1
ATOM 5437 O O . ASP B 1 278 ? 9.055 -31.359 -26.375 1 96.38 278 ASP B O 1
ATOM 5441 N N . VAL B 1 279 ? 11.008 -31.891 -25.422 1 97.44 279 VAL B N 1
ATOM 5442 C CA . VAL B 1 279 ? 10.938 -33.281 -25.812 1 97.44 279 VAL B CA 1
ATOM 5443 C C . VAL B 1 279 ? 10.672 -34.156 -24.578 1 97.44 279 VAL B C 1
ATOM 5445 O O . VAL B 1 279 ? 11.273 -33.938 -23.516 1 97.44 279 VAL B O 1
ATOM 5448 N N . THR B 1 280 ? 9.766 -35.062 -24.703 1 97.69 280 THR B N 1
ATOM 5449 C CA . THR B 1 280 ? 9.477 -36.031 -23.641 1 97.69 280 THR B CA 1
ATOM 5450 C C . THR B 1 280 ? 9.852 -37.438 -24.094 1 97.69 280 THR B C 1
ATOM 5452 O O . THR B 1 280 ? 9.477 -37.844 -25.188 1 97.69 280 THR B O 1
ATOM 5455 N N . VAL B 1 281 ? 10.625 -38.094 -23.25 1 98.12 281 VAL B N 1
ATOM 5456 C CA . VAL B 1 281 ? 11.078 -39.469 -23.547 1 98.12 281 VAL B CA 1
ATOM 5457 C C . VAL B 1 281 ? 10.508 -40.438 -22.531 1 98.12 281 VAL B C 1
ATOM 5459 O O . VAL B 1 281 ? 10.531 -40.188 -21.328 1 98.12 281 VAL B O 1
ATOM 5462 N N . GLU B 1 282 ? 9.977 -41.5 -23 1 97.38 282 GLU B N 1
ATOM 5463 C CA . GLU B 1 282 ? 9.477 -42.562 -22.156 1 97.38 282 GLU B CA 1
ATOM 5464 C C . GLU B 1 282 ? 10.172 -43.906 -22.469 1 97.38 282 GLU B C 1
ATOM 5466 O O . GLU B 1 282 ? 10.172 -44.344 -23.609 1 97.38 282 GLU B O 1
ATOM 5471 N N . LEU B 1 283 ? 10.805 -44.469 -21.5 1 97.81 283 LEU B N 1
ATOM 5472 C CA . LEU B 1 283 ? 11.406 -45.781 -21.578 1 97.81 283 LEU B CA 1
ATOM 5473 C C . LEU B 1 283 ? 10.578 -46.812 -20.797 1 97.81 283 LEU B C 1
ATOM 5475 O O . LEU B 1 283 ? 10.305 -46.594 -19.609 1 97.81 283 LEU B O 1
ATOM 5479 N N . MET B 1 284 ? 10.188 -47.844 -21.484 1 96.94 284 MET B N 1
ATOM 5480 C CA . MET B 1 284 ? 9.344 -48.844 -20.844 1 96.94 284 MET B CA 1
ATOM 5481 C C . MET B 1 284 ? 9.961 -50.25 -20.969 1 96.94 284 MET B C 1
ATOM 5483 O O . MET B 1 284 ? 10.492 -50.594 -22.016 1 96.94 284 MET B O 1
ATOM 5487 N N . TYR B 1 285 ? 10.031 -50.906 -19.906 1 95.88 285 TYR B N 1
ATOM 5488 C CA . TYR B 1 285 ? 10.383 -52.312 -19.859 1 95.88 285 TYR B CA 1
ATOM 5489 C C . TYR B 1 285 ? 9.172 -53.156 -19.484 1 95.88 285 TYR B C 1
ATOM 5491 O O . TYR B 1 285 ? 8.508 -52.906 -18.484 1 95.88 285 TYR B O 1
ATOM 5499 N N . SER B 1 286 ? 8.852 -54.125 -20.266 1 94.44 286 SER B N 1
ATOM 5500 C CA . SER B 1 286 ? 7.695 -55 -20.031 1 94.44 286 SER B CA 1
ATOM 5501 C C . SER B 1 286 ? 8.102 -56.438 -19.906 1 94.44 286 SER B C 1
ATOM 5503 O O . SER B 1 286 ? 8.797 -57 -20.766 1 94.44 286 SER B O 1
ATOM 5505 N N . GLN B 1 287 ? 7.668 -57.062 -18.828 1 93.44 287 GLN B N 1
ATOM 5506 C CA . GLN B 1 287 ? 7.914 -58.469 -18.594 1 93.44 287 GLN B CA 1
ATOM 5507 C C . GLN B 1 287 ? 6.664 -59.312 -18.875 1 93.44 287 GLN B C 1
ATOM 5509 O O . GLN B 1 287 ? 5.582 -59 -18.375 1 93.44 287 GLN B O 1
ATOM 5514 N N . ARG B 1 288 ? 6.809 -60.344 -19.719 1 91.62 288 ARG B N 1
ATOM 5515 C CA . ARG B 1 288 ? 5.711 -61.25 -20.062 1 91.62 288 ARG B CA 1
ATOM 5516 C C . ARG B 1 288 ? 5.91 -62.625 -19.422 1 91.62 288 ARG B C 1
ATOM 5518 O O . ARG B 1 288 ? 6.738 -62.781 -18.531 1 91.62 288 ARG B O 1
ATOM 5525 N N . GLY B 1 289 ? 5.105 -63.562 -19.719 1 87.44 289 GLY B N 1
ATOM 5526 C CA . GLY B 1 289 ? 5.277 -64.938 -19.234 1 87.44 289 GLY B CA 1
ATOM 5527 C C . GLY B 1 289 ? 6.59 -65.562 -19.672 1 87.44 289 GLY B C 1
ATOM 5528 O O . GLY B 1 289 ? 7.254 -65.062 -20.578 1 87.44 289 GLY B O 1
ATOM 5529 N N . SER B 1 290 ? 6.922 -66.688 -19.047 1 87 290 SER B N 1
ATOM 5530 C CA . SER B 1 290 ? 8.211 -67.312 -19.266 1 87 290 SER B CA 1
ATOM 5531 C C . SER B 1 290 ? 8.344 -67.812 -20.688 1 87 290 SER B C 1
ATOM 5533 O O . SER B 1 290 ? 9.453 -67.938 -21.219 1 87 290 SER B O 1
ATOM 5535 N N . ALA B 1 291 ? 7.266 -67.938 -21.266 1 89.62 291 ALA B N 1
ATOM 5536 C CA . ALA B 1 291 ? 7.273 -68.5 -22.609 1 89.62 291 ALA B CA 1
ATOM 5537 C C . ALA B 1 291 ? 7.504 -67.375 -23.641 1 89.62 291 ALA B C 1
ATOM 5539 O O . ALA B 1 291 ? 7.75 -67.688 -24.828 1 89.62 291 ALA B O 1
ATOM 5540 N N . TYR B 1 292 ? 7.426 -66.25 -23.219 1 89.88 292 TYR B N 1
ATOM 5541 C CA . TYR B 1 292 ? 7.508 -65.188 -24.156 1 89.88 292 TYR B CA 1
ATOM 5542 C C . TYR B 1 292 ? 8.68 -64.25 -23.828 1 89.88 292 TYR B C 1
ATOM 5544 O O . TYR B 1 292 ? 9.172 -64.25 -22.688 1 89.88 292 TYR B O 1
ATOM 5552 N N . SER B 1 293 ? 9.133 -63.438 -24.75 1 90.19 293 SER B N 1
ATOM 5553 C CA . SER B 1 293 ? 10.258 -62.5 -24.562 1 90.19 293 SER B CA 1
ATOM 5554 C C . SER B 1 293 ? 9.828 -61.25 -23.812 1 90.19 293 SER B C 1
ATOM 5556 O O . SER B 1 293 ? 8.703 -60.781 -23.969 1 90.19 293 SER B O 1
ATOM 5558 N N . ASN B 1 294 ? 10.75 -60.75 -23 1 91.75 294 ASN B N 1
ATOM 5559 C CA . ASN B 1 294 ? 10.578 -59.406 -22.422 1 91.75 294 ASN B CA 1
ATOM 5560 C C . ASN B 1 294 ? 10.672 -58.312 -23.484 1 91.75 294 ASN B C 1
ATOM 5562 O O . ASN B 1 294 ? 11.312 -58.531 -24.516 1 91.75 294 ASN B O 1
ATOM 5566 N N . MET B 1 295 ? 9.977 -57.281 -23.25 1 92.19 295 MET B N 1
ATOM 5567 C CA . MET B 1 295 ? 9.914 -56.25 -24.297 1 92.19 295 MET B CA 1
ATOM 5568 C C . MET B 1 295 ? 10.43 -54.906 -23.766 1 92.19 295 MET B C 1
ATOM 5570 O O . MET B 1 295 ? 10.289 -54.625 -22.578 1 92.19 295 MET B O 1
ATOM 5574 N N . GLY B 1 296 ? 11.109 -54.156 -24.672 1 94 296 GLY B N 1
ATOM 5575 C CA . GLY B 1 296 ? 11.5 -52.781 -24.438 1 94 296 GLY B CA 1
ATOM 5576 C C . GLY B 1 296 ? 10.82 -51.781 -25.391 1 94 296 GLY B C 1
ATOM 5577 O O . GLY B 1 296 ? 10.617 -52.094 -26.562 1 94 296 GLY B O 1
ATOM 5578 N N . SER B 1 297 ? 10.367 -50.688 -24.828 1 95 297 SER B N 1
ATOM 5579 C CA . SER B 1 297 ? 9.742 -49.688 -25.672 1 95 297 SER B CA 1
ATOM 5580 C C . SER B 1 297 ? 10.336 -48.312 -25.406 1 95 297 SER B C 1
ATOM 5582 O O . SER B 1 297 ? 10.664 -47.969 -24.266 1 95 297 SER B O 1
ATOM 5584 N N . LEU B 1 298 ? 10.516 -47.562 -26.5 1 96.38 298 LEU B N 1
ATOM 5585 C CA . LEU B 1 298 ? 10.977 -46.188 -26.484 1 96.38 298 LEU B CA 1
ATOM 5586 C C . LEU B 1 298 ? 9.984 -45.281 -27.188 1 96.38 298 LEU B C 1
ATOM 5588 O O . LEU B 1 298 ? 9.617 -45.5 -28.328 1 96.38 298 LEU B O 1
ATOM 5592 N N . ASN B 1 299 ? 9.43 -44.312 -26.391 1 96.12 299 ASN B N 1
ATOM 5593 C CA . ASN B 1 299 ? 8.508 -43.344 -26.953 1 96.12 299 ASN B CA 1
ATOM 5594 C C . ASN B 1 299 ? 9.039 -41.938 -26.828 1 96.12 299 ASN B C 1
ATOM 5596 O O . ASN B 1 299 ? 9.531 -41.531 -25.766 1 96.12 299 ASN B O 1
ATOM 5600 N N . ILE B 1 300 ? 9 -41.188 -27.891 1 97.25 300 ILE B N 1
ATOM 5601 C CA . ILE B 1 300 ? 9.398 -39.781 -27.922 1 97.25 300 ILE B CA 1
ATOM 5602 C C . ILE B 1 300 ? 8.219 -38.938 -28.359 1 97.25 300 ILE B C 1
ATOM 5604 O O . ILE B 1 300 ? 7.531 -39.25 -29.328 1 97.25 300 ILE B O 1
ATOM 5608 N N . SER B 1 301 ? 7.938 -37.938 -27.562 1 96.62 301 SER B N 1
ATOM 5609 C CA . SER B 1 301 ? 6.828 -37.062 -27.922 1 96.62 301 SER B CA 1
ATOM 5610 C C . SER B 1 301 ? 7.215 -35.594 -27.781 1 96.62 301 SER B C 1
ATOM 5612 O O . SER B 1 301 ? 8.078 -35.219 -26.969 1 96.62 301 SER B O 1
ATOM 5614 N N . PHE B 1 302 ? 6.684 -34.688 -28.641 1 95.88 302 PHE B N 1
ATOM 5615 C CA . PHE B 1 302 ? 6.883 -33.25 -28.578 1 95.88 302 PHE B CA 1
ATOM 5616 C C . PHE B 1 302 ? 5.707 -32.5 -29.219 1 95.88 302 PHE B C 1
ATOM 5618 O O . PHE B 1 302 ? 5.082 -33 -30.156 1 95.88 302 PHE B O 1
ATOM 5625 N N . PRO B 1 303 ? 5.391 -31.344 -28.656 1 95.12 303 PRO B N 1
ATOM 5626 C CA . PRO B 1 303 ? 4.312 -30.562 -29.281 1 95.12 303 PRO B CA 1
ATOM 5627 C C . PRO B 1 303 ? 4.711 -29.984 -30.625 1 95.12 303 PRO B C 1
ATOM 5629 O O . PRO B 1 303 ? 5.875 -29.625 -30.828 1 95.12 303 PRO B O 1
ATOM 5632 N N . VAL B 1 304 ? 3.783 -29.938 -31.547 1 94.88 304 VAL B N 1
ATOM 5633 C CA . VAL B 1 304 ? 4.004 -29.344 -32.844 1 94.88 304 VAL B CA 1
ATOM 5634 C C . VAL B 1 304 ? 3.189 -28.062 -33 1 94.88 304 VAL B C 1
ATOM 5636 O O . VAL B 1 304 ? 1.972 -28.094 -33.188 1 94.88 304 VAL B O 1
ATOM 5639 N N . PRO B 1 305 ? 3.871 -26.922 -32.875 1 93.19 305 PRO B N 1
ATOM 5640 C CA . PRO B 1 305 ? 3.158 -25.641 -33.031 1 93.19 305 PRO B CA 1
ATOM 5641 C C . PRO B 1 305 ? 2.867 -25.281 -34.469 1 93.19 305 PRO B C 1
ATOM 5643 O O . PRO B 1 305 ? 3.584 -24.469 -35.062 1 93.19 305 PRO B O 1
ATOM 5646 N N . TRP B 1 306 ? 1.824 -25.797 -35 1 93.94 306 TRP B N 1
ATOM 5647 C CA . TRP B 1 306 ? 1.511 -25.641 -36.406 1 93.94 306 TRP B CA 1
ATOM 5648 C C . TRP B 1 306 ? 0.896 -24.281 -36.719 1 93.94 306 TRP B C 1
ATOM 5650 O O . TRP B 1 306 ? 0.939 -23.797 -37.844 1 93.94 306 TRP B O 1
ATOM 5660 N N . ASN B 1 307 ? 0.272 -23.672 -35.75 1 95.94 307 ASN B N 1
ATOM 5661 C CA . ASN B 1 307 ? -0.338 -22.359 -35.938 1 95.94 307 ASN B CA 1
ATOM 5662 C C . ASN B 1 307 ? 0.365 -21.297 -35.094 1 95.94 307 ASN B C 1
ATOM 5664 O O . ASN B 1 307 ? -0.281 -20.562 -34.344 1 95.94 307 ASN B O 1
ATOM 5668 N N . GLN B 1 308 ? 1.664 -21.203 -35.188 1 94.19 308 GLN B N 1
ATOM 5669 C CA . GLN B 1 308 ? 2.482 -20.312 -34.375 1 94.19 308 GLN B CA 1
ATOM 5670 C C . GLN B 1 308 ? 2.09 -18.859 -34.594 1 94.19 308 GLN B C 1
ATOM 5672 O O . GLN B 1 308 ? 2.111 -18.062 -33.625 1 94.19 308 GLN B O 1
ATOM 5677 N N . GLY B 1 309 ? 1.763 -18.469 -35.75 1 95.69 309 GLY B N 1
ATOM 5678 C CA . GLY B 1 309 ? 1.415 -17.109 -36.062 1 95.69 309 GLY B CA 1
ATOM 5679 C C . GLY B 1 309 ? 0.269 -16.562 -35.25 1 95.69 309 GLY B C 1
ATOM 5680 O O . GLY B 1 309 ? 0.219 -15.359 -34.969 1 95.69 309 GLY B O 1
ATOM 5681 N N . HIS B 1 310 ? -0.689 -17.484 -34.719 1 96.44 310 HIS B N 1
ATOM 5682 C CA . HIS B 1 310 ? -1.883 -17 -34.031 1 96.44 310 HIS B CA 1
ATOM 5683 C C . HIS B 1 310 ? -1.859 -17.391 -32.562 1 96.44 310 HIS B C 1
ATOM 5685 O O . HIS B 1 310 ? -2.789 -17.078 -31.828 1 96.44 310 HIS B O 1
ATOM 5691 N N . ARG B 1 311 ? -0.844 -18.062 -32.125 1 96.12 311 ARG B N 1
ATOM 5692 C CA . ARG B 1 311 ? -0.796 -18.469 -30.734 1 96.12 311 ARG B CA 1
ATOM 5693 C C . ARG B 1 311 ? 0.48 -17.969 -30.062 1 96.12 311 ARG B C 1
ATOM 5695 O O . ARG B 1 311 ? 0.5 -16.891 -29.484 1 96.12 311 ARG B O 1
ATOM 5702 N N . GLN B 1 312 ? 1.707 -18.734 -30.406 1 95.75 312 GLN B N 1
ATOM 5703 C CA . GLN B 1 312 ? 2.949 -18.375 -29.719 1 95.75 312 GLN B CA 1
ATOM 5704 C C . GLN B 1 312 ? 3.443 -17 -30.141 1 95.75 312 GLN B C 1
ATOM 5706 O O . GLN B 1 312 ? 3.951 -16.234 -29.312 1 95.75 312 GLN B O 1
ATOM 5711 N N . ASP B 1 313 ? 3.367 -16.656 -31.391 1 97.31 313 ASP B N 1
ATOM 5712 C CA . ASP B 1 313 ? 3.805 -15.344 -31.859 1 97.31 313 ASP B CA 1
ATOM 5713 C C . ASP B 1 313 ? 2.988 -14.234 -31.203 1 97.31 313 ASP B C 1
ATOM 5715 O O . ASP B 1 313 ? 3.512 -13.148 -30.938 1 97.31 313 ASP B O 1
ATOM 5719 N N . ARG B 1 314 ? 1.646 -14.484 -31.016 1 97.56 314 ARG B N 1
ATOM 5720 C CA . ARG B 1 314 ? 0.809 -13.492 -30.344 1 97.56 314 ARG B CA 1
ATOM 5721 C C . ARG B 1 314 ? 1.226 -13.312 -28.891 1 97.56 314 ARG B C 1
ATOM 5723 O O . ARG B 1 314 ? 1.169 -12.195 -28.359 1 97.56 314 ARG B O 1
ATOM 5730 N N . GLU B 1 315 ? 1.606 -14.352 -28.219 1 97.56 315 GLU B N 1
ATOM 5731 C CA . GLU B 1 315 ? 2.102 -14.273 -26.844 1 97.56 315 GLU B CA 1
ATOM 5732 C C . GLU B 1 315 ? 3.373 -13.43 -26.766 1 97.56 315 GLU B C 1
ATOM 5734 O O . GLU B 1 315 ? 3.527 -12.617 -25.859 1 97.56 315 GLU B O 1
ATOM 5739 N N . VAL B 1 316 ? 4.344 -13.648 -27.703 1 97.88 316 VAL B N 1
ATOM 5740 C CA . VAL B 1 316 ? 5.574 -12.867 -27.75 1 97.88 316 VAL B CA 1
ATOM 5741 C C . VAL B 1 316 ? 5.238 -11.398 -28.016 1 97.88 316 VAL B C 1
ATOM 5743 O O . VAL B 1 316 ? 5.805 -10.5 -27.375 1 97.88 316 VAL B O 1
ATOM 5746 N N . ALA B 1 317 ? 4.289 -11.188 -28.922 1 98.25 317 ALA B N 1
ATOM 5747 C CA . ALA B 1 317 ? 3.871 -9.828 -29.234 1 98.25 317 ALA B CA 1
ATOM 5748 C C . ALA B 1 317 ? 3.285 -9.141 -28 1 98.25 317 ALA B C 1
ATOM 5750 O O . ALA B 1 317 ? 3.502 -7.949 -27.781 1 98.25 317 ALA B O 1
ATOM 5751 N N . ALA B 1 318 ? 2.475 -9.891 -27.234 1 98.38 318 ALA B N 1
ATOM 5752 C CA . ALA B 1 318 ? 1.914 -9.352 -26 1 98.38 318 ALA B CA 1
ATOM 5753 C C . ALA B 1 318 ? 3.02 -8.938 -25.031 1 98.38 318 ALA B C 1
ATOM 5755 O O . ALA B 1 318 ? 2.93 -7.887 -24.391 1 98.38 318 ALA B O 1
ATOM 5756 N N . LYS B 1 319 ? 4.074 -9.75 -24.969 1 98.38 319 LYS B N 1
ATOM 5757 C CA . LYS B 1 319 ? 5.188 -9.43 -24.078 1 98.38 319 LYS B CA 1
ATOM 5758 C C . LYS B 1 319 ? 5.949 -8.203 -24.578 1 98.38 319 LYS B C 1
ATOM 5760 O O . LYS B 1 319 ? 6.422 -7.391 -23.781 1 98.38 319 LYS B O 1
ATOM 5765 N N . LEU B 1 320 ? 6.121 -8.102 -25.875 1 98.31 320 LEU B N 1
ATOM 5766 C CA . LEU B 1 320 ? 6.738 -6.918 -26.453 1 98.31 320 LEU B CA 1
ATOM 5767 C C . LEU B 1 320 ? 5.957 -5.66 -26.078 1 98.31 320 LEU B C 1
ATOM 5769 O O . LEU B 1 320 ? 6.555 -4.645 -25.719 1 98.31 320 LEU B O 1
ATOM 5773 N N . ALA B 1 321 ? 4.602 -5.766 -26.141 1 98.38 321 ALA B N 1
ATOM 5774 C CA . ALA B 1 321 ? 3.756 -4.633 -25.766 1 98.38 321 ALA B CA 1
ATOM 5775 C C . ALA B 1 321 ? 3.906 -4.301 -24.281 1 98.38 321 ALA B C 1
ATOM 5777 O O . ALA B 1 321 ? 3.904 -3.129 -23.906 1 98.38 321 ALA B O 1
ATOM 5778 N N . GLN B 1 322 ? 4.004 -5.312 -23.516 1 98.25 322 GLN B N 1
ATOM 5779 C CA . GLN B 1 322 ? 4.199 -5.105 -22.078 1 98.25 322 GLN B CA 1
ATOM 5780 C C . GLN B 1 322 ? 5.531 -4.418 -21.797 1 98.25 322 GLN B C 1
ATOM 5782 O O . GLN B 1 322 ? 5.629 -3.59 -20.891 1 98.25 322 GLN B O 1
ATOM 5787 N N . ALA B 1 323 ? 6.582 -4.812 -22.531 1 98.25 323 ALA B N 1
ATOM 5788 C CA . ALA B 1 323 ? 7.871 -4.141 -22.375 1 98.25 323 ALA B CA 1
ATOM 5789 C C . ALA B 1 323 ? 7.77 -2.668 -22.781 1 98.25 323 ALA B C 1
ATOM 5791 O O . ALA B 1 323 ? 8.406 -1.809 -22.156 1 98.25 323 ALA B O 1
ATOM 5792 N N . GLN B 1 324 ? 6.98 -2.355 -23.75 1 98.38 324 GLN B N 1
ATOM 5793 C CA . GLN B 1 324 ? 6.746 -0.969 -24.141 1 98.38 324 GLN B CA 1
ATOM 5794 C C . GLN B 1 324 ? 6.023 -0.204 -23.031 1 98.38 324 GLN B C 1
ATOM 5796 O O . GLN B 1 324 ? 6.312 0.971 -22.797 1 98.38 324 GLN B O 1
ATOM 5801 N N . GLU B 1 325 ? 5.066 -0.869 -22.438 1 98.06 325 GLU B N 1
ATOM 5802 C CA . GLU B 1 325 ? 4.395 -0.267 -21.297 1 98.06 325 GLU B CA 1
ATOM 5803 C C . GLU B 1 325 ? 5.383 0.06 -20.172 1 98.06 325 GLU B C 1
ATOM 5805 O O . GLU B 1 325 ? 5.32 1.135 -19.578 1 98.06 325 GLU B O 1
ATOM 5810 N N . ALA B 1 326 ? 6.285 -0.896 -19.922 1 97.94 326 ALA B N 1
ATOM 5811 C CA . ALA B 1 326 ? 7.297 -0.674 -18.891 1 97.94 326 ALA B CA 1
ATOM 5812 C C . ALA B 1 326 ? 8.195 0.505 -19.25 1 97.94 326 ALA B C 1
ATOM 5814 O O . ALA B 1 326 ? 8.562 1.303 -18.391 1 97.94 326 ALA B O 1
ATOM 5815 N N . ARG B 1 327 ? 8.562 0.626 -20.5 1 98 327 ARG B N 1
ATOM 5816 C CA . ARG B 1 327 ? 9.375 1.751 -20.953 1 98 327 ARG B CA 1
ATOM 5817 C C . ARG B 1 327 ? 8.625 3.07 -20.781 1 98 327 ARG B C 1
ATOM 5819 O O . ARG B 1 327 ? 9.219 4.074 -20.375 1 98 327 ARG B O 1
ATOM 5826 N N . ALA B 1 328 ? 7.34 3.082 -21.078 1 98.06 328 ALA B N 1
ATOM 5827 C CA . ALA B 1 328 ? 6.523 4.277 -20.906 1 98.06 328 ALA B CA 1
ATOM 5828 C C . ALA B 1 328 ? 6.469 4.688 -19.438 1 98.06 328 ALA B C 1
ATOM 5830 O O . ALA B 1 328 ? 6.586 5.871 -19.109 1 98.06 328 ALA B O 1
ATOM 5831 N N . LYS B 1 329 ? 6.254 3.727 -18.625 1 97.19 329 LYS B N 1
ATOM 5832 C CA . LYS B 1 329 ? 6.23 4.004 -17.188 1 97.19 329 LYS B CA 1
ATOM 5833 C C . LYS B 1 329 ? 7.57 4.562 -16.719 1 97.19 329 LYS B C 1
ATOM 5835 O O . LYS B 1 329 ? 7.609 5.465 -15.875 1 97.19 329 LYS B O 1
ATOM 5840 N N . SER B 1 330 ? 8.656 3.977 -17.203 1 95.88 330 SER B N 1
ATOM 5841 C CA . SER B 1 330 ? 9.984 4.477 -16.875 1 95.88 330 SER B CA 1
ATOM 5842 C C . SER B 1 330 ? 10.148 5.934 -17.297 1 95.88 330 SER B C 1
ATOM 5844 O O . SER B 1 330 ? 10.719 6.734 -16.547 1 95.88 330 SER B O 1
ATOM 5846 N N . GLU B 1 331 ? 9.633 6.277 -18.438 1 95.5 331 GLU B N 1
ATOM 5847 C CA . GLU B 1 331 ? 9.695 7.648 -18.938 1 95.5 331 GLU B CA 1
ATOM 5848 C C . GLU B 1 331 ? 8.891 8.594 -18.047 1 95.5 331 GLU B C 1
ATOM 5850 O O . GLU B 1 331 ? 9.328 9.703 -17.75 1 95.5 331 GLU B O 1
ATOM 5855 N N . ILE B 1 332 ? 7.715 8.164 -17.578 1 95.81 332 ILE B N 1
ATOM 5856 C CA . ILE B 1 332 ? 6.898 8.961 -16.672 1 95.81 332 ILE B CA 1
ATOM 5857 C C . ILE B 1 332 ? 7.688 9.258 -15.391 1 95.81 332 ILE B C 1
ATOM 5859 O O . ILE B 1 332 ? 7.766 10.406 -14.961 1 95.81 332 ILE B O 1
ATOM 5863 N N . LEU B 1 333 ? 8.305 8.242 -14.875 1 94.06 333 LEU B N 1
ATOM 5864 C CA . LEU B 1 333 ? 9.031 8.383 -13.617 1 94.06 333 LEU B CA 1
ATOM 5865 C C . LEU B 1 333 ? 10.25 9.281 -13.797 1 94.06 333 LEU B C 1
ATOM 5867 O O . LEU B 1 333 ? 10.562 10.094 -12.914 1 94.06 333 LEU B O 1
ATOM 5871 N N . ARG B 1 334 ? 10.922 9.125 -14.914 1 91.94 334 ARG B N 1
ATOM 5872 C CA . ARG B 1 334 ? 12.078 9.977 -15.211 1 91.94 334 ARG B CA 1
ATOM 5873 C C . ARG B 1 334 ? 11.672 11.445 -15.289 1 91.94 334 ARG B C 1
ATOM 5875 O O . ARG B 1 334 ? 12.297 12.305 -14.672 1 91.94 334 ARG B O 1
ATOM 5882 N N . ARG B 1 335 ? 10.586 11.742 -15.984 1 92.5 335 ARG B N 1
ATOM 5883 C CA . ARG B 1 335 ? 10.109 13.117 -16.141 1 92.5 335 ARG B CA 1
ATOM 5884 C C . ARG B 1 335 ? 9.633 13.68 -14.805 1 92.5 335 ARG B C 1
ATOM 5886 O O . ARG B 1 335 ? 9.914 14.836 -14.484 1 92.5 335 ARG B O 1
ATOM 5893 N N . ASN B 1 336 ? 8.867 12.867 -14.102 1 93.25 336 ASN B N 1
ATOM 5894 C CA . ASN B 1 336 ? 8.398 13.305 -12.789 1 93.25 336 ASN B CA 1
ATOM 5895 C C . ASN B 1 336 ? 9.562 13.617 -11.852 1 93.25 336 ASN B C 1
ATOM 5897 O O . ASN B 1 336 ? 9.547 14.625 -11.148 1 93.25 336 ASN B O 1
ATOM 5901 N N . THR B 1 337 ? 10.586 12.758 -11.844 1 90.88 337 THR B N 1
ATOM 5902 C CA . THR B 1 337 ? 11.742 12.938 -10.969 1 90.88 337 THR B CA 1
ATOM 5903 C C . THR B 1 337 ? 12.523 14.188 -11.359 1 90.88 337 THR B C 1
ATOM 5905 O O . THR B 1 337 ? 12.93 14.961 -10.492 1 90.88 337 THR B O 1
ATOM 5908 N N . LEU B 1 338 ? 12.711 14.414 -12.656 1 88.81 338 LEU B N 1
ATOM 5909 C CA . LEU B 1 338 ? 13.398 15.609 -13.141 1 88.81 338 LEU B CA 1
ATOM 5910 C C . LEU B 1 338 ? 12.664 16.875 -12.711 1 88.81 338 LEU B C 1
ATOM 5912 O O . LEU B 1 338 ? 13.281 17.812 -12.211 1 88.81 338 LEU B O 1
ATOM 5916 N N . ALA B 1 339 ? 11.367 16.875 -12.898 1 91.12 339 ALA B N 1
ATOM 5917 C CA . ALA B 1 339 ? 10.562 18.031 -12.508 1 91.12 339 ALA B CA 1
ATOM 5918 C C . ALA B 1 339 ? 10.625 18.266 -11.008 1 91.12 339 ALA B C 1
ATOM 5920 O O . ALA B 1 339 ? 10.781 19.406 -10.555 1 91.12 339 ALA B O 1
ATOM 5921 N N . MET B 1 340 ? 10.5 17.219 -10.305 1 92.38 340 MET B N 1
ATOM 5922 C CA . MET B 1 340 ? 10.516 17.312 -8.852 1 92.38 340 MET B CA 1
ATOM 5923 C C . MET B 1 340 ? 11.852 17.844 -8.359 1 92.38 340 MET B C 1
ATOM 5925 O O . MET B 1 340 ? 11.898 18.766 -7.539 1 92.38 340 MET B O 1
ATOM 5929 N N . VAL B 1 341 ? 13.008 17.312 -8.836 1 89.75 341 VAL B N 1
ATOM 5930 C CA . VAL B 1 341 ? 14.336 17.703 -8.391 1 89.75 341 VAL B CA 1
ATOM 5931 C C . VAL B 1 341 ? 14.609 19.156 -8.789 1 89.75 341 VAL B C 1
ATOM 5933 O O . VAL B 1 341 ? 15.102 19.953 -7.98 1 89.75 341 VAL B O 1
ATOM 5936 N N . THR B 1 342 ? 14.242 19.578 -10.031 1 89.44 342 THR B N 1
ATOM 5937 C CA . THR B 1 342 ? 14.469 20.922 -10.516 1 89.44 342 THR B CA 1
ATOM 5938 C C . THR B 1 342 ? 13.664 21.938 -9.711 1 89.44 342 THR B C 1
ATOM 5940 O O . THR B 1 342 ? 14.18 23 -9.344 1 89.44 342 THR B O 1
ATOM 5943 N N . THR B 1 343 ? 12.445 21.562 -9.398 1 93.31 343 THR B N 1
ATOM 5944 C CA . THR B 1 343 ? 11.594 22.469 -8.625 1 93.31 343 THR B CA 1
ATOM 5945 C C . THR B 1 343 ? 12.117 22.625 -7.199 1 93.31 343 THR B C 1
ATOM 5947 O O . THR B 1 343 ? 12.188 23.734 -6.68 1 93.31 343 THR B O 1
ATOM 5950 N N . ARG B 1 344 ? 12.492 21.547 -6.598 1 93.69 344 ARG B N 1
ATOM 5951 C CA . ARG B 1 344 ? 12.984 21.594 -5.227 1 93.69 344 ARG B CA 1
ATOM 5952 C C . ARG B 1 344 ? 14.328 22.312 -5.152 1 93.69 344 ARG B C 1
ATOM 5954 O O . ARG B 1 344 ? 14.594 23.031 -4.188 1 93.69 344 ARG B O 1
ATOM 5961 N N . LEU B 1 345 ? 15.164 22.172 -6.168 1 91.25 345 LEU B N 1
ATOM 5962 C CA . LEU B 1 345 ? 16.453 22.859 -6.215 1 91.25 345 LEU B CA 1
ATOM 5963 C C . LEU B 1 345 ? 16.25 24.375 -6.352 1 91.25 345 LEU B C 1
ATOM 5965 O O . LEU B 1 345 ? 16.906 25.156 -5.668 1 91.25 345 LEU B O 1
ATOM 5969 N N . ALA B 1 346 ? 15.344 24.75 -7.23 1 93.94 346 ALA B N 1
ATOM 5970 C CA . ALA B 1 346 ? 15.023 26.172 -7.387 1 93.94 346 ALA B CA 1
ATOM 5971 C C . ALA B 1 346 ? 14.5 26.766 -6.086 1 93.94 346 ALA B C 1
ATOM 5973 O O . ALA B 1 346 ? 14.883 27.859 -5.699 1 93.94 346 ALA B O 1
ATOM 5974 N N . GLU B 1 347 ? 13.633 26.016 -5.457 1 96.31 347 GLU B N 1
ATOM 5975 C CA . GLU B 1 347 ? 13.078 26.469 -4.184 1 96.31 347 GLU B CA 1
ATOM 5976 C C . GLU B 1 347 ? 14.164 26.578 -3.117 1 96.31 347 GLU B C 1
ATOM 5978 O O . GLU B 1 347 ? 14.18 27.531 -2.332 1 96.31 347 GLU B O 1
ATOM 5983 N N . LEU B 1 348 ? 15.102 25.609 -3.1 1 95.38 348 LEU B N 1
ATOM 5984 C CA . LEU B 1 348 ? 16.188 25.625 -2.133 1 95.38 348 LEU B CA 1
ATOM 5985 C C . LEU B 1 348 ? 17.078 26.859 -2.338 1 95.38 348 LEU B C 1
ATOM 5987 O O . LEU B 1 348 ? 17.375 27.578 -1.384 1 95.38 348 LEU B O 1
ATOM 5991 N N . ARG B 1 349 ? 17.391 27.172 -3.557 1 94.69 349 ARG B N 1
ATOM 5992 C CA . ARG B 1 349 ? 18.234 28.312 -3.875 1 94.69 349 ARG B CA 1
ATOM 5993 C C . ARG B 1 349 ? 17.562 29.625 -3.49 1 94.69 349 ARG B C 1
ATOM 5995 O O . ARG B 1 349 ? 18.188 30.516 -2.904 1 94.69 349 ARG B O 1
ATOM 6002 N N . ARG B 1 350 ? 16.281 29.656 -3.777 1 97.12 350 ARG B N 1
ATOM 6003 C CA . ARG B 1 350 ? 15.523 30.859 -3.43 1 97.12 350 ARG B CA 1
ATOM 6004 C C . ARG B 1 350 ? 15.469 31.047 -1.919 1 97.12 350 ARG B C 1
ATOM 6006 O O . ARG B 1 350 ? 15.648 32.156 -1.428 1 97.12 350 ARG B O 1
ATOM 6013 N N . ASN B 1 351 ? 15.195 30 -1.211 1 97.69 351 ASN B N 1
ATOM 6014 C CA . ASN B 1 351 ? 15.109 30.078 0.243 1 97.69 351 ASN B CA 1
ATOM 6015 C C . ASN B 1 351 ? 16.453 30.469 0.856 1 97.69 351 ASN B C 1
ATOM 6017 O O . ASN B 1 351 ? 16.516 31.219 1.836 1 97.69 351 ASN B O 1
ATOM 6021 N N . LEU B 1 352 ? 17.547 29.969 0.268 1 96.56 352 LEU B N 1
ATOM 6022 C CA . LEU B 1 352 ? 18.875 30.312 0.758 1 96.56 352 LEU B CA 1
ATOM 6023 C C . LEU B 1 352 ? 19.141 31.812 0.561 1 96.56 352 LEU B C 1
ATOM 6025 O O . LEU B 1 352 ? 19.703 32.469 1.443 1 96.56 352 LEU B O 1
ATOM 6029 N N . ASP B 1 353 ? 18.656 32.344 -0.553 1 97 353 ASP B N 1
ATOM 6030 C CA . ASP B 1 353 ? 18.781 33.781 -0.807 1 97 353 ASP B CA 1
ATOM 6031 C C . ASP B 1 353 ? 17.969 34.594 0.198 1 97 353 ASP B C 1
ATOM 6033 O O . ASP B 1 353 ? 18.438 35.625 0.691 1 97 353 ASP B O 1
ATOM 6037 N N . ARG B 1 354 ? 16.812 34.094 0.449 1 97.38 354 ARG B N 1
ATOM 6038 C CA . ARG B 1 354 ? 15.953 34.781 1.417 1 97.38 354 ARG B CA 1
ATOM 6039 C C . ARG B 1 354 ? 16.578 34.75 2.807 1 97.38 354 ARG B C 1
ATOM 6041 O O . ARG B 1 354 ? 16.547 35.781 3.514 1 97.38 354 ARG B O 1
ATOM 6048 N N . LEU B 1 355 ? 17.156 33.625 3.162 1 97.19 355 LEU B N 1
ATOM 6049 C CA . LEU B 1 355 ? 17.781 33.531 4.473 1 97.19 355 LEU B CA 1
ATOM 6050 C C . LEU B 1 355 ? 18.969 34.5 4.586 1 97.19 355 LEU B C 1
ATOM 6052 O O . LEU B 1 355 ? 19.141 35.125 5.625 1 97.19 355 LEU B O 1
ATOM 6056 N N . LYS B 1 356 ? 19.672 34.594 3.518 1 96.81 356 LYS B N 1
ATOM 6057 C CA . LYS B 1 356 ? 20.781 35.562 3.49 1 96.81 356 LYS B CA 1
ATOM 6058 C C . LYS B 1 356 ? 20.266 37 3.682 1 96.81 356 LYS B C 1
ATOM 6060 O O . LYS B 1 356 ? 20.844 37.75 4.449 1 96.81 356 LYS B O 1
ATOM 6065 N N . ARG B 1 357 ? 19.172 37.344 3.051 1 97.25 357 ARG B N 1
ATOM 6066 C CA . ARG B 1 357 ? 18.578 38.656 3.182 1 97.25 357 ARG B CA 1
ATOM 6067 C C . ARG B 1 357 ? 18.047 38.906 4.594 1 97.25 357 ARG B C 1
ATOM 6069 O O . ARG B 1 357 ? 18.203 40 5.145 1 97.25 357 ARG B O 1
ATOM 6076 N N . TYR B 1 358 ? 17.422 37.875 5.199 1 96.56 358 TYR B N 1
ATOM 6077 C CA . TYR B 1 358 ? 16.953 38 6.578 1 96.56 358 TYR B CA 1
ATOM 6078 C C . TYR B 1 358 ? 18.125 38.312 7.516 1 96.56 358 TYR B C 1
ATOM 6080 O O . TYR B 1 358 ? 18.031 39.188 8.359 1 96.56 358 TYR B O 1
ATOM 6088 N N . ASP B 1 359 ? 19.25 37.688 7.32 1 95.69 359 ASP B N 1
ATOM 6089 C CA . ASP B 1 359 ? 20.375 37.781 8.227 1 95.69 359 ASP B CA 1
ATOM 6090 C C . ASP B 1 359 ? 21.125 39.094 8.016 1 95.69 359 ASP B C 1
ATOM 6092 O O . ASP B 1 359 ? 21.578 39.719 8.977 1 95.69 359 ASP B O 1
ATOM 6096 N N . GLU B 1 360 ? 21.172 39.562 6.82 1 96.56 360 GLU B N 1
ATOM 6097 C CA . GLU B 1 360 ? 21.984 40.75 6.492 1 96.56 360 GLU B CA 1
ATOM 6098 C C . GLU B 1 360 ? 21.188 42.031 6.656 1 96.56 360 GLU B C 1
ATOM 6100 O O . GLU B 1 360 ? 21.75 43.062 6.988 1 96.56 360 GLU B O 1
ATOM 6105 N N . THR B 1 361 ? 19.844 41.906 6.438 1 96.31 361 THR B N 1
ATOM 6106 C CA . THR B 1 361 ? 19.109 43.156 6.348 1 96.31 361 THR B CA 1
ATOM 6107 C C . THR B 1 361 ? 17.875 43.125 7.25 1 96.31 361 THR B C 1
ATOM 6109 O O . THR B 1 361 ? 17.734 43.969 8.148 1 96.31 361 THR B O 1
ATOM 6112 N N . THR B 1 362 ? 17.031 42.125 7.094 1 96.19 362 THR B N 1
ATOM 6113 C CA . THR B 1 362 ? 15.703 42.156 7.691 1 96.19 362 THR B CA 1
ATOM 6114 C C . THR B 1 362 ? 15.789 42.094 9.211 1 96.19 362 THR B C 1
ATOM 6116 O O . THR B 1 362 ? 15.18 42.906 9.906 1 96.19 362 THR B O 1
ATOM 6119 N N . LEU B 1 363 ? 16.625 41.219 9.758 1 95.06 363 LEU B N 1
ATOM 6120 C CA . LEU B 1 363 ? 16.719 41.062 11.203 1 95.06 363 LEU B CA 1
ATOM 6121 C C . LEU B 1 363 ? 17.391 42.25 11.852 1 95.06 363 LEU B C 1
ATOM 6123 O O . LEU B 1 363 ? 16.891 42.812 12.836 1 95.06 363 LEU B O 1
ATOM 6127 N N . PRO B 1 364 ? 18.484 42.719 11.281 1 95.25 364 PRO B N 1
ATOM 6128 C CA . PRO B 1 364 ? 19.125 43.906 11.852 1 95.25 364 PRO B CA 1
ATOM 6129 C C . PRO B 1 364 ? 18.219 45.156 11.82 1 95.25 364 PRO B C 1
ATOM 6131 O O . PRO B 1 364 ? 18.203 45.938 12.766 1 95.25 364 PRO B O 1
ATOM 6134 N N . LEU B 1 365 ? 17.375 45.281 10.773 1 95.19 365 LEU B N 1
ATOM 6135 C CA . LEU B 1 365 ? 16.453 46.406 10.672 1 95.19 365 LEU B CA 1
ATOM 6136 C C . LEU B 1 365 ? 15.367 46.312 11.734 1 95.19 365 LEU B C 1
ATOM 6138 O O . LEU B 1 365 ? 15 47.312 12.344 1 95.19 365 LEU B O 1
ATOM 6142 N N . ALA B 1 366 ? 14.891 45.125 11.961 1 93.31 366 ALA B N 1
ATOM 6143 C CA . ALA B 1 366 ? 13.867 44.906 12.984 1 93.31 366 ALA B CA 1
ATOM 6144 C C . ALA B 1 366 ? 14.414 45.219 14.375 1 93.31 366 ALA B C 1
ATOM 6146 O O . ALA B 1 366 ? 13.75 45.875 15.188 1 93.31 366 ALA B O 1
ATOM 6147 N N . ASN B 1 367 ? 15.641 44.812 14.656 1 90.56 367 ASN B N 1
ATOM 6148 C CA . ASN B 1 367 ? 16.281 45.094 15.938 1 90.56 367 ASN B CA 1
ATOM 6149 C C . ASN B 1 367 ? 16.578 46.562 16.125 1 90.56 367 ASN B C 1
ATOM 6151 O O . ASN B 1 367 ? 16.391 47.125 17.219 1 90.56 367 ASN B O 1
ATOM 6155 N N . ALA B 1 368 ? 16.984 47.219 15.062 1 93 368 ALA B N 1
ATOM 6156 C CA . ALA B 1 368 ? 17.25 48.656 15.102 1 93 368 ALA B CA 1
ATOM 6157 C C . ALA B 1 368 ? 15.977 49.469 15.391 1 93 368 ALA B C 1
ATOM 6159 O O . ALA B 1 368 ? 16 50.438 16.109 1 93 368 ALA B O 1
ATOM 6160 N N . GLN B 1 369 ? 14.977 48.969 14.781 1 92.81 369 GLN B N 1
ATOM 6161 C CA . GLN B 1 369 ? 13.688 49.625 15.023 1 92.81 369 GLN B CA 1
ATOM 6162 C C . GLN B 1 369 ? 13.281 49.5 16.484 1 92.81 369 GLN B C 1
ATOM 6164 O O . GLN B 1 369 ? 12.797 50.469 17.078 1 92.81 369 GLN B O 1
ATOM 6169 N N . ALA B 1 370 ? 13.484 48.344 17.062 1 86.75 370 ALA B N 1
ATOM 6170 C CA . ALA B 1 370 ? 13.148 48.156 18.469 1 86.75 370 ALA B CA 1
ATOM 6171 C C . ALA B 1 370 ? 14.016 49 19.375 1 86.75 370 ALA B C 1
ATOM 6173 O O . ALA B 1 370 ? 13.516 49.656 20.312 1 86.75 370 ALA B O 1
ATOM 6174 N N . ASN B 1 371 ? 15.281 49.156 19.062 1 88.69 371 ASN B N 1
ATOM 6175 C CA . ASN B 1 371 ? 16.203 50 19.844 1 88.69 371 ASN B CA 1
ATOM 6176 C C . ASN B 1 371 ? 15.859 51.469 19.719 1 88.69 371 ASN B C 1
ATOM 6178 O O . ASN B 1 371 ? 15.945 52.219 20.703 1 88.69 371 ASN B O 1
ATOM 6182 N N . ALA B 1 372 ? 15.445 51.812 18.516 1 92 372 ALA B N 1
ATOM 6183 C CA . ALA B 1 372 ? 15.062 53.219 18.281 1 92 372 ALA B CA 1
ATOM 6184 C C . ALA B 1 372 ? 13.805 53.562 19.078 1 92 372 ALA B C 1
ATOM 6186 O O . ALA B 1 372 ? 13.711 54.656 19.641 1 92 372 ALA B O 1
ATOM 6187 N N . ALA B 1 373 ? 12.922 52.625 19.047 1 87.12 373 ALA B N 1
ATOM 6188 C CA . ALA B 1 373 ? 11.695 52.875 19.797 1 87.12 373 ALA B CA 1
ATOM 6189 C C . ALA B 1 373 ? 11.969 52.938 21.297 1 87.12 373 ALA B C 1
ATOM 6191 O O . ALA B 1 373 ? 11.391 53.781 21.984 1 87.12 373 ALA B O 1
ATOM 6192 N N . LEU B 1 374 ? 12.844 52.188 21.812 1 82.25 374 LEU B N 1
ATOM 6193 C CA . LEU B 1 374 ? 13.219 52.188 23.219 1 82.25 374 LEU B CA 1
ATOM 6194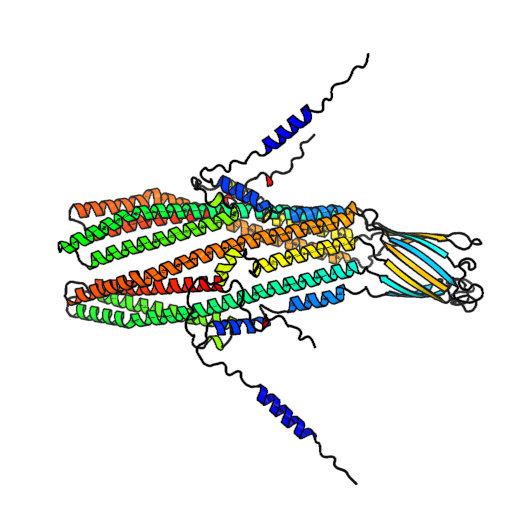 C C . LEU B 1 374 ? 13.914 53.5 23.594 1 82.25 374 LEU B C 1
ATOM 6196 O O . LEU B 1 374 ? 13.641 54.094 24.641 1 82.25 374 LEU B O 1
ATOM 6200 N N . THR B 1 375 ? 14.773 53.938 22.703 1 87 375 THR B N 1
ATOM 6201 C CA . THR B 1 375 ? 15.477 55.219 22.922 1 87 375 THR B CA 1
ATOM 6202 C C . THR B 1 375 ? 14.508 56.375 22.953 1 87 375 THR B C 1
ATOM 6204 O O . THR B 1 375 ? 14.609 57.25 23.797 1 87 375 THR B O 1
ATOM 6207 N N . ALA B 1 376 ? 13.539 56.344 22 1 88 376 ALA B N 1
ATOM 6208 C CA . ALA B 1 376 ? 12.531 57.406 21.953 1 88 376 ALA B CA 1
ATOM 6209 C C . ALA B 1 376 ? 11.688 57.406 23.219 1 88 376 ALA B C 1
ATOM 6211 O O . ALA B 1 376 ? 11.312 58.469 23.703 1 88 376 ALA B O 1
ATOM 6212 N N . TYR B 1 377 ? 11.406 56.406 23.734 1 79.88 377 TYR B N 1
ATOM 6213 C CA . TYR B 1 377 ? 10.617 56.312 24.953 1 79.88 377 TYR B CA 1
ATOM 6214 C C . TYR B 1 377 ? 11.406 56.812 26.141 1 79.88 377 TYR B C 1
ATOM 6216 O O . TYR B 1 377 ? 10.883 57.562 26.969 1 79.88 377 TYR B O 1
ATOM 6224 N N . ARG B 1 378 ? 12.688 56.469 26.234 1 78.19 378 ARG B N 1
ATOM 6225 C CA . ARG B 1 378 ? 13.555 56.875 27.328 1 78.19 378 ARG B CA 1
ATOM 6226 C C . ARG B 1 378 ? 13.742 58.375 27.328 1 78.19 378 ARG B C 1
ATOM 6228 O O . ARG B 1 378 ? 13.914 59 28.391 1 78.19 378 ARG B O 1
ATOM 6235 N N . THR B 1 379 ? 13.602 58.969 26.141 1 85.12 379 THR B N 1
ATOM 6236 C CA . THR B 1 379 ? 13.781 60.406 26.031 1 85.12 379 THR B CA 1
ATOM 6237 C C . THR B 1 379 ? 12.43 61.125 26.016 1 85.12 379 THR B C 1
ATOM 6239 O O . THR B 1 379 ? 12.344 62.312 25.719 1 85.12 379 THR B O 1
ATOM 6242 N N . ASN B 1 380 ? 11.344 60.344 26.297 1 76.44 380 ASN B N 1
ATOM 6243 C CA . ASN B 1 380 ? 9.984 60.844 26.406 1 76.44 380 ASN B CA 1
ATOM 6244 C C . ASN B 1 380 ? 9.469 61.406 25.078 1 76.44 380 ASN B C 1
ATOM 6246 O O . ASN B 1 380 ? 8.719 62.375 25.062 1 76.44 380 ASN B O 1
ATOM 6250 N N . THR B 1 381 ? 9.992 60.875 24.047 1 83.62 381 THR B N 1
ATOM 6251 C CA . THR B 1 381 ? 9.547 61.312 22.734 1 83.62 381 THR B CA 1
ATOM 6252 C C . THR B 1 381 ? 8.727 60.219 22.047 1 83.62 381 THR B C 1
ATOM 6254 O O . THR B 1 381 ? 8.188 60.406 20.953 1 83.62 381 THR B O 1
ATOM 6257 N N . GLY B 1 382 ? 8.836 59.062 22.672 1 77.62 382 GLY B N 1
ATOM 6258 C CA . GLY B 1 382 ? 8.086 57.969 22.125 1 77.62 382 GLY B CA 1
ATOM 6259 C C . GLY B 1 382 ? 7.188 57.281 23.141 1 77.62 382 GLY B C 1
ATOM 6260 O O . GLY B 1 382 ? 7.266 57.562 24.328 1 77.62 382 GLY B O 1
ATOM 6261 N N . SER B 1 383 ? 6.336 56.5 22.609 1 75.88 383 SER B N 1
ATOM 6262 C CA . SER B 1 383 ? 5.367 55.844 23.484 1 75.88 383 SER B CA 1
ATOM 6263 C C . SER B 1 383 ? 5.789 54.406 23.797 1 75.88 383 SER B C 1
ATOM 6265 O O . SER B 1 383 ? 6.555 53.812 23.047 1 75.88 383 SER B O 1
ATOM 6267 N N . LEU B 1 384 ? 5.367 54 24.906 1 69.88 384 LEU B N 1
ATOM 6268 C CA . LEU B 1 384 ? 5.621 52.625 25.328 1 69.88 384 LEU B CA 1
ATOM 6269 C C . LEU B 1 384 ? 4.977 51.625 24.359 1 69.88 384 LEU B C 1
ATOM 6271 O O . LEU B 1 384 ? 5.52 50.562 24.109 1 69.88 384 LEU B O 1
ATOM 6275 N N . SER B 1 385 ? 3.832 52.031 23.781 1 70.19 385 SER B N 1
ATOM 6276 C CA . SER B 1 385 ? 3.139 51.188 22.812 1 70.19 385 SER B CA 1
ATOM 6277 C C . SER B 1 385 ? 3.992 50.969 21.562 1 70.19 385 SER B C 1
ATOM 6279 O O . SER B 1 385 ? 3.977 49.875 20.984 1 70.19 385 SER B O 1
ATOM 6281 N N . ALA B 1 386 ? 4.719 51.969 21.297 1 77.31 386 ALA B N 1
ATOM 6282 C CA . ALA B 1 386 ? 5.598 51.875 20.141 1 77.31 386 ALA B CA 1
ATOM 6283 C C . ALA B 1 386 ? 6.746 50.906 20.406 1 77.31 386 ALA B C 1
ATOM 6285 O O . ALA B 1 386 ? 7.168 50.156 19.516 1 77.31 386 ALA B O 1
ATOM 6286 N N . VAL B 1 387 ? 7.309 50.938 21.594 1 76.94 387 VAL B N 1
ATOM 6287 C CA . VAL B 1 387 ? 8.375 50 21.984 1 76.94 387 VAL B CA 1
ATOM 6288 C C . VAL B 1 387 ? 7.855 48.562 21.953 1 76.94 387 VAL B C 1
ATOM 6290 O O . VAL B 1 387 ? 8.516 47.688 21.406 1 76.94 387 VAL B O 1
ATOM 6293 N N . ALA B 1 388 ? 6.672 48.375 22.438 1 71.5 388 ALA B N 1
ATOM 6294 C CA . ALA B 1 388 ? 6.074 47.062 22.469 1 71.5 388 ALA B CA 1
ATOM 6295 C C . ALA B 1 388 ? 5.859 46.5 21.062 1 71.5 388 ALA B C 1
ATOM 6297 O O . ALA B 1 388 ? 6.156 45.344 20.781 1 71.5 388 ALA B O 1
ATOM 6298 N N . GLU B 1 389 ? 5.34 47.281 20.219 1 76.44 389 GLU B N 1
ATOM 6299 C CA . GLU B 1 389 ? 5.078 46.906 18.844 1 76.44 389 GLU B CA 1
ATOM 6300 C C . GLU B 1 389 ? 6.371 46.562 18.109 1 76.44 389 GLU B C 1
ATOM 6302 O O . GLU B 1 389 ? 6.422 45.594 17.344 1 76.44 389 GLU B O 1
ATOM 6307 N N . ALA B 1 390 ? 7.32 47.438 18.344 1 82.06 390 ALA B N 1
ATOM 6308 C CA . ALA B 1 390 ? 8.609 47.219 17.688 1 82.06 390 ALA B CA 1
ATOM 6309 C C . ALA B 1 390 ? 9.25 45.906 18.188 1 82.06 390 ALA B C 1
ATOM 6311 O O . ALA B 1 390 ? 9.844 45.188 17.391 1 82.06 390 ALA B O 1
ATOM 6312 N N . ASN B 1 391 ? 9.141 45.625 19.422 1 77.81 391 ASN B N 1
ATOM 6313 C CA . ASN B 1 391 ? 9.664 44.406 19.984 1 77.81 391 ASN B CA 1
ATOM 6314 C C . ASN B 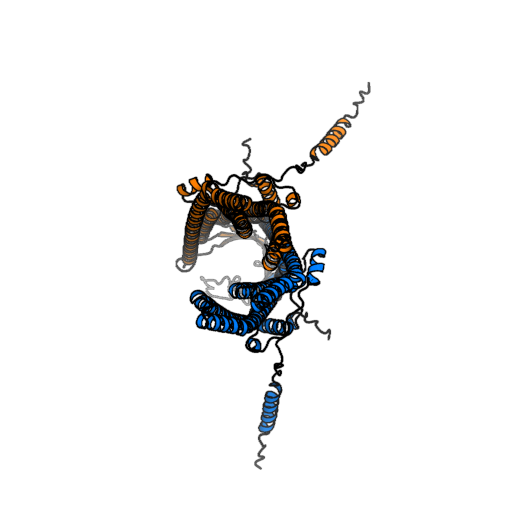1 391 ? 8.914 43.188 19.438 1 77.81 391 ASN B C 1
ATOM 6316 O O . ASN B 1 391 ? 9.531 42.156 19.141 1 77.81 391 ASN B O 1
ATOM 6320 N N . HIS B 1 392 ? 7.637 43.312 19.312 1 76.94 392 HIS B N 1
ATOM 6321 C CA . HIS B 1 392 ? 6.836 42.219 18.719 1 76.94 392 HIS B CA 1
ATOM 6322 C C . HIS B 1 392 ? 7.277 41.938 17.297 1 76.94 392 HIS B C 1
ATOM 6324 O O . HIS B 1 392 ? 7.398 40.75 16.906 1 76.94 392 HIS B O 1
ATOM 6330 N N . ARG B 1 393 ? 7.434 42.906 16.625 1 83.44 393 ARG B N 1
ATOM 6331 C CA . ARG B 1 393 ? 7.844 42.719 15.227 1 83.44 393 ARG B CA 1
ATOM 6332 C C . ARG B 1 393 ? 9.211 42.062 15.141 1 83.44 393 ARG B C 1
ATOM 6334 O O . ARG B 1 393 ? 9.445 41.25 14.258 1 83.44 393 ARG B O 1
ATOM 6341 N N . ALA B 1 394 ? 10.117 42.469 16.031 1 86.12 394 ALA B N 1
ATOM 6342 C CA . ALA B 1 394 ? 11.445 41.875 16.031 1 86.12 394 ALA B CA 1
ATOM 6343 C C . ALA B 1 394 ? 11.352 40.375 16.328 1 86.12 394 ALA B C 1
ATOM 6345 O O . ALA B 1 394 ? 12.008 39.562 15.664 1 86.12 394 ALA B O 1
ATOM 6346 N N . VAL B 1 395 ? 10.539 40.031 17.172 1 83.38 395 VAL B N 1
ATOM 6347 C CA . VAL B 1 395 ? 10.367 38.625 17.547 1 83.38 395 VAL B CA 1
ATOM 6348 C C . VAL B 1 395 ? 9.711 37.875 16.406 1 83.38 395 VAL B C 1
ATOM 6350 O O . VAL B 1 395 ? 10.133 36.75 16.062 1 83.38 395 VAL B O 1
ATOM 6353 N N . ASP B 1 396 ? 8.656 38.406 15.867 1 87.19 396 ASP B N 1
ATOM 6354 C CA . ASP B 1 396 ? 7.961 37.781 14.75 1 87.19 396 ASP B CA 1
ATOM 6355 C C . ASP B 1 396 ? 8.906 37.562 13.57 1 87.19 396 ASP B C 1
ATOM 6357 O O . ASP B 1 396 ? 8.844 36.5 12.914 1 87.19 396 ASP B O 1
ATOM 6361 N N . THR B 1 397 ? 9.664 38.531 13.391 1 92.19 397 THR B N 1
ATOM 6362 C CA . THR B 1 397 ? 10.617 38.438 12.297 1 92.19 397 THR B CA 1
ATOM 6363 C C . THR B 1 397 ? 11.617 37.312 12.547 1 92.19 397 THR B C 1
ATOM 6365 O O . THR B 1 397 ? 11.945 36.531 11.633 1 92.19 397 THR B O 1
ATOM 6368 N N . ALA B 1 398 ? 12.102 37.25 13.766 1 91.88 398 ALA B N 1
ATOM 6369 C CA . ALA B 1 398 ? 13.031 36.188 14.117 1 91.88 398 ALA B CA 1
ATOM 6370 C C . ALA B 1 398 ? 12.375 34.812 13.977 1 91.88 398 ALA B C 1
ATOM 6372 O O . ALA B 1 398 ? 13.008 33.844 13.516 1 91.88 398 ALA B O 1
ATOM 6373 N N . GLN B 1 399 ? 11.203 34.719 14.312 1 91.44 399 GLN B N 1
ATOM 6374 C CA . GLN B 1 399 ? 10.461 33.469 14.188 1 91.44 399 GLN B CA 1
ATOM 6375 C C . GLN B 1 399 ? 10.25 33.094 12.727 1 91.44 399 GLN B C 1
ATOM 6377 O O . GLN B 1 399 ? 10.328 31.906 12.359 1 91.44 399 GLN B O 1
ATOM 6382 N N . GLU B 1 400 ? 9.883 34.062 11.977 1 94.75 400 GLU B N 1
ATOM 6383 C CA . GLU B 1 400 ? 9.703 33.844 10.547 1 94.75 400 GLU B CA 1
ATOM 6384 C C . GLU B 1 400 ? 10.984 33.312 9.898 1 94.75 400 GLU B C 1
ATOM 6386 O O . GLU B 1 400 ? 10.945 32.406 9.055 1 94.75 400 GLU B O 1
ATOM 6391 N N . ARG B 1 401 ? 12.047 33.938 10.289 1 95.94 401 ARG B N 1
ATOM 6392 C CA . ARG B 1 401 ? 13.344 33.5 9.781 1 95.94 401 ARG B CA 1
ATOM 6393 C C . ARG B 1 401 ? 13.617 32.062 10.164 1 95.94 401 ARG B C 1
ATOM 6395 O O . ARG B 1 401 ? 14.086 31.266 9.336 1 95.94 401 ARG B O 1
ATOM 6402 N N . LEU B 1 402 ? 13.391 31.719 11.375 1 95.44 402 LEU B N 1
ATOM 6403 C CA . LEU B 1 402 ? 13.602 30.344 11.852 1 95.44 402 LEU B CA 1
ATOM 6404 C C . LEU B 1 402 ? 12.695 29.375 11.109 1 95.44 402 LEU B C 1
ATOM 6406 O O . LEU B 1 402 ? 13.133 28.281 10.734 1 95.44 402 LEU B O 1
ATOM 6410 N N . ALA B 1 403 ? 11.461 29.703 10.867 1 95.44 403 ALA B N 1
ATOM 6411 C CA . ALA B 1 403 ? 10.516 28.859 10.125 1 95.44 403 ALA B CA 1
ATOM 6412 C C . ALA B 1 403 ? 10.984 28.656 8.688 1 95.44 403 ALA B C 1
ATOM 6414 O O . ALA B 1 403 ? 10.867 27.562 8.141 1 95.44 403 ALA B O 1
ATOM 6415 N N . LEU B 1 404 ? 11.438 29.734 8.133 1 96.75 404 LEU B N 1
ATOM 6416 C CA . LEU B 1 404 ? 11.977 29.656 6.785 1 96.75 404 LEU B CA 1
ATOM 6417 C C . LEU B 1 404 ? 13.172 28.703 6.738 1 96.75 404 LEU B C 1
ATOM 6419 O O . LEU B 1 404 ? 13.289 27.891 5.809 1 96.75 404 LEU B O 1
ATOM 6423 N N . GLU B 1 405 ? 14 28.859 7.688 1 97.19 405 GLU B N 1
ATOM 6424 C CA . GLU B 1 405 ? 15.164 27.984 7.746 1 97.19 405 GLU B CA 1
ATOM 6425 C C . GLU B 1 405 ? 14.742 26.516 7.891 1 97.19 405 GLU B C 1
ATOM 6427 O O . GLU B 1 405 ? 15.336 25.641 7.273 1 97.19 405 GLU B O 1
ATOM 6432 N N . ALA B 1 406 ? 13.773 26.234 8.703 1 96.56 406 ALA B N 1
ATOM 6433 C CA . ALA B 1 406 ? 13.258 24.891 8.891 1 96.56 406 ALA B CA 1
ATOM 6434 C C . ALA B 1 406 ? 12.758 24.312 7.57 1 96.56 406 ALA B C 1
ATOM 6436 O O . ALA B 1 406 ? 13.078 23.172 7.223 1 96.56 406 ALA B O 1
ATOM 6437 N N . ARG B 1 407 ? 11.953 25.094 6.852 1 96.31 407 ARG B N 1
ATOM 6438 C CA . ARG B 1 407 ? 11.453 24.656 5.551 1 96.31 407 ARG B CA 1
ATOM 6439 C C . ARG B 1 407 ? 12.594 24.406 4.582 1 96.31 407 ARG B C 1
ATOM 6441 O O . ARG B 1 407 ? 12.547 23.453 3.795 1 96.31 407 ARG B O 1
ATOM 6448 N N . THR B 1 408 ? 13.57 25.281 4.637 1 96.81 408 THR B N 1
ATOM 6449 C CA . THR B 1 408 ? 14.742 25.156 3.775 1 96.81 408 THR B CA 1
ATOM 6450 C C . THR B 1 408 ? 15.516 23.875 4.113 1 96.81 408 THR B C 1
ATOM 6452 O O . THR B 1 408 ? 15.984 23.172 3.213 1 96.81 408 THR B O 1
ATOM 6455 N N . ALA B 1 409 ? 15.641 23.609 5.391 1 96.56 409 ALA B N 1
ATOM 6456 C CA . ALA B 1 409 ? 16.359 22.422 5.844 1 96.56 409 ALA B CA 1
ATOM 6457 C C . ALA B 1 409 ? 15.664 21.156 5.367 1 96.56 409 ALA B C 1
ATOM 6459 O O . ALA B 1 409 ? 16.328 20.172 5.008 1 96.56 409 ALA B O 1
ATOM 6460 N N . LYS B 1 410 ? 14.398 21.109 5.383 1 94.88 410 LYS B N 1
ATOM 6461 C CA . LYS B 1 410 ? 13.641 19.953 4.891 1 94.88 410 LYS B CA 1
ATOM 6462 C C . LYS B 1 410 ? 13.859 19.766 3.395 1 94.88 410 LYS B C 1
ATOM 6464 O O . LYS B 1 410 ? 14.016 18.625 2.93 1 94.88 410 LYS B O 1
ATOM 6469 N N . LEU B 1 411 ? 13.852 20.859 2.707 1 94.38 411 LEU B N 1
ATOM 6470 C CA . LEU B 1 411 ? 14.133 20.812 1.276 1 94.38 411 LEU B CA 1
ATOM 6471 C C . LEU B 1 411 ? 15.547 20.297 1.021 1 94.38 411 LEU B C 1
ATOM 6473 O O . LEU B 1 411 ? 15.766 19.5 0.108 1 94.38 411 LEU B O 1
ATOM 6477 N N . TRP B 1 412 ? 16.484 20.781 1.792 1 94.5 412 TRP B N 1
ATOM 6478 C CA . TRP B 1 412 ? 17.875 20.312 1.725 1 94.5 412 TRP B CA 1
ATOM 6479 C C . TRP B 1 412 ? 17.938 18.797 1.933 1 94.5 412 TRP B C 1
ATOM 6481 O O . TRP B 1 412 ? 18.609 18.094 1.172 1 94.5 412 TRP B O 1
ATOM 6491 N N . ALA B 1 413 ? 17.203 18.312 2.924 1 93.94 413 ALA B N 1
ATOM 6492 C CA . ALA B 1 413 ? 17.203 16.891 3.232 1 93.94 413 ALA B CA 1
ATOM 6493 C C . ALA B 1 413 ? 16.641 16.078 2.068 1 93.94 413 ALA B C 1
ATOM 6495 O O . ALA B 1 413 ? 17.172 15.023 1.727 1 93.94 413 ALA B O 1
ATOM 6496 N N . ASP B 1 414 ? 15.547 16.578 1.445 1 93.06 414 ASP B N 1
ATOM 6497 C CA . ASP B 1 414 ? 14.914 15.906 0.313 1 93.06 414 ASP B CA 1
ATOM 6498 C C . ASP B 1 414 ? 15.898 15.742 -0.846 1 93.06 414 ASP B C 1
ATOM 6500 O O . ASP B 1 414 ? 15.883 14.727 -1.541 1 93.06 414 ASP B O 1
ATOM 6504 N N . LEU B 1 415 ? 16.703 16.719 -1.023 1 91.62 415 LEU B N 1
ATOM 6505 C CA . LEU B 1 415 ? 17.641 16.719 -2.145 1 91.62 415 LEU B CA 1
ATOM 6506 C C . LEU B 1 415 ? 18.922 15.969 -1.791 1 91.62 415 LEU B C 1
ATOM 6508 O O . LEU B 1 415 ? 19.453 15.234 -2.621 1 91.62 415 LEU B O 1
ATOM 6512 N N . ALA B 1 416 ? 19.375 16.125 -0.582 1 90.19 416 ALA B N 1
ATOM 6513 C CA . ALA B 1 416 ? 20.641 15.531 -0.145 1 90.19 416 ALA B CA 1
ATOM 6514 C C . ALA B 1 416 ? 20.531 14.008 -0.076 1 90.19 416 ALA B C 1
ATOM 6516 O O . ALA B 1 416 ? 21.516 13.305 -0.288 1 90.19 416 ALA B O 1
ATOM 6517 N N . PHE B 1 417 ? 19.344 13.523 0.17 1 90.19 417 PHE B N 1
ATOM 6518 C CA . PHE B 1 417 ? 19.172 12.086 0.361 1 90.19 417 PHE B CA 1
ATOM 6519 C C . PHE B 1 417 ? 18.344 11.484 -0.771 1 90.19 417 PHE B C 1
ATOM 6521 O O . PHE B 1 417 ? 17.641 10.492 -0.573 1 90.19 417 PHE B O 1
ATOM 6528 N N . LEU B 1 418 ? 18.438 12.141 -1.91 1 88.69 418 LEU B N 1
ATOM 6529 C CA . LEU B 1 418 ? 17.875 11.539 -3.119 1 88.69 418 LEU B CA 1
ATOM 6530 C C . LEU B 1 418 ? 18.5 10.172 -3.381 1 88.69 418 LEU B C 1
ATOM 6532 O O . LEU B 1 418 ? 17.828 9.258 -3.85 1 88.69 418 LEU B O 1
ATOM 6536 N N . VAL B 1 419 ? 19.75 10.102 -3.143 1 86.25 419 VAL B N 1
ATOM 6537 C CA . VAL B 1 419 ? 20.516 8.859 -3.168 1 86.25 419 VAL B CA 1
ATOM 6538 C C . VAL B 1 419 ? 20.984 8.516 -1.759 1 86.25 419 VAL B C 1
ATOM 6540 O O . VAL B 1 419 ? 21.531 9.367 -1.053 1 86.25 419 VAL B O 1
ATOM 6543 N N . PRO B 1 420 ? 20.625 7.312 -1.294 1 88 420 PRO B N 1
ATOM 6544 C CA . PRO B 1 420 ? 20.984 6.977 0.086 1 88 420 PRO B CA 1
ATOM 6545 C C . PRO B 1 420 ? 22.5 6.973 0.32 1 88 420 PRO B C 1
ATOM 6547 O O . PRO B 1 420 ? 23.266 6.688 -0.6 1 88 420 PRO B O 1
ATOM 6550 N N . LEU B 1 421 ? 22.891 7.301 1.494 1 83.62 421 LEU B N 1
ATOM 6551 C CA . LEU B 1 421 ? 24.297 7.191 1.907 1 83.62 421 LEU B CA 1
ATOM 6552 C C . LEU B 1 421 ? 24.688 5.73 2.09 1 83.62 421 LEU B C 1
ATOM 6554 O O . LEU B 1 421 ? 23.875 4.906 2.5 1 83.62 421 LEU B O 1
ATOM 6558 N N . PRO B 1 422 ? 25.891 5.465 1.661 1 78.5 422 PRO B N 1
ATOM 6559 C CA . PRO B 1 422 ? 26.344 4.082 1.841 1 78.5 422 PRO B CA 1
ATOM 6560 C C . PRO B 1 422 ? 26.438 3.678 3.311 1 78.5 422 PRO B C 1
ATOM 6562 O O . PRO B 1 422 ? 26.812 4.488 4.156 1 78.5 422 PRO B O 1
ATOM 6565 N N . THR B 1 423 ? 25.641 2.824 3.682 1 68 423 THR B N 1
ATOM 6566 C CA . THR B 1 423 ? 25.766 2.287 5.031 1 68 423 THR B CA 1
ATOM 6567 C C . THR B 1 423 ? 26.328 0.869 5 1 68 423 THR B C 1
ATOM 6569 O O . THR B 1 423 ? 26.375 0.237 3.941 1 68 423 THR B O 1
ATOM 6572 N N . ALA B 1 424 ? 26.938 0.367 6.055 1 52.62 424 ALA B N 1
ATOM 6573 C CA . ALA B 1 424 ? 27.484 -0.988 6.141 1 52.62 424 ALA B CA 1
ATOM 6574 C C . ALA B 1 424 ? 26.562 -1.984 5.426 1 52.62 424 ALA B C 1
ATOM 6576 O O . ALA B 1 424 ? 27.031 -3.008 4.922 1 52.62 424 ALA B O 1
ATOM 6577 N N . GLN B 1 425 ? 25.359 -1.767 5.352 1 53.44 425 GLN B N 1
ATOM 6578 C CA . GLN B 1 425 ? 24.406 -2.699 4.742 1 53.44 425 GLN B CA 1
ATOM 6579 C C . GLN B 1 425 ? 24.422 -2.576 3.223 1 53.44 425 GLN B C 1
ATOM 6581 O O . GLN B 1 425 ? 23.922 -3.463 2.52 1 53.44 425 GLN B O 1
ATOM 6586 N N . THR B 1 426 ? 24.828 -1.474 2.656 1 54.22 426 THR B N 1
ATOM 6587 C CA . THR B 1 426 ? 24.828 -1.281 1.211 1 54.22 426 THR B CA 1
ATOM 6588 C C . THR B 1 426 ? 26.156 -1.75 0.608 1 54.22 426 THR B C 1
ATOM 6590 O O . THR B 1 426 ? 26.359 -1.662 -0.604 1 54.22 426 THR B O 1
ATOM 6593 N N . GLU B 1 427 ? 27.188 -2.066 1.372 1 46.62 427 GLU B N 1
ATOM 6594 C CA . GLU B 1 427 ? 28.453 -2.451 0.773 1 46.62 427 GLU B CA 1
ATOM 6595 C C . GLU B 1 427 ? 28.344 -3.793 0.053 1 46.62 427 GLU B C 1
ATOM 6597 O O . GLU B 1 427 ? 27.844 -4.766 0.619 1 46.62 427 GLU B O 1
ATOM 6602 N N . PRO B 1 428 ? 28.422 -3.756 -1.197 1 42.31 428 PRO B N 1
ATOM 6603 C CA . PRO B 1 428 ? 28.469 -5.055 -1.872 1 42.31 428 PRO B CA 1
ATOM 6604 C C . PRO B 1 428 ? 29.453 -6.02 -1.216 1 42.31 428 PRO B C 1
ATOM 6606 O O . PRO B 1 428 ? 30.469 -5.59 -0.645 1 42.31 428 PRO B O 1
ATOM 6609 N N . ALA B 1 429 ? 29.094 -7.301 -0.773 1 37.34 429 ALA B N 1
ATOM 6610 C CA . ALA B 1 429 ? 30.031 -8.336 -0.354 1 37.34 429 ALA B CA 1
ATOM 6611 C C . ALA B 1 429 ? 31.188 -8.469 -1.347 1 37.34 429 ALA B C 1
ATOM 6613 O O . ALA B 1 429 ? 31.016 -9.039 -2.428 1 37.34 429 ALA B O 1
ATOM 6614 N N . THR B 1 430 ? 31.922 -7.43 -1.595 1 34.44 430 THR B N 1
ATOM 6615 C CA . THR B 1 430 ? 33.156 -7.617 -2.371 1 34.44 430 THR B CA 1
ATOM 6616 C C . THR B 1 430 ? 33.875 -8.867 -1.914 1 34.44 430 THR B C 1
ATOM 6618 O O . THR B 1 430 ? 34.281 -8.977 -0.747 1 34.44 430 THR B O 1
ATOM 6621 N N . GLY B 1 431 ? 33.562 -10.078 -2.445 1 31.3 431 GLY B N 1
ATOM 6622 C CA . GLY B 1 431 ? 34.438 -11.242 -2.393 1 31.3 431 GLY B CA 1
ATOM 6623 C C . GLY B 1 431 ? 35.906 -10.891 -2.498 1 31.3 431 GLY B C 1
ATOM 6624 O O . GLY B 1 431 ? 36.312 -10.086 -3.34 1 31.3 431 GLY B O 1
ATOM 6625 N N . SER B 1 432 ? 36.625 -10.836 -1.359 1 29.27 432 SER B N 1
ATOM 6626 C CA . SER B 1 432 ? 38.062 -10.844 -1.417 1 29.27 432 SER B CA 1
ATOM 6627 C C . SER B 1 432 ? 38.562 -11.852 -2.447 1 29.27 432 SER B C 1
ATOM 6629 O O . SER B 1 432 ? 38.156 -13.008 -2.449 1 29.27 432 SER B O 1
ATOM 6631 N N . PRO B 1 433 ? 39.031 -11.414 -3.594 1 32.75 433 PRO B N 1
ATOM 6632 C CA . PRO B 1 433 ? 39.812 -12.359 -4.375 1 32.75 433 PRO B CA 1
ATOM 6633 C C . PRO B 1 433 ? 40.844 -13.102 -3.523 1 32.75 433 PRO B C 1
ATOM 6635 O O . PRO B 1 433 ? 41.719 -12.469 -2.908 1 32.75 433 PRO B O 1
ATOM 6638 N N . GLN B 1 434 ? 40.469 -14.219 -2.721 1 22.09 434 GLN B N 1
ATOM 6639 C CA . GLN B 1 434 ? 41.594 -15.117 -2.543 1 22.09 434 GLN B CA 1
ATOM 6640 C C . GLN B 1 434 ? 42 -15.758 -3.865 1 22.09 434 GLN B C 1
ATOM 6642 O O . GLN B 1 434 ? 41.156 -16.109 -4.676 1 22.09 434 GLN B O 1
#

Radius of gyration: 41.61 Å; Cα contacts (8 Å, |Δi|>4): 1162; chains: 2; bounding box: 135×137×84 Å